Protein AF-A0A433PSC4-F1 (afdb_monomer)

Nearest PDB structures (foldseek):
  7mqa-assembly1_SH  TM=9.581E-01  e=7.617E-48  Homo sapiens
  3pqv-assembly1_A  TM=9.595E-01  e=1.373E-38  Kluyveromyces lactis
  5tzs-assembly1_h  TM=9.544E-01  e=3.438E-34  Saccharomyces cerevisiae S288C
  4o89-assembly2_B  TM=9.049E-01  e=4.432E-26  Pyrococcus horikoshii OT3
  3tut-assembly1_A  TM=8.494E-01  e=4.363E-24  Escherichia coli K-12

Mean predicted aligned error: 20.72 Å

pLDDT: mean 76.45, std 18.08, range [21.58, 96.56]

Secondary structure (DSSP, 8-state):
----S--EEEESSTTHHHHHHHHHHHT--EEEE-SSTTSSS-S--HHHHHHHHHHHHHEES-EEEE-TTSS-EEEE--EE--EEEEEE--SSSBHHHHHHHHHHHGGG-SS-EEEEEEEB---SSS--HHHIIIIIHHHHHHTT--TT-EEEEEE---TTT--EEEEEEE---SSPPP-EE-----EEEEEEEEEEESS-HHHHHHHHHHHHHHHTTT-S-EEEEEEEE-GGGG-SS-EEEEEEEEEETT--EEEEEEEPPTT--HHHHHHHHHHHHHHHHHH-SSB-TTTHHHHHHHHHSS-SSEEEEEE-S-PPSS--S--S-HHHHHHHHHHHHH----EEEEETTTTEEEEEEE------TTSSS--------PPP-------TTSHHHHHHHHHHHHHHHHHT---HHHHHHHHHH-GGGHHHHHHHH-TT------HHHHHHHHHHHHTS--PPPPTTSTT--SHHHHHHHHHTTSS-THHHHHHHHHHHHHH--SHHHHHHHHHHHTT---SS--HHHHHHHSTTSS----PPPPEEP--HHHHHHHH--SSS--TTEEEEE---SEEEEEEEEES-TT--SS---EEEEEEETTS-B--S-HHHHHHHHHHHHHTTSS----HHHHHHHHHHHHHHHTTEEEEEEEEEEEEE-SSSS--EEE-HHHHHHHHHSTT-PPSSEEEEEEEEEEHHHHHHS--SS-HHHHHHHHHHHHTT-TT-TTEEEPP-EE--SHHHHHHHHHHHHHTT-S-EEEEESSSS-EEEE---EEEEEE--EEEEEEEE-TTT--EEEEEEEEEEEE-----S---S----S---EEEEE-BS--HHHHHHHHH-GGGTTT-EEEEEESEEEEEE-----SS----------EEEEEES-EEEEEEETTEE--

Radius of gyration: 37.27 Å; Cα contacts (8 Å, |Δi|>4): 1619; chains: 1; bounding box: 103×81×96 Å

Sequence (906 aa):
MAQMTNLLKFQGHNYFRQRLVLATLSGRPLRIDNIRSEDDNPGLRDFEASFLRLLEKLTNGSVIEISYTGTTIVYKPGVITGGKISHDCGVARSIGYFLEAIIALAPFAKTPVHLILTGITSDNVDLSVDTLRTVTLPQLKRFGVEDGLELKIIKRGAPPLGGGEILFHCPNVRQLRPVQFTDEGRIKRIRGIAYCTRVSPQTANRLVDSARSVLNRYIPDVYIYTDVYKGPESGKSPGFALSLVAESTTNALLSAECAAEKGETPEDIGRIAAKTLLAEVQRGGCVDSANQWLNLLFMVLGPEDVSKMKFGRLTAFSVPSTCLSIRIQYLRDLKDFFGVAFKLKPDPASQTITMACLGIESNTFSNPFVVRFLSTKTMPTKCEERSSTIASTRELDDLAQLSSELNQTSSSDQKKVILARHSECLPLLKRIYDPDEMFNISSAHVQSFLEKQADKQLTPAASHVENITNLSSLLTVLSSRTLIGNAALEAVARFVTTNCRNDAQRETFYRVLDKNMKMGISVATINSVFPGSISTFKVALAKTFKDEAELTRILTSNKGDVTDWYASRKVDGLRCLTMLQSIDPHVKNRTADWKVQFFSRTGKALVTLGKVEETIKQSILAFGKDAKKDELVVKAQDFLQNARDSGGFVLDGEMCVLESGAGDGEDWKENFQLTMQVCRTGGHSVLNPAYFVFDCLTMEEFMSGKGQRSFAERLDILKELLKMARPDRIVQMLEQKNLSSREELESMISTAISKGWEGVILRKNVGRNLLKVKQWNDAEYIVKDMEIGMMRIPDTGIDSKVVTAVFIEHKDEPTSTSRIFSCRPNSGNKVGVGSGFSLSQRVRYAERPDLILGKPITVRYFAESKTQTSKKKRNAKNSEDAEDEAVMSLRFPTVKMVYEDGVRDV

Solvent-accessible surface area (backbone atoms only — not comparable to full-atom values): 51125 Å² total; per-residue (Å²): 142,87,85,86,86,68,74,45,78,47,71,44,61,74,62,51,69,58,52,53,49,51,24,43,73,63,56,39,32,37,32,36,35,55,17,42,70,86,44,100,73,48,20,67,50,72,59,57,54,47,47,52,55,50,48,50,68,38,23,50,80,46,47,78,49,68,42,98,68,36,27,32,40,37,41,38,44,29,39,41,41,43,34,84,45,79,47,73,52,49,63,89,49,32,44,25,61,57,48,57,56,44,63,74,48,32,40,44,15,68,34,48,27,36,37,38,44,33,17,12,37,46,44,81,88,37,58,28,52,62,53,44,55,71,44,53,48,61,55,41,34,66,33,62,57,60,78,70,60,44,73,46,76,72,21,44,6,23,58,72,72,5,53,10,32,34,42,40,33,32,40,52,46,66,62,47,42,67,43,80,44,71,64,37,62,54,79,68,38,36,42,31,43,24,35,31,16,68,57,66,68,66,50,31,52,44,22,49,53,33,23,44,70,62,46,53,80,80,44,82,57,64,51,65,45,72,49,71,37,63,72,81,40,10,25,70,21,55,35,42,34,40,36,39,35,40,33,19,73,63,67,21,49,40,60,26,63,34,47,61,60,98,89,65,54,48,48,57,48,16,44,50,23,44,50,48,33,52,51,50,60,69,37,30,45,32,43,28,87,83,55,44,66,61,53,56,50,51,38,41,47,6,39,79,43,76,16,32,38,22,30,22,56,88,61,60,83,85,82,85,82,87,71,96,54,56,57,56,48,55,52,48,51,46,26,73,70,70,68,50,68,72,49,77,44,77,38,85,90,67,57,24,34,36,39,33,33,60,14,72,46,51,65,45,65,66,54,99,71,81,84,76,87,75,90,75,82,88,78,92,75,92,74,88,86,78,80,89,84,69,61,65,53,46,64,51,51,56,50,46,50,52,38,51,61,36,61,78,48,89,54,73,68,60,45,45,54,55,52,63,72,49,57,84,50,47,72,59,49,35,53,46,71,29,65,89,53,49,56,92,54,48,45,69,60,47,50,56,48,54,62,66,45,72,84,45,84,82,72,92,73,71,96,84,63,84,83,66,77,39,64,70,58,47,53,48,38,30,44,68,53,76,42,60,68,68,63,35,46,51,48,51,51,49,40,45,72,74,64,38,89,45,72,69,42,46,52,45,49,36,22,54,52,59,51,51,72,84,36,89,77,50,73,67,55,50,33,69,71,41,74,85,66,55,91,76,87,83,76,93,69,61,46,74,69,87,53,75,71,56,53,56,57,71,46,37,59,102,74,79,50,39,78,52,36,31,41,26,77,33,79,64,45,51,50,35,37,37,40,37,31,54,76,58,77,81,63,88,60,89,76,71,66,64,48,75,47,38,24,36,84,86,53,50,70,53,84,70,50,60,73,60,50,52,54,52,53,49,26,60,63,54,60,76,78,79,71,68,97,46,73,64,58,51,55,37,49,52,48,52,49,52,16,40,78,58,53,11,34,34,39,39,28,33,37,32,24,55,43,82,46,99,52,105,56,96,58,64,42,72,38,46,68,60,34,53,46,55,77,67,47,86,83,63,85,70,73,56,49,30,35,36,36,68,50,57,42,40,41,59,35,57,75,69,72,55,73,91,72,46,47,64,61,34,47,55,34,47,49,63,59,51,64,71,37,70,87,53,83,37,60,41,75,53,70,68,46,75,38,75,49,70,66,58,53,54,52,50,50,54,49,20,60,79,73,66,45,71,23,39,33,40,39,40,38,79,70,90,57,35,38,34,49,62,78,72,46,77,48,79,43,50,28,75,46,74,43,74,41,81,45,68,38,86,90,77,66,48,76,40,65,21,46,51,31,39,27,32,67,39,72,68,82,85,74,94,79,74,83,86,82,79,91,70,97,81,71,47,38,80,39,79,34,60,41,64,72,52,74,68,54,20,35,50,41,49,79,40,50,77,71,49,54,70,29,51,28,36,36,32,25,62,48,81,39,79,41,78,65,80,77,79,72,84,84,73,90,84,77,96,81,75,83,82,61,70,45,50,41,68,36,76,41,24,43,73,39,56,44,52,93,86,42,84,64,127

Structure (mmCIF, N/CA/C/O backbone):
data_AF-A0A433PSC4-F1
#
_entry.id   AF-A0A433PSC4-F1
#
loop_
_atom_site.group_PDB
_atom_site.id
_atom_site.type_symbol
_atom_site.label_atom_id
_atom_site.label_alt_id
_atom_site.label_comp_id
_atom_site.label_asym_id
_atom_site.label_entity_id
_atom_site.label_seq_id
_atom_site.pdbx_PDB_ins_code
_atom_site.Cartn_x
_atom_site.Cartn_y
_atom_site.Cartn_z
_atom_site.occupancy
_atom_site.B_iso_or_equiv
_atom_site.auth_seq_id
_atom_site.auth_comp_id
_atom_site.auth_asym_id
_atom_site.auth_atom_id
_atom_site.pdbx_PDB_model_num
ATOM 1 N N . MET A 1 1 ? 46.732 -14.613 -8.149 1.00 31.69 1 MET A N 1
ATOM 2 C CA . MET A 1 1 ? 45.302 -14.698 -8.518 1.00 31.69 1 MET A CA 1
ATOM 3 C C . MET A 1 1 ? 44.442 -14.143 -7.384 1.00 31.69 1 MET A C 1
ATOM 5 O O . MET A 1 1 ? 43.891 -14.903 -6.602 1.00 31.69 1 MET A O 1
ATOM 9 N N . ALA A 1 2 ? 44.372 -12.819 -7.247 1.00 31.33 2 ALA A N 1
ATOM 10 C CA . ALA A 1 2 ? 43.643 -12.152 -6.167 1.00 31.33 2 ALA A CA 1
ATOM 11 C C . ALA A 1 2 ? 42.869 -10.959 -6.745 1.00 31.33 2 ALA A C 1
ATOM 13 O O . ALA A 1 2 ? 43.344 -9.837 -6.668 1.00 31.33 2 ALA A O 1
ATOM 14 N N . GLN A 1 3 ? 41.728 -11.212 -7.399 1.00 31.17 3 GLN A N 1
ATOM 15 C CA . GLN A 1 3 ? 40.797 -10.177 -7.891 1.00 31.17 3 GLN A CA 1
ATOM 16 C C . GLN A 1 3 ? 39.361 -10.742 -8.047 1.00 31.17 3 GLN A C 1
ATOM 18 O O . GLN A 1 3 ? 38.703 -10.578 -9.066 1.00 31.17 3 GLN A O 1
ATOM 23 N N . MET A 1 4 ? 38.855 -11.438 -7.023 1.00 33.97 4 MET A N 1
ATOM 24 C CA . MET A 1 4 ? 37.442 -11.860 -6.928 1.00 33.97 4 MET A CA 1
ATOM 25 C C . MET A 1 4 ? 36.838 -11.479 -5.566 1.00 33.97 4 MET A C 1
ATOM 27 O O . MET A 1 4 ? 36.242 -12.309 -4.889 1.00 33.97 4 MET A O 1
ATOM 31 N N . THR A 1 5 ? 37.021 -10.238 -5.109 1.00 42.00 5 THR A N 1
ATOM 32 C CA . THR A 1 5 ? 36.645 -9.852 -3.733 1.00 42.00 5 THR A CA 1
ATOM 33 C C . THR A 1 5 ? 35.571 -8.772 -3.600 1.00 42.00 5 THR A C 1
ATOM 35 O O . THR A 1 5 ? 35.415 -8.270 -2.500 1.00 42.00 5 THR A O 1
ATOM 38 N N . ASN A 1 6 ? 34.769 -8.433 -4.625 1.00 66.56 6 ASN A N 1
ATOM 39 C CA . ASN A 1 6 ? 33.610 -7.532 -4.417 1.00 66.56 6 ASN A CA 1
ATOM 40 C C . ASN A 1 6 ? 32.483 -7.633 -5.479 1.00 66.56 6 ASN A C 1
ATOM 42 O O . ASN A 1 6 ? 32.012 -6.619 -5.988 1.00 66.56 6 ASN A O 1
ATOM 46 N N . LEU A 1 7 ? 32.033 -8.846 -5.829 1.00 84.69 7 LEU A N 1
ATOM 47 C CA . LEU A 1 7 ? 30.834 -9.040 -6.666 1.00 84.69 7 LEU A CA 1
ATOM 48 C C . LEU A 1 7 ? 29.564 -8.947 -5.803 1.00 84.69 7 LEU A C 1
ATOM 50 O O . LEU A 1 7 ? 29.347 -9.808 -4.949 1.00 84.69 7 LEU A O 1
ATOM 54 N N . LEU A 1 8 ? 28.716 -7.942 -6.040 1.00 89.25 8 LEU A N 1
ATOM 55 C CA . LEU A 1 8 ? 27.421 -7.816 -5.360 1.00 89.25 8 LEU A CA 1
ATOM 56 C C . LEU A 1 8 ? 26.418 -8.818 -5.938 1.00 89.25 8 LEU A C 1
ATOM 58 O O . LEU A 1 8 ? 26.285 -8.919 -7.155 1.00 89.25 8 LEU A O 1
ATOM 62 N N . LYS A 1 9 ? 25.706 -9.559 -5.084 1.00 92.00 9 LYS A N 1
ATOM 63 C CA . LYS A 1 9 ? 24.718 -10.561 -5.508 1.00 92.00 9 LYS A CA 1
ATOM 64 C C . LYS A 1 9 ? 23.318 -10.126 -5.103 1.00 92.00 9 LYS A C 1
ATOM 66 O O . LYS A 1 9 ? 23.063 -9.885 -3.929 1.00 92.00 9 LYS A O 1
ATOM 71 N N . PHE A 1 10 ? 22.415 -10.085 -6.071 1.00 92.31 10 PHE A N 1
ATOM 72 C CA . PHE A 1 10 ? 21.001 -9.794 -5.879 1.00 92.31 10 PHE A CA 1
ATOM 73 C C . PHE A 1 10 ? 20.151 -10.936 -6.428 1.00 92.31 10 PHE A C 1
ATOM 75 O O . PHE A 1 10 ? 20.607 -11.726 -7.252 1.00 92.31 10 PHE A O 1
ATOM 82 N N . GLN A 1 11 ? 18.902 -11.012 -5.976 1.00 89.25 11 GLN A N 1
ATOM 83 C CA . GLN A 1 11 ? 17.935 -11.988 -6.466 1.00 89.25 11 GLN A CA 1
ATOM 84 C C . GLN A 1 11 ? 16.664 -11.299 -6.971 1.00 89.25 11 GLN A C 1
ATOM 86 O O . GLN A 1 11 ? 16.273 -10.239 -6.462 1.00 89.25 11 GLN A O 1
ATOM 91 N N . GLY A 1 12 ? 16.029 -11.919 -7.967 1.00 88.25 12 GLY A N 1
ATOM 92 C CA . GLY A 1 12 ? 14.757 -11.494 -8.542 1.00 88.25 12 GLY A CA 1
ATOM 93 C C . GLY A 1 12 ? 14.865 -10.370 -9.576 1.00 88.25 12 GLY A C 1
ATOM 94 O O . GLY A 1 12 ? 15.917 -9.771 -9.786 1.00 88.25 12 GLY A O 1
ATOM 95 N N . HIS A 1 13 ? 13.734 -10.066 -10.215 1.00 85.81 13 HIS A N 1
ATOM 96 C CA . HIS A 1 13 ? 13.621 -9.058 -11.279 1.00 85.81 13 HIS A CA 1
ATOM 97 C C . HIS A 1 13 ? 13.179 -7.668 -10.777 1.00 85.81 13 HIS A C 1
ATOM 99 O O . HIS A 1 13 ? 13.154 -6.698 -11.532 1.00 85.81 13 HIS A O 1
ATOM 105 N N . ASN A 1 14 ? 12.833 -7.539 -9.494 1.00 85.31 14 ASN A N 1
ATOM 106 C CA . ASN A 1 14 ? 12.436 -6.259 -8.912 1.00 85.31 14 ASN A CA 1
ATOM 107 C C . ASN A 1 14 ? 13.628 -5.291 -8.846 1.00 85.31 14 ASN A C 1
ATOM 109 O O . ASN A 1 14 ? 14.749 -5.687 -8.524 1.00 85.31 14 ASN A O 1
ATOM 113 N N . TYR A 1 15 ? 13.372 -4.009 -9.121 1.00 85.12 15 TYR A N 1
ATOM 114 C CA . TYR A 1 15 ? 14.374 -2.930 -9.159 1.00 85.12 15 TYR A CA 1
ATOM 115 C C . TYR A 1 15 ? 15.533 -3.156 -10.134 1.00 85.12 15 TYR A C 1
ATOM 117 O O . TYR A 1 15 ? 16.624 -2.613 -9.951 1.00 85.12 15 TYR A O 1
ATOM 125 N N . PHE A 1 16 ? 15.306 -3.958 -11.175 1.00 90.50 16 PHE A N 1
ATOM 126 C CA . PHE A 1 16 ? 16.326 -4.327 -12.149 1.00 90.50 16 PHE A CA 1
ATOM 127 C C . PHE A 1 16 ? 17.061 -3.105 -12.721 1.00 90.50 16 PHE A C 1
ATOM 129 O O . PHE A 1 16 ? 18.286 -3.017 -12.640 1.00 90.50 16 PHE A O 1
ATOM 136 N N . ARG A 1 17 ? 16.310 -2.107 -13.208 1.00 90.69 17 ARG A N 1
ATOM 137 C CA . ARG A 1 17 ? 16.876 -0.867 -13.762 1.00 90.69 17 ARG A CA 1
ATOM 138 C C . ARG A 1 17 ? 17.654 -0.057 -12.724 1.00 90.69 17 ARG A C 1
ATOM 140 O O . ARG A 1 17 ? 18.757 0.395 -13.011 1.00 90.69 17 ARG A O 1
ATOM 147 N N . GLN A 1 18 ? 17.125 0.084 -11.506 1.00 90.69 18 GLN A N 1
ATOM 148 C CA . GLN A 1 18 ? 17.774 0.868 -10.457 1.00 90.69 18 GLN A CA 1
ATOM 149 C C . GLN A 1 18 ? 19.086 0.214 -10.024 1.00 90.69 18 GLN A C 1
ATOM 151 O O . GLN A 1 18 ? 20.096 0.898 -9.938 1.00 90.69 18 GLN A O 1
ATOM 156 N N . ARG A 1 19 ? 19.117 -1.109 -9.831 1.00 91.94 19 ARG A N 1
ATOM 157 C CA . ARG A 1 19 ? 20.340 -1.844 -9.464 1.00 91.94 19 ARG A CA 1
ATOM 158 C C . ARG A 1 19 ? 21.432 -1.721 -10.527 1.00 91.94 19 ARG A C 1
ATOM 160 O O . ARG A 1 19 ? 22.591 -1.516 -10.179 1.00 91.94 19 ARG A O 1
ATOM 167 N N . LEU A 1 20 ? 21.071 -1.784 -11.810 1.00 92.88 20 LEU A N 1
ATOM 168 C CA . LEU A 1 20 ? 22.013 -1.572 -12.915 1.00 92.88 20 LEU A CA 1
ATOM 169 C C . LEU A 1 20 ? 22.549 -0.134 -12.960 1.00 92.88 20 LEU A C 1
ATOM 171 O O . LEU A 1 20 ? 23.749 0.070 -13.153 1.00 92.88 20 LEU A O 1
ATOM 175 N N . VAL A 1 21 ? 21.690 0.863 -12.726 1.00 92.25 21 VAL A N 1
ATOM 176 C CA . VAL A 1 21 ? 22.097 2.273 -12.608 1.00 92.25 21 VAL A CA 1
ATOM 177 C C . VAL A 1 21 ? 23.054 2.461 -11.424 1.00 92.25 21 VAL A C 1
ATOM 179 O O . VAL A 1 21 ? 24.126 3.036 -11.595 1.00 92.25 21 VAL A O 1
ATOM 182 N N . LEU A 1 22 ? 22.729 1.910 -10.250 1.00 91.19 22 LEU A N 1
ATOM 183 C CA . LEU A 1 22 ? 23.574 1.969 -9.052 1.00 91.19 22 LEU A CA 1
ATOM 184 C C . LEU A 1 22 ? 24.931 1.277 -9.253 1.00 91.19 22 LEU A C 1
ATOM 186 O O . LEU A 1 22 ? 25.956 1.817 -8.837 1.00 91.19 22 LEU A O 1
ATOM 190 N N . ALA A 1 23 ? 24.977 0.124 -9.927 1.00 91.44 23 ALA A N 1
ATOM 191 C CA . ALA A 1 23 ? 26.241 -0.521 -10.296 1.00 91.44 23 ALA A CA 1
ATOM 192 C C . ALA A 1 23 ? 27.071 0.337 -11.249 1.00 91.44 23 ALA A C 1
ATOM 194 O O . ALA A 1 23 ? 28.270 0.491 -11.043 1.00 91.44 23 ALA A O 1
ATOM 195 N N . THR A 1 24 ? 26.431 0.935 -12.257 1.00 90.75 24 THR A N 1
ATOM 196 C CA . THR A 1 24 ? 27.110 1.809 -13.225 1.00 90.75 24 THR A CA 1
ATOM 197 C C . THR A 1 24 ? 27.713 3.035 -12.546 1.00 90.75 24 THR A C 1
ATOM 199 O O . THR A 1 24 ? 28.845 3.400 -12.839 1.00 90.75 24 THR A O 1
ATOM 202 N N . LEU A 1 25 ? 26.993 3.634 -11.597 1.00 89.44 25 LEU A N 1
ATOM 203 C CA . LEU A 1 25 ? 27.463 4.801 -10.850 1.00 89.44 25 LEU A CA 1
ATOM 204 C C . LEU A 1 25 ? 28.523 4.445 -9.805 1.00 89.44 25 LEU A C 1
ATOM 206 O O . LEU A 1 25 ? 29.486 5.176 -9.639 1.00 89.44 25 LEU A O 1
ATOM 210 N N . SER A 1 26 ? 28.380 3.321 -9.104 1.00 87.19 26 SER A N 1
ATOM 211 C CA . SER A 1 26 ? 29.362 2.893 -8.095 1.00 87.19 26 SER A CA 1
ATOM 212 C C . SER A 1 26 ? 30.617 2.243 -8.688 1.00 87.19 26 SER A C 1
ATOM 214 O O . SER A 1 26 ? 31.600 2.060 -7.973 1.00 87.19 26 SER A O 1
ATOM 216 N N . GLY A 1 27 ? 30.588 1.838 -9.963 1.00 86.94 27 GLY A N 1
ATOM 217 C CA . GLY A 1 27 ? 31.656 1.064 -10.599 1.00 86.94 27 GLY A CA 1
ATOM 218 C C . GLY A 1 27 ? 31.804 -0.359 -10.045 1.00 86.94 27 GLY A C 1
ATOM 219 O O . GLY A 1 27 ? 32.818 -1.015 -10.287 1.00 86.94 27 GLY A O 1
ATOM 220 N N . ARG A 1 28 ? 30.820 -0.857 -9.282 1.00 88.31 28 ARG A N 1
ATOM 221 C CA . ARG A 1 28 ? 30.874 -2.181 -8.647 1.00 88.31 28 ARG A CA 1
ATOM 222 C C . ARG A 1 28 ? 30.184 -3.236 -9.514 1.00 88.31 28 ARG A C 1
ATOM 224 O O . ARG A 1 28 ? 29.041 -3.026 -9.920 1.00 88.31 28 ARG A O 1
ATOM 231 N N . PRO A 1 29 ? 30.826 -4.389 -9.771 1.00 92.06 29 PRO A N 1
ATOM 232 C CA . PRO A 1 29 ? 30.200 -5.461 -10.529 1.00 92.06 29 PRO A CA 1
ATOM 233 C C . PRO A 1 29 ? 29.056 -6.089 -9.727 1.00 92.06 29 PRO A C 1
ATOM 235 O O . PRO A 1 29 ? 29.182 -6.324 -8.520 1.00 92.06 29 PRO A O 1
ATOM 238 N N . LEU A 1 30 ? 27.954 -6.397 -10.412 1.00 93.44 30 LEU A N 1
ATOM 239 C CA . LEU A 1 30 ? 26.791 -7.056 -9.825 1.00 93.44 30 LEU A CA 1
ATOM 240 C C . LEU A 1 30 ? 26.448 -8.357 -10.552 1.00 93.44 30 LEU A C 1
ATOM 242 O O . LEU A 1 30 ? 26.749 -8.542 -11.730 1.00 93.44 30 LEU A O 1
ATOM 246 N N . ARG A 1 31 ? 25.778 -9.255 -9.839 1.00 94.19 31 ARG A N 1
ATOM 247 C CA . ARG A 1 31 ? 25.153 -10.468 -10.355 1.00 94.19 31 ARG A CA 1
ATOM 248 C C . ARG A 1 31 ? 23.715 -10.524 -9.858 1.00 94.19 31 ARG A C 1
ATOM 250 O O . ARG A 1 31 ? 23.493 -10.403 -8.656 1.00 94.19 31 ARG A O 1
ATOM 257 N N . ILE A 1 32 ? 22.758 -10.709 -10.762 1.00 94.50 32 ILE A N 1
ATOM 258 C CA . ILE A 1 32 ? 21.345 -10.908 -10.421 1.00 94.50 32 ILE A CA 1
ATOM 259 C C . ILE A 1 32 ? 20.974 -12.340 -10.781 1.00 94.50 32 ILE A C 1
ATOM 261 O O . ILE A 1 32 ? 21.087 -12.725 -11.941 1.00 94.50 32 ILE A O 1
ATOM 265 N N . ASP A 1 33 ? 20.556 -13.111 -9.783 1.00 93.00 33 ASP A N 1
ATOM 266 C CA . ASP A 1 33 ? 20.104 -14.493 -9.925 1.00 93.00 33 ASP A CA 1
ATOM 267 C C . ASP A 1 33 ? 18.571 -14.589 -9.798 1.00 93.00 33 ASP A C 1
ATOM 269 O O . ASP A 1 33 ? 17.915 -13.713 -9.232 1.00 93.00 33 ASP A O 1
ATOM 273 N N . ASN A 1 34 ? 17.991 -15.683 -10.291 1.00 90.94 34 ASN A N 1
ATOM 274 C CA . ASN A 1 34 ? 16.561 -15.999 -10.185 1.00 90.94 34 ASN A CA 1
ATOM 275 C C . ASN A 1 34 ? 15.614 -14.944 -10.793 1.00 90.94 34 ASN A C 1
ATOM 277 O O . ASN A 1 34 ? 14.608 -14.556 -10.192 1.00 90.94 34 ASN A O 1
ATOM 281 N N . ILE A 1 35 ? 15.919 -14.462 -11.998 1.00 92.25 35 ILE A N 1
ATOM 282 C CA . ILE A 1 35 ? 15.023 -13.588 -12.764 1.00 92.25 35 ILE A CA 1
ATOM 283 C C . ILE A 1 35 ? 13.876 -14.437 -13.325 1.00 92.25 35 ILE A C 1
ATOM 285 O O . ILE A 1 35 ? 14.062 -15.167 -14.294 1.00 92.25 35 ILE A O 1
ATOM 289 N N . ARG A 1 36 ? 12.692 -14.329 -12.704 1.00 90.44 36 ARG A N 1
ATOM 290 C CA . ARG A 1 36 ? 11.445 -15.000 -13.131 1.00 90.44 36 ARG A CA 1
ATOM 291 C C . ARG A 1 36 ? 11.600 -16.512 -13.327 1.00 90.44 36 ARG A C 1
ATOM 293 O O . ARG A 1 36 ? 11.072 -17.068 -14.276 1.00 90.44 36 ARG A O 1
ATOM 300 N N . SER A 1 37 ? 12.329 -17.187 -12.440 1.00 85.62 37 SER A N 1
ATOM 301 C CA . SER A 1 37 ? 12.524 -18.642 -12.541 1.00 85.62 37 SER A CA 1
ATOM 302 C C . SER A 1 37 ? 11.227 -19.451 -12.385 1.00 85.62 37 SER A C 1
ATOM 304 O O . SER A 1 37 ? 11.210 -20.614 -12.765 1.00 85.62 37 SER A O 1
ATOM 306 N N . GLU A 1 38 ? 10.182 -18.850 -11.808 1.00 83.69 38 GLU A N 1
ATOM 307 C CA . GLU A 1 38 ? 8.876 -19.473 -11.539 1.00 83.69 38 GLU A CA 1
ATOM 308 C C . GLU A 1 38 ? 7.814 -19.150 -12.614 1.00 83.69 38 GLU A C 1
ATOM 310 O O . GLU A 1 38 ? 6.721 -19.702 -12.559 1.00 83.69 38 GLU A O 1
ATOM 315 N N . ASP A 1 39 ? 8.103 -18.259 -13.575 1.00 86.62 39 ASP A N 1
ATOM 316 C CA . ASP A 1 39 ? 7.161 -17.883 -14.642 1.00 86.62 39 ASP A CA 1
ATOM 317 C C . ASP A 1 39 ? 7.200 -18.901 -15.799 1.00 86.62 39 ASP A C 1
ATOM 319 O O . ASP A 1 39 ? 8.266 -19.415 -16.137 1.00 86.62 39 ASP A O 1
ATOM 323 N N . ASP A 1 40 ? 6.078 -19.066 -16.516 1.00 85.31 40 ASP A N 1
ATOM 324 C CA . ASP A 1 40 ? 5.990 -19.884 -17.746 1.00 85.31 40 ASP A CA 1
ATOM 325 C C . ASP A 1 40 ? 7.029 -19.494 -18.814 1.00 85.31 40 ASP A C 1
ATOM 327 O O . ASP A 1 40 ? 7.491 -20.324 -19.594 1.00 85.31 40 ASP A O 1
ATOM 331 N N . ASN A 1 41 ? 7.390 -18.207 -18.856 1.00 83.62 41 ASN A N 1
ATOM 332 C CA . ASN A 1 41 ? 8.453 -17.671 -19.701 1.00 83.62 41 ASN A CA 1
ATOM 333 C C . ASN A 1 41 ? 9.595 -17.175 -18.799 1.00 83.62 41 ASN A C 1
ATOM 335 O O . ASN A 1 41 ? 9.589 -15.992 -18.425 1.00 83.62 41 ASN A O 1
ATOM 339 N N . PRO A 1 42 ? 10.537 -18.059 -18.416 1.00 88.62 42 PRO A N 1
ATOM 340 C CA . PRO A 1 42 ? 11.575 -17.719 -17.459 1.00 88.62 42 PRO A CA 1
ATOM 341 C C . PRO A 1 42 ? 12.622 -16.771 -18.047 1.00 88.62 42 PRO A C 1
ATOM 343 O O . PRO A 1 42 ? 12.915 -16.793 -19.243 1.00 88.62 42 PRO A O 1
ATOM 346 N N . GLY A 1 43 ? 13.223 -15.958 -17.175 1.00 91.00 43 GLY A N 1
ATOM 347 C CA . GLY A 1 43 ? 14.332 -15.072 -17.517 1.00 91.00 43 GLY A CA 1
ATOM 348 C C . GLY A 1 43 ? 13.960 -13.613 -17.808 1.00 91.00 43 GLY A C 1
ATOM 349 O O . GLY A 1 43 ? 12.951 -13.065 -17.340 1.00 91.00 43 GLY A O 1
ATOM 350 N N . LEU A 1 44 ? 14.865 -12.947 -18.527 1.00 92.06 44 LEU A N 1
ATOM 351 C CA . LEU A 1 44 ? 14.745 -11.546 -18.930 1.00 92.06 44 LEU A CA 1
ATOM 352 C C . LEU A 1 44 ? 13.619 -11.343 -19.944 1.00 92.06 44 LEU A C 1
ATOM 354 O O . LEU A 1 44 ? 13.445 -12.129 -20.872 1.00 92.06 44 LEU A O 1
ATOM 358 N N . ARG A 1 45 ? 12.906 -10.223 -19.816 1.00 92.19 45 ARG A N 1
ATOM 359 C CA . ARG A 1 45 ? 11.945 -9.771 -20.832 1.00 92.19 45 ARG A CA 1
ATOM 360 C C . ARG A 1 45 ? 12.641 -8.919 -21.896 1.00 92.19 45 ARG A C 1
ATOM 362 O O . ARG A 1 45 ? 13.685 -8.316 -21.646 1.00 92.19 45 ARG A O 1
ATOM 369 N N . ASP A 1 46 ? 12.001 -8.775 -23.052 1.00 91.56 46 ASP A N 1
ATOM 370 C CA . ASP A 1 46 ? 12.547 -8.020 -24.189 1.00 91.56 46 ASP A CA 1
ATOM 371 C C . ASP A 1 46 ? 12.913 -6.571 -23.837 1.00 91.56 46 ASP A C 1
ATOM 373 O O . ASP A 1 46 ? 13.941 -6.061 -24.280 1.00 91.56 46 ASP A O 1
ATOM 377 N N . PHE A 1 47 ? 12.113 -5.906 -22.995 1.00 92.56 47 PHE A N 1
ATOM 378 C CA . PHE A 1 47 ? 12.390 -4.533 -22.562 1.00 92.56 47 PHE A CA 1
ATOM 379 C C . PHE A 1 47 ? 13.597 -4.440 -21.614 1.00 92.56 47 PHE A C 1
ATOM 381 O O . PHE A 1 47 ? 14.322 -3.447 -21.645 1.00 92.56 47 PHE A O 1
ATOM 388 N N . GLU A 1 48 ? 13.871 -5.473 -20.812 1.00 93.44 48 GLU A N 1
ATOM 389 C CA . GLU A 1 48 ? 15.061 -5.540 -19.951 1.00 93.44 48 GLU A CA 1
ATOM 390 C C . GLU A 1 48 ? 16.315 -5.816 -20.780 1.00 93.44 48 GLU A C 1
ATOM 392 O O . GLU A 1 48 ? 17.334 -5.154 -20.593 1.00 93.44 48 GLU A O 1
ATOM 397 N N . ALA A 1 49 ? 16.226 -6.729 -21.752 1.00 92.62 49 ALA A N 1
ATOM 398 C CA . ALA A 1 49 ? 17.301 -6.975 -22.708 1.00 92.62 49 ALA A CA 1
ATOM 399 C C . ALA A 1 49 ? 17.592 -5.729 -23.566 1.00 92.62 49 ALA A C 1
ATOM 401 O O . ALA A 1 49 ? 18.750 -5.376 -23.790 1.00 92.62 49 ALA A O 1
ATOM 402 N N . SER A 1 50 ? 16.550 -5.015 -24.001 1.00 94.62 50 SER A N 1
ATOM 403 C CA . SER A 1 50 ? 16.677 -3.733 -24.702 1.00 94.62 50 SER A CA 1
ATOM 404 C C . SER A 1 50 ? 17.337 -2.667 -23.820 1.00 94.62 50 SER A C 1
ATOM 406 O O . SER A 1 50 ? 18.193 -1.920 -24.294 1.00 94.62 50 SER A O 1
ATOM 408 N N . PHE A 1 51 ? 17.015 -2.635 -22.523 1.00 95.12 51 PHE A N 1
ATOM 409 C CA . PHE A 1 51 ? 17.635 -1.717 -21.567 1.00 95.12 51 PHE A CA 1
ATOM 410 C C . PHE A 1 51 ? 19.123 -2.022 -21.351 1.00 95.12 51 PHE A C 1
ATOM 412 O O . PHE A 1 51 ? 19.936 -1.102 -21.338 1.00 95.12 51 PHE A O 1
ATOM 419 N N . LEU A 1 52 ? 19.501 -3.301 -21.264 1.00 94.50 52 LEU A N 1
ATOM 420 C CA . LEU A 1 52 ? 20.905 -3.721 -21.199 1.00 94.50 52 LEU A CA 1
ATOM 421 C C . LEU A 1 52 ? 21.695 -3.275 -22.440 1.00 94.50 52 LEU A C 1
ATOM 423 O O . LEU A 1 52 ? 22.777 -2.710 -22.300 1.00 94.50 52 LEU A O 1
ATOM 427 N N . ARG A 1 53 ? 21.125 -3.435 -23.643 1.00 94.12 53 ARG A N 1
ATOM 428 C CA . ARG A 1 53 ? 21.728 -2.937 -24.896 1.00 94.12 53 ARG A CA 1
ATOM 429 C C . ARG A 1 53 ? 21.872 -1.414 -24.908 1.00 94.12 53 ARG A C 1
ATOM 431 O O . ARG A 1 53 ? 22.842 -0.889 -25.444 1.00 94.12 53 ARG A O 1
ATOM 438 N N . LEU A 1 54 ? 20.904 -0.690 -24.345 1.00 94.25 54 LEU A N 1
ATOM 439 C CA . LEU A 1 54 ? 20.990 0.765 -24.214 1.00 94.25 54 LEU A CA 1
ATOM 440 C C . LEU A 1 54 ? 22.115 1.174 -23.253 1.00 94.25 54 LEU A C 1
ATOM 442 O O . LEU A 1 54 ? 22.845 2.121 -23.540 1.00 94.25 54 LEU A O 1
ATOM 446 N N . LEU A 1 55 ? 22.271 0.453 -22.142 1.00 93.31 55 LEU A N 1
ATOM 447 C CA . LEU A 1 55 ? 23.332 0.695 -21.170 1.00 93.31 55 LEU A CA 1
ATOM 448 C C . LEU A 1 55 ? 24.714 0.467 -21.799 1.00 93.31 55 LEU A C 1
ATOM 450 O O . LEU A 1 55 ? 25.573 1.335 -21.692 1.00 93.31 55 LEU A O 1
ATOM 454 N N . GLU A 1 56 ? 24.876 -0.620 -22.558 1.00 92.44 56 GLU A N 1
ATOM 455 C CA . GLU A 1 56 ? 26.094 -0.923 -23.324 1.00 92.44 56 GLU A CA 1
ATOM 456 C C . GLU A 1 56 ? 26.437 0.165 -24.356 1.00 92.44 56 GLU A C 1
ATOM 458 O O . GLU A 1 56 ? 27.600 0.509 -24.524 1.00 92.44 56 GLU A O 1
ATOM 463 N N . LYS A 1 57 ? 25.441 0.775 -25.016 1.00 92.75 57 LYS A N 1
ATOM 464 C CA . LYS A 1 57 ? 25.674 1.915 -25.926 1.00 92.75 57 LYS A CA 1
ATOM 465 C C . LYS A 1 57 ? 26.111 3.190 -25.196 1.00 92.75 57 LYS A C 1
ATOM 467 O O . LYS A 1 57 ? 26.785 4.028 -25.792 1.00 92.75 57 LYS A O 1
ATOM 472 N N . LEU A 1 58 ? 25.675 3.383 -23.949 1.00 92.19 58 LEU A N 1
ATOM 473 C CA . LEU A 1 58 ? 25.971 4.583 -23.159 1.00 92.19 58 LEU A CA 1
ATOM 474 C C . LEU A 1 58 ? 27.342 4.510 -22.470 1.00 92.19 58 LEU A C 1
ATOM 476 O O . LEU A 1 58 ? 27.998 5.542 -22.275 1.00 92.19 58 LEU A O 1
ATOM 480 N N . THR A 1 59 ? 27.757 3.307 -22.074 1.00 91.81 59 THR A N 1
ATOM 481 C CA . THR A 1 59 ? 28.990 3.059 -21.324 1.00 91.81 59 THR A CA 1
ATOM 482 C C . THR A 1 59 ? 30.052 2.389 -22.180 1.00 91.81 59 THR A C 1
ATOM 484 O O . THR A 1 59 ? 29.767 1.465 -22.925 1.00 91.81 59 THR A O 1
ATOM 487 N N . ASN A 1 60 ? 31.310 2.779 -22.012 1.00 91.88 60 ASN A N 1
ATOM 488 C CA . ASN A 1 60 ? 32.435 2.115 -22.656 1.00 91.88 60 ASN A CA 1
ATOM 489 C C . ASN A 1 60 ? 33.110 1.129 -21.690 1.00 91.88 60 ASN A C 1
ATOM 491 O O . ASN A 1 60 ? 33.408 1.482 -20.546 1.00 91.88 60 ASN A O 1
ATOM 495 N N . GLY A 1 61 ? 33.371 -0.095 -22.155 1.00 88.06 61 GLY A N 1
ATOM 496 C CA . GLY A 1 61 ? 34.026 -1.149 -21.374 1.00 88.06 61 GLY A CA 1
ATOM 497 C C . GLY A 1 61 ? 33.113 -1.893 -20.395 1.00 88.06 61 GLY A C 1
ATOM 498 O O . GLY A 1 61 ? 33.615 -2.596 -19.522 1.00 88.06 61 GLY A O 1
ATOM 499 N N . SER A 1 62 ? 31.789 -1.747 -20.514 1.00 92.44 62 SER A N 1
ATOM 500 C CA . SER A 1 62 ? 30.841 -2.579 -19.771 1.00 92.44 62 SER A CA 1
ATOM 501 C C . SER A 1 62 ? 30.808 -3.995 -20.335 1.00 92.44 62 SER A C 1
ATOM 503 O O . SER A 1 62 ? 30.737 -4.169 -21.549 1.00 92.44 62 SER A O 1
ATOM 505 N N . VAL A 1 63 ? 30.786 -5.002 -19.465 1.00 93.50 63 VAL A N 1
ATOM 506 C CA . VAL A 1 63 ? 30.633 -6.408 -19.864 1.00 93.50 63 VAL A CA 1
ATOM 507 C C . VAL A 1 63 ? 29.346 -6.949 -19.255 1.00 93.50 63 VAL A C 1
ATOM 509 O O . VAL A 1 63 ? 29.176 -6.938 -18.033 1.00 93.50 63 VAL A O 1
ATOM 512 N N . ILE A 1 64 ? 28.438 -7.411 -20.112 1.00 94.62 64 ILE A N 1
ATOM 513 C CA . ILE A 1 64 ? 27.159 -8.012 -19.729 1.00 94.62 64 ILE A CA 1
ATOM 514 C C . ILE A 1 64 ? 27.202 -9.486 -20.137 1.00 94.62 64 ILE A C 1
ATOM 516 O O . ILE A 1 64 ? 27.264 -9.810 -21.319 1.00 94.62 64 ILE A O 1
ATOM 520 N N . GLU A 1 65 ? 27.166 -10.383 -19.157 1.00 93.31 65 GLU A N 1
ATOM 521 C CA . GLU A 1 65 ? 27.117 -11.831 -19.366 1.00 93.31 65 GLU A CA 1
ATOM 522 C C . GLU A 1 65 ? 25.724 -12.330 -18.961 1.00 93.31 65 GLU A C 1
ATOM 524 O O . GLU A 1 65 ? 25.319 -12.204 -17.802 1.00 93.31 65 GLU A O 1
ATOM 529 N N . ILE A 1 66 ? 24.976 -12.880 -19.918 1.00 94.00 66 ILE A N 1
ATOM 530 C CA . ILE A 1 66 ? 23.629 -13.428 -19.707 1.00 94.00 66 ILE A CA 1
ATOM 531 C C . ILE A 1 66 ? 23.727 -14.955 -19.744 1.00 94.00 66 ILE A C 1
ATOM 533 O O . ILE A 1 66 ? 24.389 -15.511 -20.621 1.00 94.00 66 ILE A O 1
ATOM 537 N N . SER A 1 67 ? 23.092 -15.646 -18.791 1.00 91.88 67 SER A N 1
ATOM 538 C CA . SER A 1 67 ? 23.029 -17.110 -18.817 1.00 91.88 67 SER A CA 1
ATOM 539 C C . SER A 1 67 ? 22.229 -17.612 -20.021 1.00 91.88 67 SER A C 1
ATOM 541 O O . SER A 1 67 ? 21.358 -16.915 -20.534 1.00 91.88 67 SER A O 1
ATOM 543 N N . TYR A 1 68 ? 22.465 -18.858 -20.439 1.00 87.44 68 TYR A N 1
ATOM 544 C CA . TYR A 1 68 ? 21.711 -19.481 -21.537 1.00 87.44 68 TYR A CA 1
ATOM 545 C C . TYR A 1 68 ? 20.186 -19.420 -21.326 1.00 87.44 68 TYR A C 1
ATOM 547 O O . TYR A 1 68 ? 19.430 -19.181 -22.258 1.00 87.44 68 TYR A O 1
ATOM 555 N N . THR A 1 69 ? 19.746 -19.575 -20.076 1.00 84.88 69 THR A N 1
ATOM 556 C CA . THR A 1 69 ? 18.339 -19.512 -19.654 1.00 84.88 69 THR A CA 1
ATOM 557 C C . THR A 1 69 ? 17.807 -18.093 -19.440 1.00 84.88 69 THR A C 1
ATOM 559 O O . THR A 1 69 ? 16.634 -17.933 -19.129 1.00 84.88 69 THR A O 1
ATOM 562 N N . GLY A 1 70 ? 18.652 -17.057 -19.492 1.00 88.44 70 GLY A N 1
ATOM 563 C CA . GLY A 1 70 ? 18.265 -15.674 -19.186 1.00 88.44 70 GLY A CA 1
ATOM 564 C C . GLY A 1 70 ? 17.851 -15.412 -17.730 1.00 88.44 70 GLY A C 1
ATOM 565 O O . GLY A 1 70 ? 17.444 -14.298 -17.409 1.00 88.44 70 GLY A O 1
ATOM 566 N N . THR A 1 71 ? 17.941 -16.404 -16.838 1.00 92.00 71 THR A N 1
ATOM 567 C CA . THR A 1 71 ? 17.546 -16.299 -15.418 1.00 92.00 71 THR A CA 1
ATOM 568 C C . THR A 1 71 ? 18.620 -15.674 -14.530 1.00 92.00 71 THR A C 1
ATOM 570 O O . THR A 1 71 ? 18.324 -15.253 -13.411 1.00 92.00 71 THR A O 1
ATOM 573 N N . THR A 1 72 ? 19.854 -15.588 -15.026 1.00 93.56 72 THR A N 1
ATOM 574 C CA . THR A 1 72 ? 20.981 -14.965 -14.338 1.00 93.56 72 THR A CA 1
ATOM 575 C C . THR A 1 72 ? 21.662 -13.965 -15.260 1.00 93.56 72 THR A C 1
ATOM 577 O O . THR A 1 72 ? 21.950 -14.275 -16.418 1.00 93.56 72 THR A O 1
ATOM 580 N N . ILE A 1 73 ? 22.022 -12.805 -14.707 1.00 94.81 73 ILE A N 1
ATOM 581 C CA . ILE A 1 73 ? 22.919 -11.849 -15.360 1.00 94.81 73 ILE A CA 1
ATOM 582 C C . ILE A 1 73 ? 24.113 -11.507 -14.479 1.00 94.81 73 ILE A C 1
ATOM 584 O O . ILE A 1 73 ? 23.993 -11.392 -13.259 1.00 94.81 73 ILE A O 1
ATOM 588 N N . VAL A 1 74 ? 25.265 -11.291 -15.103 1.00 94.75 74 VAL A N 1
ATOM 589 C CA . VAL A 1 74 ? 26.434 -10.668 -14.483 1.00 94.75 74 VAL A CA 1
ATOM 590 C C . VAL A 1 74 ? 26.730 -9.389 -15.250 1.00 94.75 74 VAL A C 1
ATOM 592 O O . VAL A 1 74 ? 26.947 -9.414 -16.458 1.00 94.75 74 VAL A O 1
ATOM 595 N N . TYR A 1 75 ? 26.725 -8.264 -14.544 1.00 94.88 75 TYR A N 1
ATOM 596 C CA . TYR A 1 75 ? 26.998 -6.949 -15.104 1.00 94.88 75 TYR A CA 1
ATOM 597 C C . TYR A 1 75 ? 28.257 -6.367 -14.470 1.00 94.88 75 TYR A C 1
ATOM 599 O O . TYR A 1 75 ? 28.308 -6.111 -13.264 1.00 94.88 75 TYR A O 1
ATOM 607 N N . LYS A 1 76 ? 29.280 -6.156 -15.296 1.00 93.31 76 LYS A N 1
ATOM 608 C CA . LYS A 1 76 ? 30.511 -5.453 -14.935 1.00 93.31 76 LYS A CA 1
ATOM 609 C C . LYS A 1 76 ? 30.425 -4.049 -15.544 1.00 93.31 76 LYS A C 1
ATOM 611 O O . LYS A 1 76 ? 30.478 -3.936 -16.771 1.00 93.31 76 LYS A O 1
ATOM 616 N N . PRO A 1 77 ? 30.235 -3.000 -14.729 1.00 91.56 77 PRO A N 1
ATOM 617 C CA . PRO A 1 77 ? 30.034 -1.649 -15.234 1.00 91.56 77 PRO A CA 1
ATOM 618 C C . PRO A 1 77 ? 31.305 -1.088 -15.879 1.00 91.56 77 PRO A C 1
ATOM 620 O O . PRO A 1 77 ? 32.416 -1.351 -15.420 1.00 91.56 77 PRO A O 1
ATOM 623 N N . GLY A 1 78 ? 31.113 -0.306 -16.942 1.00 88.12 78 GLY A N 1
ATOM 624 C CA . GLY A 1 78 ? 32.161 0.459 -17.617 1.00 88.12 78 GLY A CA 1
ATOM 625 C C . GLY A 1 78 ? 32.124 1.947 -17.258 1.00 88.12 78 GLY A C 1
ATOM 626 O O . GLY A 1 78 ? 31.425 2.369 -16.339 1.00 88.12 78 GLY A O 1
ATOM 627 N N . VAL A 1 79 ? 32.852 2.765 -18.018 1.00 88.75 79 VAL A N 1
ATOM 628 C CA . VAL A 1 79 ? 32.871 4.226 -17.841 1.00 88.75 79 VAL A CA 1
ATOM 629 C C . VAL A 1 79 ? 31.768 4.874 -18.677 1.00 88.75 79 VAL A C 1
ATOM 631 O O . VAL A 1 79 ? 31.619 4.564 -19.857 1.00 88.75 79 VAL A O 1
ATOM 634 N N . ILE A 1 80 ? 31.028 5.825 -18.106 1.00 91.00 80 ILE A N 1
ATOM 635 C CA . ILE A 1 80 ? 29.948 6.539 -18.803 1.00 91.00 80 ILE A CA 1
ATOM 636 C C . ILE A 1 80 ? 30.556 7.546 -19.794 1.00 91.00 80 ILE A C 1
ATOM 638 O O . ILE A 1 80 ? 31.070 8.599 -19.407 1.00 91.00 80 ILE A O 1
ATOM 642 N N . THR A 1 81 ? 30.527 7.234 -21.090 1.00 88.25 81 THR A N 1
ATOM 643 C CA . THR A 1 81 ? 31.094 8.103 -22.135 1.00 88.25 81 THR A CA 1
ATOM 644 C C . THR A 1 81 ? 30.104 9.148 -22.628 1.00 88.25 81 THR A C 1
ATOM 646 O O . THR A 1 81 ? 30.502 10.297 -22.832 1.00 88.25 81 THR A O 1
ATOM 649 N N . GLY A 1 82 ? 28.829 8.781 -22.774 1.00 87.56 82 GLY A N 1
ATOM 650 C CA . GLY A 1 82 ? 27.810 9.636 -23.390 1.00 87.56 82 GLY A CA 1
ATOM 651 C C . GLY A 1 82 ? 27.924 9.696 -24.918 1.00 87.56 82 GLY A C 1
ATOM 652 O O . GLY A 1 82 ? 28.397 8.746 -25.540 1.00 87.56 82 GLY A O 1
ATOM 653 N N . GLY A 1 83 ? 27.487 10.808 -25.518 1.00 90.19 83 GLY A N 1
ATOM 654 C CA . GLY A 1 83 ? 27.525 11.038 -26.965 1.00 90.19 83 GLY A CA 1
ATOM 655 C C . GLY A 1 83 ? 26.164 10.918 -27.661 1.00 90.19 83 GLY A C 1
ATOM 656 O O . GLY A 1 83 ? 25.111 10.987 -27.025 1.00 90.19 83 GLY A O 1
ATOM 657 N N . LYS A 1 84 ? 26.188 10.777 -28.995 1.00 93.94 84 LYS A N 1
ATOM 658 C CA . LYS A 1 84 ? 24.988 10.635 -29.839 1.00 93.94 84 LYS A CA 1
ATOM 659 C C . LYS A 1 84 ? 24.563 9.172 -29.918 1.00 93.94 84 LYS A C 1
ATOM 661 O O . LYS A 1 84 ? 25.286 8.359 -30.484 1.00 93.94 84 LYS A O 1
ATOM 666 N N . ILE A 1 85 ? 23.391 8.851 -29.380 1.00 94.69 85 ILE A N 1
ATOM 667 C CA . ILE A 1 85 ? 22.885 7.480 -29.280 1.00 94.69 85 ILE A CA 1
ATOM 668 C C . ILE A 1 85 ? 21.467 7.428 -29.845 1.00 94.69 85 ILE A C 1
ATOM 670 O O . ILE A 1 85 ? 20.625 8.258 -29.514 1.00 94.69 85 ILE A O 1
ATOM 674 N N . SER A 1 86 ? 21.197 6.428 -30.682 1.00 95.19 86 SER A N 1
ATOM 675 C CA . SER A 1 86 ? 19.848 6.102 -31.145 1.00 95.19 86 SER A CA 1
ATOM 676 C C . SER A 1 86 ? 19.454 4.710 -30.658 1.00 95.19 86 SER A C 1
ATOM 678 O O . SER A 1 86 ? 20.242 3.752 -30.735 1.00 95.19 86 SER A O 1
ATOM 680 N N . HIS A 1 87 ? 18.246 4.602 -30.105 1.00 95.06 87 HIS A N 1
ATOM 681 C CA . HIS A 1 87 ? 17.739 3.352 -29.556 1.00 95.06 87 HIS A CA 1
ATOM 682 C C . HIS A 1 87 ? 16.235 3.185 -29.775 1.00 95.06 87 HIS A C 1
ATOM 684 O O . HIS A 1 87 ? 15.451 4.119 -29.609 1.00 95.06 87 HIS A O 1
ATOM 690 N N . ASP A 1 88 ? 15.853 1.965 -30.138 1.00 94.31 88 ASP A N 1
ATOM 691 C CA . ASP A 1 88 ? 14.462 1.549 -30.273 1.00 94.31 88 ASP A CA 1
ATOM 692 C C . ASP A 1 88 ? 14.033 0.814 -28.999 1.00 94.31 88 ASP A C 1
ATOM 694 O O . ASP A 1 88 ? 14.602 -0.215 -28.620 1.00 94.31 88 ASP A O 1
ATOM 698 N N . CYS A 1 89 ? 13.053 1.388 -28.307 1.00 90.56 89 CYS A N 1
ATOM 699 C CA . CYS A 1 89 ? 12.506 0.868 -27.060 1.00 90.56 89 CYS A CA 1
ATOM 700 C C . CYS A 1 89 ? 11.477 -0.251 -27.294 1.00 90.56 89 CYS A C 1
ATOM 702 O O . CYS A 1 89 ? 11.158 -0.988 -26.359 1.00 90.56 89 CYS A O 1
ATOM 704 N N . GLY A 1 90 ? 10.969 -0.403 -28.521 1.00 89.62 90 GLY A N 1
ATOM 705 C CA . GLY A 1 90 ? 9.886 -1.325 -28.841 1.00 89.62 90 GLY A CA 1
ATOM 706 C C . GLY A 1 90 ? 8.527 -0.879 -28.286 1.00 89.62 90 GLY A C 1
ATOM 707 O O . GLY A 1 90 ? 8.268 0.309 -28.081 1.00 89.62 90 GLY A O 1
ATOM 708 N N . VAL A 1 91 ? 7.634 -1.854 -28.077 1.00 89.69 91 VAL A N 1
ATOM 709 C CA . VAL A 1 91 ? 6.219 -1.630 -27.706 1.00 89.69 91 VAL A CA 1
ATOM 710 C C . VAL A 1 91 ? 5.818 -2.208 -26.343 1.00 89.69 91 VAL A C 1
ATOM 712 O O . VAL A 1 91 ? 4.688 -2.023 -25.911 1.00 89.69 91 VAL A O 1
ATOM 715 N N . ALA A 1 92 ? 6.713 -2.921 -25.653 1.00 88.50 92 ALA A N 1
ATOM 716 C CA . ALA A 1 92 ? 6.372 -3.608 -24.400 1.00 88.50 92 ALA A CA 1
ATOM 717 C C . ALA A 1 92 ? 6.267 -2.669 -23.179 1.00 88.50 92 ALA A C 1
ATOM 719 O O . ALA A 1 92 ? 5.552 -2.967 -22.219 1.00 88.50 92 ALA A O 1
ATOM 720 N N . ARG A 1 93 ? 7.019 -1.563 -23.194 1.00 90.44 93 ARG A N 1
ATOM 721 C CA . ARG A 1 93 ? 7.090 -0.543 -22.137 1.00 90.44 93 ARG A CA 1
ATOM 722 C C . ARG A 1 93 ? 7.240 0.840 -22.759 1.00 90.44 93 ARG A C 1
ATOM 724 O O . ARG A 1 93 ? 7.640 0.953 -23.922 1.00 90.44 93 ARG A O 1
ATOM 731 N N . SER A 1 94 ? 6.918 1.882 -21.997 1.00 90.88 94 SER A N 1
ATOM 732 C CA . SER A 1 94 ? 7.020 3.251 -22.497 1.00 90.88 94 SER A CA 1
ATOM 733 C C . SER A 1 94 ? 8.483 3.705 -22.576 1.00 90.88 94 SER A C 1
ATOM 735 O O . SER A 1 94 ? 9.372 3.188 -21.897 1.00 90.88 94 SER A O 1
ATOM 737 N N . ILE A 1 95 ? 8.746 4.726 -23.389 1.00 93.94 95 ILE A N 1
ATOM 738 C CA . ILE A 1 95 ? 10.045 5.402 -23.467 1.00 93.94 95 ILE A CA 1
ATOM 739 C C . ILE A 1 95 ? 10.475 5.927 -22.089 1.00 93.94 95 ILE A C 1
ATOM 741 O O . ILE A 1 95 ? 11.673 5.972 -21.797 1.00 93.94 95 ILE A O 1
ATOM 745 N N . GLY A 1 96 ? 9.520 6.284 -21.226 1.00 90.62 96 GLY A N 1
ATOM 746 C CA . GLY A 1 96 ? 9.807 6.759 -19.880 1.00 90.62 96 GLY A CA 1
ATOM 747 C C . GLY A 1 96 ? 10.561 5.743 -19.032 1.00 90.62 96 GLY A C 1
ATOM 748 O O . GLY A 1 96 ? 11.475 6.139 -18.314 1.00 90.62 96 GLY A O 1
ATOM 749 N N . TYR A 1 97 ? 10.291 4.443 -19.204 1.00 92.25 97 TYR A N 1
ATOM 750 C CA . TYR A 1 97 ? 11.015 3.369 -18.516 1.00 92.25 97 TYR A CA 1
ATOM 751 C C . TYR A 1 97 ? 12.535 3.463 -18.717 1.00 92.25 97 TYR A C 1
ATOM 753 O O . TYR A 1 97 ? 13.307 3.305 -17.766 1.00 92.25 97 TYR A O 1
ATOM 761 N N . PHE A 1 98 ? 12.951 3.735 -19.958 1.00 93.62 98 PHE A N 1
ATOM 762 C CA . PHE A 1 98 ? 14.351 3.840 -20.364 1.00 93.62 98 PHE A CA 1
ATOM 763 C C . PHE A 1 98 ? 14.920 5.215 -20.023 1.00 93.62 98 PHE A C 1
ATOM 765 O O . PHE A 1 98 ? 15.996 5.313 -19.435 1.00 93.62 98 PHE A O 1
ATOM 772 N N . LEU A 1 99 ? 14.193 6.279 -20.373 1.00 92.69 99 LEU A N 1
ATOM 773 C CA . LEU A 1 99 ? 14.656 7.652 -20.211 1.00 92.69 99 LEU A CA 1
ATOM 774 C C . LEU A 1 99 ? 14.906 7.997 -18.740 1.00 92.69 99 LEU A C 1
ATOM 776 O O . LEU A 1 99 ? 15.902 8.639 -18.429 1.00 92.69 99 LEU A O 1
ATOM 780 N N . GLU A 1 100 ? 14.056 7.525 -17.835 1.00 91.06 100 GLU A N 1
ATOM 781 C CA . GLU A 1 100 ? 14.187 7.725 -16.393 1.00 91.06 100 GLU A CA 1
ATOM 782 C C . GLU A 1 100 ? 15.529 7.199 -15.840 1.00 91.06 100 GLU A C 1
ATOM 784 O O . GLU A 1 100 ? 16.202 7.878 -15.062 1.00 91.06 100 GLU A O 1
ATOM 789 N N . ALA A 1 101 ? 15.972 6.023 -16.295 1.00 91.19 101 ALA A N 1
ATOM 790 C CA . ALA A 1 101 ? 17.265 5.458 -15.913 1.00 91.19 101 ALA A CA 1
ATOM 791 C C . ALA A 1 101 ? 18.448 6.204 -16.556 1.00 91.19 101 ALA A C 1
ATOM 793 O O . ALA A 1 101 ? 19.490 6.370 -15.924 1.00 91.19 101 ALA A O 1
ATOM 794 N N . ILE A 1 102 ? 18.292 6.695 -17.790 1.00 92.38 102 ILE A N 1
ATOM 795 C CA . ILE A 1 102 ? 19.335 7.483 -18.457 1.00 92.38 102 ILE A CA 1
ATOM 796 C C . ILE A 1 102 ? 19.473 8.867 -17.827 1.00 92.38 102 ILE A C 1
ATOM 798 O O . ILE A 1 102 ? 20.594 9.332 -17.665 1.00 92.38 102 ILE A O 1
ATOM 802 N N . ILE A 1 103 ? 18.378 9.501 -17.406 1.00 91.62 103 ILE A N 1
ATOM 803 C CA . ILE A 1 103 ? 18.404 10.780 -16.684 1.00 91.62 103 ILE A CA 1
ATOM 804 C C . ILE A 1 103 ? 19.263 10.679 -15.413 1.00 91.62 103 ILE A C 1
ATOM 806 O O . ILE A 1 103 ? 19.982 11.620 -15.087 1.00 91.62 103 ILE A O 1
ATOM 810 N N . ALA A 1 104 ? 19.246 9.535 -14.725 1.00 90.19 104 ALA A N 1
ATOM 811 C CA . ALA A 1 104 ? 20.099 9.298 -13.561 1.00 90.19 104 ALA A CA 1
ATOM 812 C C . ALA A 1 104 ? 21.602 9.207 -13.899 1.00 90.19 104 ALA A C 1
ATOM 814 O O . ALA A 1 104 ? 22.439 9.542 -13.064 1.00 90.19 104 ALA A O 1
ATOM 815 N N . LEU A 1 105 ? 21.954 8.754 -15.108 1.00 90.69 105 LEU A N 1
ATOM 816 C CA . LEU A 1 105 ? 23.340 8.535 -15.549 1.00 90.69 105 LEU A CA 1
ATOM 817 C C . LEU A 1 105 ? 23.920 9.716 -16.339 1.00 90.69 105 LEU A C 1
ATOM 819 O O . LEU A 1 105 ? 25.118 9.984 -16.265 1.00 90.69 105 LEU A O 1
ATOM 823 N N . ALA A 1 106 ? 23.084 10.412 -17.108 1.00 89.81 106 ALA A N 1
ATOM 824 C CA . ALA A 1 106 ? 23.496 11.392 -18.107 1.00 89.81 106 ALA A CA 1
ATOM 825 C C . ALA A 1 106 ? 24.316 12.575 -17.553 1.00 89.81 106 ALA A C 1
ATOM 827 O O . ALA A 1 106 ? 25.295 12.935 -18.211 1.00 89.81 106 ALA A O 1
ATOM 828 N N . PRO A 1 107 ? 24.027 13.138 -16.357 1.00 88.62 107 PRO A N 1
ATOM 829 C CA . PRO A 1 107 ? 24.841 14.216 -15.791 1.00 88.62 107 PRO A CA 1
ATOM 830 C C . PRO A 1 107 ? 26.305 13.822 -15.546 1.00 88.62 107 PRO A C 1
ATOM 832 O O . PRO A 1 107 ? 27.179 14.683 -15.573 1.00 88.62 107 PRO A O 1
ATOM 835 N N . PHE A 1 108 ? 26.584 12.530 -15.339 1.00 87.50 108 PHE A N 1
ATOM 836 C CA . PHE A 1 108 ? 27.916 12.008 -15.008 1.00 87.50 108 PHE A CA 1
ATOM 837 C C . PHE A 1 108 ? 28.707 11.513 -16.229 1.00 87.50 108 PHE A C 1
ATOM 839 O O . PHE A 1 108 ? 29.781 10.925 -16.078 1.00 87.50 108 PHE A O 1
ATOM 846 N N . ALA A 1 109 ? 28.189 11.721 -17.441 1.00 88.06 109 ALA A N 1
ATOM 847 C CA . ALA A 1 109 ? 28.854 11.309 -18.669 1.00 88.06 109 ALA A CA 1
ATOM 848 C C . ALA A 1 109 ? 30.081 12.182 -18.993 1.00 88.06 109 ALA A C 1
ATOM 850 O O . ALA A 1 109 ? 30.106 13.385 -18.731 1.00 88.06 109 ALA A O 1
ATOM 851 N N . LYS A 1 110 ? 31.098 11.589 -19.635 1.00 87.25 110 LYS A N 1
ATOM 852 C CA . LYS A 1 110 ? 32.272 12.330 -20.144 1.00 87.25 110 LYS A CA 1
ATOM 853 C C . LYS A 1 110 ? 31.889 13.405 -21.155 1.00 87.25 110 LYS A C 1
ATOM 855 O O . LYS A 1 110 ? 32.401 14.519 -21.092 1.00 87.25 110 LYS A O 1
ATOM 860 N N . THR A 1 111 ? 31.014 13.054 -22.090 1.00 89.94 111 THR A N 1
ATOM 861 C CA . THR A 1 111 ? 30.517 13.939 -23.146 1.00 89.94 111 THR A CA 1
ATOM 862 C C . THR A 1 111 ? 29.007 14.136 -23.003 1.00 89.94 111 THR A C 1
ATOM 864 O O . THR A 1 111 ? 28.334 13.226 -22.511 1.00 89.94 111 THR A O 1
ATOM 867 N N . PRO A 1 112 ? 28.458 15.292 -23.425 1.00 90.75 112 PRO A N 1
ATOM 868 C CA . PRO A 1 112 ? 27.019 15.529 -23.406 1.00 90.75 112 PRO A CA 1
ATOM 869 C C . PRO A 1 112 ? 26.246 14.417 -24.120 1.00 90.75 112 PRO A C 1
ATOM 871 O O . PRO A 1 112 ? 26.651 13.927 -25.179 1.00 90.75 112 PRO A O 1
ATOM 874 N N . VAL A 1 113 ? 25.123 14.015 -23.533 1.00 92.38 113 VAL A N 1
ATOM 875 C CA . VAL A 1 113 ? 24.284 12.944 -24.072 1.00 92.38 113 VAL A CA 1
ATOM 876 C C . VAL A 1 113 ? 23.279 13.551 -25.044 1.00 92.38 113 VAL A C 1
ATOM 878 O O . VAL A 1 113 ? 22.558 14.488 -24.705 1.00 92.38 113 VAL A O 1
ATOM 881 N N . HIS A 1 114 ? 23.231 13.002 -26.254 1.00 94.25 114 HIS A N 1
ATOM 882 C CA . HIS A 1 114 ? 22.226 13.291 -27.272 1.00 94.25 114 HIS A CA 1
ATOM 883 C C . HIS A 1 114 ? 21.533 11.980 -27.631 1.00 94.25 114 HIS A C 1
ATOM 885 O O . HIS A 1 114 ? 22.056 11.181 -28.407 1.00 94.25 114 HIS A O 1
ATOM 891 N N . LEU A 1 115 ? 20.371 11.739 -27.040 1.00 94.69 115 LEU A N 1
ATOM 892 C CA . LEU A 1 115 ? 19.670 10.470 -27.137 1.00 94.69 115 LEU A CA 1
ATOM 893 C C . LEU A 1 115 ? 18.400 10.616 -27.976 1.00 94.69 115 LEU A C 1
ATOM 895 O O . LEU A 1 115 ? 17.548 11.450 -27.678 1.00 94.69 115 LEU A O 1
ATOM 899 N N . ILE A 1 116 ? 18.268 9.773 -28.996 1.00 96.50 116 ILE A N 1
ATOM 900 C CA . ILE A 1 116 ? 17.049 9.620 -29.791 1.00 96.50 116 ILE A CA 1
ATOM 901 C C . ILE A 1 116 ? 16.403 8.297 -29.392 1.00 96.50 116 ILE A C 1
ATOM 903 O O . ILE A 1 116 ? 16.970 7.232 -29.655 1.00 96.50 116 ILE A O 1
ATOM 907 N N . LEU A 1 117 ? 15.233 8.366 -28.754 1.00 95.44 117 LEU A N 1
ATOM 908 C CA . LEU A 1 117 ? 14.444 7.186 -28.394 1.00 95.44 117 LEU A CA 1
ATOM 909 C C . LEU A 1 117 ? 13.192 7.107 -29.255 1.00 95.44 117 LEU A C 1
ATOM 911 O O . LEU A 1 117 ? 12.486 8.101 -29.433 1.00 95.44 117 LEU A O 1
ATOM 915 N N . THR A 1 118 ? 12.906 5.905 -29.745 1.00 95.12 118 THR A N 1
ATOM 916 C CA . THR A 1 118 ? 11.693 5.596 -30.510 1.00 95.12 118 THR A CA 1
ATOM 917 C C . THR A 1 118 ? 10.869 4.532 -29.789 1.00 95.12 118 THR A C 1
ATOM 919 O O . THR A 1 118 ? 11.435 3.637 -29.167 1.00 95.12 118 THR A O 1
ATOM 922 N N . GLY A 1 119 ? 9.538 4.656 -29.800 1.00 93.81 119 GLY A N 1
ATOM 923 C CA . GLY A 1 119 ? 8.650 3.744 -29.064 1.00 93.81 119 GLY A CA 1
ATOM 924 C C . GLY A 1 119 ? 7.320 4.369 -28.636 1.00 93.81 119 GLY A C 1
ATOM 925 O O . GLY A 1 119 ? 6.787 5.255 -29.306 1.00 93.81 119 GLY A O 1
ATOM 926 N N . ILE A 1 120 ? 6.759 3.888 -27.526 1.00 93.50 120 ILE A N 1
ATOM 927 C CA . ILE A 1 120 ? 5.518 4.412 -26.929 1.00 93.50 120 ILE A CA 1
ATOM 928 C C . ILE A 1 120 ? 5.844 5.587 -25.996 1.00 93.50 120 ILE A C 1
ATOM 930 O O . ILE A 1 120 ? 6.698 5.470 -25.125 1.00 93.50 120 ILE A O 1
ATOM 934 N N . THR A 1 121 ? 5.166 6.725 -26.143 1.00 91.12 121 THR A N 1
ATOM 935 C CA . THR A 1 121 ? 5.481 7.954 -25.386 1.00 91.12 121 THR A CA 1
ATOM 936 C C . THR A 1 121 ? 4.745 8.089 -24.057 1.00 91.12 121 THR A C 1
ATOM 938 O O . THR A 1 121 ? 5.146 8.891 -23.213 1.00 91.12 121 THR A O 1
ATOM 941 N N . SER A 1 122 ? 3.632 7.384 -23.871 1.00 87.19 122 SER A N 1
ATOM 942 C CA . SER A 1 122 ? 2.831 7.481 -22.648 1.00 87.19 122 SER A CA 1
ATOM 943 C C . SER A 1 122 ? 2.074 6.185 -22.413 1.00 87.19 122 SER A C 1
ATOM 945 O O . SER A 1 122 ? 1.579 5.584 -23.364 1.00 87.19 122 SER A O 1
ATOM 947 N N . ASP A 1 123 ? 2.007 5.787 -21.151 1.00 85.69 123 ASP A N 1
ATOM 948 C CA . ASP A 1 123 ? 1.381 4.563 -20.663 1.00 85.69 123 ASP A CA 1
ATOM 949 C C . ASP A 1 123 ? 0.859 4.817 -19.232 1.00 85.69 123 ASP A C 1
ATOM 951 O O . ASP A 1 123 ? 1.139 5.870 -18.660 1.00 85.69 123 ASP A O 1
ATOM 955 N N . ASN A 1 124 ? 0.105 3.876 -18.665 1.00 85.38 124 ASN A N 1
ATOM 956 C CA . ASN A 1 124 ? -0.364 3.907 -17.275 1.00 85.38 124 ASN A CA 1
ATOM 957 C C . ASN A 1 124 ? 0.625 3.262 -16.286 1.00 85.38 124 ASN A C 1
ATOM 959 O O . ASN A 1 124 ? 0.497 3.454 -15.077 1.00 85.38 124 ASN A O 1
ATOM 963 N N . VAL A 1 125 ? 1.590 2.475 -16.778 1.00 84.81 125 VAL A N 1
ATOM 964 C CA . VAL A 1 125 ? 2.554 1.739 -15.939 1.00 84.81 125 VAL A CA 1
ATOM 965 C C . VAL A 1 125 ? 3.814 2.556 -15.645 1.00 84.81 125 VAL A C 1
ATOM 967 O O . VAL A 1 125 ? 4.293 2.574 -14.511 1.00 84.81 125 VAL A O 1
ATOM 970 N N . ASP A 1 126 ? 4.356 3.210 -16.671 1.00 87.62 126 ASP A N 1
ATOM 971 C CA . ASP A 1 126 ? 5.613 3.960 -16.628 1.00 87.62 126 ASP A CA 1
ATOM 972 C C . ASP A 1 126 ? 5.365 5.466 -16.758 1.00 87.62 126 ASP A C 1
ATOM 974 O O . ASP A 1 126 ? 4.363 5.882 -17.337 1.00 87.62 126 ASP A O 1
ATOM 978 N N . LEU A 1 127 ? 6.342 6.277 -16.336 1.00 88.00 127 LEU A N 1
ATOM 979 C CA . LEU A 1 127 ? 6.243 7.732 -16.446 1.00 88.00 127 LEU A CA 1
ATOM 980 C C . LEU A 1 127 ? 6.081 8.203 -17.895 1.00 88.00 127 LEU A C 1
ATOM 982 O O . LEU A 1 127 ? 6.837 7.791 -18.778 1.00 88.00 127 LEU A O 1
ATOM 986 N N . SER A 1 128 ? 5.154 9.123 -18.152 1.00 90.44 128 SER A N 1
ATOM 987 C CA . SER A 1 128 ? 5.053 9.737 -19.477 1.00 90.44 128 SER A CA 1
ATOM 988 C C . SER A 1 128 ? 6.194 10.721 -19.745 1.00 90.44 128 SER A C 1
ATOM 990 O O . SER A 1 128 ? 6.777 11.339 -18.849 1.00 90.44 128 SER A O 1
ATOM 992 N N . VAL A 1 129 ? 6.478 10.931 -21.032 1.00 91.69 129 VAL A N 1
ATOM 993 C CA . VAL A 1 129 ? 7.472 11.917 -21.482 1.00 91.69 129 VAL A CA 1
ATOM 994 C C . VAL A 1 129 ? 7.101 13.345 -21.047 1.00 91.69 129 VAL A C 1
ATOM 996 O O . VAL A 1 129 ? 7.993 14.161 -20.813 1.00 91.69 129 VAL A O 1
ATOM 999 N N . ASP A 1 130 ? 5.808 13.653 -20.890 1.00 92.88 130 ASP A N 1
ATOM 1000 C CA . ASP A 1 130 ? 5.366 14.960 -20.394 1.00 92.88 130 ASP A CA 1
ATOM 1001 C C . ASP A 1 130 ? 5.757 15.169 -18.942 1.00 92.88 130 ASP A C 1
ATOM 1003 O O . ASP A 1 130 ? 6.387 16.176 -18.631 1.00 92.88 130 ASP A O 1
ATOM 1007 N N . THR A 1 131 ? 5.461 14.195 -18.082 1.00 91.81 131 THR A N 1
ATOM 1008 C CA . THR A 1 131 ? 5.801 14.254 -16.658 1.00 91.81 131 THR A CA 1
ATOM 1009 C C . THR A 1 131 ? 7.315 14.322 -16.456 1.00 91.81 131 THR A C 1
ATOM 1011 O O . THR A 1 131 ? 7.797 15.134 -15.661 1.00 91.81 131 THR A O 1
ATOM 1014 N N . LEU A 1 132 ? 8.088 13.570 -17.251 1.00 92.06 132 LEU A N 1
ATOM 1015 C CA . LEU A 1 132 ? 9.549 13.678 -17.254 1.00 92.06 132 LEU A CA 1
ATOM 1016 C C . LEU A 1 132 ? 10.006 15.099 -17.617 1.00 92.06 132 LEU A C 1
ATOM 1018 O O . LEU A 1 132 ? 10.841 15.676 -16.919 1.00 92.06 132 LEU A O 1
ATOM 1022 N N . ARG A 1 133 ? 9.421 15.701 -18.660 1.00 92.31 133 ARG A N 1
ATOM 1023 C CA . ARG A 1 133 ? 9.744 17.062 -19.114 1.00 92.31 133 ARG A CA 1
ATOM 1024 C C . ARG A 1 133 ? 9.385 18.135 -18.086 1.00 92.31 133 ARG A C 1
ATOM 1026 O O . ARG A 1 133 ? 10.179 19.048 -17.868 1.00 92.31 133 ARG A O 1
ATOM 1033 N N . THR A 1 134 ? 8.193 18.067 -17.497 1.00 91.44 134 THR A N 1
ATOM 1034 C CA . THR A 1 134 ? 7.643 19.140 -16.654 1.00 91.44 134 THR A CA 1
ATOM 1035 C C . THR A 1 134 ? 8.005 19.013 -15.183 1.00 91.44 134 THR A C 1
ATOM 1037 O O . THR A 1 134 ? 7.962 20.020 -14.485 1.00 91.44 134 THR A O 1
ATOM 1040 N N . VAL A 1 135 ? 8.345 17.816 -14.692 1.00 91.31 135 VAL A N 1
ATOM 1041 C CA . VAL A 1 135 ? 8.622 17.576 -13.264 1.00 91.31 135 VAL A CA 1
ATOM 1042 C C . VAL A 1 135 ? 10.038 17.064 -13.042 1.00 91.31 135 VAL A C 1
ATOM 1044 O O . VAL A 1 135 ? 10.795 17.693 -12.303 1.00 91.31 135 VAL A O 1
ATOM 1047 N N . THR A 1 136 ? 10.440 15.990 -13.720 1.00 90.25 136 THR A N 1
ATOM 1048 C CA . THR A 1 136 ? 11.753 15.367 -13.492 1.00 90.25 136 THR A CA 1
ATOM 1049 C C . THR A 1 136 ? 12.905 16.286 -13.906 1.00 90.25 136 THR A C 1
ATOM 1051 O O . THR A 1 136 ? 13.831 16.483 -13.123 1.00 90.25 136 THR A O 1
ATOM 1054 N N . LEU A 1 137 ? 12.850 16.927 -15.083 1.00 91.19 137 LEU A N 1
ATOM 1055 C CA . LEU A 1 137 ? 13.927 17.836 -15.516 1.00 91.19 137 LEU A CA 1
ATOM 1056 C C . LEU A 1 137 ? 14.075 19.075 -14.610 1.00 91.19 137 LEU A C 1
ATOM 1058 O O . LEU A 1 137 ? 15.205 19.392 -14.236 1.00 91.19 137 LEU A O 1
ATOM 1062 N N . PRO A 1 138 ? 13.000 19.775 -14.187 1.00 90.62 138 PRO A N 1
ATOM 1063 C CA . PRO A 1 138 ? 13.134 20.852 -13.204 1.00 90.62 138 PRO A CA 1
ATOM 1064 C C . PRO A 1 138 ? 13.685 20.407 -11.846 1.00 90.62 138 PRO A C 1
ATOM 1066 O O . PRO A 1 138 ? 14.348 21.200 -11.178 1.00 90.62 138 PRO A O 1
ATOM 1069 N N . GLN A 1 139 ? 13.457 19.158 -11.430 1.00 88.19 139 GLN A N 1
ATOM 1070 C CA . GLN A 1 139 ? 14.083 18.625 -10.218 1.00 88.19 139 GLN A CA 1
ATOM 1071 C C . GLN A 1 139 ? 15.608 18.500 -10.379 1.00 88.19 139 GLN A C 1
ATOM 1073 O O . GLN A 1 139 ? 16.331 18.848 -9.450 1.00 88.19 139 GLN A O 1
ATOM 1078 N N . LEU A 1 140 ? 16.118 18.126 -11.562 1.00 88.12 140 LEU A N 1
ATOM 1079 C CA . LEU A 1 140 ? 17.567 18.091 -11.842 1.00 88.12 140 LEU A CA 1
ATOM 1080 C C . LEU A 1 140 ? 18.226 19.470 -11.767 1.00 88.12 140 LEU A C 1
ATOM 1082 O O . LEU A 1 140 ? 19.358 19.589 -11.297 1.00 88.12 140 LEU A O 1
ATOM 1086 N N . LYS A 1 141 ? 17.513 20.523 -12.185 1.00 87.81 141 LYS A N 1
ATOM 1087 C CA . LYS A 1 141 ? 18.014 21.905 -12.107 1.00 87.81 141 LYS A CA 1
ATOM 1088 C C . LYS A 1 141 ? 18.394 22.288 -10.675 1.00 87.81 141 LYS A C 1
ATOM 1090 O O . LYS A 1 141 ? 19.434 22.897 -10.459 1.00 87.81 141 LYS A O 1
ATOM 1095 N N . ARG A 1 142 ? 17.629 21.821 -9.678 1.00 86.56 142 ARG A N 1
ATOM 1096 C CA . ARG A 1 142 ? 17.923 22.046 -8.247 1.00 86.56 142 ARG A CA 1
ATOM 1097 C C . ARG A 1 142 ? 19.265 21.454 -7.814 1.00 86.56 142 ARG A C 1
ATOM 1099 O O . ARG A 1 142 ? 19.906 22.004 -6.927 1.00 86.56 142 ARG A O 1
ATOM 1106 N N . PHE A 1 143 ? 19.696 20.371 -8.456 1.00 86.31 143 PHE A N 1
ATOM 1107 C CA . PHE A 1 143 ? 20.997 19.744 -8.225 1.00 86.31 143 PHE A CA 1
ATOM 1108 C C . PHE A 1 143 ? 22.127 20.369 -9.066 1.00 86.31 143 PHE A C 1
ATOM 1110 O O . PHE A 1 143 ? 23.252 19.878 -9.023 1.00 86.31 143 PHE A O 1
ATOM 1117 N N . GLY A 1 144 ? 21.870 21.461 -9.798 1.00 83.38 144 GLY A N 1
ATOM 1118 C CA . GLY A 1 144 ? 22.872 22.193 -10.582 1.00 83.38 144 GLY A CA 1
ATOM 1119 C C . GLY A 1 144 ? 23.000 21.762 -12.047 1.00 83.38 144 GLY A C 1
ATOM 1120 O O . GLY A 1 144 ? 23.948 22.171 -12.710 1.00 83.38 144 GLY A O 1
ATOM 1121 N N . VAL A 1 145 ? 22.064 20.959 -12.568 1.00 82.00 145 VAL A N 1
ATOM 1122 C CA . VAL A 1 145 ? 22.025 20.538 -13.983 1.00 82.00 145 VAL A CA 1
ATOM 1123 C C . VAL A 1 145 ? 21.177 21.531 -14.796 1.00 82.00 145 VAL A C 1
ATOM 1125 O O . VAL A 1 145 ? 20.049 21.233 -15.185 1.00 82.00 145 VAL A O 1
ATOM 1128 N N . GLU A 1 146 ? 21.669 22.760 -14.972 1.00 66.94 146 GLU A N 1
ATOM 1129 C CA . GLU A 1 146 ? 20.869 23.872 -15.525 1.00 66.94 146 GLU A CA 1
ATOM 1130 C C . GLU A 1 146 ? 21.162 24.181 -17.006 1.00 66.94 146 GLU A C 1
ATOM 1132 O O . GLU A 1 146 ? 20.225 24.429 -17.771 1.00 66.94 146 GLU A O 1
ATOM 1137 N N . ASP A 1 147 ? 22.424 24.107 -17.437 1.00 64.75 147 ASP A N 1
ATOM 1138 C CA . ASP A 1 147 ? 22.864 24.643 -18.732 1.00 64.75 147 ASP A CA 1
ATOM 1139 C C . ASP A 1 147 ? 22.652 23.665 -19.901 1.00 64.75 147 ASP A C 1
ATOM 1141 O O . ASP A 1 147 ? 23.492 22.814 -20.177 1.00 64.75 147 ASP A O 1
ATOM 1145 N N . GLY A 1 148 ? 21.539 23.802 -20.631 1.00 73.12 148 GLY A N 1
ATOM 1146 C CA . GLY A 1 148 ? 21.309 23.094 -21.904 1.00 73.12 148 GLY A CA 1
ATOM 1147 C C . GLY A 1 148 ? 20.531 21.776 -21.812 1.00 73.12 148 GLY A C 1
ATOM 1148 O O . GLY A 1 148 ? 20.438 21.055 -22.800 1.00 73.12 148 GLY A O 1
ATOM 1149 N N . LEU A 1 149 ? 19.940 21.450 -20.659 1.00 87.06 149 LEU A N 1
ATOM 1150 C CA . LEU A 1 149 ? 19.065 20.281 -20.513 1.00 87.06 149 LEU A CA 1
ATOM 1151 C C . LEU A 1 149 ? 17.753 20.477 -21.292 1.00 87.06 149 LEU A C 1
ATOM 1153 O O . LEU A 1 149 ? 16.963 21.371 -20.975 1.00 87.06 149 LEU A O 1
ATOM 1157 N N . GLU A 1 150 ? 17.491 19.620 -22.279 1.00 90.38 150 GLU A N 1
ATOM 1158 C CA . GLU A 1 150 ? 16.345 19.760 -23.178 1.00 90.38 150 GLU A CA 1
ATOM 1159 C C . GLU A 1 150 ? 15.724 18.402 -23.541 1.00 90.38 150 GLU A C 1
ATOM 1161 O O . GLU A 1 150 ? 16.420 17.433 -23.836 1.00 90.38 150 GLU A O 1
ATOM 1166 N N . LEU A 1 151 ? 14.391 18.331 -23.549 1.00 93.94 151 LEU A N 1
ATOM 1167 C CA . LEU A 1 151 ? 13.632 17.159 -23.989 1.00 93.94 151 LEU A CA 1
ATOM 1168 C C . LEU A 1 151 ? 12.583 17.596 -25.011 1.00 93.94 151 LEU A C 1
ATOM 1170 O O . LEU A 1 151 ? 11.585 18.233 -24.661 1.00 93.94 151 LEU A O 1
ATOM 1174 N N . LYS A 1 152 ? 12.826 17.256 -26.279 1.00 94.12 152 LYS A N 1
ATOM 1175 C CA . LYS A 1 152 ? 11.929 17.535 -27.404 1.00 94.12 152 LYS A CA 1
ATOM 1176 C C . LYS A 1 152 ? 11.156 16.288 -27.784 1.00 94.12 152 LYS A C 1
ATOM 1178 O O . LYS A 1 152 ? 11.725 15.212 -27.947 1.00 94.12 152 LYS A O 1
ATOM 1183 N N . ILE A 1 153 ? 9.860 16.463 -27.982 1.00 94.31 153 ILE A N 1
ATOM 1184 C CA . ILE A 1 153 ? 8.984 15.436 -28.532 1.00 94.31 153 ILE A CA 1
ATOM 1185 C C . ILE A 1 153 ? 8.844 15.753 -30.017 1.00 94.31 153 ILE A C 1
ATOM 1187 O O . ILE A 1 153 ? 8.311 16.803 -30.359 1.00 94.31 153 ILE A O 1
ATOM 1191 N N . ILE A 1 154 ? 9.376 14.886 -30.879 1.00 93.50 154 ILE A N 1
ATOM 1192 C CA . ILE A 1 154 ? 9.283 15.048 -32.338 1.00 93.50 154 ILE A CA 1
ATOM 1193 C C . ILE A 1 154 ? 7.995 14.388 -32.826 1.00 93.50 154 ILE A C 1
ATOM 1195 O O . ILE A 1 154 ? 7.242 14.971 -33.598 1.00 93.50 154 ILE A O 1
ATOM 1199 N N . LYS A 1 155 ? 7.728 13.168 -32.348 1.00 93.62 155 LYS A N 1
ATOM 1200 C CA . LYS A 1 155 ? 6.510 12.414 -32.659 1.00 93.62 155 LYS A CA 1
ATOM 1201 C C . LYS A 1 155 ? 5.932 11.813 -31.390 1.00 93.62 155 LYS A C 1
ATOM 1203 O O . LYS A 1 155 ? 6.670 11.319 -30.536 1.00 93.62 155 LYS A O 1
ATOM 1208 N N . ARG A 1 156 ? 4.608 11.791 -31.279 1.00 92.25 156 ARG A N 1
ATOM 1209 C CA . ARG A 1 156 ? 3.902 11.072 -30.210 1.00 92.25 156 ARG A CA 1
ATOM 1210 C C . ARG A 1 156 ? 3.567 9.658 -30.659 1.00 92.25 156 ARG A C 1
ATOM 1212 O O . ARG A 1 156 ? 3.287 9.443 -31.830 1.00 92.25 156 ARG A O 1
ATOM 1219 N N . GLY A 1 157 ? 3.559 8.702 -29.735 1.00 92.12 157 GLY A N 1
ATOM 1220 C CA . GLY A 1 157 ? 3.201 7.316 -30.030 1.00 92.12 157 GLY A CA 1
ATOM 1221 C C . GLY A 1 157 ? 2.375 6.705 -28.913 1.00 92.12 157 GLY A C 1
ATOM 1222 O O . GLY A 1 157 ? 2.918 6.401 -27.855 1.00 92.12 157 GLY A O 1
ATOM 1223 N N . ALA A 1 158 ? 1.081 6.502 -29.155 1.00 91.25 158 ALA A N 1
ATOM 1224 C CA . ALA A 1 158 ? 0.199 5.806 -28.224 1.00 91.25 158 ALA A CA 1
ATOM 1225 C C . ALA A 1 158 ? 0.311 4.269 -28.367 1.00 91.25 158 ALA A C 1
ATOM 1227 O O . ALA A 1 158 ? 0.587 3.766 -29.473 1.00 91.25 158 ALA A O 1
ATOM 1228 N N . PRO A 1 159 ? 0.078 3.502 -27.284 1.00 90.19 159 PRO A N 1
ATOM 1229 C CA . PRO A 1 159 ? -0.079 2.050 -27.378 1.00 90.19 159 PRO A CA 1
ATOM 1230 C C . PRO A 1 159 ? -1.271 1.693 -28.293 1.00 90.19 159 PRO A C 1
ATOM 1232 O O . PRO A 1 159 ? -2.210 2.484 -28.404 1.00 90.19 159 PRO A O 1
ATOM 1235 N N . PRO A 1 160 ? -1.268 0.537 -28.989 1.00 89.44 160 PRO A N 1
ATOM 1236 C CA . PRO A 1 160 ? -0.293 -0.559 -28.909 1.00 89.44 160 PRO A CA 1
ATOM 1237 C C . PRO A 1 160 ? 0.865 -0.493 -29.926 1.00 89.44 160 PRO A C 1
ATOM 1239 O O . PRO A 1 160 ? 1.914 -1.075 -29.683 1.00 89.44 160 PRO A O 1
ATOM 1242 N N . LEU A 1 161 ? 0.719 0.201 -31.064 1.00 89.69 161 LEU A N 1
ATOM 1243 C CA . LEU A 1 161 ? 1.728 0.192 -32.142 1.00 89.69 161 LEU A CA 1
ATOM 1244 C C . LEU A 1 161 ? 2.862 1.218 -31.950 1.00 89.69 161 LEU A C 1
ATOM 1246 O O . LEU A 1 161 ? 3.858 1.170 -32.677 1.00 89.69 161 LEU A O 1
ATOM 1250 N N . GLY A 1 162 ? 2.713 2.166 -31.018 1.00 88.12 162 GLY A N 1
ATOM 1251 C CA . GLY A 1 162 ? 3.710 3.194 -30.715 1.00 88.12 162 GLY A CA 1
ATOM 1252 C C . GLY A 1 162 ? 4.040 4.104 -31.904 1.00 88.12 162 GLY A C 1
ATOM 1253 O O . GLY A 1 162 ? 3.149 4.642 -32.570 1.00 88.12 162 GLY A O 1
ATOM 1254 N N . GLY A 1 163 ? 5.337 4.294 -32.161 1.00 90.19 163 GLY A N 1
ATOM 1255 C CA . GLY A 1 163 ? 5.851 5.139 -33.247 1.00 90.19 163 GLY A CA 1
ATOM 1256 C C . GLY A 1 163 ? 6.114 6.594 -32.852 1.00 90.19 163 GLY A C 1
ATOM 1257 O O . GLY A 1 163 ? 6.148 7.461 -33.722 1.00 90.19 163 GLY A O 1
ATOM 1258 N N . GLY A 1 164 ? 6.272 6.858 -31.558 1.00 93.25 164 GLY A N 1
ATOM 1259 C CA . GLY A 1 164 ? 6.757 8.131 -31.055 1.00 93.25 164 GLY A CA 1
ATOM 1260 C C . GLY A 1 164 ? 8.275 8.222 -31.135 1.00 93.25 164 GLY A C 1
ATOM 1261 O O . GLY A 1 164 ? 8.971 7.210 -31.209 1.00 93.25 164 GLY A O 1
ATOM 1262 N N . GLU A 1 165 ? 8.771 9.451 -31.127 1.00 94.88 165 GLU A N 1
ATOM 1263 C CA . GLU A 1 165 ? 10.181 9.784 -31.262 1.00 94.88 165 GLU A CA 1
ATOM 1264 C C . GLU A 1 165 ? 10.482 10.995 -30.385 1.00 94.88 165 GLU A C 1
ATOM 1266 O O . GLU A 1 165 ? 9.827 12.039 -30.492 1.00 94.88 165 GLU A O 1
ATOM 1271 N N . ILE A 1 166 ? 11.474 10.846 -29.513 1.00 95.44 166 ILE A N 1
ATOM 1272 C CA . ILE A 1 166 ? 11.919 11.906 -28.617 1.00 95.44 166 ILE A CA 1
ATOM 1273 C C . ILE A 1 166 ? 13.412 12.151 -28.788 1.00 95.44 166 ILE A C 1
ATOM 1275 O O . ILE A 1 166 ? 14.188 11.228 -29.040 1.00 95.44 166 ILE A O 1
ATOM 1279 N N . LEU A 1 167 ? 13.804 13.404 -28.598 1.00 95.50 167 LEU A N 1
ATOM 1280 C CA . LEU A 1 167 ? 15.187 13.837 -28.548 1.00 95.50 167 LEU A CA 1
ATOM 1281 C C . LEU A 1 167 ? 15.473 14.373 -27.148 1.00 95.50 167 LEU A C 1
ATOM 1283 O O . LEU A 1 167 ? 14.911 15.387 -26.733 1.00 95.50 167 LEU A O 1
ATOM 1287 N N . PHE A 1 168 ? 16.357 13.692 -26.434 1.00 95.38 168 PHE A N 1
ATOM 1288 C CA . PHE A 1 168 ? 16.837 14.091 -25.122 1.00 95.38 168 PHE A CA 1
ATOM 1289 C C . PHE A 1 168 ? 18.273 14.597 -25.230 1.00 95.38 168 PHE A C 1
ATOM 1291 O O . PHE A 1 168 ? 19.152 13.909 -25.750 1.00 95.38 168 PHE A O 1
ATOM 1298 N N . HIS A 1 169 ? 18.509 15.801 -24.729 1.00 93.31 169 HIS A N 1
ATOM 1299 C CA . HIS A 1 169 ? 19.825 16.398 -24.616 1.00 93.31 169 HIS A CA 1
ATOM 1300 C C . HIS A 1 169 ? 20.129 16.690 -23.150 1.00 93.31 169 HIS A C 1
ATOM 1302 O O . HIS A 1 169 ? 19.368 17.393 -22.487 1.00 93.31 169 HIS A O 1
ATOM 1308 N N . CYS A 1 170 ? 21.244 16.157 -22.653 1.00 90.25 170 CYS A N 1
ATOM 1309 C CA . CYS A 1 170 ? 21.720 16.421 -21.302 1.00 90.25 170 CYS A CA 1
ATOM 1310 C C . CYS A 1 170 ? 23.173 16.908 -21.329 1.00 90.25 170 CYS A C 1
ATOM 1312 O O . CYS A 1 170 ? 24.030 16.208 -21.888 1.00 90.25 170 CYS A O 1
ATOM 1314 N N . PRO A 1 171 ? 23.473 18.059 -20.705 1.00 88.38 171 PRO A N 1
ATOM 1315 C CA . PRO A 1 171 ? 24.844 18.485 -20.460 1.00 88.38 171 PRO A CA 1
ATOM 1316 C C . PRO A 1 171 ? 25.511 17.583 -19.416 1.00 88.38 171 PRO A C 1
ATOM 1318 O O . PRO A 1 171 ? 24.840 16.937 -18.605 1.00 88.38 171 PRO A O 1
ATOM 1321 N N . ASN A 1 172 ? 26.840 17.561 -19.418 1.00 82.81 172 ASN A N 1
ATOM 1322 C CA . ASN A 1 172 ? 27.616 16.944 -18.351 1.00 82.81 172 ASN A CA 1
ATOM 1323 C C . ASN A 1 172 ? 27.849 17.944 -17.212 1.00 82.81 172 ASN A C 1
ATOM 1325 O O . ASN A 1 172 ? 28.039 19.140 -17.434 1.00 82.81 172 ASN A O 1
ATOM 1329 N N . VAL A 1 173 ? 27.857 17.448 -15.979 1.00 80.00 173 VAL A N 1
ATOM 1330 C CA . VAL A 1 173 ? 28.067 18.261 -14.779 1.00 80.00 173 VAL A CA 1
ATOM 1331 C C . VAL A 1 173 ? 29.269 17.721 -14.017 1.00 80.00 173 VAL A C 1
ATOM 1333 O O . VAL A 1 173 ? 29.426 16.516 -13.848 1.00 80.00 173 VAL A O 1
ATOM 1336 N N . ARG A 1 174 ? 30.145 18.625 -13.562 1.00 72.12 174 ARG A N 1
ATOM 1337 C CA . ARG A 1 174 ? 31.355 18.249 -12.812 1.00 72.12 174 ARG A CA 1
ATOM 1338 C C . ARG A 1 174 ? 31.033 17.735 -11.409 1.00 72.12 174 ARG A C 1
ATOM 1340 O O . ARG A 1 174 ? 31.633 16.757 -10.976 1.00 72.12 174 ARG A O 1
ATOM 1347 N N . GLN A 1 175 ? 30.104 18.406 -10.730 1.00 79.44 175 GLN A N 1
ATOM 1348 C CA . GLN A 1 175 ? 29.665 18.103 -9.371 1.00 79.44 175 GLN A CA 1
ATOM 1349 C C . GLN A 1 175 ? 28.241 18.630 -9.159 1.00 79.44 175 GLN A C 1
ATOM 1351 O O . GLN A 1 175 ? 27.899 19.709 -9.649 1.00 79.44 175 GLN A O 1
ATOM 1356 N N . LEU A 1 176 ? 27.415 17.874 -8.436 1.00 85.50 176 LEU A N 1
ATOM 1357 C CA . LEU A 1 176 ? 26.058 18.291 -8.081 1.00 85.50 176 LEU A CA 1
ATOM 1358 C C . LEU A 1 176 ? 26.064 19.290 -6.919 1.00 85.50 176 LEU A C 1
ATOM 1360 O O . LEU A 1 176 ? 27.019 19.370 -6.151 1.00 85.50 176 LEU A O 1
ATOM 1364 N N . ARG A 1 177 ? 24.972 20.038 -6.758 1.00 86.69 177 ARG A N 1
ATOM 1365 C CA . ARG A 1 177 ? 24.756 20.928 -5.608 1.00 86.69 177 ARG A CA 1
ATOM 1366 C C . ARG A 1 177 ? 23.970 20.201 -4.509 1.00 86.69 177 ARG A C 1
ATOM 1368 O O . ARG A 1 177 ? 22.986 19.530 -4.832 1.00 86.69 177 ARG A O 1
ATOM 1375 N N . PRO A 1 178 ? 24.360 20.329 -3.226 1.00 86.62 178 PRO A N 1
ATOM 1376 C CA . PRO A 1 178 ? 23.587 19.774 -2.125 1.00 86.62 178 PRO A CA 1
ATOM 1377 C C . PRO A 1 178 ? 22.282 20.561 -1.985 1.00 86.62 178 PRO A C 1
ATOM 1379 O O . PRO A 1 178 ? 22.256 21.784 -2.135 1.00 86.62 178 PRO A O 1
ATOM 1382 N N . VAL A 1 179 ? 21.182 19.860 -1.706 1.00 87.06 179 VAL A N 1
ATOM 1383 C CA . VAL A 1 179 ? 19.848 20.473 -1.690 1.00 87.06 179 VAL A CA 1
ATOM 1384 C C . VAL A 1 179 ? 19.258 20.454 -0.285 1.00 87.06 179 VAL A C 1
ATOM 1386 O O . VAL A 1 179 ? 19.225 19.420 0.386 1.00 87.06 179 VAL A O 1
ATOM 1389 N N . GLN A 1 180 ? 18.734 21.605 0.136 1.00 89.56 180 GLN A N 1
ATOM 1390 C CA . GLN A 1 180 ? 17.894 21.748 1.323 1.00 89.56 180 GLN A CA 1
ATOM 1391 C C . GLN A 1 180 ? 16.472 22.091 0.883 1.00 89.56 180 GLN A C 1
ATOM 1393 O O . GLN A 1 180 ? 16.171 23.229 0.535 1.00 89.56 180 GLN A O 1
ATOM 1398 N N . PHE A 1 181 ? 15.595 21.089 0.865 1.00 88.31 181 PHE A N 1
ATOM 1399 C CA . PHE A 1 181 ? 14.220 21.236 0.408 1.00 88.31 181 PHE A CA 1
ATOM 1400 C C . PHE A 1 181 ? 13.227 20.669 1.419 1.00 88.31 181 PHE A C 1
ATOM 1402 O O . PHE A 1 181 ? 12.690 19.569 1.278 1.00 88.31 181 PHE A O 1
ATOM 1409 N N . THR A 1 182 ? 13.024 21.433 2.488 1.00 87.69 182 THR A N 1
ATOM 1410 C CA . THR A 1 182 ? 12.182 21.051 3.629 1.00 87.69 182 THR A CA 1
ATOM 1411 C C . THR A 1 182 ? 10.803 21.698 3.620 1.00 87.69 182 THR A C 1
ATOM 1413 O O . THR A 1 182 ? 9.917 21.204 4.308 1.00 87.69 182 THR A O 1
ATOM 1416 N N . ASP A 1 183 ? 10.615 22.792 2.883 1.00 87.62 183 ASP A N 1
ATOM 1417 C CA . ASP A 1 183 ? 9.351 23.529 2.857 1.00 87.62 183 ASP A CA 1
ATOM 1418 C C . ASP A 1 183 ? 8.509 23.154 1.629 1.00 87.62 183 ASP A C 1
ATOM 1420 O O . ASP A 1 183 ? 8.899 23.400 0.484 1.00 87.62 183 ASP A O 1
ATOM 1424 N N . GLU A 1 184 ? 7.344 22.557 1.880 1.00 84.50 184 GLU A N 1
ATOM 1425 C CA . GLU A 1 184 ? 6.394 22.131 0.847 1.00 84.50 184 GLU A CA 1
ATOM 1426 C C . GLU A 1 184 ? 5.614 23.313 0.247 1.00 84.50 184 GLU A C 1
ATOM 1428 O O . GLU A 1 184 ? 5.239 23.280 -0.929 1.00 84.50 184 GLU A O 1
ATOM 1433 N N . GLY A 1 185 ? 5.453 24.401 1.010 1.00 88.25 185 GLY A N 1
ATOM 1434 C CA . GLY A 1 185 ? 4.699 25.577 0.590 1.00 88.25 185 GLY A CA 1
ATOM 1435 C C . GLY A 1 185 ? 3.208 25.309 0.347 1.00 88.25 185 GLY A C 1
ATOM 1436 O O . GLY A 1 185 ? 2.687 24.214 0.546 1.00 88.25 185 GLY A O 1
ATOM 1437 N N . ARG A 1 186 ? 2.484 26.341 -0.102 1.00 90.69 186 ARG A N 1
ATOM 1438 C CA . ARG A 1 186 ? 1.082 26.206 -0.540 1.00 90.69 186 ARG A CA 1
ATOM 1439 C C . ARG A 1 186 ? 1.031 26.012 -2.046 1.00 90.69 186 ARG A C 1
ATOM 1441 O O . ARG A 1 186 ? 1.841 26.595 -2.760 1.00 90.69 186 ARG A O 1
ATOM 1448 N N . ILE A 1 187 ? 0.059 25.253 -2.545 1.00 93.69 187 ILE A N 1
ATOM 1449 C CA . ILE A 1 187 ? -0.140 25.111 -3.993 1.00 93.69 187 ILE A CA 1
ATOM 1450 C C . ILE A 1 187 ? -0.600 26.454 -4.556 1.00 93.69 187 ILE A C 1
ATOM 1452 O O . ILE A 1 187 ? -1.641 26.979 -4.168 1.00 93.69 187 ILE A O 1
ATOM 1456 N N . LYS A 1 188 ? 0.211 27.013 -5.455 1.00 93.62 188 LYS A N 1
ATOM 1457 C CA . LYS A 1 188 ? -0.023 28.299 -6.110 1.00 93.62 188 LYS A CA 1
ATOM 1458 C C . LYS A 1 188 ? -0.963 28.136 -7.298 1.00 93.62 188 LYS A C 1
ATOM 1460 O O . LYS A 1 188 ? -1.861 28.950 -7.480 1.00 93.62 188 LYS A O 1
ATOM 1465 N N . ARG A 1 189 ? -0.713 27.122 -8.129 1.00 95.00 189 ARG A N 1
ATOM 1466 C CA . ARG A 1 189 ? -1.397 26.930 -9.412 1.00 95.00 189 ARG A CA 1
ATOM 1467 C C . ARG A 1 189 ? -1.264 25.499 -9.911 1.00 95.00 189 ARG A C 1
ATOM 1469 O O . ARG A 1 189 ? -0.361 24.778 -9.490 1.00 95.00 189 ARG A O 1
ATOM 1476 N N . ILE A 1 190 ? -2.138 25.114 -10.836 1.00 96.56 190 ILE A N 1
ATOM 1477 C CA . ILE A 1 190 ? -2.078 23.811 -11.505 1.00 96.56 190 ILE A CA 1
ATOM 1478 C C . ILE A 1 190 ? -1.867 24.033 -13.000 1.00 96.56 190 ILE A C 1
ATOM 1480 O O . ILE A 1 190 ? -2.536 24.858 -13.635 1.00 96.56 190 ILE A O 1
ATOM 1484 N N . ARG A 1 191 ? -0.900 23.313 -13.560 1.00 96.12 191 ARG A N 1
ATOM 1485 C CA . ARG A 1 191 ? -0.619 23.243 -14.991 1.00 96.12 191 ARG A CA 1
ATOM 1486 C C . ARG A 1 191 ? -0.845 21.821 -15.482 1.00 96.12 191 ARG A C 1
ATOM 1488 O O . ARG A 1 191 ? -0.878 20.887 -14.691 1.00 96.12 191 ARG A O 1
ATOM 1495 N N . GLY A 1 192 ? -1.039 21.641 -16.777 1.00 95.19 192 GLY A N 1
ATOM 1496 C CA . GLY A 1 192 ? -1.195 20.306 -17.335 1.00 95.19 192 GLY A CA 1
ATOM 1497 C C . GLY A 1 192 ? -1.069 20.283 -18.841 1.00 95.19 192 GLY A C 1
ATOM 1498 O O . GLY A 1 192 ? -1.095 21.331 -19.484 1.00 95.19 192 GLY A O 1
ATOM 1499 N N . ILE A 1 193 ? -0.943 19.085 -19.391 1.00 95.69 193 ILE A N 1
ATOM 1500 C CA . ILE A 1 193 ? -0.861 18.824 -20.822 1.00 95.69 193 ILE A CA 1
ATOM 1501 C C . ILE A 1 193 ? -1.843 17.696 -21.137 1.00 95.69 193 ILE A C 1
ATOM 1503 O O . ILE A 1 193 ? -1.711 16.576 -20.647 1.00 95.69 193 ILE A O 1
ATOM 1507 N N . ALA A 1 194 ? -2.851 18.023 -21.935 1.00 95.31 194 ALA A N 1
ATOM 1508 C CA . ALA A 1 194 ? -3.821 17.109 -22.511 1.00 95.31 194 ALA A CA 1
ATOM 1509 C C . ALA A 1 194 ? -3.374 16.799 -23.937 1.00 95.31 194 ALA A C 1
ATOM 1511 O O . ALA A 1 194 ? -3.571 17.628 -24.830 1.00 95.31 194 ALA A O 1
ATOM 1512 N N . TYR A 1 195 ? -2.760 15.638 -24.163 1.00 92.81 195 TYR A N 1
ATOM 1513 C CA . TYR A 1 195 ? -2.330 15.269 -25.508 1.00 92.81 195 TYR A CA 1
ATOM 1514 C C . TYR A 1 195 ? -3.351 14.357 -26.193 1.00 92.81 195 TYR A C 1
ATOM 1516 O O . TYR A 1 195 ? -4.045 13.562 -25.555 1.00 92.81 195 TYR A O 1
ATOM 1524 N N . CYS A 1 196 ? -3.435 14.466 -27.516 1.00 93.12 196 CYS A N 1
ATOM 1525 C CA . CYS A 1 196 ? -4.286 13.633 -28.361 1.00 93.12 196 CYS A CA 1
ATOM 1526 C C . CYS A 1 196 ? -3.548 13.250 -29.648 1.00 93.12 196 CYS A C 1
ATOM 1528 O O . CYS A 1 196 ? -2.949 14.093 -30.315 1.00 93.12 196 CYS A O 1
ATOM 1530 N N . THR A 1 197 ? -3.629 11.977 -30.022 1.00 92.88 197 THR A N 1
ATOM 1531 C CA . THR A 1 197 ? -3.014 11.404 -31.227 1.00 92.88 197 THR A CA 1
ATOM 1532 C C . THR A 1 197 ? -4.059 10.642 -32.024 1.00 92.88 197 THR A C 1
ATOM 1534 O O . THR A 1 197 ? -4.818 9.867 -31.450 1.00 92.88 197 THR A O 1
ATOM 1537 N N . ARG A 1 198 ? -4.140 10.896 -33.339 1.00 91.31 198 ARG A N 1
ATOM 1538 C CA . ARG A 1 198 ? -5.094 10.261 -34.279 1.00 91.31 198 ARG A CA 1
ATOM 1539 C C . ARG A 1 198 ? -6.559 10.234 -33.804 1.00 91.31 198 ARG A C 1
ATOM 1541 O O . ARG A 1 198 ? -7.329 9.372 -34.215 1.00 91.31 198 ARG A O 1
ATOM 1548 N N . VAL A 1 199 ? -6.951 11.195 -32.970 1.00 91.19 199 VAL A N 1
ATOM 1549 C CA . VAL A 1 199 ? -8.322 11.394 -32.482 1.00 91.19 199 VAL A CA 1
ATOM 1550 C C . VAL A 1 199 ? -8.764 12.836 -32.723 1.00 91.19 199 VAL A C 1
ATOM 1552 O O . VAL A 1 199 ? -7.946 13.712 -33.013 1.00 91.19 199 VAL A O 1
ATOM 1555 N N . SER A 1 200 ? -10.071 13.086 -32.624 1.00 90.81 200 SER A N 1
ATOM 1556 C CA . SER A 1 200 ? -10.628 14.432 -32.781 1.00 90.81 200 SER A CA 1
ATOM 1557 C C . SER A 1 200 ? -10.042 15.399 -31.738 1.00 90.81 200 SER A C 1
ATOM 1559 O O . SER A 1 200 ? -10.003 15.053 -30.557 1.00 90.81 200 SER A O 1
ATOM 1561 N N . PRO A 1 201 ? -9.665 16.637 -32.116 1.00 90.81 201 PRO A N 1
ATOM 1562 C CA . PRO A 1 201 ? -9.240 17.667 -31.163 1.00 90.81 201 PRO A CA 1
ATOM 1563 C C . PRO A 1 201 ? -10.281 17.971 -30.074 1.00 90.81 201 PRO A C 1
ATOM 1565 O O . PRO A 1 201 ? -9.924 18.392 -28.978 1.00 90.81 201 PRO A O 1
ATOM 1568 N N . GLN A 1 202 ? -11.569 17.723 -30.345 1.00 92.75 202 GLN A N 1
ATOM 1569 C CA . GLN A 1 202 ? -12.644 17.892 -29.359 1.00 92.75 202 GLN A CA 1
ATOM 1570 C C . GLN A 1 202 ? -12.450 17.001 -28.126 1.00 92.75 202 GLN A C 1
ATOM 1572 O O . GLN A 1 202 ? -12.856 17.374 -27.028 1.00 92.75 202 GLN A O 1
ATOM 1577 N N . THR A 1 203 ? -11.795 15.850 -28.289 1.00 93.44 203 THR A N 1
ATOM 1578 C CA . THR A 1 203 ? -11.448 14.948 -27.190 1.00 93.44 203 THR A CA 1
ATOM 1579 C C . THR A 1 203 ? -10.533 15.625 -26.169 1.00 93.44 203 THR A C 1
ATOM 1581 O O . THR A 1 203 ? -10.767 15.492 -24.970 1.00 93.44 203 THR A O 1
ATOM 1584 N N . ALA A 1 204 ? -9.551 16.412 -26.623 1.00 93.69 204 ALA A N 1
ATOM 1585 C CA . ALA A 1 204 ? -8.657 17.155 -25.734 1.00 93.69 204 ALA A CA 1
ATOM 1586 C C . ALA A 1 204 ? -9.427 18.203 -24.917 1.00 93.69 204 ALA A C 1
ATOM 1588 O O . ALA A 1 204 ? -9.217 18.321 -23.714 1.00 93.69 204 ALA A O 1
ATOM 1589 N N . ASN A 1 205 ? -10.372 18.914 -25.541 1.00 94.88 205 ASN A N 1
ATOM 1590 C CA . ASN A 1 205 ? -11.190 19.914 -24.847 1.00 94.88 205 ASN A CA 1
ATOM 1591 C C . ASN A 1 205 ? -12.078 19.273 -23.771 1.00 94.88 205 ASN A C 1
ATOM 1593 O O . ASN A 1 205 ? -12.091 19.734 -22.634 1.00 94.88 205 ASN A O 1
ATOM 1597 N N . ARG A 1 206 ? -12.736 18.149 -24.089 1.00 95.81 206 ARG A N 1
ATOM 1598 C CA . ARG A 1 206 ? -13.551 17.384 -23.124 1.00 95.81 206 ARG A CA 1
ATOM 1599 C C . ARG A 1 206 ? -12.732 16.919 -21.915 1.00 95.81 206 ARG A C 1
ATOM 1601 O O . ARG A 1 206 ? -13.206 16.981 -20.782 1.00 95.81 206 ARG A O 1
ATOM 1608 N N . LEU A 1 207 ? -11.489 16.494 -22.151 1.00 94.94 207 LEU A N 1
ATOM 1609 C CA . LEU A 1 207 ? -10.542 16.084 -21.111 1.00 94.94 207 LEU A CA 1
ATOM 1610 C C . LEU A 1 207 ? -10.196 17.254 -20.173 1.00 94.94 207 LEU A C 1
ATOM 1612 O O . LEU A 1 207 ? -10.237 17.108 -18.949 1.00 94.94 207 LEU A O 1
ATOM 1616 N N . VAL A 1 208 ? -9.909 18.425 -20.752 1.00 95.88 208 VAL A N 1
ATOM 1617 C CA . VAL A 1 208 ? -9.619 19.665 -20.016 1.00 95.88 208 VAL A CA 1
ATOM 1618 C C . VAL A 1 208 ? -10.819 20.097 -19.177 1.00 95.88 208 VAL A C 1
ATOM 1620 O O . VAL A 1 208 ? -10.661 20.354 -17.983 1.00 95.88 208 VAL A O 1
ATOM 1623 N N . ASP A 1 209 ? -12.014 20.141 -19.764 1.00 95.50 209 ASP A N 1
ATOM 1624 C CA . ASP A 1 209 ? -13.234 20.564 -19.071 1.00 95.50 209 ASP A CA 1
ATOM 1625 C C . ASP A 1 209 ? -13.565 19.634 -17.901 1.00 95.50 209 ASP A C 1
ATOM 1627 O O . ASP A 1 209 ? -13.882 20.090 -16.797 1.00 95.50 209 ASP A O 1
ATOM 1631 N N . SER A 1 210 ? -13.404 18.324 -18.105 1.00 96.06 210 SER A N 1
ATOM 1632 C CA . SER A 1 210 ? -13.618 17.331 -17.057 1.00 96.06 210 SER A CA 1
ATOM 1633 C C . SER A 1 210 ? -12.638 17.497 -15.891 1.00 96.06 210 SER A C 1
ATOM 1635 O O . SER A 1 210 ? -13.063 17.558 -14.733 1.00 96.06 210 SER A O 1
ATOM 1637 N N . ALA A 1 211 ? -11.341 17.665 -16.166 1.00 95.94 211 ALA A N 1
ATOM 1638 C CA . ALA A 1 211 ? -10.340 17.901 -15.124 1.00 95.94 211 ALA A CA 1
ATOM 1639 C C . ALA A 1 211 ? -10.593 19.221 -14.372 1.00 95.94 211 ALA A C 1
ATOM 1641 O O . ALA A 1 211 ? -10.566 19.261 -13.137 1.00 95.94 211 ALA A O 1
ATOM 1642 N N . ARG A 1 212 ? -10.925 20.299 -15.094 1.00 95.56 212 ARG A N 1
ATOM 1643 C CA . ARG A 1 212 ? -11.263 21.603 -14.498 1.00 95.56 212 ARG A CA 1
ATOM 1644 C C . ARG A 1 212 ? -12.507 21.536 -13.617 1.00 95.56 212 ARG A C 1
ATOM 1646 O O . ARG A 1 212 ? -12.524 22.175 -12.569 1.00 95.56 212 ARG A O 1
ATOM 1653 N N . SER A 1 213 ? -13.510 20.729 -13.972 1.00 94.50 213 SER A N 1
ATOM 1654 C CA . SER A 1 213 ? -14.732 20.567 -13.164 1.00 94.50 213 SER A CA 1
ATOM 1655 C C . SER A 1 213 ? -14.462 20.077 -11.730 1.00 94.50 213 SER A C 1
ATOM 1657 O O . SER A 1 213 ? -15.211 20.398 -10.799 1.00 94.50 213 SER A O 1
ATOM 1659 N N . VAL A 1 214 ? -13.370 19.327 -11.541 1.00 95.31 214 VAL A N 1
ATOM 1660 C CA . VAL A 1 214 ? -12.915 18.827 -10.239 1.00 95.31 214 VAL A CA 1
ATOM 1661 C C . VAL A 1 214 ? -11.988 19.840 -9.566 1.00 95.31 214 VAL A C 1
ATOM 1663 O O . VAL A 1 214 ? -12.190 20.176 -8.400 1.00 95.31 214 VAL A O 1
ATOM 1666 N N . LEU A 1 215 ? -10.993 20.352 -10.297 1.00 94.81 215 LEU A N 1
ATOM 1667 C CA . LEU A 1 215 ? -9.918 21.181 -9.740 1.00 94.81 215 LEU A CA 1
ATOM 1668 C C . LEU A 1 215 ? -10.349 22.616 -9.400 1.00 94.81 215 LEU A C 1
ATOM 1670 O O . LEU A 1 215 ? -9.887 23.161 -8.396 1.00 94.81 215 LEU A O 1
ATOM 1674 N N . ASN A 1 216 ? -11.282 23.204 -10.160 1.00 94.56 216 ASN A N 1
ATOM 1675 C CA . ASN A 1 216 ? -11.761 24.579 -9.944 1.00 94.56 216 ASN A CA 1
ATOM 1676 C C . ASN A 1 216 ? -12.436 24.779 -8.575 1.00 94.56 216 ASN A C 1
ATOM 1678 O O . ASN A 1 216 ? -12.585 25.910 -8.123 1.00 94.56 216 ASN A O 1
ATOM 1682 N N . ARG A 1 217 ? -12.844 23.693 -7.903 1.00 92.94 217 ARG A N 1
ATOM 1683 C CA . ARG A 1 217 ? -13.399 23.737 -6.539 1.00 92.94 217 ARG A CA 1
ATOM 1684 C C . ARG A 1 217 ? -12.356 24.126 -5.490 1.00 92.94 217 ARG A C 1
ATOM 1686 O O . ARG A 1 217 ? -12.729 24.577 -4.414 1.00 92.94 217 ARG A O 1
ATOM 1693 N N . TYR A 1 218 ? -11.075 23.917 -5.793 1.00 91.06 218 TYR A N 1
ATOM 1694 C CA . TYR A 1 218 ? -9.963 24.135 -4.871 1.00 91.06 218 TYR A CA 1
ATOM 1695 C C . TYR A 1 218 ? -9.133 25.359 -5.255 1.00 91.06 218 TYR A C 1
ATOM 1697 O O . TYR A 1 218 ? -8.803 26.165 -4.389 1.00 91.06 218 TYR A O 1
ATOM 1705 N N . ILE A 1 219 ? -8.781 25.496 -6.539 1.00 91.12 219 ILE A N 1
ATOM 1706 C CA . ILE A 1 219 ? -7.922 26.576 -7.040 1.00 91.12 219 ILE A CA 1
ATOM 1707 C C . ILE A 1 219 ? -8.505 27.110 -8.356 1.00 91.12 219 ILE A C 1
ATOM 1709 O O . ILE A 1 219 ? -8.827 26.309 -9.231 1.00 91.12 219 ILE A O 1
ATOM 1713 N N . PRO A 1 220 ? -8.617 28.439 -8.539 1.00 89.88 220 PRO A N 1
ATOM 1714 C CA . PRO A 1 220 ? -9.098 29.022 -9.793 1.00 89.88 220 PRO A CA 1
ATOM 1715 C C . PRO A 1 220 ? -8.035 29.049 -10.911 1.00 89.88 220 PRO A C 1
ATOM 1717 O O . PRO A 1 220 ? -8.386 28.968 -12.087 1.00 89.88 220 PRO A O 1
ATOM 1720 N N . ASP A 1 221 ? -6.740 29.145 -10.575 1.00 94.00 221 ASP A N 1
ATOM 1721 C CA . ASP A 1 221 ? -5.618 29.144 -11.535 1.00 94.00 221 ASP A CA 1
ATOM 1722 C C . ASP A 1 221 ? -5.239 27.715 -11.973 1.00 94.00 221 ASP A C 1
ATOM 1724 O O . ASP A 1 221 ? -4.217 27.147 -11.568 1.00 94.00 221 ASP A O 1
ATOM 1728 N N . VAL A 1 222 ? -6.100 27.130 -12.807 1.00 96.00 222 VAL A N 1
ATOM 1729 C CA . VAL A 1 222 ? -5.896 25.830 -13.462 1.00 96.00 222 VAL A CA 1
ATOM 1730 C C . VAL A 1 222 ? -5.816 26.046 -14.969 1.00 96.00 222 VAL A C 1
ATOM 1732 O O . VAL A 1 222 ? -6.793 26.466 -15.593 1.00 96.00 222 VAL A O 1
ATOM 1735 N N . TYR A 1 223 ? -4.664 25.728 -15.561 1.00 95.62 223 TYR A N 1
ATOM 1736 C CA . TYR A 1 223 ? -4.435 25.877 -16.998 1.00 95.62 223 TYR A CA 1
ATOM 1737 C C . TYR A 1 223 ? -3.846 24.601 -17.602 1.00 95.62 223 TYR A C 1
ATOM 1739 O O . TYR A 1 223 ? -2.756 24.178 -17.226 1.00 95.62 223 TYR A O 1
ATOM 1747 N N . ILE A 1 224 ? -4.557 23.999 -18.553 1.00 96.38 224 ILE A N 1
ATOM 1748 C CA . ILE A 1 224 ? -4.160 22.747 -19.202 1.00 96.38 224 ILE A CA 1
ATOM 1749 C C . ILE A 1 224 ? -3.972 23.025 -20.696 1.00 96.38 224 ILE A C 1
ATOM 1751 O O . ILE A 1 224 ? -4.896 23.492 -21.359 1.00 96.38 224 ILE A O 1
ATOM 1755 N N . TYR A 1 225 ? -2.776 22.751 -21.214 1.00 95.38 225 TYR A N 1
ATOM 1756 C CA . TYR A 1 225 ? -2.429 22.891 -22.627 1.00 95.38 225 TYR A CA 1
ATOM 1757 C C . TYR A 1 225 ? -2.989 21.717 -23.431 1.00 95.38 225 TYR A C 1
ATOM 1759 O O . TYR A 1 225 ? -2.817 20.567 -23.039 1.00 95.38 225 TYR A O 1
ATOM 1767 N N . THR A 1 226 ? -3.614 21.986 -24.574 1.00 94.44 226 THR A N 1
ATOM 1768 C CA . THR A 1 226 ? -4.084 20.952 -25.508 1.00 94.44 226 THR A CA 1
ATOM 1769 C C . THR A 1 226 ? -3.038 20.709 -26.595 1.00 94.44 226 THR A C 1
ATOM 1771 O O . THR A 1 226 ? -2.777 21.601 -27.400 1.00 94.44 226 THR A O 1
ATOM 1774 N N . ASP A 1 227 ? -2.460 19.510 -26.632 1.00 92.00 227 ASP A N 1
ATOM 1775 C CA . ASP A 1 227 ? -1.365 19.122 -27.531 1.00 92.00 227 ASP A CA 1
ATOM 1776 C C . ASP A 1 227 ? -1.851 18.047 -28.525 1.00 92.00 227 ASP A C 1
ATOM 1778 O O . ASP A 1 227 ? -1.841 16.845 -28.243 1.00 92.00 227 ASP A O 1
ATOM 1782 N N . VAL A 1 228 ? -2.381 18.476 -29.677 1.00 92.38 228 VAL A N 1
ATOM 1783 C CA . VAL A 1 228 ? -3.050 17.586 -30.644 1.00 92.38 228 VAL A CA 1
ATOM 1784 C C . VAL A 1 228 ? -2.175 17.349 -31.872 1.00 92.38 228 VAL A C 1
ATOM 1786 O O . VAL A 1 228 ? -1.953 18.264 -32.663 1.00 92.38 228 VAL A O 1
ATOM 1789 N N . TYR A 1 229 ? -1.765 16.099 -32.090 1.00 90.19 229 TYR A N 1
ATOM 1790 C CA . TYR A 1 229 ? -0.954 15.700 -33.245 1.00 90.19 229 TYR A CA 1
ATOM 1791 C C . TYR A 1 229 ? -1.814 15.098 -34.358 1.00 90.19 229 TYR A C 1
ATOM 1793 O O . TYR A 1 229 ? -2.710 14.283 -34.111 1.00 90.19 229 TYR A O 1
ATOM 1801 N N . LYS A 1 230 ? -1.487 15.445 -35.609 1.00 87.81 230 LYS A N 1
ATOM 1802 C CA . LYS A 1 230 ? -2.117 14.914 -36.828 1.00 87.81 230 LYS A CA 1
ATOM 1803 C C . LYS A 1 230 ? -1.062 14.346 -37.781 1.00 87.81 230 LYS A C 1
ATOM 1805 O O . LYS A 1 230 ? 0.105 14.713 -37.730 1.00 87.81 230 LYS A O 1
ATOM 1810 N N . GLY A 1 231 ? -1.483 13.451 -38.673 1.00 88.50 231 GLY A N 1
ATOM 1811 C CA . GLY A 1 231 ? -0.613 12.917 -39.723 1.00 88.50 231 GLY A CA 1
ATOM 1812 C C . GLY A 1 231 ? 0.535 12.046 -39.182 1.00 88.50 231 GLY A C 1
ATOM 1813 O O . GLY A 1 231 ? 0.331 11.311 -38.212 1.00 88.50 231 GLY A O 1
ATOM 1814 N N . PRO A 1 232 ? 1.730 12.080 -39.797 1.00 86.94 232 PRO A N 1
ATOM 1815 C CA . PRO A 1 232 ? 2.825 11.166 -39.459 1.00 86.94 232 PRO A CA 1
ATOM 1816 C C . PRO A 1 232 ? 3.443 11.421 -38.075 1.00 86.94 232 PRO A C 1
ATOM 1818 O O . PRO A 1 232 ? 4.019 10.507 -37.492 1.00 86.94 232 PRO A O 1
ATOM 1821 N N . GLU A 1 233 ? 3.293 12.625 -37.519 1.00 90.00 233 GLU A N 1
ATOM 1822 C CA . GLU A 1 233 ? 3.804 12.985 -36.186 1.00 90.00 233 GLU A CA 1
ATOM 1823 C C . GLU A 1 233 ? 2.945 12.424 -35.042 1.00 90.00 233 GLU A C 1
ATOM 1825 O O . GLU A 1 233 ? 3.382 12.362 -33.894 1.00 90.00 233 GLU A O 1
ATOM 1830 N N . SER A 1 234 ? 1.732 11.958 -35.355 1.00 89.75 234 SER A N 1
ATOM 1831 C CA . SER A 1 234 ? 0.798 11.354 -34.395 1.00 89.75 234 SER A CA 1
ATOM 1832 C C . SER A 1 234 ? 1.028 9.856 -34.151 1.00 89.75 234 SER A C 1
ATOM 1834 O O . SER A 1 234 ? 0.151 9.166 -33.633 1.00 89.75 234 SER A O 1
ATOM 1836 N N . GLY A 1 235 ? 2.189 9.337 -34.557 1.00 90.38 235 GLY A N 1
ATOM 1837 C CA . GLY A 1 235 ? 2.553 7.934 -34.377 1.00 90.38 235 GLY A CA 1
ATOM 1838 C C . GLY A 1 235 ? 1.654 7.006 -35.181 1.00 90.38 235 GLY A C 1
ATOM 1839 O O . GLY A 1 235 ? 1.134 7.384 -36.235 1.00 90.38 235 GLY A O 1
ATOM 1840 N N . LYS A 1 236 ? 1.478 5.769 -34.709 1.00 91.94 236 LYS A N 1
ATOM 1841 C CA . LYS A 1 236 ? 0.739 4.716 -35.428 1.00 91.94 236 LYS A CA 1
ATOM 1842 C C . LYS A 1 236 ? -0.639 4.400 -34.840 1.00 91.94 236 LYS A C 1
ATOM 1844 O O . LYS A 1 236 ? -1.483 3.892 -35.574 1.00 91.94 236 LYS A O 1
ATOM 1849 N N . SER A 1 237 ? -0.889 4.735 -33.574 1.00 91.75 237 SER A N 1
ATOM 1850 C CA . SER A 1 237 ? -2.133 4.390 -32.864 1.00 91.75 237 SER A CA 1
ATOM 1851 C C . SER A 1 237 ? -2.908 5.633 -32.424 1.00 91.75 237 SER A C 1
ATOM 1853 O O . SER A 1 237 ? -2.284 6.654 -32.134 1.00 91.75 237 SER A O 1
ATOM 1855 N N . PRO A 1 238 ? -4.249 5.565 -32.344 1.00 91.94 238 PRO A N 1
ATOM 1856 C CA . PRO A 1 238 ? -5.039 6.576 -31.661 1.00 91.94 238 PRO A CA 1
ATOM 1857 C C . PRO A 1 238 ? -4.905 6.462 -30.144 1.00 91.94 238 PRO A C 1
ATOM 1859 O O . PRO A 1 238 ? -4.892 5.362 -29.600 1.00 91.94 238 PRO A O 1
ATOM 1862 N N . GLY A 1 239 ? -4.847 7.604 -29.468 1.00 91.50 239 GLY A N 1
ATOM 1863 C CA . GLY A 1 239 ? -4.771 7.659 -28.013 1.00 91.50 239 GLY A CA 1
ATOM 1864 C C . GLY A 1 239 ? -4.779 9.084 -27.481 1.00 91.50 239 GLY A C 1
ATOM 1865 O O . GLY A 1 239 ? -4.430 10.034 -28.191 1.00 91.50 239 GLY A O 1
ATOM 1866 N N . PHE A 1 240 ? -5.189 9.232 -26.229 1.00 93.50 240 PHE A N 1
ATOM 1867 C CA . PHE A 1 240 ? -5.197 10.498 -25.509 1.00 93.50 240 PHE A CA 1
ATOM 1868 C C . PHE A 1 240 ? -4.809 10.264 -24.050 1.00 93.50 240 PHE A C 1
ATOM 1870 O O . PHE A 1 240 ? -5.047 9.189 -23.501 1.00 93.50 240 PHE A O 1
ATOM 1877 N N . ALA A 1 241 ? -4.194 11.264 -23.429 1.00 93.56 241 ALA A N 1
ATOM 1878 C CA . ALA A 1 241 ? -3.847 11.222 -22.015 1.00 93.56 241 ALA A CA 1
ATOM 1879 C C . ALA A 1 241 ? -3.820 12.628 -21.425 1.00 93.56 241 ALA A C 1
ATOM 1881 O O . ALA A 1 241 ? -3.727 13.628 -22.145 1.00 93.56 241 ALA A O 1
ATOM 1882 N N . LEU A 1 242 ? -3.849 12.680 -20.098 1.00 95.06 242 LEU A N 1
ATOM 1883 C CA . LEU A 1 242 ? -3.722 13.906 -19.331 1.00 95.06 242 LEU A CA 1
ATOM 1884 C C . LEU A 1 242 ? -2.575 13.771 -18.330 1.00 95.06 242 LEU A C 1
ATOM 1886 O O . LEU A 1 242 ? -2.585 12.861 -17.505 1.00 95.06 242 LEU A O 1
ATOM 1890 N N . SER A 1 243 ? -1.629 14.706 -18.374 1.00 95.00 243 SER A N 1
ATOM 1891 C CA . SER A 1 243 ? -0.629 14.917 -17.323 1.00 95.00 243 SER A CA 1
ATOM 1892 C C . SER A 1 243 ? -0.922 16.241 -16.622 1.00 95.00 243 SER A C 1
ATOM 1894 O O . SER A 1 243 ? -1.159 17.261 -17.273 1.00 95.00 243 SER A O 1
ATOM 1896 N N . LEU A 1 244 ? -0.954 16.229 -15.293 1.00 95.69 244 LEU A N 1
ATOM 1897 C CA . LEU A 1 244 ? -1.204 17.391 -14.448 1.00 95.69 244 LEU A CA 1
ATOM 1898 C C . LEU A 1 244 ? -0.043 17.593 -13.477 1.00 95.69 244 LEU A C 1
ATOM 1900 O O . LEU A 1 244 ? 0.505 16.639 -12.930 1.00 95.69 244 LEU A O 1
ATOM 1904 N N . VAL A 1 245 ? 0.284 18.855 -13.221 1.00 95.75 245 VAL A N 1
ATOM 1905 C CA . VAL A 1 245 ? 1.340 19.285 -12.308 1.00 95.75 245 VAL A CA 1
ATOM 1906 C C . VAL A 1 245 ? 0.803 20.388 -11.405 1.00 95.75 245 VAL A C 1
ATOM 1908 O O . VAL A 1 245 ? 0.369 21.441 -11.873 1.00 95.75 245 VAL A O 1
ATOM 1911 N N . ALA A 1 246 ? 0.846 20.161 -10.099 1.00 95.00 246 ALA A N 1
ATOM 1912 C CA . ALA A 1 246 ? 0.604 21.184 -9.095 1.00 95.00 246 ALA A CA 1
ATOM 1913 C C . ALA A 1 246 ? 1.931 21.852 -8.720 1.00 95.00 246 ALA A C 1
ATOM 1915 O O . ALA A 1 246 ? 2.885 21.176 -8.333 1.00 95.00 246 ALA A O 1
ATOM 1916 N N . GLU A 1 247 ? 1.981 23.180 -8.823 1.00 94.12 247 GLU A N 1
ATOM 1917 C CA . GLU A 1 247 ? 3.150 23.981 -8.466 1.00 94.12 247 GLU A CA 1
ATOM 1918 C C . GLU A 1 247 ? 2.910 24.700 -7.137 1.00 94.12 247 GLU A C 1
ATOM 1920 O O . GLU A 1 247 ? 1.918 25.423 -6.981 1.00 94.12 247 GLU A O 1
ATOM 1925 N N . SER A 1 248 ? 3.825 24.538 -6.183 1.00 92.94 248 SER A N 1
ATOM 1926 C CA . SER A 1 248 ? 3.777 25.241 -4.901 1.00 92.94 248 SER A CA 1
ATOM 1927 C C . SER A 1 248 ? 4.499 26.592 -4.924 1.00 92.94 248 SER A C 1
ATOM 1929 O O . SER A 1 248 ? 5.262 26.912 -5.835 1.00 92.94 248 SER A O 1
ATOM 1931 N N . THR A 1 249 ? 4.281 27.403 -3.888 1.00 91.81 249 THR A N 1
ATOM 1932 C CA . THR A 1 249 ? 4.985 28.676 -3.667 1.00 91.81 249 THR A CA 1
ATOM 1933 C C . THR A 1 249 ? 6.495 28.506 -3.498 1.00 91.81 249 THR A C 1
ATOM 1935 O O . THR A 1 249 ? 7.241 29.424 -3.820 1.00 91.81 249 THR A O 1
ATOM 1938 N N . THR A 1 250 ? 6.949 27.340 -3.030 1.00 86.88 250 THR A N 1
ATOM 1939 C CA . THR A 1 250 ? 8.370 26.969 -2.891 1.00 86.88 250 THR A CA 1
ATOM 1940 C C . THR A 1 250 ? 8.891 26.198 -4.113 1.00 86.88 250 THR A C 1
ATOM 1942 O O . THR A 1 250 ? 9.937 25.541 -4.066 1.00 86.88 250 THR A O 1
ATOM 1945 N N . ASN A 1 251 ? 8.160 26.275 -5.232 1.00 87.88 251 ASN A N 1
ATOM 1946 C CA . ASN A 1 251 ? 8.403 25.553 -6.479 1.00 87.88 251 ASN A CA 1
ATOM 1947 C C . ASN A 1 251 ? 8.361 24.019 -6.341 1.00 87.88 251 ASN A C 1
ATOM 1949 O O . ASN A 1 251 ? 8.929 23.328 -7.189 1.00 87.88 251 ASN A O 1
ATOM 1953 N N . ALA A 1 252 ? 7.753 23.460 -5.287 1.00 89.94 252 ALA A N 1
ATOM 1954 C CA . ALA A 1 252 ? 7.510 22.017 -5.212 1.00 89.94 252 ALA A CA 1
ATOM 1955 C C . ALA A 1 252 ? 6.565 21.608 -6.343 1.00 89.94 252 ALA A C 1
ATOM 1957 O O . ALA A 1 252 ? 5.582 22.300 -6.613 1.00 89.94 252 ALA A O 1
ATOM 1958 N N . LEU A 1 253 ? 6.901 20.511 -7.017 1.00 92.81 253 LEU A N 1
ATOM 1959 C CA . LEU A 1 253 ? 6.170 20.015 -8.176 1.00 92.81 253 LEU A CA 1
ATOM 1960 C C . LEU A 1 253 ? 5.602 18.647 -7.829 1.00 92.81 253 LEU A C 1
ATOM 1962 O O . LEU A 1 253 ? 6.361 17.708 -7.585 1.00 92.81 253 LEU A O 1
ATOM 1966 N N . LEU A 1 254 ? 4.276 18.551 -7.818 1.00 92.38 254 LEU A N 1
ATOM 1967 C CA . LEU A 1 254 ? 3.560 17.296 -7.620 1.00 92.38 254 LEU A CA 1
ATOM 1968 C C . LEU A 1 254 ? 2.859 16.919 -8.918 1.00 92.38 254 LEU A C 1
ATOM 1970 O O . LEU A 1 254 ? 2.122 17.736 -9.467 1.00 92.38 254 LEU A O 1
ATOM 1974 N N . SER A 1 255 ? 3.113 15.712 -9.417 1.00 91.81 255 SER A N 1
ATOM 1975 C CA . SER A 1 255 ? 2.623 15.260 -10.717 1.00 91.81 255 SER A CA 1
ATOM 1976 C C . SER A 1 255 ? 1.626 14.116 -10.590 1.00 91.81 255 SER A C 1
ATOM 1978 O O . SER A 1 255 ? 1.698 13.315 -9.660 1.00 91.81 255 SER A O 1
ATOM 1980 N N . ALA A 1 256 ? 0.694 14.044 -11.535 1.00 92.31 256 ALA A N 1
ATOM 1981 C CA . ALA A 1 256 ? -0.152 12.881 -11.746 1.00 92.31 256 ALA A CA 1
ATOM 1982 C C . ALA A 1 256 ? -0.524 12.778 -13.223 1.00 92.31 256 ALA A C 1
ATOM 1984 O O . ALA A 1 256 ? -0.733 13.788 -13.895 1.00 92.31 256 ALA A O 1
ATOM 1985 N N . GLU A 1 257 ? -0.654 11.555 -13.717 1.00 91.81 257 GLU A N 1
ATOM 1986 C CA . GLU A 1 257 ? -0.985 11.294 -15.111 1.00 91.81 257 GLU A CA 1
ATOM 1987 C C . GLU A 1 257 ? -1.936 10.113 -15.254 1.00 91.81 257 GLU A C 1
ATOM 1989 O O . GLU A 1 257 ? -2.060 9.279 -14.356 1.00 91.81 257 GLU A O 1
ATOM 1994 N N . CYS A 1 258 ? -2.644 10.083 -16.379 1.00 92.62 258 CYS A N 1
ATOM 1995 C CA . CYS A 1 258 ? -3.510 8.979 -16.761 1.00 92.62 258 CYS A CA 1
ATOM 1996 C C . CYS A 1 258 ? -3.640 8.947 -18.287 1.00 92.62 258 CYS A C 1
ATOM 1998 O O . CYS A 1 258 ? -3.982 9.961 -18.908 1.00 92.62 258 CYS A O 1
ATOM 2000 N N . ALA A 1 259 ? -3.346 7.792 -18.877 1.00 91.19 259 ALA A N 1
ATOM 2001 C CA . ALA A 1 259 ? -3.514 7.492 -20.289 1.00 91.19 259 ALA A CA 1
ATOM 2002 C C . ALA A 1 259 ? -4.765 6.637 -20.507 1.00 91.19 259 ALA A C 1
ATOM 2004 O O . ALA A 1 259 ? -5.092 5.775 -19.696 1.00 91.19 259 ALA A O 1
ATOM 2005 N N . ALA A 1 260 ? -5.466 6.893 -21.608 1.00 91.31 260 ALA A N 1
ATOM 2006 C CA . ALA A 1 260 ? -6.692 6.179 -21.927 1.00 91.31 260 ALA A CA 1
ATOM 2007 C C . ALA A 1 260 ? -6.414 4.800 -22.530 1.00 91.31 260 ALA A C 1
ATOM 2009 O O . ALA A 1 260 ? -5.613 4.664 -23.461 1.00 91.31 260 ALA A O 1
ATOM 2010 N N . GLU A 1 261 ? -7.152 3.804 -22.059 1.00 88.19 261 GLU A N 1
ATOM 2011 C CA . GLU A 1 261 ? -7.225 2.473 -22.643 1.00 88.19 261 GLU A CA 1
ATOM 2012 C C . GLU A 1 261 ? -8.440 2.330 -23.575 1.00 88.19 261 GLU A C 1
ATOM 2014 O O . GLU A 1 261 ? -9.283 3.221 -23.742 1.00 88.19 261 GLU A O 1
ATOM 2019 N N . LYS A 1 262 ? -8.518 1.191 -24.271 1.00 84.62 262 LYS A N 1
ATOM 2020 C CA . LYS A 1 262 ? -9.555 0.952 -25.276 1.00 84.62 262 LYS A CA 1
ATOM 2021 C C . LYS A 1 262 ? -10.943 0.933 -24.624 1.00 84.62 262 LYS A C 1
ATOM 2023 O O . LYS A 1 262 ? -11.288 -0.015 -23.930 1.00 84.62 262 LYS A O 1
ATOM 2028 N N . GLY A 1 263 ? -11.770 1.920 -24.967 1.00 84.69 263 GLY A N 1
ATOM 2029 C CA . GLY A 1 263 ? -13.171 2.007 -24.539 1.00 84.69 263 GLY A CA 1
ATOM 2030 C C . GLY A 1 263 ? -13.436 3.023 -23.428 1.00 84.69 263 GLY A C 1
ATOM 2031 O O . GLY A 1 263 ? -14.594 3.221 -23.071 1.00 84.69 263 GLY A O 1
ATOM 2032 N N . GLU A 1 264 ? -12.404 3.695 -22.918 1.00 91.31 264 GLU A N 1
ATOM 2033 C CA . GLU A 1 264 ? -12.559 4.701 -21.866 1.00 91.31 264 GLU A CA 1
ATOM 2034 C C . GLU A 1 264 ? -12.988 6.065 -22.416 1.00 91.31 264 GLU A C 1
ATOM 2036 O O . GLU A 1 264 ? -12.631 6.463 -23.533 1.00 91.31 264 GLU A O 1
ATOM 2041 N N . THR A 1 265 ? -13.771 6.803 -21.623 1.00 93.88 265 THR A N 1
ATOM 2042 C CA . THR A 1 265 ? -14.248 8.131 -22.015 1.00 93.88 265 THR A CA 1
ATOM 2043 C C . THR A 1 265 ? -13.257 9.228 -21.605 1.00 93.88 265 THR A C 1
ATOM 2045 O O . THR A 1 265 ? -12.641 9.144 -20.540 1.00 93.88 265 THR A O 1
ATOM 2048 N N . PRO A 1 266 ? -13.105 10.302 -22.403 1.00 94.06 266 PRO A N 1
ATOM 2049 C CA . PRO A 1 266 ? -12.245 11.435 -22.048 1.00 94.06 266 PRO A CA 1
ATOM 2050 C C . PRO A 1 266 ? -12.630 12.098 -20.723 1.00 94.06 266 PRO A C 1
ATOM 2052 O O . PRO A 1 266 ? -11.768 12.573 -19.986 1.00 94.06 266 PRO A O 1
ATOM 2055 N N . GLU A 1 267 ? -13.920 12.120 -20.393 1.00 95.38 267 GLU A N 1
ATOM 2056 C CA . GLU A 1 267 ? -14.406 12.672 -19.137 1.00 95.38 267 GLU A CA 1
ATOM 2057 C C . GLU A 1 267 ? -13.902 11.876 -17.935 1.00 95.38 267 GLU A C 1
ATOM 2059 O O . GLU A 1 267 ? -13.455 12.480 -16.954 1.00 95.38 267 GLU A O 1
ATOM 2064 N N . ASP A 1 268 ? -13.943 10.546 -18.007 1.00 94.38 268 ASP A N 1
ATOM 2065 C CA . ASP A 1 268 ? -13.509 9.685 -16.909 1.00 94.38 268 ASP A CA 1
ATOM 2066 C C . ASP A 1 268 ? -12.005 9.820 -16.665 1.00 94.38 268 ASP A C 1
ATOM 2068 O O . ASP A 1 268 ? -11.599 10.041 -15.523 1.00 94.38 268 ASP A O 1
ATOM 2072 N N . ILE A 1 269 ? -11.190 9.837 -17.726 1.00 94.62 269 ILE A N 1
ATOM 2073 C CA . ILE A 1 269 ? -9.736 10.063 -17.625 1.00 94.62 269 ILE A CA 1
ATOM 2074 C C . ILE A 1 269 ? -9.428 11.418 -16.986 1.00 94.62 269 ILE A C 1
ATOM 2076 O O . ILE A 1 269 ? -8.592 11.508 -16.086 1.00 94.62 269 ILE A O 1
ATOM 2080 N N . GLY A 1 270 ? -10.152 12.471 -17.379 1.00 95.12 270 GLY A N 1
ATOM 2081 C CA . GLY A 1 270 ? -9.998 13.801 -16.786 1.00 95.12 270 GLY A CA 1
ATOM 2082 C C . GLY A 1 270 ? -10.299 13.815 -15.283 1.00 95.12 270 GLY A C 1
ATOM 2083 O O . GLY A 1 270 ? -9.572 14.437 -14.505 1.00 95.12 270 GLY A O 1
ATOM 2084 N N . ARG A 1 271 ? -11.333 13.079 -14.847 1.00 95.00 271 ARG A N 1
ATOM 2085 C CA . ARG A 1 271 ? -11.686 12.937 -13.423 1.00 95.00 271 ARG A CA 1
ATOM 2086 C C . ARG A 1 271 ? -10.674 12.094 -12.660 1.00 95.00 271 ARG A C 1
ATOM 2088 O O . ARG A 1 271 ? -10.345 12.454 -11.531 1.00 95.00 271 ARG A O 1
ATOM 2095 N N . ILE A 1 272 ? -10.215 10.986 -13.240 1.00 94.31 272 ILE A N 1
ATOM 2096 C CA . ILE A 1 272 ? -9.237 10.084 -12.623 1.00 94.31 272 ILE A CA 1
ATOM 2097 C C . ILE A 1 272 ? -7.925 10.835 -12.411 1.00 94.31 272 ILE A C 1
ATOM 2099 O O . ILE A 1 272 ? -7.474 10.929 -11.274 1.00 94.31 272 ILE A O 1
ATOM 2103 N N . ALA A 1 273 ? -7.379 11.475 -13.447 1.00 94.25 273 ALA A N 1
ATOM 2104 C CA . ALA A 1 273 ? -6.145 12.251 -13.345 1.00 94.25 273 ALA A CA 1
ATOM 2105 C C . ALA A 1 273 ? -6.242 13.374 -12.296 1.00 94.25 273 ALA A C 1
ATOM 2107 O O . ALA A 1 273 ? -5.342 13.532 -11.470 1.00 94.25 273 ALA A O 1
ATOM 2108 N N . ALA A 1 274 ? -7.354 14.122 -12.268 1.00 95.62 274 ALA A N 1
ATOM 2109 C CA . ALA A 1 274 ? -7.566 15.174 -11.274 1.00 95.62 274 ALA A CA 1
ATOM 2110 C C . ALA A 1 274 ? -7.633 14.621 -9.838 1.00 95.62 274 ALA A C 1
ATOM 2112 O O . ALA A 1 274 ? -7.045 15.201 -8.926 1.00 95.62 274 ALA A O 1
ATOM 2113 N N . LYS A 1 275 ? -8.313 13.487 -9.623 1.00 94.94 275 LYS A N 1
ATOM 2114 C CA . LYS A 1 275 ? -8.370 12.821 -8.312 1.00 94.94 275 LYS A CA 1
ATOM 2115 C C . LYS A 1 275 ? -7.010 12.265 -7.892 1.00 94.94 275 LYS A C 1
ATOM 2117 O O . LYS A 1 275 ? -6.647 12.410 -6.728 1.00 94.94 275 LYS A O 1
ATOM 2122 N N . THR A 1 276 ? -6.251 11.679 -8.815 1.00 92.25 276 THR A N 1
ATOM 2123 C CA . THR A 1 276 ? -4.896 11.176 -8.550 1.00 92.25 276 THR A CA 1
ATOM 2124 C C . THR A 1 276 ? -3.956 12.314 -8.164 1.00 92.25 276 THR A C 1
ATOM 2126 O O . THR A 1 276 ? -3.210 12.175 -7.198 1.00 92.25 276 THR A O 1
ATOM 2129 N N . LEU A 1 277 ? -4.054 13.476 -8.822 1.00 94.25 277 LEU A N 1
ATOM 2130 C CA . LEU A 1 277 ? -3.298 14.667 -8.428 1.00 94.25 277 LEU A CA 1
ATOM 2131 C C . LEU A 1 277 ? -3.651 15.112 -7.006 1.00 94.25 277 LEU A C 1
ATOM 2133 O O . LEU A 1 277 ? -2.760 15.364 -6.202 1.00 94.25 277 LEU A O 1
ATOM 2137 N N . LEU A 1 278 ? -4.943 15.184 -6.673 1.00 93.25 278 LEU A N 1
ATOM 2138 C CA . LEU A 1 278 ? -5.382 15.541 -5.321 1.00 93.25 278 LEU A CA 1
ATOM 2139 C C . LEU A 1 278 ? -4.899 14.525 -4.274 1.00 93.25 278 LEU A C 1
ATOM 2141 O O . LEU A 1 278 ? -4.551 14.920 -3.164 1.00 93.25 278 LEU A O 1
ATOM 2145 N N . ALA A 1 279 ? -4.822 13.240 -4.629 1.00 90.81 279 ALA A N 1
ATOM 2146 C CA . ALA A 1 279 ? -4.259 12.209 -3.764 1.00 90.81 279 ALA A CA 1
ATOM 2147 C C . ALA A 1 279 ? -2.743 12.386 -3.557 1.00 90.81 279 ALA A C 1
ATOM 2149 O O . ALA A 1 279 ? -2.269 12.219 -2.435 1.00 90.81 279 ALA A O 1
ATOM 2150 N N . GLU A 1 280 ? -1.979 12.759 -4.589 1.00 88.38 280 GLU A N 1
ATOM 2151 C CA . GLU A 1 280 ? -0.556 13.113 -4.442 1.00 88.38 280 GLU A CA 1
ATOM 2152 C C . GLU A 1 280 ? -0.370 14.359 -3.572 1.00 88.38 280 GLU A C 1
ATOM 2154 O O . GLU A 1 280 ? 0.464 14.363 -2.671 1.00 88.38 280 GLU A O 1
ATOM 2159 N N . VAL A 1 281 ? -1.206 15.382 -3.760 1.00 90.31 281 VAL A N 1
ATOM 2160 C CA . VAL A 1 281 ? -1.226 16.577 -2.903 1.00 90.31 281 VAL A CA 1
ATOM 2161 C C . VAL A 1 281 ? -1.514 16.215 -1.446 1.00 90.31 281 VAL A C 1
ATOM 2163 O O . VAL A 1 281 ? -0.853 16.721 -0.543 1.00 90.31 281 VAL A O 1
ATOM 2166 N N . GLN A 1 282 ? -2.463 15.310 -1.204 1.00 88.44 282 GLN A N 1
ATOM 2167 C CA . GLN A 1 282 ? -2.799 14.843 0.140 1.00 88.44 282 GLN A CA 1
ATOM 2168 C C . GLN A 1 282 ? -1.658 14.047 0.791 1.00 88.44 282 GLN A C 1
ATOM 2170 O O . GLN A 1 282 ? -1.493 14.112 2.008 1.00 88.44 282 GLN A O 1
ATOM 2175 N N . ARG A 1 283 ? -0.863 13.297 0.011 1.00 82.94 283 ARG A N 1
ATOM 2176 C CA . ARG A 1 283 ? 0.325 12.577 0.517 1.00 82.94 283 ARG A CA 1
ATOM 2177 C C . ARG A 1 283 ? 1.414 13.530 1.020 1.00 82.94 283 ARG A C 1
ATOM 2179 O O . ARG A 1 283 ? 2.233 13.100 1.837 1.00 82.94 283 ARG A O 1
ATOM 2186 N N . GLY A 1 284 ? 1.391 14.782 0.560 1.00 80.19 284 GLY A N 1
ATOM 2187 C CA . GLY A 1 284 ? 2.268 15.860 0.999 1.00 80.19 284 GLY A CA 1
ATOM 2188 C C . GLY A 1 284 ? 3.727 15.679 0.583 1.00 80.19 284 GLY A C 1
ATOM 2189 O O . GLY A 1 284 ? 4.092 14.750 -0.140 1.00 80.19 284 GLY A O 1
ATOM 2190 N N . GLY A 1 285 ? 4.580 16.570 1.084 1.00 84.44 285 GLY A N 1
ATOM 2191 C CA . GLY A 1 285 ? 6.007 16.567 0.788 1.00 84.44 285 GLY A CA 1
ATOM 2192 C C . GLY A 1 285 ? 6.378 17.358 -0.462 1.00 84.44 285 GLY A C 1
ATOM 2193 O O . GLY A 1 285 ? 5.547 17.851 -1.219 1.00 84.44 285 GLY A O 1
ATOM 2194 N N . CYS A 1 286 ? 7.683 17.506 -0.648 1.00 86.56 286 CYS A N 1
ATOM 2195 C CA . CYS A 1 286 ? 8.241 18.405 -1.644 1.00 86.56 286 CYS A CA 1
ATOM 2196 C C . CYS A 1 286 ? 8.479 17.734 -3.010 1.00 86.56 286 CYS A C 1
ATOM 2198 O O . CYS A 1 286 ? 8.715 18.418 -4.006 1.00 86.56 286 CYS A O 1
ATOM 2200 N N . VAL A 1 287 ? 8.452 16.398 -3.042 1.00 86.94 287 VAL A N 1
ATOM 2201 C CA . VAL A 1 287 ? 8.727 15.560 -4.215 1.00 86.94 287 VAL A CA 1
ATOM 2202 C C . VAL A 1 287 ? 7.602 14.542 -4.371 1.00 86.94 287 VAL A C 1
ATOM 2204 O O . VAL A 1 287 ? 7.212 13.883 -3.402 1.00 86.94 287 VAL A O 1
ATOM 2207 N N . ASP A 1 288 ? 7.120 14.398 -5.600 1.00 86.81 288 ASP A N 1
ATOM 2208 C CA . ASP A 1 288 ? 6.080 13.451 -5.986 1.00 86.81 288 ASP A CA 1
ATOM 2209 C C . ASP A 1 288 ? 6.499 11.990 -5.812 1.00 86.81 288 ASP A C 1
ATOM 2211 O O . ASP A 1 288 ? 7.682 11.643 -5.814 1.00 86.81 288 ASP A O 1
ATOM 2215 N N . SER A 1 289 ? 5.512 11.100 -5.683 1.00 84.06 289 SER A N 1
ATOM 2216 C CA . SER A 1 289 ? 5.758 9.677 -5.431 1.00 84.06 289 SER A CA 1
ATOM 2217 C C . SER A 1 289 ? 6.653 9.013 -6.487 1.00 84.06 289 SER A C 1
ATOM 2219 O O . SER A 1 289 ? 7.452 8.142 -6.122 1.00 84.06 289 SER A O 1
ATOM 2221 N N . ALA A 1 290 ? 6.536 9.431 -7.749 1.00 83.62 290 ALA A N 1
ATOM 2222 C CA . ALA A 1 290 ? 7.279 8.901 -8.886 1.00 83.62 290 ALA A CA 1
ATOM 2223 C C . ALA A 1 290 ? 8.779 9.226 -8.834 1.00 83.62 290 ALA A C 1
ATOM 2225 O O . ALA A 1 290 ? 9.605 8.321 -8.942 1.00 83.62 290 ALA A O 1
ATOM 2226 N N . ASN A 1 291 ? 9.154 10.487 -8.595 1.00 86.94 291 ASN A N 1
ATOM 2227 C CA . ASN A 1 291 ? 10.552 10.910 -8.703 1.00 86.94 291 ASN A CA 1
ATOM 2228 C C . ASN A 1 291 ? 11.358 10.782 -7.399 1.00 86.94 291 ASN A C 1
ATOM 2230 O O . ASN A 1 291 ? 12.532 11.162 -7.364 1.00 86.94 291 ASN A O 1
ATOM 2234 N N . GLN A 1 292 ? 10.794 10.245 -6.309 1.00 87.38 292 GLN A N 1
ATOM 2235 C CA . GLN A 1 292 ? 11.531 10.191 -5.034 1.00 87.38 292 GLN A CA 1
ATOM 2236 C C . GLN A 1 292 ? 12.841 9.396 -5.135 1.00 87.38 292 GLN A C 1
ATOM 2238 O O . GLN A 1 292 ? 13.836 9.799 -4.542 1.00 87.38 292 GLN A O 1
ATOM 2243 N N . TRP A 1 293 ? 12.875 8.284 -5.882 1.00 87.75 293 TRP A N 1
ATOM 2244 C CA . TRP A 1 293 ? 14.080 7.445 -5.982 1.00 87.75 293 TRP A CA 1
ATOM 2245 C C . TRP A 1 293 ? 15.238 8.176 -6.688 1.00 87.75 293 TRP A C 1
ATOM 2247 O O . TRP A 1 293 ? 16.391 8.030 -6.281 1.00 87.75 293 TRP A O 1
ATOM 2257 N N . LEU A 1 294 ? 14.922 9.002 -7.692 1.00 88.12 294 LEU A N 1
ATOM 2258 C CA . LEU A 1 294 ? 15.891 9.806 -8.428 1.00 88.12 294 LEU A CA 1
ATOM 2259 C C . LEU A 1 294 ? 16.461 10.922 -7.541 1.00 88.12 294 LEU A C 1
ATOM 2261 O O . LEU A 1 294 ? 17.671 11.119 -7.486 1.00 88.12 294 LEU A O 1
ATOM 2265 N N . ASN A 1 295 ? 15.602 11.604 -6.778 1.00 89.62 295 ASN A N 1
ATOM 2266 C CA . ASN A 1 295 ? 16.044 12.624 -5.825 1.00 89.62 295 ASN A CA 1
ATOM 2267 C C . ASN A 1 295 ? 16.919 12.016 -4.718 1.00 89.62 295 ASN A C 1
ATOM 2269 O O . ASN A 1 295 ? 17.970 12.566 -4.402 1.00 89.62 295 ASN A O 1
ATOM 2273 N N . LEU A 1 296 ? 16.539 10.851 -4.177 1.00 89.50 296 LEU A N 1
ATOM 2274 C CA . LEU A 1 296 ? 17.351 10.123 -3.196 1.00 89.50 296 LEU A CA 1
ATOM 2275 C C . LEU A 1 296 ? 18.727 9.742 -3.755 1.00 89.50 296 LEU A C 1
ATOM 2277 O O . LEU A 1 296 ? 19.719 9.848 -3.040 1.00 89.50 296 LEU A O 1
ATOM 2281 N N . LEU A 1 297 ? 18.800 9.333 -5.025 1.00 89.25 297 LEU A N 1
ATOM 2282 C CA . LEU A 1 297 ? 20.066 9.031 -5.691 1.00 89.25 297 LEU A CA 1
ATOM 2283 C C . LEU A 1 297 ? 20.967 10.267 -5.772 1.00 89.25 297 LEU A C 1
ATOM 2285 O O . LEU A 1 297 ? 22.126 10.212 -5.371 1.00 89.25 297 LEU A O 1
ATOM 2289 N N . PHE A 1 298 ? 20.435 11.395 -6.243 1.00 89.00 298 PHE A N 1
ATOM 2290 C CA . PHE A 1 298 ? 21.221 12.621 -6.379 1.00 89.00 298 PHE A CA 1
ATOM 2291 C C . PHE A 1 298 ? 21.634 13.235 -5.041 1.00 89.00 298 PHE A C 1
ATOM 2293 O O . PHE A 1 298 ? 22.711 13.817 -4.958 1.00 89.00 298 PHE A O 1
ATOM 2300 N N . MET A 1 299 ? 20.849 13.046 -3.975 1.00 89.25 299 MET A N 1
ATOM 2301 C CA . MET A 1 299 ? 21.272 13.418 -2.620 1.00 89.25 299 MET A CA 1
ATOM 2302 C C . MET A 1 299 ? 22.509 12.628 -2.156 1.00 89.25 299 MET A C 1
ATOM 2304 O O . MET A 1 299 ? 23.356 13.187 -1.465 1.00 89.25 299 MET A O 1
ATOM 2308 N N . VAL A 1 300 ? 22.629 11.348 -2.533 1.00 88.94 300 VAL A N 1
ATOM 2309 C CA . VAL A 1 300 ? 23.785 10.492 -2.189 1.00 88.94 300 VAL A CA 1
ATOM 2310 C C . VAL A 1 300 ? 25.014 10.847 -3.025 1.00 88.94 300 VAL A C 1
ATOM 2312 O O . VAL A 1 300 ? 26.132 10.854 -2.515 1.00 88.94 300 VAL A O 1
ATOM 2315 N N . LEU A 1 301 ? 24.808 11.166 -4.304 1.00 87.56 301 LEU A N 1
ATOM 2316 C CA . LEU A 1 301 ? 25.875 11.529 -5.245 1.00 87.56 301 LEU A CA 1
ATOM 2317 C C . LEU A 1 301 ? 26.327 12.992 -5.131 1.00 87.56 301 LEU A C 1
ATOM 2319 O O . LEU A 1 301 ? 27.225 13.413 -5.861 1.00 87.56 301 LEU A O 1
ATOM 2323 N N . GLY A 1 302 ? 25.706 13.769 -4.242 1.00 84.44 302 GLY A N 1
ATOM 2324 C CA . GLY A 1 302 ? 26.125 15.128 -3.924 1.00 84.44 302 GLY A CA 1
ATOM 2325 C C . GLY A 1 302 ? 27.517 15.198 -3.273 1.00 84.44 302 GLY A C 1
ATOM 2326 O O . GLY A 1 302 ? 28.109 14.165 -2.943 1.00 84.44 302 GLY A O 1
ATOM 2327 N N . PRO A 1 303 ? 28.050 16.417 -3.076 1.00 84.44 303 PRO A N 1
ATOM 2328 C CA . PRO A 1 303 ? 29.279 16.642 -2.311 1.00 84.44 303 PRO A CA 1
ATOM 2329 C C . PRO A 1 303 ? 29.154 16.115 -0.875 1.00 84.44 303 PRO A C 1
ATOM 2331 O O . PRO A 1 303 ? 28.047 15.796 -0.438 1.00 84.44 303 PRO A O 1
ATOM 2334 N N . GLU A 1 304 ? 30.266 16.065 -0.132 1.00 83.88 304 GLU A N 1
ATOM 2335 C CA . GLU A 1 304 ? 30.324 15.712 1.302 1.00 83.88 304 GLU A CA 1
ATOM 2336 C C . GLU A 1 304 ? 29.638 16.765 2.207 1.00 83.88 304 GLU A C 1
ATOM 2338 O O . GLU A 1 304 ? 30.197 17.271 3.176 1.00 83.88 304 GLU A O 1
ATOM 2343 N N . ASP A 1 305 ? 28.394 17.110 1.890 1.00 85.75 305 ASP A N 1
ATOM 2344 C CA . ASP A 1 305 ? 27.530 18.004 2.644 1.00 85.75 305 ASP A CA 1
ATOM 2345 C C . ASP A 1 305 ? 26.164 17.338 2.877 1.00 85.75 305 ASP A C 1
ATOM 2347 O O . ASP A 1 305 ? 25.776 16.356 2.230 1.00 85.75 305 ASP A O 1
ATOM 2351 N N . VAL A 1 306 ? 25.428 17.847 3.860 1.00 87.38 306 VAL A N 1
ATOM 2352 C CA . VAL A 1 306 ? 24.157 17.279 4.292 1.00 87.38 306 VAL A CA 1
ATOM 2353 C C . VAL A 1 306 ? 23.035 17.770 3.386 1.00 87.38 306 VAL A C 1
ATOM 2355 O O . VAL A 1 306 ? 22.533 18.887 3.532 1.00 87.38 306 VAL A O 1
ATOM 2358 N N . SER A 1 307 ? 22.549 16.884 2.523 1.00 89.94 307 SER A N 1
ATOM 2359 C CA . SER A 1 307 ? 21.311 17.118 1.780 1.00 89.94 307 SER A CA 1
ATOM 2360 C C . SER A 1 307 ? 20.105 16.740 2.638 1.00 89.94 307 SER A C 1
ATOM 2362 O O . SER A 1 307 ? 20.089 15.689 3.284 1.00 89.94 307 SER A O 1
ATOM 2364 N N . LYS A 1 308 ? 19.076 17.594 2.652 1.00 91.62 308 LYS A N 1
ATOM 2365 C CA . LYS A 1 308 ? 17.835 17.388 3.417 1.00 91.62 308 LYS A CA 1
ATOM 2366 C C . LYS A 1 308 ? 16.636 17.606 2.514 1.00 91.62 308 LYS A C 1
ATOM 2368 O O . LYS A 1 308 ? 16.487 18.687 1.956 1.00 91.62 308 LYS A O 1
ATOM 2373 N N . MET A 1 309 ? 15.749 16.623 2.424 1.00 90.00 309 MET A N 1
ATOM 2374 C CA . MET A 1 309 ? 14.504 16.743 1.666 1.00 90.00 309 MET A CA 1
ATOM 2375 C C . MET A 1 309 ? 13.320 16.202 2.458 1.00 90.00 309 MET A C 1
ATOM 2377 O O . MET A 1 309 ? 13.440 15.206 3.174 1.00 90.00 309 MET A O 1
ATOM 2381 N N . LYS A 1 310 ? 12.170 16.863 2.325 1.00 88.94 310 LYS A N 1
ATOM 2382 C CA . LYS A 1 310 ? 10.896 16.411 2.886 1.00 88.94 310 LYS A CA 1
ATOM 2383 C C . LYS A 1 310 ? 10.133 15.624 1.821 1.00 88.94 310 LYS A C 1
ATOM 2385 O O . LYS A 1 310 ? 9.792 16.156 0.768 1.00 88.94 310 LYS A O 1
ATOM 2390 N N . PHE A 1 311 ? 9.878 14.354 2.097 1.00 86.44 311 PHE A N 1
ATOM 2391 C CA . PHE A 1 311 ? 9.122 13.448 1.239 1.00 86.44 311 PHE A CA 1
ATOM 2392 C C . PHE A 1 311 ? 7.729 13.214 1.822 1.00 86.44 311 PHE A C 1
ATOM 2394 O O . PHE A 1 311 ? 7.548 13.237 3.043 1.00 86.44 311 PHE A O 1
ATOM 2401 N N . GLY A 1 312 ? 6.750 12.953 0.955 1.00 78.38 312 GLY A N 1
ATOM 2402 C CA . GLY A 1 312 ? 5.448 12.445 1.380 1.00 78.38 312 GLY A CA 1
ATOM 2403 C C . GLY A 1 312 ? 5.558 11.052 2.001 1.00 78.38 312 GLY A C 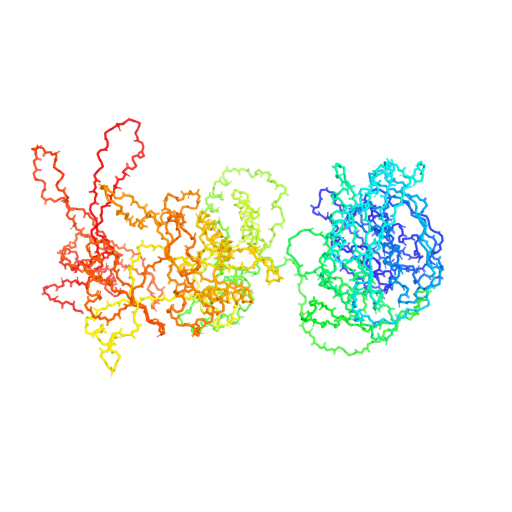1
ATOM 2404 O O . GLY A 1 312 ? 6.648 10.482 2.129 1.00 78.38 312 GLY A O 1
ATOM 2405 N N . ARG A 1 313 ? 4.418 10.459 2.367 1.00 72.31 313 ARG A N 1
ATOM 2406 C CA . ARG A 1 313 ? 4.388 9.060 2.827 1.00 72.31 313 ARG A CA 1
ATOM 2407 C C . ARG A 1 313 ? 5.112 8.155 1.819 1.00 72.31 313 ARG A C 1
ATOM 2409 O O . ARG A 1 313 ? 4.853 8.238 0.620 1.00 72.31 313 ARG A O 1
ATOM 2416 N N . LEU A 1 314 ? 6.006 7.284 2.297 1.00 62.19 314 LEU A N 1
ATOM 2417 C CA . LEU A 1 314 ? 6.777 6.373 1.443 1.00 62.19 314 LEU A CA 1
ATOM 2418 C C . LEU A 1 314 ? 5.826 5.379 0.756 1.00 62.19 314 LEU A C 1
ATOM 2420 O O . LEU A 1 314 ? 5.476 4.343 1.313 1.00 62.19 314 LEU A O 1
ATOM 2424 N N . THR A 1 315 ? 5.388 5.708 -0.457 1.00 50.22 315 THR A N 1
ATOM 2425 C CA . THR A 1 315 ? 4.474 4.880 -1.255 1.00 50.22 315 THR A CA 1
ATOM 2426 C C . THR A 1 315 ? 5.177 3.687 -1.902 1.00 50.22 315 THR A C 1
ATOM 2428 O O . THR A 1 315 ? 6.334 3.773 -2.306 1.00 50.22 315 THR A O 1
ATOM 2431 N N . ALA A 1 316 ? 4.466 2.567 -2.011 1.00 47.91 316 ALA A N 1
ATOM 2432 C CA . ALA A 1 316 ? 4.826 1.443 -2.869 1.00 47.91 316 ALA A CA 1
ATOM 2433 C C . ALA A 1 316 ? 4.652 1.827 -4.353 1.00 47.91 316 ALA A C 1
ATOM 2435 O O . ALA A 1 316 ? 3.675 2.494 -4.689 1.00 47.91 316 ALA A O 1
ATOM 2436 N N . PHE A 1 317 ? 5.560 1.396 -5.235 1.00 40.41 317 PHE A N 1
ATOM 2437 C CA . PHE A 1 317 ? 5.263 1.330 -6.673 1.00 40.41 317 PHE A CA 1
ATOM 2438 C C . PHE A 1 317 ? 4.213 0.214 -6.887 1.00 40.41 317 PHE A C 1
ATOM 2440 O O . PHE A 1 317 ? 4.187 -0.758 -6.133 1.00 40.41 317 PHE A O 1
ATOM 2447 N N . SER A 1 318 ? 3.290 0.418 -7.818 1.00 33.94 318 SER A N 1
ATOM 2448 C CA . SER A 1 318 ? 1.926 -0.136 -7.923 1.00 33.94 318 SER A CA 1
ATOM 2449 C C . SER A 1 318 ? 1.734 -1.672 -7.783 1.00 33.94 318 SER A C 1
ATOM 2451 O O . SER A 1 318 ? 2.206 -2.420 -8.626 1.00 33.94 318 SER A O 1
ATOM 2453 N N . VAL A 1 319 ? 0.916 -2.052 -6.769 1.00 26.31 319 VAL A N 1
ATOM 2454 C CA . VAL A 1 319 ? -0.062 -3.183 -6.556 1.00 26.31 319 VAL A CA 1
ATOM 2455 C C . VAL A 1 319 ? 0.351 -4.678 -6.738 1.00 26.31 319 VAL A C 1
ATOM 2457 O O . VAL A 1 319 ? 1.022 -4.969 -7.719 1.00 26.31 319 VAL A O 1
ATOM 2460 N N . PRO A 1 320 ? -0.130 -5.673 -5.922 1.00 29.08 320 PRO A N 1
ATOM 2461 C CA . PRO A 1 320 ? -1.027 -5.634 -4.748 1.00 29.08 320 PRO A CA 1
ATOM 2462 C C . PRO A 1 320 ? -0.527 -6.357 -3.463 1.00 29.08 320 PRO A C 1
ATOM 2464 O O . PRO A 1 320 ? 0.310 -7.254 -3.480 1.00 29.08 320 PRO A O 1
ATOM 2467 N N . SER A 1 321 ? -1.212 -6.045 -2.354 1.00 23.80 321 SER A N 1
ATOM 2468 C CA . SER A 1 321 ? -1.264 -6.752 -1.051 1.00 23.80 321 SER A CA 1
ATOM 2469 C C . SER A 1 321 ? -0.087 -6.554 -0.083 1.00 23.80 321 SER A C 1
ATOM 2471 O O . SER A 1 321 ? 0.960 -7.179 -0.193 1.00 23.80 321 SER A O 1
ATOM 2473 N N . THR A 1 322 ? -0.336 -5.742 0.958 1.00 29.48 322 THR A N 1
ATOM 2474 C CA . THR A 1 322 ? 0.478 -5.577 2.185 1.00 29.48 322 THR A CA 1
ATOM 2475 C C . THR A 1 322 ? 1.948 -5.230 1.965 1.00 29.48 322 THR A C 1
ATOM 2477 O O . THR A 1 322 ? 2.764 -6.135 1.851 1.00 29.48 322 THR A O 1
ATOM 2480 N N . CYS A 1 323 ? 2.356 -3.952 2.022 1.00 26.86 323 CYS A N 1
ATOM 2481 C CA . CYS A 1 323 ? 3.768 -3.685 2.328 1.00 26.86 323 CYS A CA 1
ATOM 2482 C C . CYS A 1 323 ? 4.140 -2.240 2.668 1.00 26.86 323 CYS A C 1
ATOM 2484 O O . CYS A 1 323 ? 4.112 -1.350 1.824 1.00 26.86 323 CYS A O 1
ATOM 2486 N N . LEU A 1 324 ? 4.687 -2.091 3.873 1.00 26.12 324 LEU A N 1
ATOM 2487 C CA . LEU A 1 324 ? 5.586 -1.024 4.314 1.00 26.12 324 LEU A CA 1
ATOM 2488 C C . LEU A 1 324 ? 7.005 -1.144 3.678 1.00 26.12 324 LEU A C 1
ATOM 2490 O O . LEU A 1 324 ? 7.910 -0.418 4.075 1.00 26.12 324 LEU A O 1
ATOM 2494 N N . SER A 1 325 ? 7.259 -2.068 2.732 1.00 30.23 325 SER A N 1
ATOM 2495 C CA . SER A 1 325 ? 8.634 -2.552 2.455 1.00 30.23 325 SER A CA 1
ATOM 2496 C C . SER A 1 325 ? 9.332 -2.061 1.177 1.00 30.23 325 SER A C 1
ATOM 2498 O O . SER A 1 325 ? 10.520 -2.328 1.011 1.00 30.23 325 SER A O 1
ATOM 2500 N N . ILE A 1 326 ? 8.674 -1.342 0.263 1.00 38.75 326 ILE A N 1
ATOM 2501 C CA . ILE A 1 326 ? 9.207 -1.176 -1.110 1.00 38.75 326 ILE A CA 1
ATOM 2502 C C . ILE A 1 326 ? 10.254 -0.046 -1.232 1.00 38.75 326 ILE A C 1
ATOM 2504 O O . ILE A 1 326 ? 11.303 -0.248 -1.841 1.00 38.75 326 ILE A O 1
ATOM 2508 N N . ARG A 1 327 ? 10.083 1.128 -0.609 1.00 56.47 327 ARG A N 1
ATOM 2509 C CA . ARG A 1 327 ? 11.152 2.161 -0.646 1.00 56.47 327 ARG A CA 1
ATOM 2510 C C . ARG A 1 327 ? 12.310 1.867 0.304 1.00 56.47 327 ARG A C 1
ATOM 2512 O O . ARG A 1 327 ? 13.432 2.284 0.040 1.00 56.47 327 ARG A O 1
ATOM 2519 N N . ILE A 1 328 ? 12.061 1.091 1.360 1.00 67.62 328 ILE A N 1
ATOM 2520 C CA . ILE A 1 328 ? 13.121 0.601 2.247 1.00 67.62 328 ILE A CA 1
ATOM 2521 C C . ILE A 1 328 ? 14.102 -0.261 1.452 1.00 67.62 328 ILE A C 1
ATOM 2523 O O . ILE A 1 328 ? 15.303 -0.131 1.660 1.00 67.62 328 ILE A O 1
ATOM 2527 N N . GLN A 1 329 ? 13.622 -1.081 0.508 1.00 81.25 329 GLN A N 1
ATOM 2528 C CA . GLN A 1 329 ? 14.517 -1.890 -0.317 1.00 81.25 329 GLN A CA 1
ATOM 2529 C C . GLN A 1 329 ? 15.468 -1.033 -1.156 1.00 81.25 329 GLN A C 1
ATOM 2531 O O . GLN A 1 329 ? 16.656 -1.317 -1.179 1.00 81.25 329 GLN A O 1
ATOM 2536 N N . TYR A 1 330 ? 14.997 0.059 -1.762 1.00 84.31 330 TYR A N 1
ATOM 2537 C CA . TYR A 1 330 ? 15.889 0.957 -2.501 1.00 84.31 330 TYR A CA 1
ATOM 2538 C C . TYR A 1 330 ? 16.918 1.648 -1.589 1.00 84.31 330 TYR A C 1
ATOM 2540 O O . TYR A 1 330 ? 18.075 1.798 -1.965 1.00 84.31 330 TYR A O 1
ATOM 2548 N N . LEU A 1 331 ? 16.534 2.014 -0.360 1.00 86.00 331 LEU A N 1
ATOM 2549 C CA . LEU A 1 331 ? 17.479 2.539 0.636 1.00 86.00 331 LEU A CA 1
ATOM 2550 C C . LEU A 1 331 ? 18.503 1.486 1.090 1.00 86.00 331 LEU A C 1
ATOM 2552 O O . LEU A 1 331 ? 19.645 1.840 1.374 1.00 86.00 331 LEU A O 1
ATOM 2556 N N . ARG A 1 332 ? 18.114 0.204 1.152 1.00 87.62 332 ARG A N 1
ATOM 2557 C CA . ARG A 1 332 ? 19.037 -0.916 1.400 1.00 87.62 332 ARG A CA 1
ATOM 2558 C C . ARG A 1 332 ? 20.010 -1.075 0.241 1.00 87.62 332 ARG A C 1
ATOM 2560 O O . ARG A 1 332 ? 21.206 -1.072 0.486 1.00 87.62 332 ARG A O 1
ATOM 2567 N N . ASP A 1 333 ? 19.510 -1.089 -0.994 1.00 88.31 333 ASP A N 1
ATOM 2568 C CA . ASP A 1 333 ? 20.350 -1.174 -2.189 1.00 88.31 333 ASP A CA 1
ATOM 2569 C C . ASP A 1 333 ? 21.345 0.014 -2.214 1.00 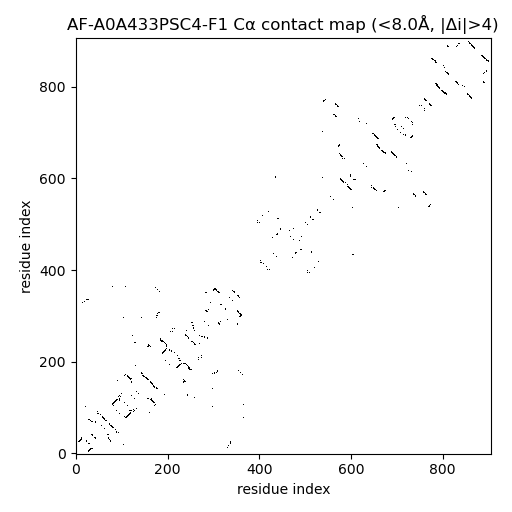88.31 333 ASP A C 1
ATOM 2571 O O . ASP A 1 333 ? 22.546 -0.192 -2.362 1.00 88.31 333 ASP A O 1
ATOM 2575 N N . LEU A 1 334 ? 20.901 1.251 -1.945 1.00 88.12 334 LEU A N 1
ATOM 2576 C CA . LEU A 1 334 ? 21.794 2.417 -1.812 1.00 88.12 334 LEU A CA 1
ATOM 2577 C C . LEU A 1 334 ? 22.877 2.214 -0.740 1.00 88.12 334 LEU A C 1
ATOM 2579 O O . LEU A 1 334 ? 24.041 2.533 -0.980 1.00 88.12 334 LEU A O 1
ATOM 2583 N N . LYS A 1 335 ? 22.522 1.656 0.421 1.00 87.62 335 LYS A N 1
ATOM 2584 C CA . LYS A 1 335 ? 23.485 1.333 1.479 1.00 87.62 335 LYS A CA 1
ATOM 2585 C C . LYS A 1 335 ? 24.473 0.247 1.040 1.00 87.62 335 LYS A C 1
ATOM 2587 O O . LYS A 1 335 ? 25.656 0.368 1.340 1.00 87.62 335 LYS A O 1
ATOM 2592 N N . ASP A 1 336 ? 24.028 -0.773 0.315 1.00 87.75 336 ASP A N 1
ATOM 2593 C CA . ASP A 1 336 ? 24.881 -1.878 -0.134 1.00 87.75 336 ASP A CA 1
ATOM 2594 C C . ASP A 1 336 ? 25.890 -1.429 -1.197 1.00 87.75 336 ASP A C 1
ATOM 2596 O O . ASP A 1 336 ? 27.053 -1.842 -1.161 1.00 87.75 336 ASP A O 1
ATOM 2600 N N . PHE A 1 337 ? 25.473 -0.558 -2.124 1.00 86.19 337 PHE A N 1
ATOM 2601 C CA . PHE A 1 337 ? 26.342 -0.022 -3.175 1.00 86.19 337 PHE A CA 1
ATOM 2602 C C . PHE A 1 337 ? 27.311 1.035 -2.647 1.00 86.19 337 PHE A C 1
ATOM 2604 O O . PHE A 1 337 ? 28.512 0.941 -2.916 1.00 86.19 337 PHE A O 1
ATOM 2611 N N . PHE A 1 338 ? 26.794 2.009 -1.897 1.00 85.19 338 PHE A N 1
ATOM 2612 C CA . PHE A 1 338 ? 27.493 3.246 -1.562 1.00 85.19 338 PHE A CA 1
ATOM 2613 C C . PHE A 1 338 ? 27.871 3.390 -0.078 1.00 85.19 338 PHE A C 1
ATOM 2615 O O . PHE A 1 338 ? 28.650 4.270 0.272 1.00 85.19 338 PHE A O 1
ATOM 2622 N N . GLY A 1 339 ? 27.329 2.563 0.818 1.00 83.88 339 GLY A N 1
ATOM 2623 C CA . GLY A 1 339 ? 27.597 2.641 2.260 1.00 83.88 339 GLY A CA 1
ATOM 2624 C C . GLY A 1 339 ? 26.871 3.774 2.995 1.00 83.88 339 GLY A C 1
ATOM 2625 O O . GLY A 1 339 ? 27.071 3.939 4.198 1.00 83.88 339 GLY A O 1
ATOM 2626 N N . VAL A 1 340 ? 26.012 4.544 2.316 1.00 82.50 340 VAL A N 1
ATOM 2627 C CA . VAL A 1 340 ? 25.318 5.698 2.911 1.00 82.50 340 VAL A CA 1
ATOM 2628 C C . VAL A 1 340 ? 24.031 5.286 3.612 1.00 82.50 340 VAL A C 1
ATOM 2630 O O . VAL A 1 340 ? 23.192 4.569 3.070 1.00 82.50 340 VAL A O 1
ATOM 2633 N N . ALA A 1 341 ? 23.860 5.793 4.832 1.00 85.62 341 ALA A N 1
ATOM 2634 C CA . ALA A 1 341 ? 22.643 5.647 5.613 1.00 85.62 341 ALA A CA 1
ATOM 2635 C C . ALA A 1 341 ? 21.865 6.968 5.658 1.00 85.62 341 ALA A C 1
ATOM 2637 O O . ALA A 1 341 ? 22.431 8.039 5.881 1.00 85.62 341 ALA A O 1
ATOM 2638 N N . PHE A 1 342 ? 20.546 6.879 5.503 1.00 87.00 342 PHE A N 1
ATOM 2639 C CA . PHE A 1 342 ? 19.650 8.024 5.634 1.00 87.00 342 PHE A CA 1
ATOM 2640 C C . PHE A 1 342 ? 19.145 8.156 7.068 1.00 87.00 342 PHE A C 1
ATOM 2642 O O . PHE A 1 342 ? 18.721 7.182 7.691 1.00 87.00 342 PHE A O 1
ATOM 2649 N N . LYS A 1 343 ? 19.117 9.387 7.575 1.00 86.69 343 LYS A N 1
ATOM 2650 C CA . LYS A 1 343 ? 18.438 9.741 8.820 1.00 86.69 343 LYS A CA 1
ATOM 2651 C C . LYS A 1 343 ? 17.010 10.163 8.501 1.00 86.69 343 LYS A C 1
ATOM 2653 O O . LYS A 1 343 ? 16.805 11.181 7.843 1.00 86.69 343 LYS A O 1
ATOM 2658 N N . LEU A 1 344 ? 16.036 9.400 8.989 1.00 88.00 344 LEU A N 1
ATOM 2659 C CA . LEU A 1 344 ? 14.616 9.699 8.823 1.00 88.00 344 LEU A CA 1
ATOM 2660 C C . LEU A 1 344 ? 14.085 10.408 10.073 1.00 88.00 344 LEU A C 1
ATOM 2662 O O . LEU A 1 344 ? 14.282 9.938 11.193 1.00 88.00 344 LEU A O 1
ATOM 2666 N N . LYS A 1 345 ? 13.417 11.544 9.879 1.00 85.56 345 LYS A N 1
ATOM 2667 C CA . LYS A 1 345 ? 12.682 12.272 10.917 1.00 85.56 345 LYS A CA 1
ATOM 2668 C C . LYS A 1 345 ? 11.220 12.409 10.477 1.00 85.56 345 LYS A C 1
ATOM 2670 O O . LYS A 1 345 ? 10.963 13.176 9.546 1.00 85.56 345 LYS A O 1
ATOM 2675 N N . PRO A 1 346 ? 10.282 11.664 11.082 1.00 83.69 346 PRO A N 1
ATOM 2676 C CA . PRO A 1 346 ? 8.865 11.818 10.777 1.00 83.69 346 PRO A CA 1
ATOM 2677 C C . PRO A 1 346 ? 8.336 13.133 11.359 1.00 83.69 346 PRO A C 1
ATOM 2679 O O . PRO A 1 346 ? 8.689 13.498 12.482 1.00 83.69 346 PRO A O 1
ATOM 2682 N N . ASP A 1 347 ? 7.490 13.826 10.601 1.00 79.19 347 ASP A N 1
ATOM 2683 C CA . ASP A 1 347 ? 6.746 14.996 11.066 1.00 79.19 347 ASP A CA 1
ATOM 2684 C C . ASP A 1 347 ? 5.267 14.611 11.279 1.00 79.19 347 ASP A C 1
ATOM 2686 O O . ASP A 1 347 ? 4.550 14.366 10.302 1.00 79.19 347 ASP A O 1
ATOM 2690 N N . PRO A 1 348 ? 4.790 14.524 12.536 1.00 71.44 348 PRO A N 1
ATOM 2691 C CA . PRO A 1 348 ? 3.432 14.081 12.840 1.00 71.44 348 PRO A CA 1
ATOM 2692 C C . PRO A 1 348 ? 2.351 15.073 12.388 1.00 71.44 348 PRO A C 1
ATOM 2694 O O . PRO A 1 348 ? 1.222 14.648 12.158 1.00 71.44 348 PRO A O 1
ATOM 2697 N N . ALA A 1 349 ? 2.673 16.362 12.222 1.00 72.31 349 ALA A N 1
ATOM 2698 C CA . ALA A 1 349 ? 1.690 17.378 11.838 1.00 72.31 349 ALA A CA 1
ATOM 2699 C C . ALA A 1 349 ? 1.321 17.302 10.349 1.00 72.31 349 ALA A C 1
ATOM 2701 O O . ALA A 1 349 ? 0.153 17.428 9.989 1.00 72.31 349 ALA A O 1
ATOM 2702 N N . SER A 1 350 ? 2.314 17.072 9.487 1.00 66.12 350 SER A N 1
ATOM 2703 C CA . SER A 1 350 ? 2.129 16.983 8.032 1.00 66.12 350 SER A CA 1
ATOM 2704 C C . SER A 1 350 ? 2.088 15.540 7.507 1.00 66.12 350 SER A C 1
ATOM 2706 O O . SER A 1 350 ? 1.857 15.331 6.322 1.00 66.12 350 SER A O 1
ATOM 2708 N N . GLN A 1 351 ? 2.297 14.534 8.371 1.00 73.00 351 GLN A N 1
ATOM 2709 C CA . GLN A 1 351 ? 2.398 13.107 8.011 1.00 73.00 351 GLN A CA 1
ATOM 2710 C C . GLN A 1 351 ? 3.454 12.814 6.928 1.00 73.00 351 GLN A C 1
ATOM 2712 O O . GLN A 1 351 ? 3.365 11.828 6.191 1.00 73.00 351 GLN A O 1
ATOM 2717 N N . THR A 1 352 ? 4.472 13.667 6.857 1.00 82.44 352 THR A N 1
ATOM 2718 C CA . THR A 1 352 ? 5.599 13.578 5.927 1.00 82.44 352 THR A CA 1
ATOM 2719 C C . THR A 1 352 ? 6.853 13.087 6.645 1.00 82.44 352 THR A C 1
ATOM 2721 O O . THR A 1 352 ? 6.914 12.992 7.875 1.00 82.44 352 THR A O 1
ATOM 2724 N N . ILE A 1 353 ? 7.887 12.767 5.871 1.00 85.94 353 ILE A N 1
ATOM 2725 C CA . ILE A 1 353 ? 9.165 12.303 6.397 1.00 85.94 353 ILE A CA 1
ATOM 2726 C C . ILE A 1 353 ? 10.272 13.193 5.850 1.00 85.94 353 ILE A C 1
ATOM 2728 O O . ILE A 1 353 ? 10.479 13.292 4.643 1.00 85.94 353 ILE A O 1
ATOM 2732 N N . THR A 1 354 ? 11.033 13.811 6.748 1.00 87.56 354 THR A N 1
ATOM 2733 C CA . THR A 1 354 ? 12.267 14.499 6.373 1.00 87.56 354 THR A CA 1
ATOM 2734 C C . THR A 1 354 ? 13.410 13.496 6.366 1.00 87.56 354 THR A C 1
ATOM 2736 O O . THR A 1 354 ? 13.703 12.868 7.386 1.00 87.56 354 THR A O 1
ATOM 2739 N N . MET A 1 355 ? 14.066 13.353 5.221 1.00 88.06 355 MET A N 1
ATOM 2740 C CA . MET A 1 355 ? 15.227 12.491 5.045 1.00 88.06 355 MET A CA 1
ATOM 2741 C C . MET A 1 355 ? 16.479 13.340 4.874 1.00 88.06 355 MET A C 1
ATOM 2743 O O . MET A 1 355 ? 16.482 14.328 4.139 1.00 88.06 355 MET A O 1
ATOM 2747 N N . ALA A 1 356 ? 17.542 12.944 5.568 1.00 89.31 356 ALA A N 1
ATOM 2748 C CA . ALA A 1 356 ? 18.847 13.575 5.468 1.00 89.31 356 ALA A CA 1
ATOM 2749 C C . ALA A 1 356 ? 19.932 12.527 5.223 1.00 89.31 356 ALA A C 1
ATOM 2751 O O . ALA A 1 356 ? 19.924 11.475 5.867 1.00 89.31 356 ALA A O 1
ATOM 2752 N N . CYS A 1 357 ? 20.878 12.828 4.342 1.00 87.50 357 CYS A N 1
ATOM 2753 C CA . CYS A 1 357 ? 22.081 12.026 4.133 1.00 87.50 357 CYS A CA 1
ATOM 2754 C C . CYS A 1 357 ? 23.293 12.930 3.911 1.00 87.50 357 CYS A C 1
ATOM 2756 O O . CYS A 1 357 ? 23.147 14.095 3.540 1.00 87.50 357 CYS A O 1
ATOM 2758 N N . LEU A 1 358 ? 24.474 12.373 4.164 1.00 87.62 358 LEU A N 1
ATOM 2759 C CA . LEU A 1 358 ? 25.749 12.952 3.759 1.00 87.62 358 LEU A CA 1
ATOM 2760 C C . LEU A 1 358 ? 26.085 12.404 2.367 1.00 87.62 358 LEU A C 1
ATOM 2762 O O . LEU A 1 358 ? 25.990 11.189 2.170 1.00 87.62 358 LEU A O 1
ATOM 2766 N N . GLY A 1 359 ? 26.408 13.280 1.416 1.00 83.31 359 GLY A N 1
ATOM 2767 C CA . GLY A 1 359 ? 26.872 12.856 0.094 1.00 83.31 359 GLY A CA 1
ATOM 2768 C C . GLY A 1 359 ? 28.289 12.275 0.139 1.00 83.31 359 GLY A C 1
ATOM 2769 O O . GLY A 1 359 ? 29.008 12.447 1.120 1.00 83.31 359 GLY A O 1
ATOM 2770 N N . ILE A 1 360 ? 28.671 11.547 -0.909 1.00 81.06 360 ILE A N 1
ATOM 2771 C CA . ILE A 1 360 ? 29.948 10.799 -0.982 1.00 81.06 360 ILE A CA 1
ATOM 2772 C C . ILE A 1 360 ? 30.983 11.534 -1.845 1.00 81.06 360 ILE A C 1
ATOM 2774 O O . ILE A 1 360 ? 32.070 11.023 -2.069 1.00 81.06 360 ILE A O 1
ATOM 2778 N N . GLU A 1 361 ? 30.634 12.718 -2.359 1.00 66.50 361 GLU A N 1
ATOM 2779 C CA . GLU A 1 361 ? 31.425 13.466 -3.337 1.00 66.50 361 GLU A CA 1
ATOM 2780 C C . GLU A 1 361 ? 31.848 12.595 -4.530 1.00 66.50 361 GLU A C 1
ATOM 2782 O O . GLU A 1 361 ? 32.967 12.098 -4.655 1.00 66.50 361 GLU A O 1
ATOM 2787 N N . SER A 1 362 ? 30.920 12.431 -5.472 1.00 57.78 362 SER A N 1
ATOM 2788 C CA . SER A 1 362 ? 31.250 11.873 -6.778 1.00 57.78 362 SER A CA 1
ATOM 2789 C C . SER A 1 362 ? 31.867 12.959 -7.665 1.00 57.78 362 SER A C 1
ATOM 2791 O O . SER A 1 362 ? 31.162 13.732 -8.314 1.00 57.78 362 SER A O 1
ATOM 2793 N N . ASN A 1 363 ? 33.198 13.028 -7.716 1.00 49.56 363 ASN A N 1
ATOM 2794 C CA . ASN A 1 363 ? 33.860 13.678 -8.844 1.00 49.56 363 ASN A CA 1
ATOM 2795 C C . ASN A 1 363 ? 33.640 12.805 -10.081 1.00 49.56 363 ASN A C 1
ATOM 2797 O O . ASN A 1 363 ? 33.932 11.613 -10.026 1.00 49.56 363 ASN A O 1
ATOM 2801 N N . THR A 1 364 ? 33.114 13.396 -11.166 1.00 46.34 364 THR A N 1
ATOM 2802 C CA . THR A 1 364 ? 32.884 12.761 -12.484 1.00 46.34 364 THR A CA 1
ATOM 2803 C C . THR A 1 364 ? 33.635 11.435 -12.661 1.00 46.34 364 THR A C 1
ATOM 2805 O O . THR A 1 364 ? 34.850 11.444 -12.869 1.00 46.34 364 THR A O 1
ATOM 2808 N N . PHE A 1 365 ? 32.911 10.302 -12.639 1.00 51.94 365 PHE A N 1
ATOM 2809 C CA . PHE A 1 365 ? 33.402 8.904 -12.747 1.00 51.94 365 PHE A CA 1
ATOM 2810 C C . PHE A 1 365 ? 34.152 8.572 -14.062 1.00 51.94 365 PHE A C 1
ATOM 2812 O O . PHE A 1 365 ? 34.349 7.424 -14.454 1.00 51.94 365 PHE A O 1
ATOM 2819 N N . SER A 1 366 ? 34.574 9.611 -14.771 1.00 41.56 366 SER A N 1
ATOM 2820 C CA . SER A 1 366 ? 35.358 9.640 -15.988 1.00 41.56 366 SER A CA 1
ATOM 2821 C C . SER A 1 366 ? 36.836 9.270 -15.806 1.00 41.56 366 SER A C 1
ATOM 2823 O O . SER A 1 366 ? 37.481 8.912 -16.799 1.00 41.56 366 SER A O 1
ATOM 2825 N N . ASN A 1 367 ? 37.357 9.320 -14.575 1.00 33.78 367 ASN A N 1
ATOM 2826 C CA . ASN A 1 367 ? 38.732 8.951 -14.247 1.00 33.78 367 ASN A CA 1
ATOM 2827 C C . ASN A 1 367 ? 38.735 7.669 -13.385 1.00 33.78 367 ASN A C 1
ATOM 2829 O O . ASN A 1 367 ? 38.199 7.690 -12.281 1.00 33.78 367 ASN A O 1
ATOM 2833 N N . PRO A 1 368 ? 39.312 6.543 -13.850 1.00 31.61 368 PRO A N 1
ATOM 2834 C CA . PRO A 1 368 ? 39.201 5.237 -13.187 1.00 31.61 368 PRO A CA 1
ATOM 2835 C C . PRO A 1 368 ? 40.079 5.090 -11.930 1.00 31.61 368 PRO A C 1
ATOM 2837 O O . PRO A 1 368 ? 40.225 3.992 -11.400 1.00 31.61 368 PRO A O 1
ATOM 2840 N N . PHE A 1 369 ? 40.668 6.178 -11.435 1.00 28.59 369 PHE A N 1
ATOM 2841 C CA . PHE A 1 369 ? 41.477 6.192 -10.226 1.00 28.59 369 PHE A CA 1
ATOM 2842 C C . PHE A 1 369 ? 40.874 7.172 -9.221 1.00 28.59 369 PHE A C 1
ATOM 2844 O O . PHE A 1 369 ? 40.643 8.331 -9.548 1.00 28.59 369 PHE A O 1
ATOM 2851 N N . VAL A 1 370 ? 40.729 6.698 -7.981 1.00 28.98 370 VAL A N 1
ATOM 2852 C CA . VAL A 1 370 ? 40.300 7.420 -6.770 1.00 28.98 370 VAL A CA 1
ATOM 2853 C C . VAL A 1 370 ? 38.788 7.372 -6.479 1.00 28.98 370 VAL A C 1
ATOM 2855 O O . VAL A 1 370 ? 38.099 8.382 -6.475 1.00 28.98 370 VAL A O 1
ATOM 2858 N N . VAL A 1 371 ? 38.298 6.197 -6.065 1.00 29.44 371 VAL A N 1
ATOM 2859 C CA . VAL A 1 371 ? 37.408 6.136 -4.889 1.00 29.44 371 VAL A CA 1
ATOM 2860 C C . VAL A 1 371 ? 38.319 5.774 -3.722 1.00 29.44 371 VAL A C 1
ATOM 2862 O O . VAL A 1 371 ? 38.754 4.632 -3.567 1.00 29.44 371 VAL A O 1
ATOM 2865 N N . ARG A 1 372 ? 38.736 6.798 -2.976 1.00 26.20 372 ARG A N 1
ATOM 2866 C CA . ARG A 1 372 ? 39.639 6.671 -1.833 1.00 26.20 372 ARG A CA 1
ATOM 2867 C C . ARG A 1 372 ? 38.899 5.870 -0.758 1.00 26.20 372 ARG A C 1
ATOM 2869 O O . ARG A 1 372 ? 37.936 6.354 -0.179 1.00 26.20 372 ARG A O 1
ATOM 2876 N N . PHE A 1 373 ? 39.338 4.637 -0.511 1.00 30.95 373 PHE A N 1
ATOM 2877 C CA . PHE A 1 373 ? 38.951 3.861 0.666 1.00 30.95 373 PHE A CA 1
ATOM 2878 C C . PHE A 1 373 ? 39.305 4.677 1.920 1.00 30.95 373 PHE A C 1
ATOM 2880 O O . PHE A 1 373 ? 40.453 4.675 2.361 1.00 30.95 373 PHE A O 1
ATOM 2887 N N . LEU A 1 374 ? 38.335 5.383 2.498 1.00 25.75 374 LEU A N 1
ATOM 2888 C CA . LEU A 1 374 ? 38.445 5.924 3.847 1.00 25.75 374 LEU A CA 1
ATOM 2889 C C . LEU A 1 374 ? 37.584 5.084 4.783 1.00 25.75 374 LEU A C 1
ATOM 2891 O O . LEU A 1 374 ? 36.416 5.344 5.052 1.00 25.75 374 LEU A O 1
ATOM 2895 N N . SER A 1 375 ? 38.242 4.042 5.284 1.00 30.16 375 SER A N 1
ATOM 2896 C CA . SER A 1 375 ? 37.964 3.433 6.576 1.00 30.16 375 SER A CA 1
ATOM 2897 C C . SER A 1 375 ? 37.895 4.523 7.649 1.00 30.16 375 SER A C 1
ATOM 2899 O O . SER A 1 375 ? 38.923 5.100 7.994 1.00 30.16 375 SER A O 1
ATOM 2901 N N . THR A 1 376 ? 36.713 4.788 8.211 1.00 25.12 376 THR A N 1
ATOM 2902 C CA . THR A 1 376 ? 36.606 5.319 9.577 1.00 25.12 376 THR A CA 1
ATOM 2903 C C . THR A 1 376 ? 35.436 4.682 10.339 1.00 25.12 376 THR A C 1
ATOM 2905 O O . THR A 1 376 ? 34.267 4.864 10.027 1.00 25.12 376 THR A O 1
ATOM 2908 N N . LYS A 1 377 ? 35.820 3.920 11.373 1.00 23.94 377 LYS A N 1
ATOM 2909 C CA . LYS A 1 377 ? 35.089 3.545 12.599 1.00 23.94 377 LYS A CA 1
ATOM 2910 C C . LYS A 1 377 ? 33.704 2.894 12.448 1.00 23.94 377 LYS A C 1
ATOM 2912 O O . LYS A 1 377 ? 32.655 3.514 12.577 1.00 23.94 377 LYS A O 1
ATOM 2917 N N . THR A 1 378 ? 33.748 1.569 12.365 1.00 23.17 378 THR A N 1
ATOM 2918 C CA . THR A 1 378 ? 32.691 0.635 12.771 1.00 23.17 378 THR A CA 1
ATOM 2919 C C . THR A 1 378 ? 32.199 0.881 14.207 1.00 23.17 378 THR A C 1
ATOM 2921 O O . THR A 1 378 ? 32.994 0.851 15.146 1.00 23.17 378 THR A O 1
ATOM 2924 N N . MET A 1 379 ? 30.881 1.017 14.383 1.00 21.58 379 MET A N 1
ATOM 2925 C CA . MET A 1 379 ? 30.166 0.636 15.612 1.00 21.58 379 MET A CA 1
ATOM 2926 C C . MET A 1 379 ? 29.705 -0.825 15.456 1.00 21.58 379 MET A C 1
ATOM 2928 O O . MET A 1 379 ? 29.199 -1.171 14.385 1.00 21.58 379 MET A O 1
ATOM 2932 N N . PRO A 1 380 ? 29.870 -1.705 16.460 1.00 23.28 380 PRO A N 1
ATOM 2933 C CA . PRO A 1 380 ? 29.570 -3.117 16.294 1.00 23.28 380 PRO A CA 1
ATOM 2934 C C . PRO A 1 380 ? 28.065 -3.354 16.440 1.00 23.28 380 PRO A C 1
ATOM 2936 O O . PRO A 1 380 ? 27.473 -3.045 17.470 1.00 23.28 380 PRO A O 1
ATOM 2939 N N . THR A 1 381 ? 27.446 -3.970 15.438 1.00 24.75 381 THR A N 1
ATOM 2940 C CA . THR A 1 381 ? 26.197 -4.717 15.629 1.00 24.75 381 THR A CA 1
ATOM 2941 C C . THR A 1 381 ? 26.409 -6.115 15.067 1.00 24.75 381 THR A C 1
ATOM 2943 O O . THR A 1 381 ? 26.606 -6.304 13.871 1.00 24.75 381 THR A O 1
ATOM 2946 N N . LYS A 1 382 ? 26.464 -7.101 15.970 1.00 23.52 382 LYS A N 1
ATOM 2947 C CA . LYS A 1 382 ? 26.448 -8.524 15.627 1.00 23.52 382 LYS A CA 1
ATOM 2948 C C . LYS A 1 382 ? 25.074 -8.862 15.055 1.00 23.52 382 LYS A C 1
ATOM 2950 O O . LYS A 1 382 ? 24.084 -8.706 15.762 1.00 23.52 382 LYS A O 1
ATOM 2955 N N . CYS A 1 383 ? 25.032 -9.379 13.837 1.00 22.92 383 CYS A N 1
ATOM 2956 C CA . CYS A 1 383 ? 23.981 -10.273 13.359 1.00 22.92 383 CYS A CA 1
ATOM 2957 C C . CYS A 1 383 ? 24.653 -11.259 12.398 1.00 22.92 383 CYS A C 1
ATOM 2959 O O . CYS A 1 383 ? 25.174 -10.857 11.362 1.00 22.92 383 CYS A O 1
ATOM 2961 N N . GLU A 1 384 ? 24.731 -12.526 12.808 1.00 27.09 384 GLU A N 1
ATOM 2962 C CA . GLU A 1 384 ? 25.237 -13.624 11.982 1.00 27.09 384 GLU A CA 1
ATOM 2963 C C . GLU A 1 384 ? 24.216 -13.952 10.885 1.00 27.09 384 GLU A C 1
ATOM 2965 O O . GLU A 1 384 ? 23.063 -14.264 11.178 1.00 27.09 384 GLU A O 1
ATOM 2970 N N . GLU A 1 385 ? 24.648 -13.929 9.626 1.00 24.80 385 GLU A N 1
ATOM 2971 C CA . GLU A 1 385 ? 23.924 -14.528 8.504 1.00 24.80 385 GLU A CA 1
ATOM 2972 C C . GLU A 1 385 ? 24.297 -16.017 8.412 1.00 24.80 385 GLU A C 1
ATOM 2974 O O . GLU A 1 385 ? 25.473 -16.366 8.294 1.00 24.80 385 GLU A O 1
ATOM 2979 N N . ARG A 1 386 ? 23.305 -16.919 8.456 1.00 27.08 386 ARG A N 1
ATOM 2980 C CA . ARG A 1 386 ? 23.482 -18.345 8.123 1.00 27.08 386 ARG A CA 1
ATOM 2981 C C . ARG A 1 386 ? 22.498 -18.774 7.030 1.00 27.08 386 ARG A C 1
ATOM 2983 O O . ARG A 1 386 ? 21.337 -18.383 7.020 1.00 27.08 386 ARG A O 1
ATOM 2990 N N . SER A 1 387 ? 23.027 -19.586 6.118 1.00 27.11 387 SER A N 1
ATOM 2991 C CA . SER A 1 387 ? 22.511 -20.070 4.827 1.00 27.11 387 SER A CA 1
ATOM 2992 C C . SER A 1 387 ? 21.110 -20.711 4.813 1.00 27.11 387 SER A C 1
ATOM 2994 O O . SER A 1 387 ? 20.727 -21.441 5.726 1.00 27.11 387 SER A O 1
ATOM 2996 N N . SER A 1 388 ? 20.399 -20.519 3.698 1.00 34.97 388 SER A N 1
ATOM 2997 C CA . SER A 1 388 ? 18.938 -20.569 3.521 1.00 34.97 388 SER A CA 1
ATOM 2998 C C . SER A 1 388 ? 18.298 -21.894 3.057 1.00 34.97 388 SER A C 1
ATOM 3000 O O . SER A 1 388 ? 17.200 -21.862 2.512 1.00 34.97 388 SER A O 1
ATOM 3002 N N . THR A 1 389 ? 18.890 -23.068 3.296 1.00 31.53 389 THR A N 1
ATOM 3003 C CA . THR A 1 389 ? 18.271 -24.355 2.871 1.00 31.53 389 THR A CA 1
ATOM 3004 C C . THR A 1 389 ? 17.958 -25.333 4.008 1.00 31.53 389 THR A C 1
ATOM 3006 O O . THR A 1 389 ? 17.380 -26.385 3.769 1.00 31.53 389 THR A O 1
ATOM 3009 N N . ILE A 1 390 ? 18.275 -24.973 5.257 1.00 37.19 390 ILE A N 1
ATOM 3010 C CA . ILE A 1 390 ? 17.996 -25.774 6.473 1.00 37.19 390 ILE A CA 1
ATOM 3011 C C . ILE A 1 390 ? 16.859 -25.131 7.310 1.00 37.19 390 ILE A C 1
ATOM 3013 O O . ILE A 1 390 ? 16.499 -25.608 8.380 1.00 37.19 390 ILE A O 1
ATOM 3017 N N . ALA A 1 391 ? 16.276 -24.024 6.838 1.00 43.59 391 ALA A N 1
ATOM 3018 C CA . ALA A 1 391 ? 15.396 -23.176 7.643 1.00 43.59 391 ALA A CA 1
ATOM 3019 C C . ALA A 1 391 ? 13.939 -23.672 7.765 1.00 43.59 391 ALA A C 1
ATOM 3021 O O . ALA A 1 391 ? 13.299 -23.364 8.763 1.00 43.59 391 ALA A O 1
ATOM 3022 N N . SER A 1 392 ? 13.407 -24.447 6.810 1.00 51.12 392 SER A N 1
ATOM 3023 C CA . SER A 1 392 ? 11.961 -24.739 6.750 1.00 51.12 392 SER A CA 1
ATOM 3024 C C . SER A 1 392 ? 11.454 -25.763 7.776 1.00 51.12 392 SER A C 1
ATOM 3026 O O . SER A 1 392 ? 10.267 -25.743 8.095 1.00 51.12 392 SER A O 1
ATOM 3028 N N . THR A 1 393 ? 12.313 -26.629 8.331 1.00 59.97 393 THR A N 1
ATOM 3029 C CA . THR A 1 393 ? 11.918 -27.638 9.341 1.00 59.97 393 THR A CA 1
ATOM 3030 C C . THR A 1 393 ? 12.253 -27.248 10.781 1.00 59.97 393 THR A C 1
ATOM 3032 O O . THR A 1 393 ? 11.655 -27.798 11.701 1.00 59.97 393 THR A O 1
ATOM 3035 N N . ARG A 1 394 ? 13.151 -26.273 10.992 1.00 72.50 394 ARG A N 1
ATOM 3036 C CA . ARG A 1 394 ? 13.578 -25.843 12.339 1.00 72.50 394 ARG A CA 1
ATOM 3037 C C . ARG A 1 394 ? 12.432 -25.286 13.179 1.00 72.50 394 ARG A C 1
ATOM 3039 O O . ARG A 1 394 ? 12.328 -25.623 14.345 1.00 72.50 394 ARG A O 1
ATOM 3046 N N . GLU A 1 395 ? 11.520 -24.530 12.569 1.00 78.56 395 GLU A N 1
ATOM 3047 C CA . GLU A 1 395 ? 10.375 -23.937 13.276 1.00 78.56 395 GLU A CA 1
ATOM 3048 C C . GLU A 1 395 ? 9.474 -24.983 13.959 1.00 78.56 395 GLU A C 1
ATOM 3050 O O . GLU A 1 395 ? 8.965 -24.743 15.053 1.00 78.56 395 GLU A O 1
ATOM 3055 N N . LEU A 1 396 ? 9.272 -26.147 13.325 1.00 82.50 396 LEU A N 1
ATOM 3056 C CA . LEU A 1 396 ? 8.481 -27.243 13.899 1.00 82.50 396 LEU A CA 1
ATOM 3057 C C . LEU A 1 396 ? 9.248 -27.981 14.998 1.00 82.50 396 LEU A C 1
ATOM 3059 O O . LEU A 1 396 ? 8.635 -28.394 15.982 1.00 82.50 396 LEU A O 1
ATOM 3063 N N . ASP A 1 397 ? 10.564 -28.129 14.839 1.00 82.88 397 ASP A N 1
ATOM 3064 C CA . ASP A 1 397 ? 11.430 -28.776 15.826 1.00 82.88 397 ASP A CA 1
ATOM 3065 C C . ASP A 1 397 ? 11.542 -27.927 17.104 1.00 82.88 397 ASP A C 1
ATOM 3067 O O . ASP A 1 397 ? 11.360 -28.451 18.205 1.00 82.88 397 ASP A O 1
ATOM 3071 N N . ASP A 1 398 ? 11.719 -26.611 16.963 1.00 84.62 398 ASP A N 1
ATOM 3072 C CA . ASP A 1 398 ? 11.781 -25.658 18.077 1.00 84.62 398 ASP A CA 1
ATOM 3073 C C . ASP A 1 398 ? 10.448 -25.637 18.861 1.00 84.62 398 ASP A C 1
ATOM 3075 O O . ASP A 1 398 ? 10.426 -25.675 20.095 1.00 84.62 398 ASP A O 1
ATOM 3079 N N . LEU A 1 399 ? 9.307 -25.675 18.154 1.00 85.19 399 LEU A N 1
ATOM 3080 C CA . LEU A 1 399 ? 7.971 -25.780 18.761 1.00 85.19 399 LEU A CA 1
ATOM 3081 C C . LEU A 1 399 ? 7.739 -27.115 19.477 1.00 85.19 399 LEU A C 1
ATOM 3083 O O . LEU A 1 399 ? 7.104 -27.144 20.539 1.00 85.19 399 LEU A O 1
ATOM 3087 N N . ALA A 1 400 ? 8.219 -28.219 18.902 1.00 84.25 400 ALA A N 1
ATOM 3088 C CA . ALA A 1 400 ? 8.112 -29.542 19.506 1.00 84.25 400 ALA A CA 1
ATOM 3089 C C . ALA A 1 400 ? 8.946 -29.627 20.794 1.00 84.25 400 ALA A C 1
ATOM 3091 O O . ALA A 1 400 ? 8.454 -30.125 21.812 1.00 84.25 400 ALA A O 1
ATOM 3092 N N . GLN A 1 401 ? 10.165 -29.077 20.778 1.00 86.06 401 GLN A N 1
ATOM 3093 C CA . GLN A 1 401 ? 11.028 -28.986 21.954 1.00 86.06 401 GLN A CA 1
ATOM 3094 C C . GLN A 1 401 ? 10.373 -28.146 23.056 1.00 86.06 401 GLN A C 1
ATOM 3096 O O . GLN A 1 401 ? 10.216 -28.632 24.180 1.00 86.06 401 GLN A O 1
ATOM 3101 N N . LEU A 1 402 ? 9.882 -26.947 22.719 1.00 87.94 402 LEU A N 1
ATOM 3102 C CA . LEU A 1 402 ? 9.162 -26.082 23.654 1.00 87.94 402 LEU A CA 1
ATOM 3103 C C . LEU A 1 402 ? 7.965 -26.810 24.287 1.00 87.94 402 LEU A C 1
ATOM 3105 O O . LEU A 1 402 ? 7.783 -26.785 25.505 1.00 87.94 402 LEU A O 1
ATOM 3109 N N . SER A 1 403 ? 7.149 -27.495 23.478 1.00 85.12 403 SER A N 1
ATOM 3110 C CA . SER A 1 403 ? 5.994 -28.238 23.989 1.00 85.12 403 SER A CA 1
ATOM 3111 C C . SER A 1 403 ? 6.392 -29.382 24.926 1.00 85.12 403 SER A C 1
ATOM 3113 O O . SER A 1 403 ? 5.632 -29.682 25.848 1.00 85.12 403 SER A O 1
ATOM 3115 N N . SER A 1 404 ? 7.527 -30.042 24.689 1.00 83.94 404 SER A N 1
ATOM 3116 C CA . SER A 1 404 ? 8.021 -31.130 25.538 1.00 83.94 404 SER A CA 1
ATOM 3117 C C . SER A 1 404 ? 8.485 -30.603 26.899 1.00 83.94 404 SER A C 1
ATOM 3119 O O . SER A 1 404 ? 8.010 -31.075 27.933 1.00 83.94 404 SER A O 1
ATOM 3121 N N . GLU A 1 405 ? 9.320 -29.559 26.914 1.00 84.69 405 GLU A N 1
ATOM 3122 C CA . GLU A 1 405 ? 9.855 -28.958 28.146 1.00 84.69 405 GLU A CA 1
ATOM 3123 C C . GLU A 1 405 ? 8.747 -28.385 29.045 1.00 84.69 405 GLU A C 1
ATOM 3125 O O . GLU A 1 405 ? 8.747 -28.562 30.267 1.00 84.69 405 GLU A O 1
ATOM 3130 N N . LEU A 1 406 ? 7.740 -27.750 28.441 1.00 85.12 406 LEU A N 1
ATOM 3131 C CA . LEU A 1 406 ? 6.601 -27.198 29.174 1.00 85.12 406 LEU A CA 1
ATOM 3132 C C . LEU A 1 406 ? 5.695 -28.265 29.787 1.00 85.12 406 LEU A C 1
ATOM 3134 O O . LEU A 1 406 ? 5.114 -28.034 30.848 1.00 85.12 406 LEU A O 1
ATOM 3138 N N . ASN A 1 407 ? 5.568 -29.419 29.131 1.00 81.56 407 ASN A N 1
ATOM 3139 C CA . ASN A 1 407 ? 4.745 -30.525 29.615 1.00 81.56 407 ASN A CA 1
ATOM 3140 C C . ASN A 1 407 ? 5.417 -31.324 30.737 1.00 81.56 407 ASN A C 1
ATOM 3142 O O . ASN A 1 407 ? 4.712 -31.955 31.521 1.00 81.56 407 ASN A O 1
ATOM 3146 N N . GLN A 1 408 ? 6.745 -31.262 30.855 1.00 81.75 408 GLN A N 1
ATOM 3147 C CA . GLN A 1 408 ? 7.492 -31.858 31.971 1.00 81.75 408 GLN A CA 1
ATOM 3148 C C . GLN A 1 408 ? 7.331 -31.076 33.283 1.00 81.75 408 GLN A C 1
ATOM 3150 O O . GLN A 1 408 ? 7.699 -31.566 34.348 1.00 81.75 408 GLN A O 1
ATOM 3155 N N . THR A 1 409 ? 6.768 -29.867 33.224 1.00 78.00 409 THR A N 1
ATOM 3156 C CA . THR A 1 409 ? 6.708 -28.945 34.356 1.00 78.00 409 THR A CA 1
ATOM 3157 C C . THR A 1 409 ? 5.265 -28.632 34.759 1.00 78.00 409 THR A C 1
ATOM 3159 O O . THR A 1 409 ? 4.463 -28.186 33.938 1.00 78.00 409 THR A O 1
ATOM 3162 N N . SER A 1 410 ? 4.920 -28.787 36.041 1.00 74.25 410 SER A N 1
ATOM 3163 C CA . SER A 1 410 ? 3.589 -28.438 36.575 1.00 74.25 410 SER A CA 1
ATOM 3164 C C . SER A 1 410 ? 3.482 -26.988 37.080 1.00 74.25 410 SER A C 1
ATOM 3166 O O . SER A 1 410 ? 2.391 -26.420 37.082 1.00 74.25 410 SER A O 1
ATOM 3168 N N . SER A 1 411 ? 4.600 -26.346 37.445 1.00 80.56 411 SER A N 1
ATOM 3169 C CA . SER A 1 411 ? 4.624 -24.990 38.022 1.00 80.56 411 SER A CA 1
ATOM 3170 C C . SER A 1 411 ? 4.400 -23.873 36.992 1.00 80.56 411 SER A C 1
ATOM 3172 O O . SER A 1 411 ? 5.078 -23.801 35.964 1.00 80.56 411 SER A O 1
ATOM 3174 N N . SER A 1 412 ? 3.494 -22.932 37.298 1.00 76.19 412 SER A N 1
ATOM 3175 C CA . SER A 1 412 ? 3.180 -21.787 36.429 1.00 76.19 412 SER A CA 1
ATOM 3176 C C . SER A 1 412 ? 4.339 -20.809 36.247 1.00 76.19 412 SER A C 1
ATOM 3178 O O . SER A 1 412 ? 4.436 -20.181 35.194 1.00 76.19 412 SER A O 1
ATOM 3180 N N . ASP A 1 413 ? 5.212 -20.664 37.245 1.00 79.62 413 ASP A N 1
ATOM 3181 C CA . ASP A 1 413 ? 6.335 -19.723 37.176 1.00 79.62 413 ASP A CA 1
ATOM 3182 C C . ASP A 1 413 ? 7.521 -20.312 36.415 1.00 79.62 413 ASP A C 1
ATOM 3184 O O . ASP A 1 413 ? 8.141 -19.619 35.611 1.00 79.62 413 ASP A O 1
ATOM 3188 N N . GLN A 1 414 ? 7.769 -21.617 36.552 1.00 81.25 414 GLN A N 1
ATOM 3189 C CA . GLN A 1 414 ? 8.770 -22.306 35.736 1.00 81.25 414 GLN A CA 1
ATOM 3190 C C . GLN A 1 414 ? 8.379 -22.306 34.249 1.00 81.25 414 GLN A C 1
ATOM 3192 O O . GLN A 1 414 ? 9.230 -22.068 33.394 1.00 81.25 414 GLN A O 1
ATOM 3197 N N . LYS A 1 415 ? 7.082 -22.441 33.929 1.00 84.94 415 LYS A N 1
ATOM 3198 C CA . LYS A 1 415 ? 6.582 -22.293 32.550 1.00 84.94 415 LYS A CA 1
ATOM 3199 C C . LYS A 1 415 ? 6.881 -20.918 31.947 1.00 84.94 415 LYS A C 1
ATOM 3201 O O . LYS A 1 415 ? 7.219 -20.842 30.770 1.00 84.94 415 LYS A O 1
ATOM 3206 N N . LYS A 1 416 ? 6.807 -19.835 32.735 1.00 85.69 416 LYS A N 1
ATOM 3207 C CA . LYS A 1 416 ? 7.182 -18.481 32.276 1.00 85.69 416 LYS A CA 1
ATOM 3208 C C . LYS A 1 416 ? 8.675 -18.383 31.956 1.00 85.69 416 LYS A C 1
ATOM 3210 O O . LYS A 1 416 ? 9.042 -17.745 30.975 1.00 85.69 416 LYS A O 1
ATOM 3215 N N . VAL A 1 417 ? 9.524 -19.032 32.756 1.00 84.94 417 VAL A N 1
ATOM 3216 C CA . VAL A 1 417 ? 10.978 -19.064 32.532 1.00 84.94 417 VAL A CA 1
ATOM 3217 C C . VAL A 1 417 ? 11.324 -19.839 31.259 1.00 84.94 417 VAL A C 1
ATOM 3219 O O . VAL A 1 417 ? 12.135 -19.363 30.473 1.00 84.94 417 VAL A O 1
ATOM 3222 N N . ILE A 1 418 ? 10.695 -20.995 31.030 1.00 85.00 418 ILE A N 1
ATOM 3223 C CA . ILE A 1 418 ? 10.895 -21.800 29.811 1.00 85.00 418 ILE A CA 1
ATOM 3224 C C . ILE A 1 418 ? 10.432 -21.017 28.571 1.00 85.00 418 ILE A C 1
ATOM 3226 O O . ILE A 1 418 ? 11.175 -20.902 27.601 1.00 85.00 418 ILE A O 1
ATOM 3230 N N . LEU A 1 419 ? 9.257 -20.378 28.639 1.00 86.12 419 LEU A N 1
ATOM 3231 C CA . LEU A 1 419 ? 8.756 -19.476 27.592 1.00 86.12 419 LEU A CA 1
ATOM 3232 C C . LEU A 1 419 ? 9.731 -18.336 27.260 1.00 86.12 419 LEU A C 1
ATOM 3234 O O . LEU A 1 419 ? 9.880 -17.985 26.095 1.00 86.12 419 LEU A O 1
ATOM 3238 N N . ALA A 1 420 ? 10.378 -17.744 28.268 1.00 85.00 420 ALA A N 1
ATOM 3239 C CA . ALA A 1 420 ? 11.321 -16.646 28.067 1.00 85.00 420 ALA A CA 1
ATOM 3240 C C . ALA A 1 420 ? 12.617 -17.092 27.367 1.00 85.00 420 ALA A C 1
ATOM 3242 O O . ALA A 1 420 ? 13.227 -16.290 26.662 1.00 85.00 420 ALA A O 1
ATOM 3243 N N . ARG A 1 421 ? 13.033 -18.356 27.544 1.00 85.88 421 ARG A N 1
ATOM 3244 C CA . ARG A 1 421 ? 14.202 -18.928 26.851 1.00 85.88 421 ARG A CA 1
ATOM 3245 C C . ARG A 1 421 ? 13.928 -19.159 25.367 1.00 85.88 421 ARG A C 1
ATOM 3247 O O . ARG A 1 421 ? 14.818 -18.909 24.566 1.00 85.88 421 ARG A O 1
ATOM 3254 N N . HIS A 1 422 ? 12.704 -19.560 25.024 1.00 84.62 422 HIS A N 1
ATOM 3255 C CA . HIS A 1 422 ? 12.273 -19.850 23.654 1.00 84.62 422 HIS A CA 1
ATOM 3256 C C . HIS A 1 422 ? 11.571 -18.665 22.977 1.00 84.62 422 HIS A C 1
ATOM 3258 O O . HIS A 1 422 ? 10.442 -18.762 22.481 1.00 84.62 422 HIS A O 1
ATOM 3264 N N . SER A 1 423 ? 12.227 -17.503 22.981 1.00 82.19 423 SER A N 1
ATOM 3265 C CA . SER A 1 423 ? 11.670 -16.267 22.411 1.00 82.19 423 SER A CA 1
ATOM 3266 C C . SER A 1 423 ? 11.455 -16.334 20.889 1.00 82.19 423 SER A C 1
ATOM 3268 O O . SER A 1 423 ? 10.586 -15.646 20.351 1.00 82.19 423 SER A O 1
ATOM 3270 N N . GLU A 1 424 ? 12.189 -17.207 20.201 1.00 81.38 424 GLU A N 1
ATOM 3271 C CA . GLU A 1 424 ? 12.108 -17.474 18.765 1.00 81.38 424 GLU A CA 1
ATOM 3272 C C . GLU A 1 424 ? 10.763 -18.071 18.328 1.00 81.38 424 GLU A C 1
ATOM 3274 O O . GLU A 1 424 ? 10.311 -17.810 17.215 1.00 81.38 424 GLU A O 1
ATOM 3279 N N . CYS A 1 425 ? 10.065 -18.787 19.216 1.00 83.50 425 CYS A N 1
ATOM 3280 C CA . CYS A 1 425 ? 8.754 -19.377 18.932 1.00 83.50 425 CYS A CA 1
ATOM 3281 C C . CYS A 1 425 ? 7.599 -18.356 19.002 1.00 83.50 425 CYS A C 1
ATOM 3283 O O . CYS A 1 425 ? 6.468 -18.664 18.613 1.00 83.50 425 CYS A O 1
ATOM 3285 N N . LEU A 1 426 ? 7.851 -17.132 19.489 1.00 83.56 426 LEU A N 1
ATOM 3286 C CA . LEU A 1 426 ? 6.822 -16.110 19.714 1.00 83.56 426 LEU A CA 1
ATOM 3287 C C . LEU A 1 426 ? 5.989 -15.764 18.462 1.00 83.56 426 LEU A C 1
ATOM 3289 O O . LEU A 1 426 ? 4.771 -15.644 18.605 1.00 83.56 426 LEU A O 1
ATOM 3293 N N . PRO A 1 427 ? 6.555 -15.613 17.245 1.00 82.88 427 PRO A N 1
ATOM 3294 C CA . PRO A 1 427 ? 5.767 -15.319 16.049 1.00 82.88 427 PRO A CA 1
ATOM 3295 C C . PRO A 1 427 ? 4.733 -16.404 15.736 1.00 82.88 427 PRO A C 1
ATOM 3297 O O . PRO A 1 427 ? 3.592 -16.077 15.426 1.00 82.88 427 PRO A O 1
ATOM 3300 N N . LEU A 1 428 ? 5.086 -17.685 15.874 1.00 84.31 428 LEU A N 1
ATOM 3301 C CA . LEU A 1 428 ? 4.151 -18.793 15.648 1.00 84.31 428 LEU A CA 1
ATOM 3302 C C . LEU A 1 428 ? 3.137 -18.916 16.786 1.00 84.31 428 LEU A C 1
ATOM 3304 O O . LEU A 1 428 ? 1.949 -19.094 16.525 1.00 84.31 428 LEU A O 1
ATOM 3308 N N . LEU A 1 429 ? 3.566 -18.738 18.039 1.00 84.81 429 LEU A N 1
ATOM 3309 C CA . LEU A 1 429 ? 2.654 -18.715 19.186 1.00 84.81 429 LEU A CA 1
ATOM 3310 C C . LEU A 1 429 ? 1.608 -17.606 19.064 1.00 84.81 429 LEU A C 1
ATOM 3312 O O . LEU A 1 429 ? 0.447 -17.853 19.377 1.00 84.81 429 LEU A O 1
ATOM 3316 N N . LYS A 1 430 ? 1.981 -16.420 18.563 1.00 84.12 430 LYS A N 1
ATOM 3317 C CA . LYS A 1 430 ? 1.021 -15.350 18.263 1.00 84.12 430 LYS A CA 1
ATOM 3318 C C . LYS A 1 430 ? -0.053 -15.855 17.311 1.00 84.12 430 LYS A C 1
ATOM 3320 O O . LYS A 1 430 ? -1.214 -15.841 17.669 1.00 84.12 430 LYS A O 1
ATOM 3325 N N . ARG A 1 431 ? 0.322 -16.428 16.172 1.00 82.88 431 ARG A N 1
ATOM 3326 C CA . ARG A 1 431 ? -0.631 -16.941 15.171 1.00 82.88 431 ARG A CA 1
ATOM 3327 C C . ARG A 1 431 ? -1.542 -18.051 15.700 1.00 82.88 431 ARG A C 1
ATOM 3329 O O . ARG A 1 431 ? -2.739 -18.084 15.415 1.00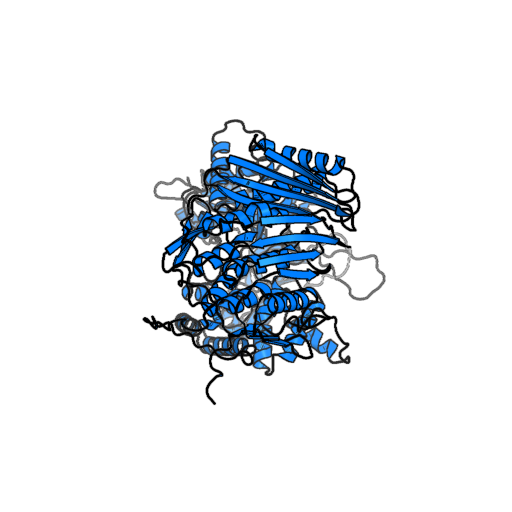 82.88 431 ARG A O 1
ATOM 3336 N N . ILE A 1 432 ? -0.989 -18.951 16.513 1.00 83.06 432 ILE A N 1
ATOM 3337 C CA . ILE A 1 432 ? -1.729 -20.059 17.132 1.00 83.06 432 ILE A CA 1
ATOM 3338 C C . ILE A 1 432 ? -2.742 -19.541 18.164 1.00 83.06 432 ILE A C 1
ATOM 3340 O O . ILE A 1 432 ? -3.885 -19.995 18.191 1.00 83.06 432 ILE A O 1
ATOM 3344 N N . TYR A 1 433 ? -2.348 -18.590 19.008 1.00 79.50 433 TYR A N 1
ATOM 3345 C CA . TYR A 1 433 ? -3.168 -18.131 20.131 1.00 79.50 433 TYR A CA 1
ATOM 3346 C C . TYR A 1 433 ? -3.978 -16.856 19.849 1.00 79.50 433 TYR A C 1
ATOM 3348 O O . TYR A 1 433 ? -4.845 -16.513 20.653 1.00 79.50 433 TYR A O 1
ATOM 3356 N N . ASP A 1 434 ? -3.734 -16.173 18.731 1.00 75.00 434 ASP A N 1
ATOM 3357 C CA . ASP A 1 434 ? -4.503 -15.006 18.303 1.00 75.00 434 ASP A CA 1
ATOM 3358 C C . ASP A 1 434 ? -5.902 -15.441 17.825 1.00 75.00 434 ASP A C 1
ATOM 3360 O O . ASP A 1 434 ? -6.003 -16.291 16.930 1.00 75.00 434 ASP A O 1
ATOM 3364 N N . PRO A 1 435 ? -6.992 -14.924 18.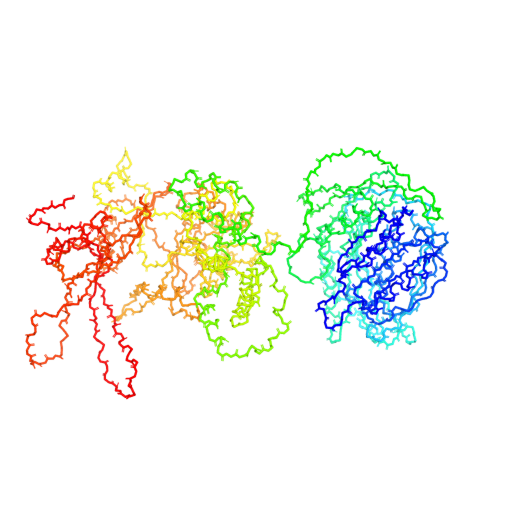423 1.00 64.50 435 PRO A N 1
ATOM 3365 C CA . PRO A 1 435 ? -8.353 -15.251 18.005 1.00 64.50 435 PRO A CA 1
ATOM 3366 C C . PRO A 1 435 ? -8.700 -14.785 16.580 1.00 64.50 435 PRO A C 1
ATOM 3368 O O . PRO A 1 435 ? -9.601 -15.376 15.981 1.00 64.50 435 PRO A O 1
ATOM 3371 N N . ASP A 1 436 ? -8.001 -13.785 16.031 1.00 63.59 436 ASP A N 1
ATOM 3372 C CA . ASP A 1 436 ? -8.295 -13.219 14.708 1.00 63.59 436 ASP A CA 1
ATOM 3373 C C . ASP A 1 436 ? -7.737 -14.076 13.553 1.00 63.59 436 ASP A C 1
ATOM 3375 O O . ASP A 1 436 ? -8.229 -14.003 12.423 1.00 63.59 436 ASP A O 1
ATOM 3379 N N . GLU A 1 437 ? -6.761 -14.953 13.818 1.00 69.12 437 GLU A N 1
ATOM 3380 C CA . GLU A 1 437 ? -6.253 -15.902 12.822 1.00 69.12 437 GLU A CA 1
ATOM 3381 C C . GLU A 1 437 ? -7.063 -17.211 12.822 1.00 69.12 437 GLU A C 1
ATOM 3383 O O . GLU A 1 437 ? -7.008 -18.000 13.766 1.00 69.12 437 GLU A O 1
ATOM 3388 N N . MET A 1 438 ? -7.785 -17.501 11.733 1.00 71.88 438 MET A N 1
ATOM 3389 C CA . MET A 1 438 ? -8.501 -18.773 11.547 1.00 71.88 438 MET A CA 1
ATOM 3390 C C . MET A 1 438 ? -7.994 -19.530 10.319 1.00 71.88 438 MET A C 1
ATOM 3392 O O . MET A 1 438 ? -8.141 -19.052 9.200 1.00 71.88 438 MET A O 1
ATOM 3396 N N . PHE A 1 439 ? -7.487 -20.752 10.507 1.00 80.25 439 PHE A N 1
ATOM 3397 C CA . PHE A 1 439 ? -6.988 -21.585 9.400 1.00 80.25 439 PHE A CA 1
ATOM 3398 C C . PHE A 1 439 ? -8.091 -22.342 8.642 1.00 80.25 439 PHE A C 1
ATOM 3400 O O . PHE A 1 439 ? -7.860 -22.806 7.532 1.00 80.25 439 PHE A O 1
ATOM 3407 N N . ASN A 1 440 ? -9.301 -22.442 9.210 1.00 74.88 440 ASN A N 1
ATOM 3408 C CA . ASN A 1 440 ? -10.495 -23.038 8.584 1.00 74.88 440 ASN A CA 1
ATOM 3409 C C . ASN A 1 440 ? -10.342 -24.498 8.092 1.00 74.88 440 ASN A C 1
ATOM 3411 O O . ASN A 1 440 ? -11.155 -24.963 7.295 1.00 74.88 440 ASN A O 1
ATOM 3415 N N . ILE A 1 441 ? -9.336 -25.225 8.586 1.00 79.75 441 ILE A N 1
ATOM 3416 C CA . ILE A 1 441 ? -9.052 -26.635 8.286 1.00 79.75 441 ILE A CA 1
ATOM 3417 C C . ILE A 1 441 ? -8.690 -27.336 9.598 1.00 79.75 441 ILE A C 1
ATOM 3419 O O . ILE A 1 441 ? -7.973 -26.761 10.412 1.00 79.75 441 ILE A O 1
ATOM 3423 N N . SER A 1 442 ? -9.186 -28.559 9.798 1.00 83.44 442 SER A N 1
ATOM 3424 C CA . SER A 1 442 ? -8.852 -29.406 10.949 1.00 83.44 442 SER A CA 1
ATOM 3425 C C . SER A 1 442 ? -7.918 -30.545 10.551 1.00 83.44 442 SER A C 1
ATOM 3427 O O . SER A 1 442 ? -7.958 -31.027 9.414 1.00 83.44 442 SER A O 1
ATOM 3429 N N . SER A 1 443 ? -7.124 -31.027 11.506 1.00 84.88 443 SER A N 1
ATOM 3430 C CA . SER A 1 443 ? -6.239 -32.181 11.307 1.00 84.88 443 SER A CA 1
ATOM 3431 C C . SER A 1 443 ? -7.004 -33.436 10.868 1.00 84.88 443 SER A C 1
ATOM 3433 O O . SER A 1 443 ? -6.577 -34.120 9.942 1.00 84.88 443 SER A O 1
ATOM 3435 N N . ALA A 1 444 ? -8.185 -33.687 11.442 1.00 82.69 444 ALA A N 1
ATOM 3436 C CA . ALA A 1 444 ? -9.035 -34.829 11.098 1.00 82.69 444 ALA A CA 1
ATOM 3437 C C . ALA A 1 444 ? -9.477 -34.827 9.623 1.00 82.69 444 ALA A C 1
ATOM 3439 O O . ALA A 1 444 ? -9.527 -35.877 8.981 1.00 82.69 444 ALA A O 1
ATOM 3440 N N . HIS A 1 445 ? -9.773 -33.650 9.057 1.00 82.56 445 HIS A N 1
ATOM 3441 C CA . HIS A 1 445 ? -10.121 -33.540 7.638 1.00 82.56 445 HIS A CA 1
ATOM 3442 C C . HIS A 1 445 ? -8.917 -33.803 6.732 1.00 82.56 445 HIS A C 1
ATOM 3444 O 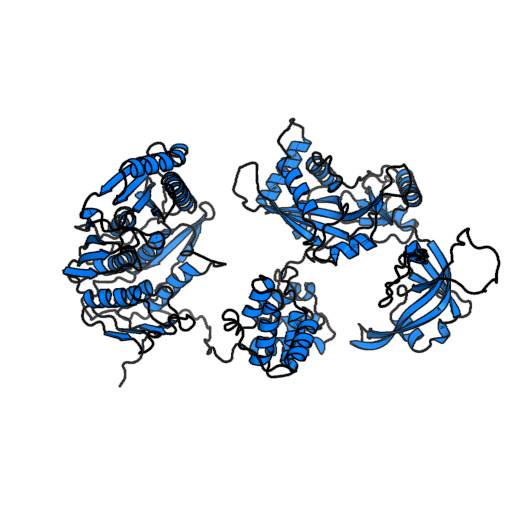O . HIS A 1 445 ? -9.070 -34.462 5.707 1.00 82.56 445 HIS A O 1
ATOM 3450 N N . VAL A 1 446 ? -7.727 -33.332 7.119 1.00 84.62 446 VAL A N 1
ATOM 3451 C CA . VAL A 1 446 ? -6.479 -33.581 6.379 1.00 84.62 446 VAL A CA 1
ATOM 3452 C C . VAL A 1 446 ? -6.115 -35.065 6.412 1.00 84.62 446 VAL A C 1
ATOM 3454 O O . VAL A 1 446 ? -5.774 -35.627 5.378 1.00 84.62 446 VAL A O 1
ATOM 3457 N N . GLN A 1 447 ? -6.247 -35.719 7.567 1.00 84.12 447 GLN A N 1
ATOM 3458 C CA . GLN A 1 447 ? -5.972 -37.151 7.717 1.00 84.12 447 GLN A CA 1
ATOM 3459 C C . GLN A 1 447 ? -6.933 -37.996 6.874 1.00 84.12 447 GLN A C 1
ATOM 3461 O O . GLN A 1 447 ? -6.482 -38.790 6.056 1.00 84.12 447 GLN A O 1
ATOM 3466 N N . SER A 1 448 ? -8.245 -37.736 6.959 1.00 83.44 448 SER A N 1
ATOM 3467 C CA . SER A 1 448 ? -9.234 -38.418 6.111 1.00 83.44 448 SER A CA 1
ATOM 3468 C C . SER A 1 448 ? -9.016 -38.157 4.612 1.00 83.44 448 SER A C 1
ATOM 3470 O O . SER A 1 448 ? -9.327 -39.011 3.782 1.00 83.44 448 SER A O 1
ATOM 3472 N N . PHE A 1 449 ? -8.491 -36.985 4.240 1.00 82.50 449 PHE A N 1
ATOM 3473 C CA . PHE A 1 449 ? -8.130 -36.673 2.857 1.00 82.50 449 PHE A CA 1
ATOM 3474 C C . PHE A 1 449 ? -6.900 -37.466 2.389 1.00 82.50 449 PHE A C 1
ATOM 3476 O O . PHE A 1 449 ? -6.939 -38.044 1.305 1.00 82.50 449 PHE A O 1
ATOM 3483 N N . LEU A 1 450 ? -5.850 -37.549 3.214 1.00 80.81 450 LEU A N 1
ATOM 3484 C CA . LEU A 1 450 ? -4.646 -38.340 2.938 1.00 80.81 450 LEU A CA 1
ATOM 3485 C C . LEU A 1 450 ? -4.963 -39.839 2.811 1.00 80.81 450 LEU A C 1
ATOM 3487 O O . LEU A 1 450 ? -4.489 -40.480 1.877 1.00 80.81 450 LEU A O 1
ATOM 3491 N N . GLU A 1 451 ? -5.819 -40.379 3.683 1.00 78.75 451 GLU A N 1
ATOM 3492 C CA . GLU A 1 451 ? -6.286 -41.774 3.617 1.00 78.75 451 GLU A CA 1
ATOM 3493 C C . GLU A 1 451 ? -7.038 -42.066 2.311 1.00 78.75 451 GLU A C 1
ATOM 3495 O O . GLU A 1 451 ? -6.781 -43.070 1.655 1.00 78.75 451 GLU A O 1
ATOM 3500 N N . LYS A 1 452 ? -7.925 -41.161 1.876 1.00 76.75 452 LYS A N 1
ATOM 3501 C CA . LYS A 1 452 ? -8.681 -41.311 0.618 1.00 76.75 452 LYS A CA 1
ATOM 3502 C C . LYS A 1 452 ? -7.825 -41.161 -0.641 1.00 76.75 452 LYS A C 1
ATOM 3504 O O . LYS A 1 452 ? -8.230 -41.645 -1.697 1.00 76.75 452 LYS A O 1
ATOM 3509 N N . GLN A 1 453 ? -6.697 -40.452 -0.560 1.00 67.94 453 GLN A N 1
ATOM 3510 C CA . GLN A 1 453 ? -5.767 -40.292 -1.680 1.00 67.94 453 GLN A CA 1
ATOM 3511 C C . GLN A 1 453 ? -4.718 -41.407 -1.766 1.00 67.94 453 GLN A C 1
ATOM 3513 O O . GLN A 1 453 ? -4.169 -41.605 -2.844 1.00 67.94 453 GLN A O 1
ATOM 3518 N N . ALA A 1 454 ? -4.485 -42.179 -0.699 1.00 58.03 454 ALA A N 1
ATOM 3519 C CA . ALA A 1 454 ? -3.557 -43.313 -0.724 1.00 58.03 454 ALA A CA 1
ATOM 3520 C C . ALA A 1 454 ? -3.950 -44.402 -1.751 1.00 58.03 454 ALA A C 1
ATOM 3522 O O . ALA A 1 454 ? -3.073 -45.051 -2.315 1.00 58.03 454 ALA A O 1
ATOM 3523 N N . ASP A 1 455 ? -5.247 -44.538 -2.057 1.00 48.41 455 ASP A N 1
ATOM 3524 C CA . ASP A 1 455 ? -5.786 -45.520 -3.014 1.00 48.41 455 ASP A CA 1
ATOM 3525 C C . ASP A 1 455 ? -5.813 -45.040 -4.484 1.00 48.41 455 ASP A C 1
ATOM 3527 O O . ASP A 1 455 ? -6.216 -45.789 -5.377 1.00 48.41 455 ASP A O 1
ATOM 3531 N N . LYS A 1 456 ? -5.397 -43.800 -4.787 1.00 51.06 456 LYS A N 1
ATOM 3532 C CA . LYS A 1 456 ? -5.369 -43.259 -6.160 1.00 51.06 456 LYS A CA 1
ATOM 3533 C C . LYS A 1 456 ? -3.984 -42.712 -6.494 1.00 51.06 456 LYS A C 1
ATOM 3535 O O . LYS A 1 456 ? -3.485 -41.829 -5.808 1.00 51.06 456 LYS A O 1
ATOM 3540 N N . GLN A 1 457 ? -3.381 -43.196 -7.586 1.00 40.91 457 GLN A N 1
ATOM 3541 C CA . GLN A 1 457 ? -2.160 -42.601 -8.141 1.00 40.91 457 GLN A CA 1
ATOM 3542 C C . GLN A 1 457 ? -2.353 -41.089 -8.326 1.00 40.91 457 GLN A C 1
ATOM 3544 O O . GLN A 1 457 ? -3.347 -40.644 -8.903 1.00 40.91 457 GLN A O 1
ATOM 3549 N N . LEU A 1 458 ? -1.405 -40.322 -7.789 1.00 42.28 458 LEU A N 1
ATOM 3550 C CA . LEU A 1 458 ? -1.429 -38.866 -7.706 1.00 42.28 458 LEU A CA 1
ATOM 3551 C C . LEU A 1 458 ? -1.598 -38.251 -9.108 1.00 42.28 458 LEU A C 1
ATOM 3553 O O . LEU A 1 458 ? -0.691 -38.314 -9.936 1.00 42.28 458 LEU A O 1
ATOM 3557 N N . THR A 1 459 ? -2.757 -37.656 -9.392 1.00 37.69 459 THR A N 1
ATOM 3558 C CA . THR A 1 459 ? -2.948 -36.842 -10.601 1.00 37.69 459 THR A CA 1
ATOM 3559 C C . THR A 1 459 ? -2.092 -35.571 -10.520 1.00 37.69 459 THR A C 1
ATOM 3561 O O . THR A 1 459 ? -1.999 -34.992 -9.433 1.00 37.69 459 THR A O 1
ATOM 3564 N N . PRO A 1 460 ? -1.511 -35.081 -11.634 1.00 39.66 460 PRO A N 1
ATOM 3565 C CA . PRO A 1 460 ? -0.815 -33.794 -11.655 1.00 39.66 460 PRO A CA 1
ATOM 3566 C C . PRO A 1 460 ? -1.814 -32.681 -11.305 1.00 39.66 460 PRO A C 1
ATOM 3568 O O . PRO A 1 460 ? -2.847 -32.554 -11.962 1.00 39.66 460 PRO A O 1
ATOM 3571 N N . ALA A 1 461 ? -1.551 -31.918 -10.244 1.00 36.53 461 ALA A N 1
ATOM 3572 C CA . ALA A 1 461 ? -2.462 -30.887 -9.743 1.00 36.53 461 ALA A CA 1
ATOM 3573 C C . ALA A 1 461 ? -2.079 -29.488 -10.256 1.00 36.53 461 ALA A C 1
ATOM 3575 O O . ALA A 1 461 ? -0.921 -29.215 -10.546 1.00 36.53 461 ALA A O 1
ATOM 3576 N N . ALA A 1 462 ? -3.084 -28.616 -10.350 1.00 40.75 462 ALA A N 1
ATOM 3577 C CA . ALA A 1 462 ? -3.050 -27.305 -10.994 1.00 40.75 462 ALA A CA 1
ATOM 3578 C C . ALA A 1 462 ? -1.952 -26.335 -10.496 1.00 40.75 462 ALA A C 1
ATOM 3580 O O . ALA A 1 462 ? -1.616 -26.282 -9.311 1.00 40.75 462 ALA A O 1
ATOM 3581 N N . SER A 1 463 ? -1.501 -25.489 -11.429 1.00 44.56 463 SER A N 1
ATOM 3582 C CA . SER A 1 463 ? -0.391 -24.513 -11.426 1.00 44.56 463 SER A CA 1
ATOM 3583 C C . SER A 1 463 ? -0.353 -23.442 -10.317 1.00 44.56 463 SER A C 1
ATOM 3585 O O . SER A 1 463 ? 0.492 -22.554 -10.348 1.00 44.56 463 SER A O 1
ATOM 3587 N N . HIS A 1 464 ? -1.232 -23.487 -9.312 1.00 47.19 464 HIS A N 1
ATOM 3588 C CA . HIS A 1 464 ? -1.330 -22.454 -8.267 1.00 47.19 464 HIS A CA 1
ATOM 3589 C C . HIS A 1 464 ? -0.850 -22.895 -6.874 1.00 47.19 464 HIS A C 1
ATOM 3591 O O . HIS A 1 464 ? -0.916 -22.109 -5.931 1.00 47.19 464 HIS A O 1
ATOM 3597 N N . VAL A 1 465 ? -0.370 -24.135 -6.715 1.00 47.81 465 VAL A N 1
ATOM 3598 C CA . VAL A 1 465 ? -0.072 -24.728 -5.392 1.00 47.81 465 VAL A CA 1
ATOM 3599 C C . VAL A 1 465 ? 1.400 -25.177 -5.249 1.00 47.81 465 VAL A C 1
ATOM 3601 O O . VAL A 1 465 ? 1.762 -25.809 -4.257 1.00 47.81 465 VAL A O 1
ATOM 3604 N N . GLU A 1 466 ? 2.275 -24.869 -6.212 1.00 48.09 466 GLU A N 1
ATOM 3605 C CA . GLU A 1 466 ? 3.659 -25.389 -6.235 1.00 48.09 466 GLU A CA 1
ATOM 3606 C C . GLU A 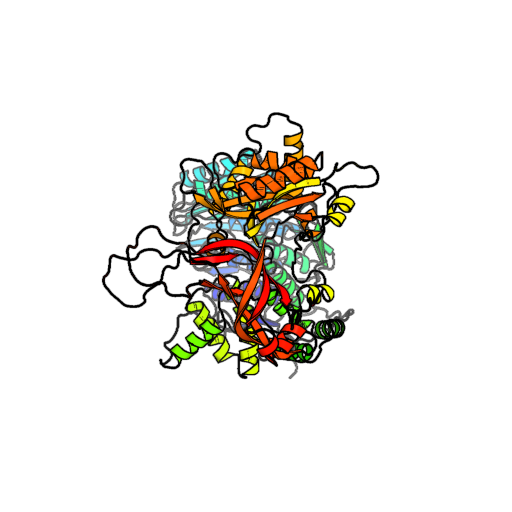1 466 ? 4.656 -24.624 -5.334 1.00 48.09 466 GLU A C 1
ATOM 3608 O O . GLU A 1 466 ? 5.641 -25.216 -4.898 1.00 48.09 466 GLU A O 1
ATOM 3613 N N . ASN A 1 467 ? 4.372 -23.380 -4.919 1.00 53.59 467 ASN A N 1
ATOM 3614 C CA . ASN A 1 467 ? 5.385 -22.514 -4.276 1.00 53.59 467 ASN A CA 1
ATOM 3615 C C . ASN A 1 467 ? 5.250 -22.327 -2.746 1.00 53.59 467 ASN A C 1
ATOM 3617 O O . ASN A 1 467 ? 5.895 -21.450 -2.168 1.00 53.59 467 ASN A O 1
ATOM 3621 N N . ILE A 1 468 ? 4.444 -23.132 -2.036 1.00 61.69 468 ILE A N 1
ATOM 3622 C CA . ILE A 1 468 ? 4.312 -23.018 -0.566 1.00 61.69 468 ILE A CA 1
ATOM 3623 C C . ILE A 1 468 ? 5.310 -23.949 0.140 1.00 61.69 468 ILE A C 1
ATOM 3625 O O . ILE A 1 468 ? 4.988 -25.077 0.507 1.00 61.69 468 ILE A O 1
ATOM 3629 N N . THR A 1 469 ? 6.532 -23.461 0.359 1.00 60.09 469 THR A N 1
ATOM 3630 C CA . THR A 1 469 ? 7.613 -24.226 1.013 1.00 60.09 469 THR A CA 1
ATOM 3631 C C . THR A 1 469 ? 7.759 -23.955 2.514 1.00 60.09 469 THR A C 1
ATOM 3633 O O . THR A 1 469 ? 8.244 -24.820 3.240 1.00 60.09 469 THR A O 1
ATOM 3636 N N . ASN A 1 470 ? 7.299 -22.799 3.009 1.00 75.75 470 ASN A N 1
ATOM 3637 C CA . ASN A 1 470 ? 7.477 -22.368 4.403 1.00 75.75 470 ASN A CA 1
ATOM 3638 C C . ASN A 1 470 ? 6.182 -22.474 5.228 1.00 75.75 470 ASN A C 1
ATOM 3640 O O . ASN A 1 470 ? 5.109 -22.098 4.745 1.00 75.75 470 ASN A O 1
ATOM 3644 N N . LEU A 1 471 ? 6.291 -22.899 6.497 1.00 81.38 471 LEU A N 1
ATOM 3645 C CA . LEU A 1 471 ? 5.158 -23.029 7.430 1.00 81.38 471 LEU A CA 1
ATOM 3646 C C . LEU A 1 471 ? 4.406 -21.702 7.592 1.00 81.38 471 LEU A C 1
ATOM 3648 O O . LEU A 1 471 ? 3.183 -21.654 7.474 1.00 81.38 471 LEU A O 1
ATOM 3652 N N . SER A 1 472 ? 5.141 -20.607 7.795 1.00 80.69 472 SER A N 1
ATOM 3653 C CA . SER A 1 472 ? 4.546 -19.276 7.929 1.00 80.69 472 SER A CA 1
ATOM 3654 C C . SER A 1 472 ? 3.764 -18.852 6.675 1.00 80.69 472 SER A C 1
ATOM 3656 O O . SER A 1 472 ? 2.662 -18.313 6.792 1.00 80.69 472 SER A O 1
ATOM 3658 N N . SER A 1 473 ? 4.263 -19.154 5.473 1.00 80.31 473 SER A N 1
ATOM 3659 C CA . SER A 1 473 ? 3.553 -18.857 4.221 1.00 80.31 473 SER A CA 1
ATOM 3660 C C . SER A 1 473 ? 2.262 -19.667 4.100 1.00 80.31 473 SER A C 1
ATOM 3662 O O . SER A 1 473 ? 1.221 -19.099 3.770 1.00 80.31 473 SER A O 1
ATOM 3664 N N . LEU A 1 474 ? 2.300 -20.962 4.439 1.00 84.62 474 LEU A N 1
ATOM 3665 C CA . LEU A 1 474 ? 1.114 -21.819 4.436 1.00 84.62 474 LEU A CA 1
ATOM 3666 C C . LEU A 1 474 ? 0.037 -21.282 5.380 1.00 84.62 474 LEU A C 1
ATOM 3668 O O . LEU A 1 474 ? -1.100 -21.073 4.963 1.00 84.62 474 LEU A O 1
ATOM 3672 N N . LEU A 1 475 ? 0.400 -20.994 6.633 1.00 84.75 475 LEU A N 1
ATOM 3673 C CA . LEU A 1 475 ? -0.544 -20.463 7.617 1.00 84.75 475 LEU A CA 1
ATOM 3674 C C . LEU A 1 475 ? -1.155 -19.127 7.160 1.00 84.75 475 LEU A C 1
ATOM 3676 O O . LEU A 1 475 ? -2.314 -18.857 7.462 1.00 84.75 475 LEU A O 1
ATOM 3680 N N . THR A 1 476 ? -0.413 -18.300 6.408 1.00 82.19 476 THR A N 1
ATOM 3681 C CA . THR A 1 476 ? -0.901 -17.005 5.889 1.00 82.19 476 THR A CA 1
ATOM 3682 C C . THR A 1 476 ? -1.899 -17.187 4.759 1.00 82.19 476 THR A C 1
ATOM 3684 O O . THR A 1 476 ? -2.920 -16.502 4.710 1.00 82.19 476 THR A O 1
ATOM 3687 N N . VAL A 1 477 ? -1.646 -18.135 3.860 1.00 81.25 477 VAL A N 1
ATOM 3688 C CA . VAL A 1 477 ? -2.577 -18.483 2.780 1.00 81.25 477 VAL A CA 1
ATOM 3689 C C . VAL A 1 477 ? -3.877 -19.072 3.346 1.00 81.25 477 VAL A C 1
ATOM 3691 O O . VAL A 1 477 ? -4.961 -18.752 2.854 1.00 81.25 477 VAL A O 1
ATOM 3694 N N . LEU A 1 478 ? -3.780 -19.862 4.422 1.00 81.81 478 LEU A N 1
ATOM 3695 C CA . LEU A 1 478 ? -4.937 -20.408 5.136 1.00 81.81 478 LEU A CA 1
ATOM 3696 C C . LEU A 1 478 ? -5.725 -19.328 5.893 1.00 81.81 478 LEU A C 1
ATOM 3698 O O . LEU A 1 478 ? -6.952 -19.281 5.785 1.00 81.81 478 LEU A O 1
ATOM 3702 N N . SER A 1 479 ? -5.044 -18.440 6.628 1.00 80.69 479 SER A N 1
ATOM 3703 C CA . SER A 1 479 ? -5.704 -17.379 7.401 1.00 80.69 479 SER A CA 1
ATOM 3704 C C . SER A 1 479 ? -6.361 -16.317 6.515 1.00 80.69 479 SER A C 1
ATOM 3706 O O . SER A 1 479 ? -7.468 -15.869 6.809 1.00 80.69 479 SER A O 1
ATOM 3708 N N . SER A 1 480 ? -5.734 -15.968 5.388 1.00 76.19 480 SER A N 1
ATOM 3709 C CA . SER A 1 480 ? -6.276 -15.022 4.397 1.00 76.19 480 SER A CA 1
ATOM 3710 C C . SER A 1 480 ? -7.419 -15.588 3.547 1.00 76.19 480 SER A C 1
ATOM 3712 O O . SER A 1 480 ? -8.018 -14.845 2.773 1.00 76.19 480 SER A O 1
ATOM 3714 N N . ARG A 1 481 ? -7.730 -16.890 3.672 1.00 71.94 481 ARG A N 1
ATOM 3715 C CA . ARG A 1 481 ? -8.691 -17.617 2.820 1.00 71.94 481 ARG A CA 1
ATOM 3716 C C . ARG A 1 481 ? -8.402 -17.484 1.318 1.00 71.94 481 ARG A C 1
ATOM 3718 O O . ARG A 1 481 ? -9.318 -17.590 0.508 1.00 71.94 481 ARG A O 1
ATOM 3725 N N . THR A 1 482 ? -7.135 -17.284 0.948 1.00 72.69 482 THR A N 1
ATOM 3726 C CA . THR A 1 482 ? -6.703 -17.254 -0.459 1.00 72.69 482 THR A CA 1
ATOM 3727 C C . THR A 1 482 ? -6.907 -18.624 -1.117 1.00 72.69 482 THR A C 1
ATOM 3729 O O . THR A 1 482 ? -7.308 -18.705 -2.275 1.00 72.69 482 THR A O 1
ATOM 3732 N N . LEU A 1 483 ? -6.701 -19.708 -0.358 1.00 73.50 483 LEU A N 1
ATOM 3733 C CA . LEU A 1 483 ? -7.087 -21.066 -0.743 1.00 73.50 483 LEU A CA 1
ATOM 3734 C C . LEU A 1 483 ? -8.275 -21.526 0.112 1.00 73.50 483 LEU A C 1
ATOM 3736 O O . LEU A 1 483 ? -8.283 -21.341 1.330 1.00 73.50 483 LEU A O 1
ATOM 3740 N N . ILE A 1 484 ? -9.279 -22.144 -0.517 1.00 77.25 484 ILE A N 1
ATOM 3741 C CA . ILE A 1 484 ? -10.508 -22.621 0.139 1.00 77.25 484 ILE A CA 1
ATOM 3742 C C . ILE A 1 484 ? -10.824 -24.048 -0.340 1.00 77.25 484 ILE A C 1
ATOM 3744 O O . ILE A 1 484 ? -10.506 -24.424 -1.467 1.00 77.25 484 ILE A O 1
ATOM 3748 N N . GLY A 1 485 ? -11.472 -24.851 0.510 1.00 78.06 485 GLY A N 1
ATOM 3749 C CA . GLY A 1 485 ? -11.987 -26.173 0.142 1.00 78.06 485 GLY A CA 1
ATOM 3750 C C . GLY A 1 485 ? -10.878 -27.183 -0.162 1.00 78.06 485 GLY A C 1
ATOM 3751 O O . GLY A 1 485 ? -9.871 -27.235 0.544 1.00 78.06 485 GLY A O 1
ATOM 3752 N N . ASN A 1 486 ? -11.060 -27.985 -1.216 1.00 77.31 486 ASN A N 1
ATOM 3753 C CA . ASN A 1 486 ? -10.120 -29.052 -1.576 1.00 77.31 486 ASN A CA 1
ATOM 3754 C C . ASN A 1 486 ? -8.727 -28.522 -1.954 1.00 77.31 486 ASN A C 1
ATOM 3756 O O . ASN A 1 486 ? -7.741 -29.150 -1.596 1.00 77.31 486 ASN A O 1
ATOM 3760 N N . ALA A 1 487 ? -8.623 -27.334 -2.562 1.00 76.75 487 ALA A N 1
ATOM 3761 C CA . ALA A 1 487 ? -7.328 -26.733 -2.905 1.00 76.75 487 ALA A CA 1
ATOM 3762 C C . ALA A 1 487 ? -6.478 -26.418 -1.660 1.00 76.75 487 ALA A C 1
ATOM 3764 O O . ALA A 1 487 ? -5.257 -26.566 -1.665 1.00 76.75 487 ALA A O 1
ATOM 3765 N N . ALA A 1 488 ? -7.127 -26.015 -0.565 1.00 80.81 488 ALA A N 1
ATOM 3766 C CA . ALA A 1 488 ? -6.445 -25.760 0.697 1.00 80.81 488 ALA A CA 1
ATOM 3767 C C . ALA A 1 488 ? -6.046 -27.070 1.403 1.00 80.81 488 ALA A C 1
ATOM 3769 O O . ALA A 1 488 ? -4.959 -27.150 1.973 1.00 80.81 488 ALA A O 1
ATOM 3770 N N . LEU A 1 489 ? -6.881 -28.116 1.309 1.00 82.81 489 LEU A N 1
ATOM 3771 C CA . LEU A 1 489 ? -6.543 -29.463 1.787 1.00 82.81 489 LEU A CA 1
ATOM 3772 C C . LEU A 1 489 ? -5.353 -30.058 1.024 1.00 82.81 489 LEU A C 1
ATOM 3774 O O . LEU A 1 489 ? -4.455 -30.603 1.654 1.00 82.81 489 LEU A O 1
ATOM 3778 N N . GLU A 1 490 ? -5.304 -29.900 -0.300 1.00 80.56 490 GLU A N 1
ATOM 3779 C CA . GLU A 1 490 ? -4.187 -30.351 -1.139 1.00 80.56 490 GLU A CA 1
ATOM 3780 C C . GLU A 1 490 ? -2.880 -29.621 -0.807 1.00 80.56 490 GLU A C 1
ATOM 3782 O O . GLU A 1 490 ? -1.834 -30.259 -0.695 1.00 80.56 490 GLU A O 1
ATOM 3787 N N . ALA A 1 491 ? -2.930 -28.303 -0.588 1.00 82.12 491 ALA A N 1
ATOM 3788 C CA . ALA A 1 491 ? -1.763 -27.516 -0.184 1.00 82.12 491 ALA A CA 1
ATOM 3789 C C . ALA A 1 491 ? -1.193 -27.978 1.168 1.00 82.12 491 ALA A C 1
ATOM 3791 O O . ALA A 1 491 ? 0.019 -28.144 1.319 1.00 82.12 491 ALA A O 1
ATOM 3792 N N . VAL A 1 492 ? -2.071 -28.225 2.145 1.00 85.56 492 VAL A N 1
ATOM 3793 C CA . VAL A 1 492 ? -1.689 -28.717 3.475 1.00 85.56 492 VAL A CA 1
ATOM 3794 C C . VAL A 1 492 ? -1.165 -30.150 3.404 1.00 85.56 492 VAL A C 1
ATOM 3796 O O . VAL A 1 492 ? -0.120 -30.440 3.980 1.00 85.56 492 VAL A O 1
ATOM 3799 N N . ALA A 1 493 ? -1.845 -31.034 2.671 1.00 82.81 493 ALA A N 1
ATOM 3800 C CA . ALA A 1 493 ? -1.416 -32.414 2.465 1.00 82.81 493 ALA A CA 1
ATOM 3801 C C . ALA A 1 493 ? -0.018 -32.470 1.830 1.00 82.81 493 ALA A C 1
ATOM 3803 O O . ALA A 1 493 ? 0.854 -33.172 2.340 1.00 82.81 493 ALA A O 1
ATOM 3804 N N . ARG A 1 494 ? 0.229 -31.656 0.793 1.00 79.31 494 ARG A N 1
ATOM 3805 C CA . ARG A 1 494 ? 1.544 -31.552 0.148 1.00 79.31 494 ARG A CA 1
ATOM 3806 C C . ARG A 1 494 ? 2.615 -31.041 1.105 1.00 79.31 494 ARG A C 1
ATOM 3808 O O . ARG A 1 494 ? 3.715 -31.584 1.136 1.00 79.31 494 ARG A O 1
ATOM 3815 N N . PHE A 1 495 ? 2.309 -30.024 1.909 1.00 82.88 495 PHE A N 1
ATOM 3816 C CA . PHE A 1 495 ? 3.251 -29.526 2.911 1.00 82.88 495 PHE A CA 1
ATOM 3817 C C . PHE A 1 495 ? 3.642 -30.625 3.911 1.00 82.88 495 PHE A C 1
ATOM 3819 O O . PHE A 1 495 ? 4.828 -30.802 4.189 1.00 82.88 495 PHE A O 1
ATOM 3826 N N . VAL A 1 496 ? 2.672 -31.411 4.394 1.00 82.94 496 VAL A N 1
ATOM 3827 C CA . VAL A 1 496 ? 2.925 -32.539 5.305 1.00 82.94 496 VAL A CA 1
ATOM 3828 C C . VAL A 1 496 ? 3.799 -33.605 4.644 1.00 82.94 496 VAL A C 1
ATOM 3830 O O . VAL A 1 496 ? 4.751 -34.073 5.266 1.00 82.94 496 VAL A O 1
ATOM 3833 N N . THR A 1 497 ? 3.528 -33.976 3.389 1.00 78.31 497 THR A N 1
ATOM 3834 C CA . THR A 1 497 ? 4.314 -35.007 2.688 1.00 78.31 497 THR A CA 1
ATOM 3835 C C . THR A 1 497 ? 5.729 -34.550 2.347 1.00 78.31 497 THR A C 1
ATOM 3837 O O . THR A 1 497 ? 6.655 -35.354 2.402 1.00 78.31 497 THR A O 1
ATOM 3840 N N . THR A 1 498 ? 5.913 -33.272 2.004 1.00 74.94 498 THR A N 1
ATOM 3841 C CA . THR A 1 498 ? 7.201 -32.745 1.529 1.00 74.94 498 THR A CA 1
ATOM 3842 C C . THR A 1 498 ? 8.113 -32.311 2.677 1.00 74.94 498 THR A C 1
ATOM 3844 O O . THR A 1 498 ? 9.322 -32.541 2.622 1.00 74.94 498 THR A O 1
ATOM 3847 N N . ASN A 1 499 ? 7.555 -31.703 3.731 1.00 73.69 499 ASN A N 1
ATOM 3848 C CA . ASN A 1 499 ? 8.340 -31.031 4.772 1.00 73.69 499 ASN A CA 1
ATOM 3849 C C . ASN A 1 499 ? 8.352 -31.760 6.126 1.00 73.69 499 ASN A C 1
ATOM 3851 O O . ASN A 1 499 ? 9.297 -31.569 6.890 1.00 73.69 499 ASN A O 1
ATOM 3855 N N . CYS A 1 500 ? 7.366 -32.611 6.442 1.00 77.56 500 CYS A N 1
ATOM 3856 C CA . CYS A 1 500 ? 7.331 -33.339 7.717 1.00 77.56 500 CYS A CA 1
ATOM 3857 C C . CYS A 1 500 ? 7.924 -34.751 7.571 1.00 77.56 500 CYS A C 1
ATOM 3859 O O . CYS A 1 500 ? 7.252 -35.684 7.118 1.00 77.56 500 CYS A O 1
ATOM 3861 N N . ARG A 1 501 ? 9.186 -34.916 7.993 1.00 73.56 501 ARG A N 1
ATOM 3862 C CA . ARG A 1 501 ? 9.935 -36.183 7.876 1.00 73.56 501 ARG A CA 1
ATOM 3863 C C . ARG A 1 501 ? 9.667 -37.148 9.030 1.00 73.56 501 ARG A C 1
ATOM 3865 O O . ARG A 1 501 ? 9.659 -38.354 8.809 1.00 73.56 501 ARG A O 1
ATOM 3872 N N . ASN A 1 502 ? 9.413 -36.617 10.228 1.00 79.44 502 ASN A N 1
ATOM 3873 C CA . ASN A 1 502 ? 9.229 -37.402 11.452 1.00 79.44 502 ASN A CA 1
ATOM 3874 C C . ASN A 1 502 ? 7.780 -37.334 11.956 1.00 79.44 502 ASN A C 1
ATOM 3876 O O . ASN A 1 502 ? 7.122 -36.298 11.830 1.00 79.44 502 ASN A O 1
ATOM 3880 N N . ASP A 1 503 ? 7.309 -38.389 12.625 1.00 77.62 503 ASP A N 1
ATOM 3881 C CA . ASP A 1 503 ? 5.951 -38.424 13.189 1.00 77.62 503 ASP A CA 1
ATOM 3882 C C . ASP A 1 503 ? 5.730 -37.347 14.264 1.00 77.62 503 ASP A C 1
ATOM 3884 O O . ASP A 1 503 ? 4.660 -36.743 14.318 1.00 77.62 503 ASP A O 1
ATOM 3888 N N . ALA A 1 504 ? 6.771 -36.989 15.024 1.00 77.00 504 ALA A N 1
ATOM 3889 C CA . ALA A 1 504 ? 6.727 -35.876 15.976 1.00 77.00 504 ALA A CA 1
ATOM 3890 C C . ALA A 1 504 ? 6.483 -34.509 15.299 1.00 77.00 504 ALA A C 1
ATOM 3892 O O . ALA A 1 504 ? 5.736 -33.677 15.819 1.00 77.00 504 ALA A O 1
ATOM 3893 N N . GLN A 1 505 ? 7.066 -34.277 14.115 1.00 80.75 505 GLN A N 1
ATOM 3894 C CA . GLN A 1 505 ? 6.849 -33.046 13.342 1.00 80.75 505 GLN A CA 1
ATOM 3895 C C . GLN A 1 505 ? 5.430 -33.002 12.771 1.00 80.75 505 GLN A C 1
ATOM 3897 O O . GLN A 1 505 ? 4.785 -31.955 12.812 1.00 80.75 505 GLN A O 1
ATOM 3902 N N . ARG A 1 506 ? 4.923 -34.145 12.283 1.00 83.25 506 ARG A N 1
ATOM 3903 C CA . ARG A 1 506 ? 3.543 -34.271 11.787 1.00 83.25 506 ARG A CA 1
ATOM 3904 C C . ARG A 1 506 ? 2.533 -34.004 12.895 1.00 83.25 506 ARG A C 1
ATOM 3906 O O . ARG A 1 506 ? 1.603 -33.229 12.698 1.00 83.25 506 ARG A O 1
ATOM 3913 N N . GLU A 1 507 ? 2.738 -34.591 14.072 1.00 83.69 507 GLU A N 1
ATOM 3914 C CA . GLU A 1 507 ? 1.858 -34.379 15.219 1.00 83.69 507 GLU A CA 1
ATOM 3915 C C . GLU A 1 507 ? 1.884 -32.919 15.692 1.00 83.69 507 GLU A C 1
ATOM 3917 O O . GLU A 1 507 ? 0.831 -32.324 15.932 1.00 83.69 507 GLU A O 1
ATOM 3922 N N . THR A 1 508 ? 3.070 -32.311 15.767 1.00 84.81 508 THR A N 1
ATOM 3923 C CA . THR A 1 508 ? 3.220 -30.893 16.124 1.00 84.81 508 THR A CA 1
ATOM 3924 C C . THR A 1 508 ? 2.510 -29.998 15.110 1.00 84.81 508 THR A C 1
ATOM 3926 O O . THR A 1 508 ? 1.750 -29.114 15.498 1.00 84.81 508 THR A O 1
ATOM 3929 N N . PHE A 1 509 ? 2.662 -30.269 13.813 1.00 88.12 509 PHE A N 1
ATOM 3930 C CA . PHE A 1 509 ? 1.971 -29.536 12.756 1.00 88.12 509 PHE A CA 1
ATOM 3931 C C . PHE A 1 509 ? 0.440 -29.671 12.840 1.00 88.12 509 PHE A C 1
ATOM 3933 O O . PHE A 1 509 ? -0.274 -28.672 12.742 1.00 88.12 509 PHE A O 1
ATOM 3940 N N . TYR A 1 510 ? -0.088 -30.872 13.096 1.00 87.00 510 TYR A N 1
ATOM 3941 C CA . TYR A 1 510 ? -1.528 -31.066 13.298 1.00 87.00 510 TYR A CA 1
ATOM 3942 C C . TYR A 1 510 ? -2.056 -30.291 14.508 1.00 87.00 510 TYR A C 1
ATOM 3944 O O . TYR A 1 510 ? -3.115 -29.668 14.428 1.00 87.00 510 TYR A O 1
ATOM 3952 N N . ARG A 1 511 ? -1.287 -30.238 15.601 1.00 84.88 511 ARG A N 1
ATOM 3953 C CA . ARG A 1 511 ? -1.622 -29.418 16.774 1.00 84.88 511 ARG A CA 1
ATOM 3954 C C . ARG A 1 511 ? -1.610 -27.916 16.471 1.00 84.88 511 ARG A C 1
ATOM 3956 O O . ARG A 1 511 ? -2.435 -27.190 17.028 1.00 84.88 511 ARG A O 1
ATOM 3963 N N . VAL A 1 512 ? -0.724 -27.452 15.585 1.00 86.88 512 VAL A N 1
ATOM 3964 C CA . VAL A 1 512 ? -0.705 -26.062 15.095 1.00 86.88 512 VAL A CA 1
ATOM 3965 C C . VAL A 1 512 ? -1.970 -25.753 14.288 1.00 86.88 512 VAL A C 1
ATOM 3967 O O . VAL A 1 512 ? -2.610 -24.735 14.552 1.00 86.88 512 VAL A O 1
ATOM 3970 N N . LEU A 1 513 ? -2.373 -26.636 13.365 1.00 85.06 513 LEU A N 1
ATOM 3971 C CA . LEU A 1 513 ? -3.597 -26.467 12.565 1.00 85.06 513 LEU A CA 1
ATOM 3972 C C . LEU A 1 513 ? -4.862 -26.418 13.429 1.00 85.06 513 LEU A C 1
ATOM 3974 O O . LEU A 1 513 ? -5.709 -25.548 13.235 1.00 85.06 513 LEU A O 1
ATOM 3978 N N . ASP A 1 514 ? -4.957 -27.297 14.427 1.00 82.06 514 ASP A N 1
ATOM 3979 C CA . ASP A 1 514 ? -6.087 -27.329 15.363 1.00 82.06 514 ASP A CA 1
ATOM 3980 C C . ASP A 1 514 ? -6.023 -26.220 16.431 1.00 82.06 514 ASP A C 1
ATOM 3982 O O . ASP A 1 514 ? -6.902 -26.127 17.292 1.00 82.06 514 ASP A O 1
ATOM 3986 N N . LYS A 1 515 ? -4.969 -25.391 16.406 1.00 80.81 515 LYS A N 1
ATOM 3987 C CA . LYS A 1 515 ? -4.644 -24.367 17.411 1.00 80.81 515 LYS A CA 1
ATOM 3988 C C . LYS A 1 515 ? -4.649 -24.904 18.848 1.00 80.81 515 LYS A C 1
ATOM 3990 O O . LYS A 1 515 ? -4.990 -24.196 19.796 1.00 80.81 515 LYS A O 1
ATOM 3995 N N . ASN A 1 516 ? -4.271 -26.169 19.027 1.00 79.94 516 ASN A N 1
ATOM 3996 C CA . ASN A 1 516 ? -4.286 -26.846 20.316 1.00 79.94 516 ASN A CA 1
ATOM 3997 C C . ASN A 1 516 ? -2.966 -27.571 20.572 1.00 79.94 516 ASN A C 1
ATOM 3999 O O . ASN A 1 516 ? -2.835 -28.782 20.396 1.00 79.94 516 ASN A O 1
ATOM 4003 N N . MET A 1 517 ? -1.989 -26.812 21.060 1.00 79.44 517 MET A N 1
ATOM 4004 C CA . MET A 1 517 ? -0.647 -27.323 21.340 1.00 79.44 517 MET A CA 1
ATOM 4005 C C . MET A 1 517 ? -0.559 -28.217 22.584 1.00 79.44 517 MET A C 1
ATOM 4007 O O . MET A 1 517 ? 0.469 -28.851 22.798 1.00 79.44 517 MET A O 1
ATOM 4011 N N . LYS A 1 518 ? -1.613 -28.283 23.417 1.00 78.75 518 LYS A N 1
ATOM 4012 C CA . LYS A 1 518 ? -1.645 -29.065 24.671 1.00 78.75 518 LYS A CA 1
ATOM 4013 C C . LYS A 1 518 ? -0.427 -28.841 25.591 1.00 78.75 518 LYS A C 1
ATOM 4015 O O . LYS A 1 518 ? -0.023 -29.753 26.299 1.00 78.75 518 LYS A O 1
ATOM 4020 N N . MET A 1 519 ? 0.131 -27.628 25.609 1.00 77.50 519 MET A N 1
ATOM 4021 C CA . MET A 1 519 ? 1.318 -27.265 26.407 1.00 77.50 519 MET A CA 1
ATOM 4022 C C . MET A 1 519 ? 0.991 -26.674 27.796 1.00 77.50 519 MET A C 1
ATOM 4024 O O . MET A 1 519 ? 1.872 -26.242 28.534 1.00 77.50 519 MET A O 1
ATOM 4028 N N . GLY A 1 520 ? -0.296 -26.600 28.163 1.00 73.94 520 GLY A N 1
ATOM 4029 C CA . GLY A 1 520 ? -0.732 -26.102 29.474 1.00 73.94 520 GLY A CA 1
ATOM 4030 C C . GLY A 1 520 ? -0.354 -24.640 29.752 1.00 73.94 520 GLY A C 1
ATOM 4031 O O . GLY A 1 520 ? -0.030 -24.308 30.894 1.00 73.94 520 GLY A O 1
ATOM 4032 N N . ILE A 1 521 ? -0.364 -23.796 28.713 1.00 78.81 521 ILE A N 1
ATOM 4033 C CA . ILE A 1 521 ? -0.108 -22.350 28.757 1.00 78.81 521 ILE A CA 1
ATOM 4034 C C . ILE A 1 521 ? -1.348 -21.604 28.270 1.00 78.81 521 ILE A C 1
ATOM 4036 O O . ILE A 1 521 ? -1.998 -22.016 27.308 1.00 78.81 521 ILE A O 1
ATOM 4040 N N . SER A 1 522 ? -1.652 -20.484 28.929 1.00 78.50 522 SER A N 1
ATOM 4041 C CA . SER A 1 522 ? -2.719 -19.563 28.533 1.00 78.50 522 SER A CA 1
ATOM 4042 C C . SER A 1 522 ? -2.160 -18.306 27.861 1.00 78.50 522 SER A C 1
ATOM 4044 O O . SER A 1 522 ? -1.015 -17.922 28.104 1.00 78.50 522 SER A O 1
ATOM 4046 N N . VAL A 1 523 ? -2.995 -17.592 27.100 1.00 76.69 523 VAL A N 1
ATOM 4047 C CA . VAL A 1 523 ? -2.636 -16.278 26.531 1.00 76.69 523 VAL A CA 1
ATOM 4048 C C . VAL A 1 523 ? -2.216 -15.286 27.621 1.00 76.69 523 VAL A C 1
ATOM 4050 O O . VAL A 1 523 ? -1.312 -14.484 27.416 1.00 76.69 523 VAL A O 1
ATOM 4053 N N . ALA A 1 524 ? -2.801 -15.387 28.821 1.00 75.50 524 ALA A N 1
ATOM 4054 C CA . ALA A 1 524 ? -2.404 -14.573 29.969 1.00 75.50 524 ALA A CA 1
ATOM 4055 C C . ALA A 1 524 ? -0.966 -14.870 30.424 1.00 75.50 524 ALA A C 1
ATOM 4057 O O . ALA A 1 524 ? -0.232 -13.950 30.775 1.00 75.50 524 ALA A O 1
ATOM 4058 N N . THR A 1 525 ? -0.545 -16.136 30.381 1.00 81.25 525 THR A N 1
ATOM 4059 C CA . THR A 1 525 ? 0.834 -16.541 30.680 1.00 81.25 525 THR A CA 1
ATOM 4060 C C . THR A 1 525 ? 1.797 -15.991 29.623 1.00 81.25 525 THR A C 1
ATOM 4062 O O . THR A 1 525 ? 2.815 -15.413 29.992 1.00 81.25 525 THR A O 1
ATOM 4065 N N . ILE A 1 526 ? 1.445 -16.072 28.333 1.00 83.25 526 ILE A N 1
ATOM 4066 C CA . ILE A 1 526 ? 2.256 -15.518 27.231 1.00 83.25 526 ILE A CA 1
ATOM 4067 C C . ILE A 1 526 ? 2.383 -13.998 27.368 1.00 83.25 526 ILE A C 1
ATOM 4069 O O . ILE A 1 526 ? 3.494 -13.482 27.388 1.00 83.25 526 ILE A O 1
ATOM 4073 N N . ASN A 1 527 ? 1.268 -13.286 27.553 1.00 82.19 527 ASN A N 1
ATOM 4074 C CA . ASN A 1 527 ? 1.261 -11.831 27.716 1.00 82.19 527 ASN A CA 1
ATOM 4075 C C . ASN A 1 527 ? 1.956 -11.364 29.007 1.00 82.19 527 ASN A C 1
ATOM 4077 O O . ASN A 1 527 ? 2.403 -10.223 29.066 1.00 82.19 527 ASN A O 1
ATOM 4081 N N . SER A 1 528 ? 2.067 -12.219 30.033 1.00 81.06 528 SER A N 1
ATOM 4082 C CA . SER A 1 528 ? 2.849 -11.902 31.238 1.00 81.06 528 SER A CA 1
ATOM 4083 C C . SER A 1 528 ? 4.361 -11.925 30.997 1.00 81.06 528 SER A C 1
ATOM 4085 O O . SER A 1 528 ? 5.079 -11.167 31.638 1.00 81.06 528 SER A O 1
ATOM 4087 N N . VAL A 1 529 ? 4.834 -12.769 30.071 1.00 83.69 529 VAL A N 1
ATOM 4088 C CA . VAL A 1 529 ? 6.250 -12.849 29.672 1.00 83.69 529 VAL A CA 1
ATOM 4089 C C . VAL A 1 529 ? 6.556 -11.840 28.562 1.00 83.69 529 VAL A C 1
ATOM 4091 O O . VAL A 1 529 ? 7.589 -11.179 28.595 1.00 83.69 529 VAL A O 1
ATOM 4094 N N . PHE A 1 530 ? 5.632 -11.679 27.612 1.00 81.88 530 PHE A N 1
ATOM 4095 C CA . PHE A 1 530 ? 5.748 -10.793 26.456 1.00 81.88 530 PHE A CA 1
ATOM 4096 C C . PHE A 1 530 ? 4.563 -9.808 26.407 1.00 81.88 530 PHE A C 1
ATOM 4098 O O . PHE A 1 530 ? 3.563 -10.077 25.728 1.00 81.88 530 PHE A O 1
ATOM 4105 N N . PRO A 1 531 ? 4.645 -8.662 27.110 1.00 74.00 531 PRO A N 1
ATOM 4106 C CA . PRO A 1 531 ? 3.549 -7.698 27.208 1.00 74.00 531 PRO A CA 1
ATOM 4107 C C . PRO A 1 531 ? 3.037 -7.240 25.837 1.00 74.00 531 PRO A C 1
ATOM 4109 O O . PRO A 1 531 ? 3.823 -6.905 24.955 1.00 74.00 531 PRO A O 1
ATOM 4112 N N . GLY A 1 532 ? 1.712 -7.223 25.656 1.00 66.12 532 GLY A N 1
ATOM 4113 C CA . GLY A 1 532 ? 1.069 -6.737 24.426 1.00 66.12 532 GLY A CA 1
ATOM 4114 C C . GLY A 1 532 ? 1.255 -7.629 23.193 1.00 66.12 532 GLY A C 1
ATOM 4115 O O . GLY A 1 532 ? 1.016 -7.174 22.078 1.00 66.12 532 GLY A O 1
ATOM 4116 N N . SER A 1 533 ? 1.690 -8.882 23.364 1.00 67.94 533 SER A N 1
ATOM 4117 C CA . SER A 1 533 ? 1.965 -9.777 22.234 1.00 67.94 533 SER A CA 1
ATOM 4118 C C . SER A 1 533 ? 0.721 -10.318 21.543 1.00 67.94 533 SER A C 1
ATOM 4120 O O . SER A 1 533 ? 0.752 -10.479 20.326 1.00 67.94 533 SER A O 1
ATOM 4122 N N . ILE A 1 534 ? -0.334 -10.622 22.300 1.00 72.06 534 ILE A N 1
ATOM 4123 C CA . ILE A 1 534 ? -1.604 -11.143 21.783 1.00 72.06 534 ILE A CA 1
ATOM 4124 C C . ILE A 1 534 ? -2.732 -10.269 22.330 1.00 72.06 534 ILE A C 1
ATOM 4126 O O . ILE A 1 534 ? -2.822 -10.063 23.545 1.00 72.06 534 ILE A O 1
ATOM 4130 N N . SER A 1 535 ? -3.592 -9.761 21.445 1.00 62.34 535 SER A N 1
ATOM 4131 C CA . SER A 1 535 ? -4.742 -8.944 21.835 1.00 62.34 535 SER A CA 1
ATOM 4132 C C . SER A 1 535 ? -5.726 -9.786 22.648 1.00 62.34 535 SER A C 1
ATOM 4134 O O . SER A 1 535 ? -6.254 -10.790 22.176 1.00 62.34 535 SER A O 1
ATOM 4136 N N . THR A 1 536 ? -5.960 -9.403 23.902 1.00 65.00 536 THR A N 1
ATOM 4137 C CA . THR A 1 536 ? -6.971 -10.041 24.750 1.00 65.00 536 THR A CA 1
ATOM 4138 C C . THR A 1 536 ? -7.846 -8.981 25.372 1.00 65.00 536 THR A C 1
ATOM 4140 O O . THR A 1 536 ? -7.330 -8.060 26.003 1.00 65.00 536 THR A O 1
ATOM 4143 N N . PHE A 1 537 ? -9.156 -9.166 25.295 1.00 67.25 537 PHE A N 1
ATOM 4144 C CA . PHE A 1 537 ? -10.107 -8.363 26.047 1.00 67.25 537 PHE A CA 1
ATOM 4145 C C . PHE A 1 537 ? -10.740 -9.191 27.168 1.00 67.25 537 PHE A C 1
ATOM 4147 O O . PHE A 1 537 ? -10.894 -10.410 27.070 1.00 67.25 537 PHE A O 1
ATOM 4154 N N . LYS A 1 538 ? -11.098 -8.527 28.270 1.00 66.88 538 LYS A N 1
ATOM 4155 C CA . LYS A 1 538 ? -11.788 -9.149 29.404 1.00 66.88 538 LYS A CA 1
ATOM 4156 C C . LYS A 1 538 ? -13.180 -8.557 29.529 1.00 66.88 538 LYS A C 1
ATOM 4158 O O . LYS A 1 538 ? -13.340 -7.348 29.609 1.00 66.88 538 LYS A O 1
ATOM 4163 N N . VAL A 1 539 ? -14.173 -9.431 29.607 1.00 73.06 539 VAL A N 1
ATOM 4164 C CA . VAL A 1 539 ? -15.577 -9.046 29.768 1.00 73.06 539 VAL A CA 1
ATOM 4165 C C . VAL A 1 539 ? -15.968 -9.105 31.244 1.00 73.06 539 VAL A C 1
ATOM 4167 O O . VAL A 1 539 ? -15.547 -10.015 31.962 1.00 73.06 539 VAL A O 1
ATOM 4170 N N . ALA A 1 540 ? -16.794 -8.164 31.707 1.00 73.62 540 ALA A N 1
ATOM 4171 C CA . ALA A 1 540 ? -17.315 -8.171 33.072 1.00 73.62 540 ALA A CA 1
ATOM 4172 C C . ALA A 1 540 ? -18.220 -9.394 33.315 1.00 73.62 540 ALA A C 1
ATOM 4174 O O . ALA A 1 540 ? -19.213 -9.609 32.610 1.00 73.62 540 ALA A O 1
ATOM 4175 N N . LEU A 1 541 ? -17.876 -10.202 34.322 1.00 76.69 541 LEU A N 1
ATOM 4176 C CA . LEU A 1 541 ? -18.617 -11.408 34.693 1.00 76.69 541 LEU A CA 1
ATOM 4177 C C . LEU A 1 541 ? -19.497 -11.155 35.911 1.00 76.69 541 LEU A C 1
ATOM 4179 O O . LEU A 1 541 ? -19.028 -10.647 36.927 1.00 76.69 541 LEU A O 1
ATOM 4183 N N . ALA A 1 542 ? -20.760 -11.568 35.812 1.00 77.00 542 ALA A N 1
ATOM 4184 C CA . ALA A 1 542 ? -21.703 -11.473 36.915 1.00 77.00 542 ALA A CA 1
ATOM 4185 C C . ALA A 1 542 ? -21.408 -12.544 37.970 1.00 77.00 542 ALA A C 1
ATOM 4187 O O . ALA A 1 542 ? -21.331 -13.738 37.644 1.00 77.00 542 ALA A O 1
ATOM 4188 N N . LYS A 1 543 ? -21.306 -12.134 39.236 1.00 77.31 543 LYS A N 1
ATOM 4189 C CA . LYS A 1 543 ? -21.262 -13.074 40.359 1.00 77.31 543 LYS A CA 1
ATOM 4190 C C . LYS A 1 543 ? -22.659 -13.644 40.588 1.00 77.31 543 LYS A C 1
ATOM 4192 O O . LYS A 1 543 ? -23.647 -12.910 40.569 1.00 77.31 543 LYS A O 1
ATOM 4197 N N . THR A 1 544 ? -22.741 -14.965 40.750 1.00 70.06 544 THR A N 1
ATOM 4198 C CA . THR A 1 544 ? -23.995 -15.615 41.145 1.00 70.06 544 THR A CA 1
ATOM 4199 C C . THR A 1 544 ? -24.264 -15.288 42.597 1.00 70.06 544 THR A C 1
ATOM 4201 O O . THR A 1 544 ? -23.402 -15.504 43.445 1.00 70.06 544 THR A O 1
ATOM 4204 N N . PHE A 1 545 ? -25.466 -14.808 42.852 1.00 66.94 545 PHE A N 1
ATOM 4205 C CA . PHE A 1 545 ? -25.984 -14.644 44.187 1.00 66.94 545 PHE A CA 1
ATOM 4206 C C . PHE A 1 545 ? -26.191 -16.005 44.881 1.00 66.94 545 PHE A C 1
ATOM 4208 O O . PHE A 1 545 ? -26.738 -16.914 44.253 1.00 66.94 545 PHE A O 1
ATOM 4215 N N . LYS A 1 546 ? -25.715 -16.165 46.126 1.00 59.19 546 LYS A N 1
ATOM 4216 C CA . LYS A 1 546 ? -25.821 -17.428 46.881 1.00 59.19 546 LYS A CA 1
ATOM 4217 C C . LYS A 1 546 ? -26.734 -17.344 48.118 1.00 59.19 546 LYS A C 1
ATOM 4219 O O . LYS A 1 546 ? -27.452 -18.315 48.314 1.00 59.19 546 LYS A O 1
ATOM 4224 N N . ASP A 1 547 ? -26.777 -16.218 48.853 1.00 62.09 547 ASP A N 1
ATOM 4225 C CA . ASP A 1 547 ? -27.509 -16.095 50.138 1.00 62.09 547 ASP A CA 1
ATOM 4226 C C . ASP A 1 547 ? -28.220 -14.741 50.370 1.00 62.09 547 ASP A C 1
ATOM 4228 O O . ASP A 1 547 ? -27.606 -13.680 50.253 1.00 62.09 547 ASP A O 1
ATOM 4232 N N . GLU A 1 548 ? -29.490 -14.767 50.811 1.00 59.38 548 GLU A N 1
ATOM 4233 C CA . GLU A 1 548 ? -30.381 -13.604 51.085 1.00 59.38 548 GLU A CA 1
ATOM 4234 C C . GLU A 1 548 ? -29.769 -12.517 51.991 1.00 59.38 548 GLU A C 1
ATOM 4236 O O . GLU A 1 548 ? -29.913 -11.311 51.749 1.00 59.38 548 GLU A O 1
ATOM 4241 N N . ALA A 1 549 ? -28.986 -12.935 52.987 1.00 59.50 549 ALA A N 1
ATOM 4242 C CA . ALA A 1 549 ? -28.285 -12.036 53.900 1.00 59.50 549 ALA A CA 1
ATOM 4243 C C . ALA A 1 549 ? -27.173 -11.220 53.211 1.00 59.50 549 ALA A C 1
ATOM 4245 O O . ALA A 1 549 ? -26.912 -10.076 53.591 1.00 59.50 549 ALA A O 1
ATOM 4246 N N . GLU A 1 550 ? -26.526 -11.776 52.182 1.00 59.81 550 GLU A N 1
ATOM 4247 C CA . GLU A 1 550 ? -25.475 -11.098 51.417 1.00 59.81 550 GLU A CA 1
ATOM 4248 C C . GLU A 1 550 ? -26.073 -10.021 50.500 1.00 59.81 550 GLU A C 1
ATOM 4250 O O . GLU A 1 550 ? -25.516 -8.929 50.395 1.00 59.81 550 GLU A O 1
ATOM 4255 N N . LEU A 1 551 ? -27.253 -10.272 49.911 1.00 64.06 551 LEU A N 1
ATOM 4256 C CA . LEU A 1 551 ? -27.971 -9.288 49.084 1.00 64.06 551 LEU A CA 1
ATOM 4257 C C . LEU A 1 551 ? -28.297 -8.049 49.908 1.00 64.06 551 LEU A C 1
ATOM 4259 O O . LEU A 1 551 ? -28.067 -6.924 49.474 1.00 64.06 551 LEU A O 1
ATOM 4263 N N . THR A 1 552 ? -28.795 -8.287 51.122 1.00 60.44 552 THR A N 1
ATOM 4264 C CA . THR A 1 552 ? -29.211 -7.236 52.046 1.00 60.44 552 THR A CA 1
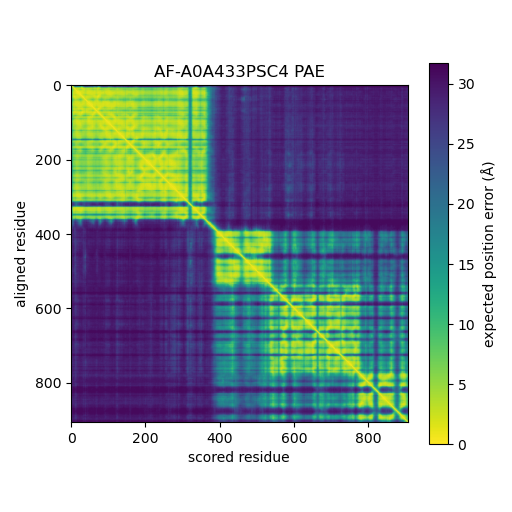ATOM 4265 C C . THR A 1 552 ? -28.022 -6.347 52.410 1.00 60.44 552 THR A C 1
ATOM 4267 O O . THR A 1 552 ? -28.141 -5.127 52.361 1.00 60.44 552 THR A O 1
ATOM 4270 N N . ARG A 1 553 ? -26.844 -6.937 52.667 1.00 62.62 553 ARG A N 1
ATOM 4271 C CA . ARG A 1 553 ? -25.594 -6.198 52.934 1.00 62.62 553 ARG A CA 1
ATOM 4272 C C . ARG A 1 553 ? -25.044 -5.457 51.713 1.00 62.62 553 ARG A C 1
ATOM 4274 O O . ARG A 1 553 ? -24.459 -4.395 51.868 1.00 62.62 553 ARG A O 1
ATOM 4281 N N . ILE A 1 554 ? -25.183 -6.014 50.509 1.00 64.00 554 ILE A N 1
ATOM 4282 C CA . ILE A 1 554 ? -24.648 -5.401 49.280 1.00 64.00 554 ILE A CA 1
ATOM 4283 C C . ILE A 1 554 ? -25.524 -4.236 48.797 1.00 64.00 554 ILE A C 1
ATOM 4285 O O . ILE A 1 554 ? -25.002 -3.258 48.254 1.00 64.00 554 ILE A O 1
ATOM 4289 N N . LEU A 1 555 ? -26.842 -4.334 48.986 1.00 62.16 555 LEU A N 1
ATOM 4290 C CA . LEU A 1 555 ? -27.794 -3.294 48.596 1.00 62.16 555 LEU A CA 1
ATOM 4291 C C . LEU A 1 555 ? -27.837 -2.129 49.595 1.00 62.16 555 LEU A C 1
ATOM 4293 O O . LEU A 1 555 ? -28.161 -1.019 49.191 1.00 62.16 555 LEU A O 1
ATOM 4297 N N . THR A 1 556 ? -27.462 -2.344 50.862 1.00 58.66 556 THR A N 1
ATOM 4298 C CA . THR A 1 556 ? -27.385 -1.283 51.878 1.00 58.66 556 THR A CA 1
ATOM 4299 C C . THR A 1 556 ? -25.952 -0.762 52.028 1.00 58.66 556 THR A C 1
ATOM 4301 O O . THR A 1 556 ? -25.114 -1.334 52.718 1.00 58.66 556 THR A O 1
ATOM 4304 N N . SER A 1 557 ? -25.639 0.371 51.397 1.00 50.44 557 SER A N 1
ATOM 4305 C CA . SER A 1 557 ? -24.414 1.121 51.709 1.00 50.44 557 SER A CA 1
ATOM 4306 C C . SER A 1 557 ? -24.686 2.052 52.890 1.00 50.44 557 SER A C 1
ATOM 4308 O O . SER A 1 557 ? -25.465 2.970 52.704 1.00 50.44 557 SER A O 1
ATOM 4310 N N . ASN A 1 558 ? -24.091 1.805 54.071 1.00 47.72 558 ASN A N 1
ATOM 4311 C CA . ASN A 1 558 ? -23.907 2.653 55.283 1.00 47.72 558 ASN A CA 1
ATOM 4312 C C . ASN A 1 558 ? -24.940 3.745 55.706 1.00 47.72 558 ASN A C 1
ATOM 4314 O O . ASN A 1 558 ? -24.691 4.437 56.690 1.00 47.72 558 ASN A O 1
ATOM 4318 N N . LYS A 1 559 ? -26.091 3.900 55.045 1.00 43.66 559 LYS A N 1
ATOM 4319 C CA . LYS A 1 559 ? -27.167 4.879 55.286 1.00 43.66 559 LYS A CA 1
ATOM 4320 C C . LYS A 1 559 ? -28.542 4.413 54.758 1.00 43.66 559 LYS A C 1
ATOM 4322 O O . LYS A 1 559 ? -29.417 5.235 54.546 1.00 43.66 559 LYS A O 1
ATOM 4327 N N . GLY A 1 560 ? -28.759 3.111 54.562 1.00 45.62 560 GLY A N 1
ATOM 4328 C CA . GLY A 1 560 ? -30.112 2.554 54.379 1.00 45.62 560 GLY A CA 1
ATOM 4329 C C . GLY A 1 560 ? -30.782 2.716 53.005 1.00 45.62 560 GLY A C 1
ATOM 4330 O O . GLY A 1 560 ? -31.811 2.084 52.803 1.00 45.62 560 GLY A O 1
ATOM 4331 N N . ASP A 1 561 ? -30.199 3.446 52.051 1.00 47.78 561 ASP A N 1
ATOM 4332 C CA . ASP A 1 561 ? -30.784 3.621 50.713 1.00 47.78 561 ASP A CA 1
ATOM 4333 C C . ASP A 1 561 ? -30.154 2.696 49.650 1.00 47.78 561 ASP A C 1
ATOM 4335 O O . ASP A 1 561 ? -28.932 2.558 49.562 1.00 47.78 561 ASP A O 1
ATOM 4339 N N . VAL A 1 562 ? -31.001 2.094 48.800 1.00 54.94 562 VAL A N 1
ATOM 4340 C CA . VAL A 1 562 ? -30.640 1.229 47.646 1.00 54.94 562 VAL A CA 1
ATOM 4341 C C . VAL A 1 562 ? -30.283 2.077 46.404 1.00 54.94 562 VAL A C 1
ATOM 4343 O O . VAL A 1 562 ? -30.344 1.629 45.263 1.00 54.94 562 VAL A O 1
ATOM 4346 N N . THR A 1 563 ? -29.895 3.335 46.599 1.00 56.41 563 THR A N 1
ATOM 4347 C CA . THR A 1 563 ? -29.808 4.368 45.558 1.00 56.41 563 THR A CA 1
ATOM 4348 C C . THR A 1 563 ? -28.493 4.321 44.776 1.00 56.41 563 THR A C 1
ATOM 4350 O O . THR A 1 563 ? -27.709 5.260 44.808 1.00 56.41 563 THR A O 1
ATOM 4353 N N . ASP A 1 564 ? -28.211 3.219 44.073 1.00 72.44 564 ASP A N 1
ATOM 4354 C CA . ASP A 1 564 ? -27.121 3.185 43.071 1.00 72.44 564 ASP A CA 1
ATOM 4355 C C . ASP A 1 564 ? -27.145 1.964 42.126 1.00 72.44 564 ASP A C 1
ATOM 4357 O O . ASP A 1 564 ? -26.147 1.655 41.461 1.00 72.44 564 ASP A O 1
ATOM 4361 N N . TRP A 1 565 ? -28.250 1.211 42.092 1.00 82.25 565 TRP A N 1
ATOM 4362 C CA . TRP A 1 565 ? -28.340 -0.059 41.369 1.00 82.25 565 TRP A CA 1
ATOM 4363 C C . TRP A 1 565 ? -29.380 -0.014 40.252 1.00 82.25 565 TRP A C 1
ATOM 4365 O O . TRP A 1 565 ? -30.503 0.439 40.432 1.00 82.25 565 TRP A O 1
ATOM 4375 N N . TYR A 1 566 ? -29.009 -0.563 39.101 1.00 85.62 566 TYR A N 1
ATOM 4376 C CA . TYR A 1 566 ? -29.877 -0.751 37.948 1.00 85.62 566 TYR A CA 1
ATOM 4377 C C . TYR A 1 566 ? -30.203 -2.230 37.785 1.00 85.62 566 TYR A C 1
ATOM 4379 O O . TYR A 1 566 ? -29.303 -3.073 37.786 1.00 85.62 566 TYR A O 1
ATOM 4387 N N . ALA A 1 567 ? -31.480 -2.546 37.613 1.00 86.88 567 ALA A N 1
ATOM 4388 C CA . ALA A 1 567 ? -31.965 -3.891 37.355 1.00 86.88 567 ALA A CA 1
ATOM 4389 C C . ALA A 1 567 ? -32.431 -4.036 35.905 1.00 86.88 567 ALA A C 1
ATOM 4391 O O . ALA A 1 567 ? -33.122 -3.175 35.363 1.00 86.88 567 ALA A O 1
ATOM 4392 N N . SER A 1 568 ? -32.086 -5.159 35.283 1.00 87.94 568 SER A N 1
ATOM 4393 C CA . SER A 1 568 ? -32.622 -5.560 33.982 1.00 87.94 568 SER A CA 1
ATOM 4394 C C . SER A 1 568 ? -33.011 -7.032 34.004 1.00 87.94 568 SER A C 1
ATOM 4396 O O . SER A 1 568 ? -32.454 -7.820 34.776 1.00 87.94 568 SER A O 1
ATOM 4398 N N . ARG A 1 569 ? -33.899 -7.441 33.095 1.00 86.75 569 ARG A N 1
ATOM 4399 C CA . ARG A 1 569 ? -34.106 -8.871 32.838 1.00 86.75 569 ARG A CA 1
ATOM 4400 C C . ARG A 1 569 ? -32.803 -9.523 32.367 1.00 86.75 569 ARG A C 1
ATOM 4402 O O . ARG A 1 569 ? -31.981 -8.872 31.715 1.00 86.75 569 ARG A O 1
ATOM 4409 N N . LYS A 1 570 ? -32.603 -10.788 32.724 1.00 85.44 570 LYS A N 1
ATOM 4410 C CA . LYS A 1 570 ? -31.503 -11.614 32.227 1.00 85.44 570 LYS A CA 1
ATOM 4411 C C . LYS A 1 570 ? -31.959 -12.312 30.951 1.00 85.44 570 LYS A C 1
ATOM 4413 O O . LYS A 1 570 ? -32.856 -13.148 31.016 1.00 85.44 570 LYS A O 1
ATOM 4418 N N . VAL A 1 571 ? -31.357 -11.931 29.830 1.00 83.69 571 VAL A N 1
ATOM 4419 C CA . VAL A 1 571 ? -31.688 -12.471 28.513 1.00 83.69 571 VAL A CA 1
ATOM 4420 C C . VAL A 1 571 ? -30.965 -13.811 28.331 1.00 83.69 571 VAL A C 1
ATOM 4422 O O . VAL A 1 571 ? -29.789 -13.957 28.675 1.00 83.69 571 VAL A O 1
ATOM 4425 N N . ASP A 1 572 ? -31.679 -14.810 27.824 1.00 76.06 572 ASP A N 1
ATOM 4426 C CA . ASP A 1 572 ? -31.182 -16.175 27.636 1.00 76.06 572 ASP A CA 1
ATOM 4427 C C . ASP A 1 572 ? -30.564 -16.340 26.237 1.00 76.06 572 ASP A C 1
ATOM 4429 O O . ASP A 1 572 ? -31.053 -17.076 25.376 1.00 76.06 572 ASP A O 1
ATOM 4433 N N . GLY A 1 573 ? -29.482 -15.591 26.001 1.00 80.44 573 GLY A N 1
ATOM 4434 C CA . GLY A 1 573 ? -28.831 -15.455 24.697 1.00 80.44 573 GLY A CA 1
ATOM 4435 C C . GLY A 1 573 ? -27.324 -15.707 24.689 1.00 80.44 573 GLY A C 1
ATOM 4436 O O . GLY A 1 573 ? -26.689 -16.024 25.699 1.00 80.44 573 GLY A O 1
ATOM 4437 N N . LEU A 1 574 ? -26.714 -15.530 23.515 1.00 80.75 574 LEU A N 1
ATOM 4438 C CA . LEU A 1 574 ? -25.262 -15.506 23.367 1.00 80.75 574 LEU A CA 1
ATOM 4439 C C . LEU A 1 574 ? -24.749 -14.073 23.541 1.00 80.75 574 LEU A C 1
ATOM 4441 O O . LEU A 1 574 ? -25.043 -13.200 22.726 1.00 80.75 574 LEU A O 1
ATOM 4445 N N . ARG A 1 575 ? -23.915 -13.833 24.558 1.00 84.62 575 ARG A N 1
ATOM 4446 C CA . ARG A 1 575 ? -23.258 -12.528 24.725 1.00 84.62 575 ARG A CA 1
ATOM 4447 C C . ARG A 1 575 ? -22.371 -12.203 23.525 1.00 84.62 575 ARG A C 1
ATOM 4449 O O . ARG A 1 575 ? -21.462 -12.973 23.194 1.00 84.62 575 ARG A O 1
ATOM 4456 N N . CYS A 1 576 ? -22.635 -11.052 22.925 1.00 86.25 576 CYS A N 1
ATOM 4457 C CA . CYS A 1 576 ? -22.032 -10.564 21.700 1.00 86.25 576 CYS A CA 1
ATOM 4458 C C . CYS A 1 576 ? -21.513 -9.141 21.922 1.00 86.25 576 CYS A C 1
ATOM 4460 O O . CYS A 1 576 ? -22.259 -8.243 22.302 1.00 86.25 576 CYS A O 1
ATOM 4462 N N . LEU A 1 577 ? -20.222 -8.952 21.676 1.00 88.12 577 LEU A N 1
ATOM 4463 C CA . LEU A 1 577 ? -19.562 -7.658 21.642 1.00 88.12 577 LEU A CA 1
ATOM 4464 C C . LEU A 1 577 ? -19.487 -7.198 20.197 1.00 88.12 577 LEU A C 1
ATOM 4466 O O . LEU A 1 577 ? -18.954 -7.910 19.348 1.00 88.12 577 LEU A O 1
ATOM 4470 N N . THR A 1 578 ? -19.984 -6.003 19.926 1.00 88.31 578 THR A N 1
ATOM 4471 C CA . THR A 1 578 ? -19.908 -5.402 18.598 1.00 88.31 578 THR A CA 1
ATOM 4472 C C . THR A 1 578 ? -18.880 -4.286 18.628 1.00 88.31 578 THR A C 1
ATOM 4474 O O . THR A 1 578 ? -19.085 -3.278 19.297 1.00 88.31 578 THR A O 1
ATOM 4477 N N . MET A 1 579 ? -17.764 -4.470 17.931 1.00 87.06 579 MET A N 1
ATOM 4478 C CA . MET A 1 579 ? -16.724 -3.457 17.784 1.00 87.06 579 MET A CA 1
ATOM 4479 C C . MET A 1 579 ? -16.962 -2.668 16.500 1.00 87.06 579 MET A C 1
ATOM 4481 O O . MET A 1 579 ? -17.072 -3.254 15.422 1.00 87.06 579 MET A O 1
ATOM 4485 N N . LEU A 1 580 ? -17.029 -1.345 16.621 1.00 85.75 580 LEU A N 1
ATOM 4486 C CA . LEU A 1 580 ? -17.176 -0.423 15.505 1.00 85.75 580 LEU A CA 1
ATOM 4487 C C . LEU A 1 580 ? -15.899 0.393 15.362 1.00 85.75 580 LEU A C 1
ATOM 4489 O O . LEU A 1 580 ? -15.582 1.215 16.220 1.00 85.75 580 LEU A O 1
ATOM 4493 N N . GLN A 1 581 ? -15.172 0.165 14.273 1.00 82.50 581 GLN A N 1
ATOM 4494 C CA . GLN A 1 581 ? -13.942 0.881 13.945 1.00 82.50 581 GLN A CA 1
ATOM 4495 C C . GLN A 1 581 ? -14.202 1.884 12.823 1.00 82.50 581 GLN A C 1
ATOM 4497 O O . GLN A 1 581 ? -14.887 1.577 11.843 1.00 82.50 581 GLN A O 1
ATOM 4502 N N . SER A 1 582 ? -13.643 3.084 12.962 1.00 70.06 582 SER A N 1
ATOM 4503 C CA . SER A 1 582 ? -13.688 4.082 11.893 1.00 70.06 582 SER A CA 1
ATOM 4504 C C . SER A 1 582 ? -12.728 3.669 10.776 1.00 70.06 582 SER A C 1
ATOM 4506 O O . SER A 1 582 ? -11.553 3.418 11.041 1.00 70.06 582 SER A O 1
ATOM 4508 N N . ILE A 1 583 ? -13.214 3.589 9.534 1.00 64.94 583 ILE A N 1
ATOM 4509 C CA . ILE A 1 583 ? -12.380 3.240 8.371 1.00 64.94 583 ILE A CA 1
ATOM 4510 C C . ILE A 1 583 ? -11.446 4.404 7.998 1.00 64.94 583 ILE A C 1
ATOM 4512 O O . ILE A 1 583 ? -10.359 4.166 7.473 1.00 64.94 583 ILE A O 1
ATOM 4516 N N . ASP A 1 584 ? -11.827 5.646 8.320 1.00 57.66 584 ASP A N 1
ATOM 4517 C CA . ASP A 1 584 ? -11.016 6.834 8.047 1.00 57.66 584 ASP A CA 1
ATOM 4518 C C . ASP A 1 584 ? -11.198 7.906 9.151 1.00 57.66 584 ASP A C 1
ATOM 4520 O O . ASP A 1 584 ? -12.217 8.602 9.185 1.00 57.66 584 ASP A O 1
ATOM 4524 N N . PRO A 1 585 ? -10.248 8.055 10.096 1.00 49.22 585 PRO A N 1
ATOM 4525 C CA . PRO A 1 585 ? -10.364 9.005 11.209 1.00 49.22 585 PRO A CA 1
ATOM 4526 C C . PRO A 1 585 ? -10.348 10.489 10.788 1.00 49.22 585 PRO A C 1
ATOM 4528 O O . PRO A 1 585 ? -10.664 11.354 11.600 1.00 49.22 585 PRO A O 1
ATOM 4531 N N . HIS A 1 586 ? -9.982 10.815 9.539 1.00 46.81 586 HIS A N 1
ATOM 4532 C CA . HIS A 1 586 ? -9.717 12.196 9.102 1.00 46.81 586 HIS A CA 1
ATOM 4533 C C . HIS A 1 586 ? -10.758 12.799 8.141 1.00 46.81 586 HIS A C 1
ATOM 4535 O O . HIS A 1 586 ? -10.638 13.965 7.752 1.00 46.81 586 HIS A O 1
ATOM 4541 N N . VAL A 1 587 ? -11.809 12.059 7.776 1.00 47.00 587 VAL A N 1
ATOM 4542 C CA . VAL A 1 587 ? -12.882 12.564 6.906 1.00 47.00 587 VAL A CA 1
ATOM 4543 C C . VAL A 1 587 ? -13.962 13.258 7.747 1.00 47.00 587 VAL A C 1
ATOM 4545 O O . VAL A 1 587 ? -14.705 12.623 8.486 1.00 47.00 587 VAL A O 1
ATOM 4548 N N . LYS A 1 588 ? -14.095 14.585 7.600 1.00 42.22 588 LYS A N 1
ATOM 4549 C CA . LYS A 1 588 ? -15.131 15.404 8.273 1.00 42.22 588 LYS A CA 1
ATOM 4550 C C . LYS A 1 588 ? -16.559 15.201 7.732 1.00 42.22 588 LYS A C 1
ATOM 4552 O O . LYS A 1 588 ? -17.494 15.813 8.250 1.00 42.22 588 LYS A O 1
ATOM 4557 N N . ASN A 1 589 ? -16.755 14.390 6.688 1.00 39.44 589 ASN A N 1
ATOM 4558 C CA . ASN A 1 589 ? -18.096 14.131 6.163 1.00 39.44 589 ASN A CA 1
ATOM 4559 C C . ASN A 1 589 ? -18.909 13.278 7.144 1.00 39.44 589 ASN A C 1
ATOM 4561 O O . ASN A 1 589 ? -18.442 12.269 7.661 1.00 39.44 589 ASN A O 1
ATOM 4565 N N . ARG A 1 590 ? -20.169 13.678 7.356 1.00 44.72 590 ARG A N 1
ATOM 4566 C CA . ARG A 1 590 ? -21.150 13.043 8.258 1.00 44.72 590 ARG A CA 1
ATOM 4567 C C . ARG A 1 590 ? -21.535 11.599 7.878 1.00 44.72 590 ARG A C 1
ATOM 4569 O O . ARG A 1 590 ? -22.363 11.006 8.553 1.00 44.72 590 ARG A O 1
ATOM 4576 N N . THR A 1 591 ? -20.930 11.025 6.843 1.00 42.06 591 THR A N 1
ATOM 4577 C CA . THR A 1 591 ? -21.178 9.668 6.336 1.00 42.06 591 THR A CA 1
ATOM 4578 C C . THR A 1 591 ? -19.900 8.833 6.448 1.00 42.06 591 THR A C 1
ATOM 4580 O O . THR A 1 591 ? -19.251 8.543 5.448 1.00 42.06 591 THR A O 1
ATOM 4583 N N . ALA A 1 592 ? -19.479 8.528 7.677 1.00 47.72 592 ALA A N 1
ATOM 4584 C CA . ALA A 1 592 ? -18.367 7.613 7.923 1.00 47.72 592 ALA A CA 1
ATOM 4585 C C . ALA A 1 592 ? -18.856 6.167 7.743 1.00 47.72 592 ALA A C 1
ATOM 4587 O O . ALA A 1 592 ? -19.789 5.753 8.434 1.00 47.72 592 ALA A O 1
ATOM 4588 N N . ASP A 1 593 ? -18.227 5.406 6.846 1.00 60.75 593 ASP A N 1
ATOM 4589 C CA . ASP A 1 593 ? -18.395 3.955 6.807 1.00 60.75 593 ASP A CA 1
ATOM 4590 C C . ASP A 1 593 ? -17.701 3.367 8.043 1.00 60.75 593 ASP A C 1
ATOM 4592 O O . ASP A 1 593 ? -16.483 3.461 8.212 1.00 60.75 593 ASP A O 1
ATOM 4596 N N . TRP A 1 594 ? -18.492 2.800 8.952 1.00 72.44 594 TRP A N 1
ATOM 4597 C CA . TRP A 1 594 ? -17.988 2.080 10.118 1.00 72.44 594 TRP A CA 1
ATOM 4598 C C . TRP A 1 594 ? -17.766 0.616 9.749 1.00 72.44 594 TRP A C 1
ATOM 4600 O O . TRP A 1 594 ? -18.662 -0.048 9.215 1.00 72.44 594 TRP A O 1
ATOM 4610 N N . LYS A 1 595 ? -16.586 0.086 10.076 1.00 80.38 595 LYS A N 1
ATOM 4611 C CA . LYS A 1 595 ? -16.330 -1.353 10.023 1.00 80.38 595 LYS A CA 1
ATOM 4612 C C . LYS A 1 595 ? -16.877 -1.983 11.299 1.00 80.38 595 LYS A C 1
ATOM 4614 O O . LYS A 1 595 ? -16.427 -1.645 12.391 1.00 80.38 595 LYS A O 1
ATOM 4619 N N . VAL A 1 596 ? -17.839 -2.889 11.156 1.00 82.94 596 VAL A N 1
ATOM 4620 C CA . VAL A 1 596 ? -18.517 -3.559 12.271 1.00 82.94 596 VAL A CA 1
ATOM 4621 C C . VAL A 1 596 ? -18.011 -4.996 12.370 1.00 82.94 596 VAL A C 1
ATOM 4623 O O . VAL A 1 596 ? -17.955 -5.708 11.371 1.00 82.94 596 VAL A O 1
ATOM 4626 N N . GLN A 1 597 ? -17.615 -5.424 13.567 1.00 83.75 597 GLN A N 1
ATOM 4627 C CA . GLN A 1 597 ? -17.178 -6.793 13.843 1.00 83.75 597 GLN A CA 1
ATOM 4628 C C . GLN A 1 597 ? -17.855 -7.318 15.107 1.00 83.75 597 GLN A C 1
ATOM 4630 O O . GLN A 1 597 ? -17.899 -6.629 16.125 1.00 83.75 597 GLN A O 1
ATOM 4635 N N . PHE A 1 598 ? -18.357 -8.550 15.053 1.00 84.31 598 PHE A N 1
ATOM 4636 C CA . PHE A 1 598 ? -19.038 -9.198 16.172 1.00 84.31 598 PHE A CA 1
ATOM 4637 C C . PHE A 1 598 ? -18.142 -10.258 16.806 1.00 84.31 598 PHE A C 1
ATOM 4639 O O . PHE A 1 598 ? -17.620 -11.129 16.111 1.00 84.31 598 PHE A O 1
ATOM 4646 N N . PHE A 1 599 ? -18.017 -10.237 18.129 1.00 80.88 599 PHE A N 1
ATOM 4647 C CA . PHE A 1 599 ? -17.229 -11.187 18.905 1.00 80.88 599 PHE A CA 1
ATOM 4648 C C . PHE A 1 599 ? -18.069 -11.805 20.020 1.00 80.88 599 PHE A C 1
ATOM 4650 O O . PHE A 1 599 ? -18.807 -11.127 20.725 1.00 80.88 599 PHE A O 1
ATOM 4657 N N . SER A 1 600 ? -17.930 -13.107 20.236 1.00 81.19 600 SER A N 1
ATOM 4658 C CA . SER A 1 600 ? -18.474 -13.771 21.424 1.00 81.19 600 SER A CA 1
ATOM 4659 C C . SER A 1 600 ? -17.694 -13.394 22.691 1.00 81.19 600 SER A C 1
ATOM 4661 O O . SER A 1 600 ? -16.570 -12.891 22.632 1.00 81.19 600 SER A O 1
ATOM 4663 N N . ARG A 1 601 ? -18.235 -13.748 23.865 1.00 75.69 601 ARG A N 1
ATOM 4664 C CA . ARG A 1 601 ? -17.553 -13.608 25.169 1.00 75.69 601 ARG A CA 1
ATOM 4665 C C . ARG A 1 601 ? -16.119 -14.168 25.202 1.00 75.69 601 ARG A C 1
ATOM 4667 O O . ARG A 1 601 ? -15.315 -13.698 26.002 1.00 75.69 601 ARG A O 1
ATOM 4674 N N . THR A 1 602 ? -15.813 -15.190 24.403 1.00 65.81 602 THR A N 1
ATOM 4675 C CA . THR A 1 602 ? -14.492 -15.841 24.369 1.00 65.81 602 THR A CA 1
ATOM 4676 C C . THR A 1 602 ? -13.568 -15.288 23.283 1.00 65.81 602 THR A C 1
ATOM 4678 O O . THR A 1 602 ? -12.505 -15.859 23.072 1.00 65.81 602 THR A O 1
ATOM 4681 N N . GLY A 1 603 ? -13.961 -14.230 22.564 1.00 65.12 603 GLY A N 1
ATOM 4682 C CA . GLY A 1 603 ? -13.158 -13.662 21.474 1.00 65.12 603 GLY A CA 1
ATOM 4683 C C . GLY A 1 603 ? -13.390 -14.290 20.104 1.00 65.12 603 GLY A C 1
ATOM 4684 O O . GLY A 1 603 ? -12.793 -13.849 19.135 1.00 65.12 603 GLY A O 1
ATOM 4685 N N . LYS A 1 604 ? -14.275 -15.287 19.977 1.00 69.81 604 LYS A N 1
ATOM 4686 C CA . LYS A 1 604 ? -14.577 -15.891 18.669 1.00 69.81 604 LYS A CA 1
ATOM 4687 C C . LYS A 1 604 ? -15.431 -14.944 17.824 1.00 69.81 604 LYS A C 1
ATOM 4689 O O . LYS A 1 604 ? -16.510 -14.569 18.289 1.00 69.81 604 LYS A O 1
ATOM 4694 N N . ALA A 1 605 ? -14.986 -14.629 16.608 1.00 68.88 605 ALA A N 1
ATOM 4695 C CA . ALA A 1 605 ? -15.730 -13.808 15.656 1.00 68.88 605 ALA A CA 1
ATOM 4696 C C . ALA A 1 605 ? -17.038 -14.488 15.193 1.00 68.88 605 ALA A C 1
ATOM 4698 O O . ALA A 1 605 ? -17.067 -15.690 14.910 1.00 68.88 605 ALA A O 1
ATOM 4699 N N . LEU A 1 606 ? -18.124 -13.715 15.113 1.00 73.31 606 LEU A N 1
ATOM 4700 C CA . LEU A 1 606 ? -19.450 -14.145 14.662 1.00 73.31 606 LEU A CA 1
ATOM 4701 C C . LEU A 1 606 ? -19.727 -13.553 13.272 1.00 73.31 606 LEU A C 1
ATOM 4703 O O . LEU A 1 606 ? -20.037 -12.375 13.138 1.00 73.31 606 LEU A O 1
ATOM 4707 N N . VAL A 1 607 ? -19.606 -14.373 12.226 1.00 68.81 607 VAL A N 1
ATOM 4708 C CA . VAL A 1 607 ? -19.678 -13.921 10.816 1.00 68.81 607 VAL A CA 1
ATOM 4709 C C . VAL A 1 607 ? -21.108 -13.974 10.247 1.00 68.81 607 VAL A C 1
ATOM 4711 O O . VAL A 1 607 ? -21.391 -13.438 9.185 1.00 68.81 607 VAL A O 1
ATOM 4714 N N . THR A 1 608 ? -22.048 -14.610 10.949 1.00 68.44 608 THR A N 1
ATOM 4715 C CA . THR A 1 608 ? -23.408 -14.900 10.456 1.00 68.44 608 THR A CA 1
ATOM 4716 C C . THR A 1 608 ? -24.438 -13.785 10.701 1.00 68.44 608 THR A C 1
ATOM 4718 O O . THR A 1 608 ? -25.623 -13.983 10.441 1.00 68.44 608 THR A O 1
ATOM 4721 N N . LEU A 1 609 ? -24.017 -12.608 11.179 1.00 73.12 609 LEU A N 1
ATOM 4722 C CA . LEU A 1 609 ? -24.895 -11.534 11.677 1.00 73.12 609 LEU A CA 1
ATOM 4723 C C . LEU A 1 609 ? -25.075 -10.346 10.707 1.00 73.12 609 LEU A C 1
ATOM 4725 O O . LEU A 1 609 ? -25.246 -9.212 11.146 1.00 73.12 609 LEU A O 1
ATOM 4729 N N . GLY A 1 610 ? -25.098 -10.589 9.392 1.00 73.19 610 GLY A N 1
ATOM 4730 C CA . GLY A 1 610 ? -25.188 -9.518 8.381 1.00 73.19 610 GLY A CA 1
ATOM 4731 C C . GLY A 1 610 ? -26.404 -8.589 8.533 1.00 73.19 610 GLY A C 1
ATOM 4732 O O . GLY A 1 610 ? -26.256 -7.375 8.467 1.00 73.19 610 GLY A O 1
ATOM 4733 N N . LYS A 1 611 ? -27.594 -9.129 8.848 1.00 76.31 611 LYS A N 1
ATOM 4734 C CA . LYS A 1 611 ? -28.806 -8.309 9.077 1.00 76.31 611 LYS A CA 1
ATOM 4735 C C . LYS A 1 611 ? -28.645 -7.337 10.253 1.00 76.31 611 LYS A C 1
ATOM 4737 O O . LYS A 1 611 ? -29.068 -6.193 10.171 1.00 76.31 611 LYS A O 1
ATOM 4742 N N . VAL A 1 612 ? -28.016 -7.791 11.341 1.00 79.44 612 VAL A N 1
ATOM 4743 C CA . VAL A 1 612 ? -27.744 -6.958 12.526 1.00 79.44 612 VAL A CA 1
ATOM 4744 C C . VAL A 1 612 ? -26.733 -5.863 12.174 1.00 79.44 612 VAL A C 1
ATOM 4746 O O . VAL A 1 612 ? -26.879 -4.722 12.604 1.00 79.44 612 VAL A O 1
ATOM 4749 N N . GLU A 1 613 ? -25.730 -6.196 11.357 1.00 81.44 613 GLU A N 1
ATOM 4750 C CA . GLU A 1 613 ? -24.730 -5.249 10.860 1.00 81.44 613 GLU A CA 1
ATOM 4751 C C . GLU A 1 613 ? -25.358 -4.092 10.074 1.00 81.44 613 GLU A C 1
ATOM 4753 O O . GLU A 1 613 ? -25.054 -2.925 10.333 1.00 81.44 613 GLU A O 1
ATOM 4758 N N . GLU A 1 614 ? -26.253 -4.415 9.138 1.00 78.38 614 GLU A N 1
ATOM 4759 C CA . GLU A 1 614 ? -26.962 -3.437 8.311 1.00 78.38 614 GLU A CA 1
ATOM 4760 C C . GLU A 1 614 ? -27.817 -2.494 9.163 1.00 78.38 614 GLU A C 1
ATOM 4762 O O . GLU A 1 614 ? -27.709 -1.275 9.014 1.00 78.38 614 GLU A O 1
ATOM 4767 N N . THR A 1 615 ? -28.592 -3.024 10.118 1.00 77.75 615 THR A N 1
ATOM 4768 C CA . THR A 1 615 ? -29.430 -2.208 11.012 1.00 77.75 615 THR A CA 1
ATOM 4769 C C . THR A 1 615 ? -28.597 -1.262 11.887 1.00 77.75 615 THR A C 1
ATOM 4771 O O . THR A 1 615 ? -28.960 -0.095 12.066 1.00 77.75 615 THR A O 1
ATOM 4774 N N . ILE A 1 616 ? -27.449 -1.715 12.409 1.00 80.75 616 ILE A N 1
ATOM 4775 C CA . ILE A 1 616 ? -26.545 -0.864 13.204 1.00 80.75 616 ILE A CA 1
ATOM 4776 C C . ILE A 1 616 ? -25.970 0.265 12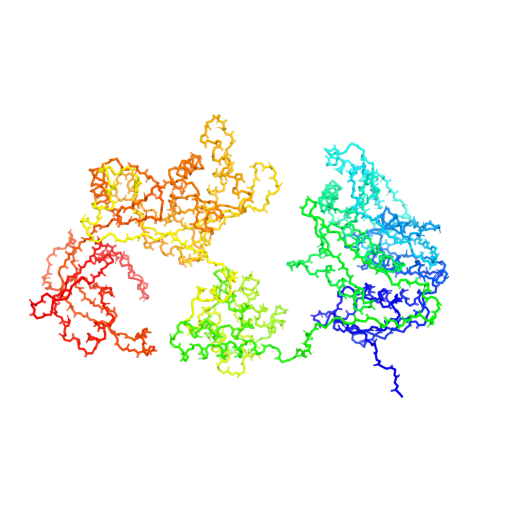.339 1.00 80.75 616 ILE A C 1
ATOM 4778 O O . ILE A 1 616 ? -25.982 1.427 12.753 1.00 80.75 616 ILE A O 1
ATOM 4782 N N . LYS A 1 617 ? -25.512 -0.048 11.119 1.00 78.62 617 LYS A N 1
ATOM 4783 C CA . LYS A 1 617 ? -24.997 0.955 10.173 1.00 78.62 617 LYS A CA 1
ATOM 4784 C C . LYS A 1 617 ? -26.058 1.999 9.825 1.00 78.62 617 LYS A C 1
ATOM 4786 O O . LYS A 1 617 ? -25.767 3.194 9.860 1.00 78.62 617 LYS A O 1
ATOM 4791 N N . GLN A 1 618 ? -27.288 1.569 9.548 1.00 75.31 618 GLN A N 1
ATOM 4792 C CA . GLN A 1 618 ? -28.410 2.470 9.270 1.00 75.31 618 GLN A CA 1
ATOM 4793 C C . GLN A 1 618 ? -28.729 3.382 10.461 1.00 75.31 618 GLN A C 1
ATOM 4795 O O . GLN A 1 618 ? -28.895 4.586 10.271 1.00 75.31 618 GLN A O 1
ATOM 4800 N N . SER A 1 619 ? -28.740 2.839 11.681 1.00 74.69 619 SER A N 1
ATOM 4801 C CA . SER A 1 619 ? -29.013 3.607 12.906 1.00 74.69 619 SER A CA 1
ATOM 4802 C C . SER A 1 619 ? -27.985 4.724 13.117 1.00 74.69 619 SER A C 1
ATOM 4804 O O . SER A 1 619 ? -28.342 5.861 13.419 1.00 74.69 619 SER A O 1
ATOM 4806 N N . ILE A 1 620 ? -26.704 4.433 12.871 1.00 72.75 620 ILE A N 1
ATOM 4807 C CA . ILE A 1 620 ? -25.616 5.413 12.998 1.00 72.75 620 ILE A CA 1
ATOM 4808 C C . ILE A 1 620 ? -25.646 6.450 11.863 1.00 72.75 620 ILE A C 1
ATOM 4810 O O . ILE A 1 620 ? -25.360 7.620 12.100 1.00 72.75 620 ILE A O 1
ATOM 4814 N N . LEU A 1 621 ? -26.015 6.055 10.639 1.00 69.44 621 LEU A N 1
ATOM 4815 C CA . LEU A 1 621 ? -26.167 6.973 9.499 1.00 69.44 621 LEU A CA 1
ATOM 4816 C C . LEU A 1 621 ? -27.382 7.906 9.630 1.00 69.44 621 LEU A C 1
ATOM 4818 O O . LEU A 1 621 ? -27.384 9.006 9.069 1.00 69.44 621 LEU A O 1
ATOM 4822 N N . ALA A 1 622 ? -28.433 7.462 10.320 1.00 65.56 622 ALA A N 1
ATOM 4823 C CA . ALA A 1 622 ? -29.617 8.266 10.608 1.00 65.56 622 ALA A CA 1
ATOM 4824 C C . ALA A 1 622 ? -29.371 9.278 11.742 1.00 65.56 622 ALA A C 1
ATOM 4826 O O . ALA A 1 622 ? -29.982 10.350 11.762 1.00 65.56 622 ALA A O 1
ATOM 4827 N N . PHE A 1 623 ? -28.434 8.974 12.645 1.00 65.88 623 PHE A N 1
ATOM 4828 C CA . PHE A 1 623 ? -28.082 9.832 13.768 1.00 65.88 623 PHE A CA 1
ATOM 4829 C C . PHE A 1 623 ? -27.617 11.226 13.301 1.00 65.88 623 PHE A C 1
ATOM 4831 O O . PHE A 1 623 ? -26.643 11.377 12.563 1.00 65.88 623 PHE A O 1
ATOM 4838 N N . GLY A 1 624 ? -28.319 12.273 13.749 1.00 55.41 624 GLY A N 1
ATOM 4839 C CA . GLY A 1 624 ? -27.974 13.673 13.473 1.00 55.41 624 GLY A CA 1
ATOM 4840 C C . GLY A 1 624 ? -28.645 14.318 12.251 1.00 55.41 624 GLY A C 1
ATOM 4841 O O . GLY A 1 624 ? -28.306 15.461 11.938 1.00 55.41 624 GLY A O 1
ATOM 4842 N N . LYS A 1 625 ? -29.593 13.645 11.576 1.00 56.34 625 LYS A N 1
ATOM 4843 C CA . LYS A 1 625 ? -30.405 14.266 10.506 1.00 56.34 625 LYS A CA 1
ATOM 4844 C C . LYS A 1 625 ? -31.519 15.185 11.036 1.00 56.34 625 LYS A C 1
ATOM 4846 O O . LYS A 1 625 ? -31.754 16.222 10.426 1.00 56.34 625 LYS A O 1
ATOM 4851 N N . ASP A 1 626 ? -32.084 14.885 12.210 1.00 51.59 626 ASP A N 1
ATOM 4852 C CA . ASP A 1 626 ? -33.187 15.641 12.840 1.00 51.59 626 ASP A CA 1
ATOM 4853 C C . ASP A 1 626 ? -32.795 16.255 14.198 1.00 51.59 626 ASP A C 1
ATOM 4855 O O . ASP A 1 626 ? -33.486 16.099 15.207 1.00 51.59 626 ASP A O 1
ATOM 4859 N N . ALA A 1 627 ? -31.639 16.916 14.281 1.00 51.78 627 ALA A N 1
ATOM 4860 C CA . ALA A 1 627 ? -31.161 17.442 15.558 1.00 51.78 627 ALA A CA 1
ATOM 4861 C C . ALA A 1 627 ? -31.939 18.702 15.999 1.00 51.78 627 ALA A C 1
ATOM 4863 O O . ALA A 1 627 ? -31.615 19.824 15.602 1.00 51.78 627 ALA A O 1
ATOM 4864 N N . LYS A 1 628 ? -32.919 18.528 16.897 1.00 54.97 628 LYS A N 1
ATOM 4865 C CA . LYS A 1 628 ? -33.235 19.548 17.913 1.00 54.97 628 LYS A CA 1
ATOM 4866 C C . LYS A 1 628 ? -32.022 19.694 18.847 1.00 54.97 628 LYS A C 1
ATOM 4868 O O . LYS A 1 628 ? -31.309 18.722 19.088 1.00 54.97 628 LYS A O 1
ATOM 4873 N N . LYS A 1 629 ? -31.758 20.910 19.342 1.00 57.59 629 LYS A N 1
ATOM 4874 C CA . LYS A 1 629 ? -30.653 21.227 20.274 1.00 57.59 629 LYS A CA 1
ATOM 4875 C C . LYS A 1 629 ? -30.927 20.682 21.690 1.00 57.59 629 LYS A C 1
ATOM 4877 O O . LYS A 1 629 ? -30.966 21.452 22.643 1.00 57.59 629 LYS A O 1
ATOM 4882 N N . ASP A 1 630 ? -31.135 19.378 21.825 1.00 69.81 630 ASP A N 1
ATOM 4883 C CA . ASP A 1 630 ? -31.282 18.731 23.129 1.00 69.81 630 ASP A CA 1
ATOM 4884 C C . ASP A 1 630 ? -29.893 18.384 23.693 1.00 69.81 630 ASP A C 1
ATOM 4886 O O . ASP A 1 630 ? -29.023 17.886 22.975 1.00 69.81 630 ASP A O 1
ATOM 4890 N N . GLU A 1 631 ? -29.674 18.631 24.987 1.00 72.94 631 GLU A N 1
ATOM 4891 C CA . GLU A 1 631 ? -28.380 18.431 25.668 1.00 72.94 631 GLU A CA 1
ATOM 4892 C C . GLU A 1 631 ? -27.843 16.992 25.522 1.00 72.94 631 GLU A C 1
ATOM 4894 O O . GLU A 1 631 ? -26.642 16.772 25.357 1.00 72.94 631 GLU A O 1
ATOM 4899 N N . LEU A 1 632 ? -28.738 15.999 25.516 1.00 71.94 632 LEU A N 1
ATOM 4900 C CA . LEU A 1 632 ? -28.393 14.582 25.357 1.00 71.94 632 LEU A CA 1
ATOM 4901 C C . LEU A 1 632 ? -27.862 14.251 23.954 1.00 71.94 632 LEU A C 1
ATOM 4903 O O . LEU A 1 632 ? -26.949 13.436 23.818 1.00 71.94 632 LEU A O 1
ATOM 4907 N N . VAL A 1 633 ? -28.375 14.919 22.916 1.00 74.94 633 VAL A N 1
ATOM 4908 C CA . VAL A 1 633 ? -27.908 14.734 21.533 1.00 74.94 633 VAL A CA 1
ATOM 4909 C C . VAL A 1 633 ? -26.489 15.278 21.381 1.00 74.94 633 VAL A C 1
ATOM 4911 O O . VAL A 1 633 ? -25.670 14.653 20.710 1.00 74.94 633 VAL A O 1
ATOM 4914 N N . VAL A 1 634 ? -26.171 16.391 22.052 1.00 75.81 634 VAL A N 1
ATOM 4915 C CA . VAL A 1 634 ? -24.809 16.952 22.088 1.00 75.81 634 VAL A CA 1
ATOM 4916 C C . VAL A 1 634 ? -23.845 15.979 22.770 1.00 75.81 634 VAL A C 1
ATOM 4918 O O . VAL A 1 634 ? -22.824 15.632 22.186 1.00 75.81 634 VAL A O 1
ATOM 4921 N N . LYS A 1 635 ? -24.206 15.432 23.940 1.00 78.31 635 LYS A N 1
ATOM 4922 C CA . LYS A 1 635 ? -23.373 14.436 24.644 1.00 78.31 635 LYS A CA 1
ATOM 4923 C C . LYS A 1 635 ? -23.123 13.175 23.808 1.00 78.31 635 LYS A C 1
ATOM 4925 O O . LYS A 1 635 ? -22.016 12.637 23.811 1.00 78.31 635 LYS A O 1
ATOM 4930 N N . ALA A 1 636 ? -24.130 12.703 23.074 1.00 77.94 636 ALA A N 1
ATOM 4931 C CA . ALA A 1 636 ? -23.981 11.563 22.172 1.00 77.94 636 ALA A CA 1
ATOM 4932 C C . ALA A 1 636 ? -23.116 11.894 20.934 1.00 77.94 636 ALA A C 1
ATOM 4934 O O . ALA A 1 636 ? -22.342 11.046 20.486 1.00 77.94 636 ALA A O 1
ATOM 4935 N N . GLN A 1 637 ? -23.182 13.125 20.412 1.00 77.56 637 GLN A N 1
ATOM 4936 C CA . GLN A 1 637 ? -22.284 13.602 19.351 1.00 77.56 637 GLN A CA 1
ATOM 4937 C C . GLN A 1 637 ? -20.830 13.696 19.827 1.00 77.56 637 GLN A C 1
ATOM 4939 O O . GLN A 1 637 ? -19.943 13.198 19.132 1.00 77.56 637 GLN A O 1
ATOM 4944 N N . ASP A 1 638 ? -20.593 14.250 21.016 1.00 80.44 638 ASP A N 1
ATOM 4945 C CA . ASP A 1 638 ? -19.262 14.325 21.626 1.00 80.44 638 ASP A CA 1
ATOM 4946 C C . ASP A 1 638 ? -18.684 12.925 21.855 1.00 80.44 638 ASP A C 1
ATOM 4948 O O . ASP A 1 638 ? -17.516 12.669 21.567 1.00 80.44 638 ASP A O 1
ATOM 4952 N N . PHE A 1 639 ? -19.514 11.973 22.296 1.00 82.44 639 PHE A N 1
ATOM 4953 C CA . PHE A 1 639 ? -19.106 10.575 22.409 1.00 82.44 639 PHE A CA 1
ATOM 4954 C C . PHE A 1 639 ? -18.687 9.974 21.062 1.00 82.44 639 PHE A C 1
ATOM 4956 O O . PHE A 1 639 ? -17.631 9.348 20.989 1.00 82.44 639 PHE A O 1
ATOM 4963 N N . LEU A 1 640 ? -19.473 10.164 19.996 1.00 78.62 640 LEU A N 1
ATOM 4964 C CA . LEU A 1 640 ? -19.121 9.664 18.662 1.00 78.62 640 LEU A CA 1
ATOM 4965 C C . LEU A 1 640 ? -17.851 10.321 18.117 1.00 78.62 640 LEU A C 1
ATOM 4967 O O . LEU A 1 640 ? -17.069 9.659 17.437 1.00 78.62 640 LEU A O 1
ATOM 4971 N N . GLN A 1 641 ? -17.632 11.601 18.416 1.00 77.00 641 GLN A N 1
ATOM 4972 C CA . GLN A 1 641 ? -16.415 12.303 18.026 1.00 77.00 641 GLN A CA 1
ATOM 4973 C C . GLN A 1 641 ? -15.197 11.744 18.773 1.00 77.00 641 GLN A C 1
ATOM 4975 O O . GLN A 1 641 ? -14.239 11.318 18.132 1.00 77.00 641 GLN A O 1
ATOM 4980 N N . ASN A 1 642 ? -15.282 11.601 20.097 1.00 79.44 642 ASN A N 1
ATOM 4981 C CA . ASN A 1 642 ? -14.232 10.976 20.906 1.00 79.44 642 ASN A CA 1
ATOM 4982 C C . ASN A 1 642 ? -13.968 9.521 20.482 1.00 79.44 642 ASN A C 1
ATOM 4984 O O . ASN A 1 642 ? -12.825 9.063 20.473 1.00 79.44 642 ASN A O 1
ATOM 4988 N N . ALA A 1 643 ? -15.008 8.778 20.096 1.00 77.44 643 ALA A N 1
ATOM 4989 C CA . ALA A 1 643 ? -14.880 7.427 19.558 1.00 77.44 643 ALA A CA 1
ATOM 4990 C C . ALA A 1 643 ? -14.144 7.406 18.209 1.00 77.44 643 ALA A C 1
ATOM 4992 O O . ALA A 1 643 ? -13.347 6.505 17.968 1.00 77.44 643 ALA A O 1
ATOM 4993 N N . ARG A 1 644 ? -14.365 8.395 17.332 1.00 74.75 644 ARG A N 1
ATOM 4994 C CA . ARG A 1 644 ? -13.610 8.527 16.072 1.00 74.75 644 ARG A CA 1
ATOM 4995 C C . ARG A 1 644 ? -12.137 8.817 16.329 1.00 74.75 644 ARG A C 1
ATOM 4997 O O . ARG A 1 644 ? -11.290 8.180 15.707 1.00 74.75 644 ARG A O 1
ATOM 5004 N N . ASP A 1 645 ? -11.850 9.708 17.272 1.00 71.62 645 ASP A N 1
ATOM 5005 C CA . ASP A 1 645 ? -10.481 10.097 17.621 1.00 71.62 645 ASP A CA 1
ATOM 5006 C C . ASP A 1 645 ? -9.715 8.948 18.313 1.00 71.62 645 ASP A C 1
ATOM 5008 O O . ASP A 1 645 ? -8.522 8.766 18.081 1.00 71.62 645 ASP A O 1
ATOM 5012 N N . SER A 1 646 ? -10.412 8.113 19.095 1.00 69.69 646 SER A N 1
ATOM 5013 C CA . SER A 1 646 ? -9.855 6.929 19.781 1.00 69.69 646 SER A CA 1
ATOM 5014 C C . SER A 1 646 ? -9.889 5.629 18.954 1.00 69.69 646 SER A C 1
ATOM 5016 O O . SER A 1 646 ? -9.556 4.557 19.463 1.00 69.69 646 SER A O 1
ATOM 5018 N N . GLY A 1 647 ? -10.261 5.700 17.670 1.00 71.19 647 GLY A N 1
ATOM 5019 C CA . GLY A 1 647 ? -10.225 4.568 16.734 1.00 71.19 647 GLY A CA 1
ATOM 5020 C C . GLY A 1 647 ? -11.446 3.636 16.756 1.00 71.19 647 GLY A C 1
ATOM 5021 O O . GLY A 1 647 ? -11.494 2.684 15.973 1.00 71.19 647 GLY A O 1
ATOM 5022 N N . GLY A 1 648 ? -12.452 3.899 17.593 1.00 83.81 648 GLY A N 1
ATOM 5023 C CA . GLY A 1 648 ? -13.728 3.186 17.584 1.00 83.81 648 GLY A CA 1
ATOM 5024 C C . GLY A 1 648 ? -14.477 3.162 18.919 1.00 83.81 648 GLY A C 1
ATOM 5025 O O . GLY A 1 648 ? -14.041 3.714 19.930 1.00 83.81 648 GLY A O 1
ATOM 5026 N N . PHE A 1 649 ? -15.609 2.458 18.935 1.00 87.75 649 PHE A N 1
ATOM 5027 C CA . PHE A 1 649 ? -16.370 2.154 20.151 1.00 87.75 649 PHE A CA 1
ATOM 5028 C C . PHE A 1 649 ? -16.915 0.720 20.140 1.00 87.75 649 PHE A C 1
ATOM 5030 O O . PHE A 1 649 ? -16.913 0.042 19.112 1.00 87.75 649 PHE A O 1
ATOM 5037 N N . VAL A 1 650 ? -17.345 0.243 21.307 1.00 89.00 650 VAL A N 1
ATOM 5038 C CA . VAL A 1 650 ? -17.813 -1.125 21.548 1.00 89.00 650 VAL A CA 1
ATOM 5039 C C . VAL A 1 650 ? -19.226 -1.091 22.125 1.00 89.00 650 VAL A C 1
ATOM 5041 O O . VAL A 1 650 ? -19.484 -0.396 23.107 1.00 89.00 650 VAL A O 1
ATOM 5044 N N . LEU A 1 651 ? -20.129 -1.876 21.537 1.00 89.38 651 LEU A N 1
ATOM 5045 C CA . LEU A 1 651 ? -21.459 -2.166 22.076 1.00 89.38 651 LEU A CA 1
ATOM 5046 C C . LEU A 1 651 ? -21.453 -3.547 22.736 1.00 89.38 651 LEU A C 1
ATOM 5048 O O . LEU A 1 651 ? -21.021 -4.523 22.119 1.00 89.38 651 LEU A O 1
ATOM 5052 N N . ASP A 1 652 ? -21.959 -3.633 23.963 1.00 89.00 652 ASP A N 1
ATOM 5053 C CA . ASP A 1 652 ? -22.099 -4.889 24.707 1.00 89.00 652 ASP A CA 1
ATOM 5054 C C . ASP A 1 652 ? -23.575 -5.289 24.767 1.00 89.00 652 ASP A C 1
ATOM 5056 O O . ASP A 1 652 ? -24.434 -4.504 25.187 1.00 89.00 652 ASP A O 1
ATOM 5060 N N . GLY A 1 653 ? -23.871 -6.506 24.315 1.00 89.75 653 GLY A N 1
ATOM 5061 C CA . GLY A 1 653 ? -25.234 -7.003 24.220 1.00 89.75 653 GLY A CA 1
ATOM 5062 C C . GLY A 1 653 ? -25.345 -8.523 24.207 1.00 89.75 653 GLY A C 1
ATOM 5063 O O . GLY A 1 653 ? -24.359 -9.260 24.260 1.00 89.75 653 GLY A O 1
ATOM 5064 N N . GLU A 1 654 ? -26.579 -9.007 24.131 1.00 88.19 654 GLU A N 1
ATOM 5065 C CA . GLU A 1 654 ? -26.921 -10.427 24.036 1.00 88.19 654 GLU A CA 1
ATOM 5066 C C . GLU A 1 654 ? -27.750 -10.692 22.772 1.00 88.19 654 GLU A C 1
ATOM 5068 O O . GLU A 1 654 ? -28.760 -10.040 22.515 1.00 88.19 654 GLU A O 1
ATOM 5073 N N . MET A 1 655 ? -27.287 -11.640 21.955 1.00 85.56 655 MET A N 1
ATOM 5074 C CA . MET A 1 655 ? -27.957 -12.106 20.740 1.00 85.56 655 MET A CA 1
ATOM 5075 C C . MET A 1 655 ? -28.903 -13.259 21.066 1.00 85.56 655 MET A C 1
ATOM 5077 O O . MET A 1 655 ? -28.485 -14.227 21.702 1.00 85.56 655 MET A O 1
ATOM 5081 N N . CYS A 1 656 ? -30.136 -13.186 20.570 1.00 82.88 656 CYS A N 1
ATOM 5082 C CA . CYS A 1 656 ? -31.175 -14.202 20.724 1.00 82.88 656 CYS A CA 1
ATOM 5083 C C . CYS A 1 656 ? -31.911 -14.460 19.410 1.00 82.88 656 CYS A C 1
ATOM 5085 O O . CYS A 1 656 ? -31.939 -13.615 18.517 1.00 82.88 656 CYS A O 1
ATOM 5087 N N . VAL A 1 657 ? -32.557 -15.617 19.327 1.00 80.38 657 VAL A N 1
ATOM 5088 C CA . VAL A 1 657 ? -33.581 -15.930 18.327 1.00 80.38 657 VAL A CA 1
ATOM 5089 C C . VAL A 1 657 ? -34.938 -15.919 19.027 1.00 80.38 657 VAL A C 1
ATOM 5091 O O . VAL A 1 657 ? -35.088 -16.552 20.075 1.00 80.38 657 VAL A O 1
ATOM 5094 N N . LEU A 1 658 ? -35.896 -15.174 18.470 1.00 75.94 658 LEU A N 1
ATOM 5095 C CA . LEU A 1 658 ? -37.254 -15.058 19.006 1.00 75.94 658 LEU A CA 1
ATOM 5096 C C . LEU A 1 658 ? -38.222 -15.957 18.227 1.00 75.94 658 LEU A C 1
ATOM 5098 O O . LEU A 1 658 ? -38.289 -15.880 16.999 1.00 75.94 658 LEU A O 1
ATOM 5102 N N . GLU A 1 659 ? -39.009 -16.755 18.947 1.00 71.25 659 GLU A N 1
ATOM 5103 C CA . GLU A 1 659 ? -40.119 -17.546 18.399 1.00 71.25 659 GLU A CA 1
ATOM 5104 C C . GLU A 1 659 ? -41.470 -16.980 18.849 1.00 71.25 659 GLU A C 1
ATOM 5106 O O . GLU A 1 659 ? -41.620 -16.505 19.979 1.00 71.25 659 GLU A O 1
ATOM 5111 N N . SER A 1 660 ? -42.454 -17.015 17.949 1.00 59.06 660 SER A N 1
ATOM 5112 C CA . SER A 1 660 ? -43.834 -16.607 18.219 1.00 59.06 660 SER A CA 1
ATOM 5113 C C . SER A 1 660 ? -44.501 -17.626 19.141 1.00 59.06 660 SER A C 1
ATOM 5115 O O . SER A 1 660 ? -44.587 -18.806 18.797 1.00 59.06 660 SER A O 1
ATOM 5117 N N . GLY A 1 661 ? -44.956 -17.180 20.315 1.00 50.59 661 GLY A N 1
ATOM 5118 C CA . GLY A 1 661 ? -45.756 -18.003 21.220 1.00 50.59 661 GLY A CA 1
ATOM 5119 C C . GLY A 1 661 ? -47.092 -18.399 20.581 1.00 50.59 661 GLY A C 1
ATOM 5120 O O . GLY A 1 661 ? -47.673 -17.632 19.821 1.00 50.59 661 GLY A O 1
ATOM 5121 N N . ALA A 1 662 ? -47.580 -19.604 20.879 1.00 37.25 662 ALA A N 1
ATOM 5122 C CA . ALA A 1 662 ? -48.811 -20.177 20.323 1.00 37.25 662 ALA A CA 1
ATOM 5123 C C . ALA A 1 662 ? -50.111 -19.603 20.944 1.00 37.25 662 ALA A C 1
ATOM 5125 O O . ALA A 1 662 ? -51.026 -20.353 21.273 1.00 37.25 662 ALA A O 1
ATOM 5126 N N . GLY A 1 663 ? -50.200 -18.285 21.135 1.00 36.12 663 GLY A N 1
ATOM 5127 C CA . GLY A 1 663 ? -51.402 -17.608 21.626 1.00 36.12 663 GLY A CA 1
ATOM 5128 C C . GLY A 1 663 ? -51.494 -16.187 21.078 1.00 36.12 663 GLY A C 1
ATOM 5129 O O . GLY A 1 663 ? -50.467 -15.580 20.797 1.00 36.12 663 GLY A O 1
ATOM 5130 N N . ASP A 1 664 ? -52.712 -15.663 20.935 1.00 33.88 664 ASP A N 1
ATOM 5131 C CA . ASP A 1 664 ? -53.051 -14.372 20.302 1.00 33.88 664 ASP A CA 1
ATOM 5132 C C . ASP A 1 664 ? -52.541 -13.106 21.048 1.00 33.88 664 ASP A C 1
ATOM 5134 O O . ASP A 1 664 ? -53.121 -12.026 20.941 1.00 33.88 664 ASP A O 1
ATOM 5138 N N . GLY A 1 665 ? -51.445 -13.206 21.807 1.00 37.88 665 GLY A N 1
ATOM 5139 C CA . GLY A 1 665 ? -50.738 -12.091 22.440 1.00 37.88 665 GLY A CA 1
ATOM 5140 C C . GLY A 1 665 ? -49.285 -12.006 21.963 1.00 37.88 665 GLY A C 1
ATOM 5141 O O . GLY A 1 665 ? -48.646 -13.024 21.716 1.00 37.88 665 GLY A O 1
ATOM 5142 N N . GLU A 1 666 ? -48.740 -10.789 21.847 1.00 44.41 666 GLU A N 1
ATOM 5143 C CA . GLU A 1 666 ? -47.363 -10.494 21.401 1.00 44.41 666 GLU A CA 1
ATOM 5144 C C . GLU A 1 666 ? -46.240 -10.973 22.366 1.00 44.41 666 GLU A C 1
ATOM 5146 O O . GLU A 1 666 ? -45.216 -10.305 22.517 1.00 44.41 666 GLU A O 1
ATOM 5151 N N . ASP A 1 667 ? -46.373 -12.128 23.019 1.00 54.09 667 ASP A N 1
ATOM 5152 C CA . ASP A 1 667 ? -45.355 -12.683 23.918 1.00 54.09 667 ASP A CA 1
ATOM 5153 C C . ASP A 1 667 ? -44.397 -13.616 23.152 1.00 54.09 667 ASP A C 1
ATOM 5155 O O . ASP A 1 667 ? -44.582 -14.829 23.039 1.00 54.09 667 ASP A O 1
ATOM 5159 N N . TRP A 1 668 ? -43.338 -13.024 22.595 1.00 61.47 668 TRP A N 1
ATOM 5160 C CA . TRP A 1 668 ? -42.240 -13.743 21.941 1.00 61.47 668 TRP A CA 1
ATOM 5161 C C . TRP A 1 668 ? -41.325 -14.408 22.974 1.00 61.47 668 TRP A C 1
ATOM 5163 O O . TRP A 1 668 ? -40.894 -13.765 23.935 1.00 61.47 668 TRP A O 1
ATOM 5173 N N . LYS A 1 669 ? -40.967 -15.678 22.750 1.00 69.75 669 LYS A N 1
ATOM 5174 C CA . LYS A 1 669 ? -40.105 -16.450 23.657 1.00 69.75 669 LYS A CA 1
ATOM 5175 C C . LYS A 1 669 ? -38.689 -16.600 23.096 1.00 69.75 669 LYS A C 1
ATOM 5177 O O . LYS A 1 669 ? -38.494 -16.844 21.907 1.00 69.75 669 LYS A O 1
ATOM 5182 N N . GLU A 1 670 ? -37.695 -16.457 23.970 1.00 75.12 670 GLU A N 1
ATOM 5183 C CA . GLU A 1 670 ? -36.271 -16.609 23.644 1.00 75.12 670 GLU A CA 1
ATOM 5184 C C . GLU A 1 670 ? -35.916 -18.100 23.486 1.00 75.12 670 GLU A C 1
ATOM 5186 O O . GLU A 1 670 ? -36.118 -18.895 24.409 1.00 75.12 670 GLU A O 1
ATOM 5191 N N . ASN A 1 671 ? -35.371 -18.496 22.327 1.00 73.38 671 ASN A N 1
ATOM 5192 C CA . ASN A 1 671 ? -34.935 -19.874 22.075 1.00 73.38 671 ASN A CA 1
ATOM 5193 C C . ASN A 1 671 ? -33.400 -19.990 22.058 1.00 73.38 671 ASN A C 1
ATOM 5195 O O . ASN A 1 671 ? -32.724 -19.795 21.039 1.00 73.38 671 ASN A O 1
ATOM 5199 N N . PHE A 1 672 ? -32.831 -20.357 23.208 1.00 71.69 672 PHE A N 1
ATOM 5200 C CA . PHE A 1 672 ? -31.384 -20.531 23.379 1.00 71.69 672 PHE A CA 1
ATOM 5201 C C . PHE A 1 672 ? -30.780 -21.622 22.479 1.00 71.69 672 PHE A C 1
ATOM 5203 O O . PHE A 1 672 ? -29.657 -21.477 21.993 1.00 71.69 672 PHE A O 1
ATOM 5210 N N . GLN A 1 673 ? -31.498 -22.727 22.245 1.00 68.31 673 GLN A N 1
ATOM 5211 C CA . GLN A 1 673 ? -30.969 -23.854 21.469 1.00 68.31 673 GLN A CA 1
ATOM 5212 C C . GLN A 1 673 ? -30.785 -23.466 20.001 1.00 68.31 673 GLN A C 1
ATOM 5214 O O . GLN A 1 673 ? -29.706 -23.686 19.442 1.00 68.31 673 GLN A O 1
ATOM 5219 N N . LEU A 1 674 ? -31.787 -22.804 19.414 1.00 69.06 674 LEU A N 1
ATOM 5220 C CA . LEU A 1 674 ? -31.688 -22.253 18.062 1.00 69.06 674 LEU A CA 1
ATOM 5221 C C . LEU A 1 674 ? -30.615 -21.171 17.972 1.00 69.06 674 LEU A C 1
ATOM 5223 O O . LEU A 1 674 ? -29.817 -21.182 17.037 1.00 69.06 674 LEU A O 1
ATOM 5227 N N . THR A 1 675 ? -30.521 -20.299 18.978 1.00 73.38 675 THR A N 1
ATOM 5228 C CA . THR A 1 675 ? -29.464 -19.277 19.056 1.00 73.38 675 THR A CA 1
ATOM 5229 C C . THR A 1 675 ? -28.069 -19.916 18.989 1.00 73.38 675 THR A C 1
ATOM 5231 O O . THR A 1 675 ? -27.220 -19.511 18.193 1.00 73.38 675 THR A O 1
ATOM 5234 N N . MET A 1 676 ? -27.834 -20.984 19.757 1.00 71.62 676 MET A N 1
ATOM 5235 C CA . MET A 1 676 ? -26.568 -21.724 19.740 1.00 71.62 676 MET A CA 1
ATOM 5236 C C . MET A 1 676 ? -26.318 -22.465 18.423 1.00 71.62 676 MET A C 1
ATOM 5238 O O . MET A 1 676 ? -25.174 -22.525 17.961 1.00 71.62 676 MET A O 1
ATOM 5242 N N . GLN A 1 677 ? -27.357 -23.033 17.810 1.00 68.25 677 GLN A N 1
ATOM 5243 C CA . GLN A 1 677 ? -27.257 -23.702 16.513 1.00 68.25 677 GLN A CA 1
ATOM 5244 C C . GLN A 1 677 ? -26.885 -22.710 15.406 1.00 68.25 677 GLN A C 1
ATOM 5246 O O . GLN A 1 677 ? -25.985 -22.983 14.612 1.00 68.25 677 GLN A O 1
ATOM 5251 N N . VAL A 1 678 ? -27.497 -21.529 15.397 1.00 66.06 678 VAL A N 1
ATOM 5252 C CA . VAL A 1 678 ? -27.220 -20.447 14.445 1.00 66.06 678 VAL A CA 1
ATOM 5253 C C . VAL A 1 678 ? -25.772 -19.964 14.538 1.00 66.06 678 VAL A C 1
ATOM 5255 O O . VAL A 1 678 ? -25.104 -19.795 13.520 1.00 66.06 678 VAL A O 1
ATOM 5258 N N . CYS A 1 679 ? -25.234 -19.805 15.748 1.00 63.72 679 CYS A N 1
ATOM 5259 C CA . CYS A 1 679 ? -23.838 -19.398 15.923 1.00 63.72 679 CYS A CA 1
ATOM 5260 C C . CYS A 1 679 ? -22.824 -20.498 15.555 1.00 63.72 679 CYS A C 1
ATOM 5262 O O . CYS A 1 679 ? -21.649 -20.202 15.331 1.00 63.72 679 CYS A O 1
ATOM 5264 N N . ARG A 1 680 ? -23.248 -21.768 15.509 1.00 62.16 680 ARG A N 1
ATOM 5265 C CA . ARG A 1 680 ? -22.401 -22.908 15.111 1.00 62.16 680 ARG A CA 1
ATOM 5266 C C . ARG A 1 680 ? -22.456 -23.191 13.612 1.00 62.16 680 ARG A C 1
ATOM 5268 O O . ARG A 1 680 ? -21.445 -23.588 13.040 1.00 62.16 680 ARG A O 1
ATOM 5275 N N . THR A 1 681 ? -23.611 -22.989 12.986 1.00 57.59 681 THR A N 1
ATOM 5276 C CA . THR A 1 681 ? -23.859 -23.341 11.584 1.00 57.59 681 THR A CA 1
ATOM 5277 C C . THR A 1 681 ? -23.559 -22.126 10.709 1.00 57.59 681 THR A C 1
ATOM 5279 O O . THR A 1 681 ? -24.418 -21.288 10.451 1.00 57.59 681 THR A O 1
ATOM 5282 N N . GLY A 1 682 ? -22.301 -21.980 10.293 1.00 48.34 682 GLY A N 1
ATOM 5283 C CA . GLY A 1 682 ? -21.886 -20.900 9.401 1.00 48.34 682 GLY A CA 1
ATOM 5284 C C . GLY A 1 682 ? -22.510 -21.061 8.015 1.00 48.34 682 GLY A C 1
ATOM 5285 O O . GLY A 1 682 ? -21.975 -21.807 7.203 1.00 48.34 682 GLY A O 1
ATOM 5286 N N . GLY A 1 683 ? -23.627 -20.377 7.742 1.00 41.38 683 GLY A N 1
ATOM 5287 C CA . GLY A 1 683 ? -24.120 -20.234 6.368 1.00 41.38 683 GLY A CA 1
ATOM 5288 C C . GLY A 1 683 ? -25.622 -20.063 6.150 1.00 41.38 683 GLY A C 1
ATOM 5289 O O . GLY A 1 683 ? -26.022 -20.058 4.995 1.00 41.38 683 GLY A O 1
ATOM 5290 N N . HIS A 1 684 ? -26.474 -19.986 7.178 1.00 52.31 684 HIS A N 1
ATOM 5291 C CA . HIS A 1 684 ? -27.926 -19.811 6.981 1.00 52.31 684 HIS A CA 1
ATOM 5292 C C . HIS A 1 684 ? -28.407 -18.502 7.617 1.00 52.31 684 HIS A C 1
ATOM 5294 O O . HIS A 1 684 ? -28.004 -18.159 8.729 1.00 52.31 684 HIS A O 1
ATOM 5300 N N . SER A 1 685 ? -29.255 -17.759 6.900 1.00 52.78 685 SER A N 1
ATOM 5301 C CA . SER A 1 685 ? -29.867 -16.525 7.394 1.00 52.78 685 SER A CA 1
ATOM 5302 C C . SER A 1 685 ? -30.770 -16.826 8.588 1.00 52.78 685 SER A C 1
ATOM 5304 O O . SER A 1 685 ? -31.666 -17.661 8.502 1.00 52.78 685 SER A O 1
ATOM 5306 N N . VAL A 1 686 ? -30.539 -16.131 9.699 1.00 59.62 686 VAL A N 1
ATOM 5307 C CA . VAL A 1 686 ? -31.322 -16.292 10.928 1.00 59.62 686 VAL A CA 1
ATOM 5308 C C . VAL A 1 686 ? -32.759 -15.824 10.689 1.00 59.62 686 VAL A C 1
ATOM 5310 O O . VAL A 1 686 ? -32.976 -14.719 10.174 1.00 59.62 686 VAL A O 1
ATOM 5313 N N . LEU A 1 687 ? -33.731 -16.658 11.060 1.00 58.59 687 LEU A N 1
ATOM 5314 C CA . LEU A 1 687 ? -35.132 -16.261 11.170 1.00 58.59 687 LEU A CA 1
ATOM 5315 C C . LEU A 1 687 ? -35.277 -15.478 12.487 1.00 58.59 687 LEU A C 1
ATOM 5317 O O . LEU A 1 687 ? -34.942 -16.003 13.542 1.00 58.59 687 LEU A O 1
ATOM 5321 N N . ASN A 1 688 ? -35.697 -14.214 12.419 1.00 70.81 688 ASN A N 1
ATOM 5322 C CA . ASN A 1 688 ? -35.949 -13.334 13.574 1.00 70.81 688 ASN A CA 1
ATOM 5323 C C . ASN A 1 688 ? -34.809 -13.221 14.624 1.00 70.81 688 ASN A C 1
ATOM 5325 O O . ASN A 1 688 ? -35.028 -13.511 15.805 1.00 70.81 688 ASN A O 1
ATOM 5329 N N . PRO A 1 689 ? -33.592 -12.778 14.241 1.00 77.56 689 PRO A N 1
ATOM 5330 C CA . PRO A 1 689 ? -32.551 -12.444 15.211 1.00 77.56 689 PRO A CA 1
ATOM 5331 C C . PRO A 1 689 ? -32.918 -11.176 15.995 1.00 77.56 689 PRO A C 1
ATOM 5333 O O . PRO A 1 689 ? -33.338 -10.184 15.402 1.00 77.56 689 PRO A O 1
ATOM 5336 N N . ALA A 1 690 ? -32.690 -11.192 17.306 1.00 81.69 690 ALA A N 1
ATOM 5337 C CA . ALA A 1 690 ? -32.817 -10.041 18.194 1.00 81.69 690 ALA A CA 1
ATOM 5338 C C . ALA A 1 690 ? -31.498 -9.798 18.941 1.00 81.69 690 ALA A C 1
ATOM 5340 O O . ALA A 1 690 ? -30.969 -10.691 19.603 1.00 81.69 690 ALA A O 1
ATOM 5341 N N . TYR A 1 691 ? -30.965 -8.585 18.836 1.00 86.50 691 TYR A N 1
ATOM 5342 C CA . TYR A 1 691 ? -29.762 -8.124 19.515 1.00 86.50 691 TYR A CA 1
ATOM 5343 C C . TYR A 1 691 ? -30.141 -7.134 20.616 1.00 86.50 691 TYR A C 1
ATOM 5345 O O . TYR A 1 691 ? -30.538 -6.004 20.329 1.00 86.50 691 TYR A O 1
ATOM 5353 N N . PHE A 1 692 ? -30.018 -7.558 21.875 1.00 87.50 692 PHE A N 1
ATOM 5354 C CA . PHE A 1 692 ? -30.300 -6.732 23.047 1.00 87.50 692 PHE A CA 1
ATOM 5355 C C . PHE A 1 692 ? -29.026 -6.050 23.544 1.00 87.50 692 PHE A C 1
ATOM 5357 O O . PHE A 1 692 ? -28.213 -6.670 24.229 1.00 87.50 692 PHE A O 1
ATOM 5364 N N . VAL A 1 693 ? -28.851 -4.771 23.218 1.00 88.50 693 VAL A N 1
ATOM 5365 C CA . VAL A 1 693 ? -27.700 -3.957 23.640 1.00 88.50 693 VAL A CA 1
ATOM 5366 C C . VAL A 1 693 ? -27.975 -3.333 25.002 1.00 88.50 693 VAL A C 1
ATOM 5368 O O . VAL A 1 693 ? -29.046 -2.769 25.221 1.00 88.50 693 VAL A O 1
ATOM 5371 N N . PHE A 1 694 ? -27.019 -3.414 25.926 1.00 88.31 694 PHE A N 1
ATOM 5372 C CA . PHE A 1 694 ? -27.197 -2.910 27.291 1.00 88.31 694 PHE A CA 1
ATOM 5373 C C . PHE A 1 694 ? -26.057 -2.020 27.808 1.00 88.31 694 PHE A C 1
ATOM 5375 O O . PHE A 1 694 ? -26.215 -1.445 28.884 1.00 88.31 694 PHE A O 1
ATOM 5382 N N . ASP A 1 695 ? -24.927 -1.905 27.101 1.00 87.62 695 ASP A N 1
ATOM 5383 C CA . ASP A 1 695 ? -23.847 -0.960 27.438 1.00 87.62 695 ASP A CA 1
ATOM 5384 C C . ASP A 1 695 ? -23.097 -0.484 26.174 1.00 87.62 695 ASP A C 1
ATOM 5386 O O . ASP A 1 695 ? -23.130 -1.143 25.129 1.00 87.62 695 ASP A O 1
ATOM 5390 N N . CYS A 1 696 ? -22.420 0.663 26.274 1.00 88.25 696 CYS A N 1
ATOM 5391 C CA . CYS A 1 696 ? -21.671 1.310 25.194 1.00 88.25 696 CYS A CA 1
ATOM 5392 C C . CYS A 1 696 ? -20.405 1.989 25.740 1.00 88.25 696 CYS A C 1
ATOM 5394 O O . CYS A 1 696 ? -20.490 2.843 26.620 1.00 88.25 696 CYS A O 1
ATOM 5396 N N . LEU A 1 697 ? -19.230 1.629 25.216 1.00 88.12 697 LEU A N 1
ATOM 5397 C CA . LEU A 1 697 ? -17.916 2.075 25.707 1.00 88.12 697 LEU A CA 1
ATOM 5398 C C . LEU A 1 697 ? -17.033 2.547 24.549 1.00 88.12 697 LEU A C 1
ATOM 5400 O O . LEU A 1 697 ? -17.131 2.003 23.451 1.00 88.12 697 LEU A O 1
ATOM 5404 N N . THR A 1 698 ? -16.131 3.511 24.768 1.00 86.62 698 THR A N 1
ATOM 5405 C CA . THR A 1 698 ? -15.080 3.779 23.762 1.00 86.62 698 THR A CA 1
ATOM 5406 C C . THR A 1 698 ? -14.084 2.619 23.710 1.00 86.62 698 THR A C 1
ATOM 5408 O O . THR A 1 698 ? -13.954 1.848 24.666 1.00 86.62 698 THR A O 1
ATOM 5411 N N . MET A 1 699 ? -13.345 2.491 22.603 1.00 83.25 699 MET A N 1
ATOM 5412 C CA . MET A 1 699 ? -12.312 1.456 22.485 1.00 83.25 699 MET A CA 1
ATOM 5413 C C . MET A 1 699 ? -11.238 1.591 23.582 1.00 83.25 699 MET A C 1
ATOM 5415 O O . MET A 1 699 ? -10.781 0.592 24.136 1.00 83.25 699 MET A O 1
ATOM 5419 N N . GLU A 1 700 ? -10.886 2.821 23.961 1.00 80.88 700 GLU A N 1
ATOM 5420 C CA . GLU A 1 700 ? -9.921 3.103 25.029 1.00 80.88 700 GLU A CA 1
ATOM 5421 C C . GLU A 1 700 ? -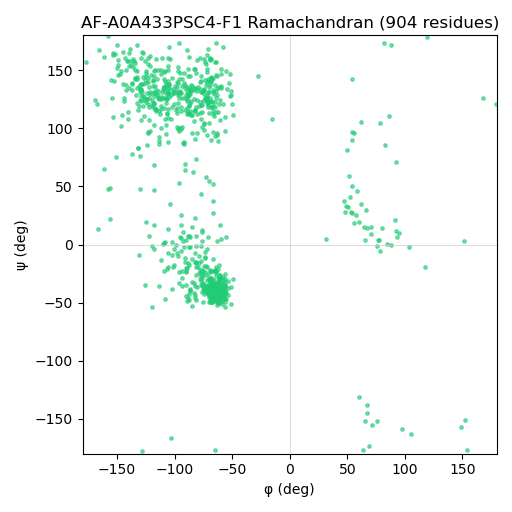10.423 2.669 26.419 1.00 80.88 700 GLU A C 1
ATOM 5423 O O . GLU A 1 700 ? -9.700 1.999 27.166 1.00 80.88 700 GLU A O 1
ATOM 5428 N N . GLU A 1 701 ? -11.673 2.989 26.769 1.00 82.62 701 GLU A N 1
ATOM 5429 C CA . GLU A 1 701 ? -12.287 2.564 28.036 1.00 82.62 701 GLU A CA 1
ATOM 5430 C C . GLU A 1 701 ? -12.393 1.038 28.118 1.00 82.62 701 GLU A C 1
ATOM 5432 O O . GLU A 1 701 ? -12.144 0.439 29.169 1.00 82.62 701 GLU A O 1
ATOM 5437 N N . PHE A 1 702 ? -12.726 0.397 26.995 1.00 83.50 702 PHE A N 1
ATOM 5438 C CA . PHE A 1 702 ? -12.845 -1.051 26.907 1.00 83.50 702 PHE A CA 1
ATOM 5439 C C . PHE A 1 702 ? -11.492 -1.752 27.100 1.00 83.50 702 PHE A C 1
ATOM 5441 O O . PHE A 1 702 ? -11.389 -2.683 27.901 1.00 83.50 702 PHE A O 1
ATOM 5448 N N . MET A 1 703 ? -10.439 -1.281 26.424 1.00 76.50 703 MET A N 1
ATOM 5449 C CA . MET A 1 703 ? -9.102 -1.881 26.508 1.00 76.50 703 MET A CA 1
ATOM 5450 C C . MET A 1 703 ? -8.415 -1.608 27.852 1.00 76.50 703 MET A C 1
ATOM 5452 O O . MET A 1 703 ? -7.772 -2.496 28.414 1.00 76.50 703 MET A O 1
ATOM 5456 N N . SER A 1 704 ? -8.571 -0.402 28.408 1.00 76.88 704 SER A N 1
ATOM 5457 C CA . SER A 1 704 ? -8.008 -0.048 29.720 1.00 76.88 704 SER A CA 1
ATOM 5458 C C . SER A 1 704 ? -8.785 -0.667 30.892 1.00 76.88 704 SER A C 1
ATOM 5460 O O . SER A 1 704 ? -8.254 -0.818 32.000 1.00 76.88 704 SER A O 1
ATOM 5462 N N . GLY A 1 705 ? -10.057 -1.018 30.672 1.00 75.00 705 GLY A N 1
ATOM 5463 C CA . GLY A 1 705 ? -10.979 -1.504 31.695 1.00 75.00 705 GLY A CA 1
ATOM 5464 C C . GLY A 1 705 ? -11.300 -0.465 32.776 1.00 75.00 705 GLY A C 1
ATOM 5465 O O . GLY A 1 705 ? -11.774 -0.838 33.859 1.00 75.00 705 GLY A O 1
ATOM 5466 N N . LYS A 1 706 ? -10.994 0.814 32.536 1.00 77.88 706 LYS A N 1
ATOM 5467 C CA . LYS A 1 706 ? -11.271 1.947 33.425 1.00 77.88 706 LYS A CA 1
ATOM 5468 C C . LYS A 1 706 ? -11.976 3.030 32.609 1.00 77.88 706 LYS A C 1
ATOM 5470 O O . LYS A 1 706 ? -11.533 3.364 31.521 1.00 77.88 706 LYS A O 1
ATOM 5475 N N . GLY A 1 707 ? -13.055 3.582 33.149 1.00 77.12 707 GLY A N 1
ATOM 5476 C CA . GLY A 1 707 ? -13.798 4.679 32.533 1.00 77.12 707 GLY A CA 1
ATOM 5477 C C . GLY A 1 707 ? -14.153 5.728 33.577 1.00 77.12 707 GLY A C 1
ATOM 5478 O O . GLY A 1 707 ? -14.264 5.403 34.759 1.00 77.12 707 GLY A O 1
ATOM 5479 N N . GLN A 1 708 ? -14.297 6.975 33.133 1.00 77.88 708 GLN A N 1
ATOM 5480 C CA . GLN A 1 708 ? -14.695 8.100 33.990 1.00 77.88 708 GLN A CA 1
ATOM 5481 C C . GLN A 1 708 ? -16.220 8.276 34.046 1.00 77.88 708 GLN A C 1
ATOM 5483 O O . GLN A 1 708 ? -16.734 8.884 34.978 1.00 77.88 708 GLN A O 1
ATOM 5488 N N . ARG A 1 709 ? -16.945 7.729 33.063 1.00 83.38 709 ARG A N 1
ATOM 5489 C CA . ARG A 1 709 ? -18.396 7.894 32.913 1.00 83.38 709 ARG A CA 1
ATOM 5490 C C . ARG A 1 709 ? -19.175 6.893 33.754 1.00 83.38 709 ARG A C 1
ATOM 5492 O O . ARG A 1 709 ? -18.861 5.695 33.763 1.00 83.38 709 ARG A O 1
ATOM 5499 N N . SER A 1 710 ? -20.219 7.380 34.414 1.00 85.44 710 SER A N 1
ATOM 5500 C CA . SER A 1 710 ? -21.156 6.546 35.172 1.00 85.44 710 SER A CA 1
ATOM 5501 C C . SER A 1 710 ? -21.986 5.660 34.240 1.00 85.44 710 SER A C 1
ATOM 5503 O O . SER A 1 710 ? -22.100 5.917 33.040 1.00 85.44 710 SER A O 1
ATOM 5505 N N . PHE A 1 711 ? -22.564 4.585 34.771 1.00 85.25 711 PHE A N 1
ATOM 5506 C CA . PHE A 1 711 ? -23.422 3.706 33.980 1.00 85.25 711 PHE A CA 1
ATOM 5507 C C . PHE A 1 711 ? -24.668 4.430 33.439 1.00 85.25 711 PHE A C 1
ATOM 5509 O O . PHE A 1 711 ? -25.047 4.214 32.289 1.00 85.25 711 PHE A O 1
ATOM 5516 N N . ALA A 1 712 ? -25.257 5.327 34.235 1.00 85.62 712 ALA A N 1
ATOM 5517 C CA . ALA A 1 712 ? -26.409 6.139 33.843 1.00 85.62 712 ALA A CA 1
ATOM 5518 C C . ALA A 1 712 ? -26.129 6.991 32.591 1.00 85.62 712 ALA A C 1
ATOM 5520 O O . ALA A 1 712 ? -26.895 6.954 31.630 1.00 85.62 712 ALA A O 1
ATOM 5521 N N . GLU A 1 713 ? -24.983 7.680 32.554 1.00 84.31 713 GLU A N 1
ATOM 5522 C CA . GLU A 1 713 ? -24.578 8.499 31.401 1.00 84.31 713 GLU A CA 1
ATOM 5523 C C . GLU A 1 713 ? -24.382 7.657 30.135 1.00 84.31 713 GLU A C 1
ATOM 5525 O O . GLU A 1 713 ? -24.765 8.075 29.041 1.00 84.31 713 GLU A O 1
ATOM 5530 N N . ARG A 1 714 ? -23.809 6.451 30.264 1.00 87.81 714 ARG A N 1
ATOM 5531 C CA . ARG A 1 714 ? -23.640 5.532 29.124 1.00 87.81 714 ARG A CA 1
ATOM 5532 C C . ARG A 1 714 ? -24.982 5.035 28.595 1.00 87.81 714 ARG A C 1
ATOM 5534 O O . ARG A 1 714 ? -25.150 4.920 27.381 1.00 87.81 714 ARG A O 1
ATOM 5541 N N . LEU A 1 715 ? -25.937 4.782 29.488 1.00 86.50 715 LEU A N 1
ATOM 5542 C CA . LEU A 1 715 ? -27.285 4.354 29.133 1.00 86.50 715 LEU A CA 1
ATOM 5543 C C . LEU A 1 715 ? -28.048 5.452 28.375 1.00 86.50 715 LEU A C 1
ATOM 5545 O O . LEU A 1 715 ? -28.711 5.152 27.386 1.00 86.50 715 LEU A O 1
ATOM 5549 N N . ASP A 1 716 ? -27.927 6.716 28.782 1.00 85.25 716 ASP A N 1
ATOM 5550 C CA . ASP A 1 716 ? -28.588 7.825 28.083 1.00 85.25 716 ASP A CA 1
ATOM 5551 C C . ASP A 1 716 ? -27.984 8.088 26.695 1.00 85.25 716 ASP A C 1
ATOM 5553 O O . ASP A 1 716 ? -28.724 8.312 25.735 1.00 85.25 716 ASP A O 1
ATOM 5557 N N . ILE A 1 717 ? -26.661 7.951 26.544 1.00 83.94 717 ILE A N 1
ATOM 5558 C CA . ILE A 1 717 ? -26.007 7.982 25.224 1.00 83.94 717 ILE A CA 1
ATOM 5559 C C . ILE A 1 717 ? -26.518 6.830 24.348 1.00 83.94 717 ILE A C 1
ATOM 5561 O O . ILE A 1 717 ? -26.859 7.040 23.184 1.00 83.94 717 ILE A O 1
ATOM 5565 N N . LEU A 1 718 ? -26.603 5.616 24.900 1.00 85.31 718 LEU A N 1
ATOM 5566 C CA . LEU A 1 718 ? -27.092 4.441 24.178 1.00 85.31 718 LEU A CA 1
ATOM 5567 C C . LEU A 1 718 ? -28.550 4.611 23.723 1.00 85.31 718 LEU A C 1
ATOM 5569 O O . LEU A 1 718 ? -28.869 4.268 22.583 1.00 85.31 718 LEU A O 1
ATOM 5573 N N . LYS A 1 719 ? -29.416 5.175 24.578 1.00 83.81 719 LYS A N 1
ATOM 5574 C CA . LYS A 1 719 ? -30.809 5.497 24.231 1.00 83.81 719 LYS A CA 1
ATOM 5575 C C . LYS A 1 719 ? -30.883 6.404 23.013 1.00 83.81 719 LYS A C 1
ATOM 5577 O O . LYS A 1 719 ? -31.634 6.097 22.095 1.00 83.81 719 LYS A O 1
ATOM 5582 N N . GLU A 1 720 ? -30.113 7.491 22.990 1.00 80.44 720 GLU A N 1
ATOM 5583 C CA . GLU A 1 720 ? -30.128 8.436 21.868 1.00 80.44 720 GLU A CA 1
ATOM 5584 C C . GLU A 1 720 ? -29.536 7.829 20.588 1.00 80.44 720 GLU A C 1
ATOM 5586 O O . GLU A 1 720 ? -30.088 8.033 19.507 1.00 80.44 720 GLU A O 1
ATOM 5591 N N . LEU A 1 721 ? -28.477 7.015 20.691 1.00 77.06 721 LEU A N 1
ATOM 5592 C CA . LEU A 1 721 ? -27.894 6.315 19.538 1.00 77.06 721 LEU A CA 1
ATOM 5593 C C . LEU A 1 721 ? -28.866 5.311 18.896 1.00 77.06 721 LEU A C 1
ATOM 5595 O O . LEU A 1 721 ? -28.849 5.133 17.680 1.00 77.06 721 LEU A O 1
ATOM 5599 N N . LEU A 1 722 ? -29.718 4.663 19.698 1.00 75.75 722 LEU A N 1
ATOM 5600 C CA . LEU A 1 722 ? -30.674 3.645 19.239 1.00 75.75 722 LEU A CA 1
ATOM 5601 C C . LEU A 1 722 ? -32.105 4.178 19.036 1.00 75.75 722 LEU A C 1
ATOM 5603 O O . LEU A 1 722 ? -32.985 3.428 18.614 1.00 75.75 722 LEU A O 1
ATOM 5607 N N . LYS A 1 723 ? -32.359 5.467 19.294 1.00 70.12 723 LYS A N 1
ATOM 5608 C CA . LYS A 1 723 ? -33.700 6.085 19.270 1.00 70.12 723 LYS A CA 1
ATOM 5609 C C . LYS A 1 723 ? -34.387 6.020 17.904 1.00 70.12 723 LYS A C 1
ATOM 5611 O O . LYS A 1 723 ? -35.609 5.921 17.842 1.00 70.12 723 LYS A O 1
ATOM 5616 N N . MET A 1 724 ? -33.609 6.052 16.820 1.00 52.62 724 MET A N 1
ATOM 5617 C CA . MET A 1 724 ? -34.109 5.987 15.439 1.00 52.62 724 MET A CA 1
ATOM 5618 C C . MET A 1 724 ? -34.179 4.563 14.862 1.00 52.62 724 MET A C 1
ATOM 5620 O O . MET A 1 724 ? -34.657 4.394 13.747 1.00 52.62 724 MET A O 1
ATOM 5624 N N . ALA A 1 725 ? -33.763 3.529 15.605 1.00 52.44 725 ALA A N 1
ATOM 5625 C CA . ALA A 1 725 ? -33.748 2.140 15.130 1.00 52.44 725 ALA A CA 1
ATOM 5626 C C . ALA A 1 725 ? -35.137 1.457 15.089 1.00 52.44 725 ALA A C 1
ATOM 5628 O O . ALA A 1 725 ? -35.222 0.241 14.938 1.00 52.44 725 ALA A O 1
ATOM 5629 N N . ARG A 1 726 ? -36.250 2.193 15.221 1.00 53.03 726 ARG A N 1
ATOM 5630 C CA . ARG A 1 726 ? -37.602 1.622 15.064 1.00 53.03 726 ARG A CA 1
ATOM 5631 C C . ARG A 1 726 ? -38.108 1.898 13.645 1.00 53.03 726 ARG A C 1
ATOM 5633 O O . ARG A 1 726 ? -38.175 3.068 13.276 1.00 53.03 726 ARG A O 1
ATOM 5640 N N . PRO A 1 727 ? -38.461 0.853 12.865 1.00 49.31 727 PRO A N 1
ATOM 5641 C CA . PRO A 1 727 ? -39.318 -0.257 13.296 1.00 49.31 727 PRO A CA 1
ATOM 5642 C C . PRO A 1 727 ? -38.735 -1.676 13.123 1.00 49.31 727 PRO A C 1
ATOM 5644 O O . PRO A 1 727 ? -39.496 -2.643 13.162 1.00 49.31 727 PRO A O 1
ATOM 5647 N N . ASP A 1 728 ? -37.419 -1.848 12.981 1.00 55.97 728 ASP A N 1
ATOM 5648 C CA . ASP A 1 728 ? -36.848 -3.192 12.853 1.00 55.97 728 ASP A CA 1
ATOM 5649 C C . ASP A 1 728 ? -36.604 -3.807 14.234 1.00 55.97 728 ASP A C 1
ATOM 5651 O O . ASP A 1 728 ? -35.723 -3.400 14.987 1.00 55.97 728 ASP A O 1
ATOM 5655 N N . ARG A 1 729 ? -37.377 -4.848 14.566 1.00 66.44 729 ARG A N 1
ATOM 5656 C CA . ARG A 1 729 ? -37.312 -5.624 15.825 1.00 66.44 729 ARG A CA 1
ATOM 5657 C C . ARG A 1 729 ? -35.943 -6.300 16.085 1.00 66.44 729 ARG A C 1
ATOM 5659 O O . ARG A 1 729 ? -35.816 -7.035 17.061 1.00 66.44 729 ARG A O 1
ATOM 5666 N N . ILE A 1 730 ? -34.935 -6.056 15.243 1.00 75.62 730 ILE A N 1
ATOM 5667 C CA . ILE A 1 730 ? -33.633 -6.731 15.201 1.00 75.62 730 ILE A CA 1
ATOM 5668 C C . ILE A 1 730 ? -32.644 -6.169 16.228 1.00 75.62 730 ILE A C 1
ATOM 5670 O O . ILE A 1 730 ? -31.967 -6.955 16.879 1.00 75.62 730 ILE A O 1
ATOM 5674 N N . VAL A 1 731 ? -32.540 -4.846 16.406 1.00 79.81 731 VAL A N 1
ATOM 5675 C CA . VAL A 1 731 ? -31.610 -4.228 17.375 1.00 79.81 731 VAL A CA 1
ATOM 5676 C C . VAL A 1 731 ? -32.409 -3.442 18.401 1.00 79.81 731 VAL A C 1
ATOM 5678 O O . VAL A 1 731 ? -33.117 -2.501 18.057 1.00 79.81 731 VAL A O 1
ATOM 5681 N N . GLN A 1 732 ? -32.306 -3.830 19.669 1.00 79.81 732 GLN A N 1
ATOM 5682 C CA . GLN A 1 732 ? -33.093 -3.249 20.751 1.00 79.81 732 GLN A CA 1
ATOM 5683 C C . GLN A 1 732 ? -32.201 -2.915 21.941 1.00 79.81 732 GLN A C 1
ATOM 5685 O O . GLN A 1 732 ? -31.291 -3.666 22.285 1.00 79.81 732 GLN A O 1
ATOM 5690 N N . MET A 1 733 ? -32.481 -1.798 22.609 1.00 83.31 733 MET A N 1
ATOM 5691 C CA . MET A 1 733 ? -31.873 -1.524 23.906 1.00 83.31 733 MET A CA 1
ATOM 5692 C C . MET A 1 733 ? -32.579 -2.358 24.980 1.00 83.31 733 MET A C 1
ATOM 5694 O O . MET A 1 733 ? -33.808 -2.352 25.058 1.00 83.31 733 MET A O 1
ATOM 5698 N N . LEU A 1 734 ? -31.818 -3.053 25.824 1.00 85.75 734 LEU A N 1
ATOM 5699 C CA . LEU A 1 734 ? -32.369 -3.733 26.992 1.00 85.75 734 LEU A CA 1
ATOM 5700 C C . LEU A 1 734 ? -32.789 -2.693 28.035 1.00 85.75 734 LEU A C 1
ATOM 5702 O O . LEU A 1 734 ? -31.965 -1.899 28.491 1.00 85.75 734 LEU A O 1
ATOM 5706 N N . GLU A 1 735 ? -34.059 -2.715 28.429 1.00 82.94 735 GLU A N 1
ATOM 5707 C CA . GLU A 1 735 ? -34.585 -1.799 29.437 1.00 82.94 735 GLU A CA 1
ATOM 5708 C C . GLU A 1 735 ? -33.916 -2.029 30.801 1.00 82.94 735 GLU A C 1
ATOM 5710 O O . GLU A 1 735 ? -33.780 -3.167 31.266 1.00 82.94 735 GLU A O 1
ATOM 5715 N N . GLN A 1 736 ? -33.478 -0.935 31.431 1.00 85.00 736 GLN A N 1
ATOM 5716 C CA . GLN A 1 736 ? -32.834 -0.956 32.743 1.00 85.00 736 GLN A CA 1
ATOM 5717 C C . GLN A 1 736 ? -33.530 0.016 33.677 1.00 85.00 736 GLN A C 1
ATOM 5719 O O . GLN A 1 736 ? -33.557 1.222 33.425 1.00 85.00 736 GLN A O 1
ATOM 5724 N N . LYS A 1 737 ? -34.079 -0.524 34.762 1.00 84.94 737 LYS A N 1
ATOM 5725 C CA . LYS A 1 737 ? -34.807 0.234 35.771 1.00 84.94 737 LYS A CA 1
ATOM 5726 C C . LYS A 1 737 ? -33.861 0.595 36.913 1.00 84.94 737 LYS A C 1
ATOM 5728 O O . LYS A 1 737 ? -33.153 -0.274 37.419 1.00 84.94 737 LYS A O 1
ATOM 5733 N N . ASN A 1 738 ? -33.835 1.866 37.303 1.00 83.88 738 ASN A N 1
ATOM 5734 C CA . ASN A 1 738 ? -33.142 2.296 38.515 1.00 83.88 738 ASN A CA 1
ATOM 5735 C C . ASN A 1 738 ? -33.946 1.809 39.732 1.00 83.88 738 ASN A C 1
ATOM 5737 O O . ASN A 1 738 ? -35.151 2.054 39.792 1.00 83.88 738 ASN A O 1
ATOM 5741 N N . LEU A 1 739 ? -33.305 1.079 40.643 1.00 80.25 739 LEU A N 1
ATOM 5742 C CA . LEU A 1 739 ? -33.943 0.555 41.845 1.00 80.25 739 LEU A CA 1
ATOM 5743 C C . LEU A 1 739 ? -33.983 1.637 42.921 1.00 80.25 739 LEU A C 1
ATOM 5745 O O . LEU A 1 739 ? -32.944 2.044 43.435 1.00 80.25 739 LEU A O 1
ATOM 5749 N N . SER A 1 740 ? -35.191 2.056 43.290 1.00 70.31 740 SER A N 1
ATOM 5750 C CA . SER A 1 740 ? -35.388 3.019 44.381 1.00 70.31 740 SER A CA 1
ATOM 5751 C C . SER A 1 740 ? -35.643 2.316 45.718 1.00 70.31 740 SER A C 1
ATOM 5753 O O . SER A 1 740 ? -35.292 2.845 46.769 1.00 70.31 740 SER A O 1
ATOM 5755 N N . SER A 1 741 ? -36.222 1.108 45.693 1.00 71.75 741 SER A N 1
ATOM 5756 C CA . SER A 1 741 ? -36.547 0.325 46.891 1.00 71.75 741 SER A CA 1
ATOM 5757 C C . SER A 1 741 ? -36.369 -1.186 46.685 1.00 71.75 741 SER A C 1
ATOM 5759 O O . SER A 1 741 ? -36.255 -1.687 45.564 1.00 71.75 741 SER A O 1
ATOM 5761 N N . ARG A 1 742 ? -36.353 -1.938 47.795 1.00 71.44 742 ARG A N 1
ATOM 5762 C CA . ARG A 1 742 ? -36.289 -3.412 47.796 1.00 71.44 742 ARG A CA 1
ATOM 5763 C C . ARG A 1 742 ? -37.532 -4.055 47.172 1.00 71.44 742 ARG A C 1
ATOM 5765 O O . ARG A 1 742 ? -37.410 -5.057 46.473 1.00 71.44 742 ARG A O 1
ATOM 5772 N N . GLU A 1 743 ? -38.702 -3.467 47.395 1.00 75.12 743 GLU A N 1
ATOM 5773 C CA . GLU A 1 743 ? -39.985 -3.971 46.891 1.00 75.12 743 GLU A CA 1
ATOM 5774 C C . GLU A 1 743 ? -40.014 -4.007 45.356 1.00 75.12 743 GLU A C 1
ATOM 5776 O O . GLU A 1 743 ? -40.550 -4.939 44.756 1.00 75.12 743 GLU A O 1
ATOM 5781 N N . GLU A 1 744 ? -39.357 -3.045 44.697 1.00 78.56 744 GLU A N 1
ATOM 5782 C CA . GLU A 1 744 ? -39.226 -3.046 43.238 1.00 78.56 744 GLU A CA 1
ATOM 5783 C C . GLU A 1 744 ? -38.394 -4.226 42.727 1.00 78.56 744 GLU A C 1
ATOM 5785 O O . GLU A 1 744 ? -38.716 -4.802 41.687 1.00 78.56 744 GLU A O 1
ATOM 5790 N N . LEU A 1 745 ? -37.345 -4.615 43.457 1.00 78.19 745 LEU A N 1
ATOM 5791 C CA . LEU A 1 745 ? -36.526 -5.768 43.095 1.00 78.19 745 LEU A CA 1
ATOM 5792 C C . LEU A 1 745 ? -37.310 -7.077 43.249 1.00 78.19 745 LEU A C 1
ATOM 5794 O O . LEU A 1 745 ? -37.264 -7.924 42.359 1.00 78.19 745 LEU A O 1
ATOM 5798 N N . GLU A 1 746 ? -38.059 -7.231 44.340 1.00 77.44 746 GLU A N 1
ATOM 5799 C CA . GLU A 1 746 ? -38.911 -8.404 44.576 1.00 77.44 746 GLU A CA 1
ATOM 5800 C C . GLU A 1 746 ? -40.028 -8.508 43.525 1.00 77.44 746 GLU A C 1
ATOM 5802 O O . GLU A 1 746 ? -40.269 -9.587 42.980 1.00 77.44 746 GLU A O 1
ATOM 5807 N N . SER A 1 747 ? -40.628 -7.376 43.142 1.00 81.94 747 SER A N 1
ATOM 5808 C CA . SER A 1 747 ? -41.591 -7.290 42.037 1.00 81.94 747 SER A CA 1
ATOM 5809 C C . SER A 1 747 ? -40.980 -7.680 40.681 1.00 81.94 747 SER A C 1
ATOM 5811 O O . SER A 1 747 ? -41.603 -8.381 39.878 1.00 81.94 747 SER A O 1
ATOM 5813 N N . MET A 1 748 ? -39.732 -7.289 40.409 1.00 80.62 748 MET A N 1
ATOM 5814 C CA . MET A 1 748 ? -39.038 -7.706 39.186 1.00 80.62 748 MET A CA 1
ATOM 5815 C C . MET A 1 748 ? -38.706 -9.199 39.184 1.00 80.62 748 MET A C 1
ATOM 5817 O O . MET A 1 748 ? -38.775 -9.833 38.131 1.00 80.62 748 MET A O 1
ATOM 5821 N N . ILE A 1 749 ? -38.368 -9.774 40.340 1.00 78.44 749 ILE A N 1
ATOM 5822 C CA . ILE A 1 749 ? -38.124 -11.214 40.474 1.00 78.44 749 ILE A CA 1
ATOM 5823 C C . ILE A 1 749 ? -39.425 -11.991 40.244 1.00 78.44 749 ILE A C 1
ATOM 5825 O O . ILE A 1 749 ? -39.424 -12.933 39.454 1.00 78.44 749 ILE A O 1
ATOM 5829 N N . SER A 1 750 ? -40.546 -11.575 40.841 1.00 78.31 750 SER A N 1
ATOM 5830 C CA . SER A 1 750 ? -41.841 -12.235 40.618 1.00 78.31 750 SER A CA 1
ATOM 5831 C C . SER A 1 750 ? -42.301 -12.132 39.160 1.00 78.31 750 SER A C 1
ATOM 5833 O O . SER A 1 750 ? -42.783 -13.113 38.591 1.00 78.31 750 SER A O 1
ATOM 5835 N N . THR A 1 751 ? -42.051 -10.990 38.513 1.00 80.19 751 THR A N 1
ATOM 5836 C CA . THR A 1 751 ? -42.295 -10.800 37.074 1.00 80.19 751 THR A CA 1
ATOM 5837 C C . THR A 1 751 ? -41.398 -11.694 36.215 1.00 80.19 751 THR A C 1
ATOM 5839 O O . THR A 1 751 ? -41.843 -12.231 35.202 1.00 80.19 751 THR A O 1
ATOM 5842 N N . ALA A 1 752 ? -40.136 -11.888 36.607 1.00 77.06 752 ALA A N 1
ATOM 5843 C CA . ALA A 1 752 ? -39.230 -12.793 35.906 1.00 77.06 752 ALA A CA 1
ATOM 5844 C C . ALA A 1 752 ? -39.729 -14.246 35.964 1.00 77.06 752 ALA A C 1
ATOM 5846 O O . ALA A 1 752 ? -39.637 -14.951 34.964 1.00 77.06 752 ALA A O 1
ATOM 5847 N N . ILE A 1 753 ? -40.310 -14.675 37.090 1.00 72.50 753 ILE A N 1
ATOM 5848 C CA . ILE A 1 753 ? -40.897 -16.015 37.239 1.00 72.50 753 ILE A CA 1
ATOM 5849 C C . ILE A 1 753 ? -42.148 -16.155 36.369 1.00 72.50 753 ILE A C 1
ATOM 5851 O O . ILE A 1 753 ? -42.248 -17.114 35.605 1.00 72.50 753 ILE A O 1
ATOM 5855 N N . SER A 1 754 ? -43.081 -15.198 36.443 1.00 74.00 754 SER A N 1
ATOM 5856 C CA . SER A 1 754 ? -44.346 -15.274 35.700 1.00 74.00 754 SER A CA 1
ATOM 5857 C C . SER A 1 754 ? -44.140 -15.246 34.185 1.00 74.00 754 SER A C 1
ATOM 5859 O O . SER A 1 754 ? -44.829 -15.960 33.461 1.00 74.00 754 SER A O 1
ATOM 5861 N N . LYS A 1 755 ? -43.148 -14.483 33.706 1.00 70.62 755 LYS A N 1
ATOM 5862 C CA . LYS A 1 755 ? -42.764 -14.418 32.287 1.00 70.62 755 LYS A CA 1
ATOM 5863 C C . LYS A 1 755 ? -41.750 -15.489 31.861 1.00 70.62 755 LYS A C 1
ATOM 5865 O O . LYS A 1 755 ? -41.375 -15.533 30.691 1.00 70.62 755 LYS A O 1
ATOM 5870 N N . GLY A 1 756 ? -41.284 -16.338 32.781 1.00 67.50 756 GLY A N 1
ATOM 5871 C CA . GLY A 1 756 ? -40.329 -17.416 32.496 1.00 67.50 756 GLY A CA 1
ATOM 5872 C C . GLY A 1 756 ? -38.926 -16.951 32.076 1.00 67.50 756 GLY A C 1
ATOM 5873 O O . GLY A 1 756 ? -38.262 -17.637 31.300 1.00 67.50 756 GLY A O 1
ATOM 5874 N N . TRP A 1 757 ? -38.475 -15.786 32.545 1.00 75.75 757 TRP A N 1
ATOM 5875 C CA . TRP A 1 757 ? -37.137 -15.245 32.280 1.00 75.75 757 TRP A CA 1
ATOM 5876 C C . TRP A 1 757 ? -36.043 -15.983 33.066 1.00 75.75 757 TRP A C 1
ATOM 5878 O O . TRP A 1 757 ? -36.294 -16.548 34.127 1.00 75.75 757 TRP A O 1
ATOM 5888 N N . GLU A 1 758 ? -34.789 -15.921 32.593 1.00 73.00 758 GLU A N 1
ATOM 5889 C CA . GLU A 1 758 ? -33.656 -16.607 33.242 1.00 73.00 758 GLU A CA 1
ATOM 5890 C C . GLU A 1 758 ? -33.345 -16.080 34.660 1.00 73.00 758 GLU A C 1
ATOM 5892 O O . GLU A 1 758 ? -32.702 -16.750 35.472 1.00 73.00 758 GLU A O 1
ATOM 5897 N N . GLY A 1 759 ? -33.747 -14.839 34.934 1.00 81.81 759 GLY A N 1
ATOM 5898 C CA . GLY A 1 759 ? -33.531 -14.135 36.191 1.00 81.81 759 GLY A CA 1
ATOM 5899 C C . GLY A 1 759 ? -33.396 -12.627 35.990 1.00 81.81 759 GLY A C 1
ATOM 5900 O O . GLY A 1 759 ? -33.823 -12.071 34.977 1.00 81.81 759 GLY A O 1
ATOM 5901 N N . VAL A 1 760 ? -32.750 -11.969 36.950 1.00 83.81 760 VAL A N 1
ATOM 5902 C CA . VAL A 1 760 ? -32.511 -10.517 36.959 1.00 83.81 760 VAL A CA 1
ATOM 5903 C C . VAL A 1 760 ? -31.007 -10.248 37.056 1.00 83.81 760 VAL A C 1
ATOM 5905 O O . VAL A 1 760 ? -30.279 -10.943 37.771 1.00 83.81 760 VAL A O 1
ATOM 5908 N N . ILE A 1 761 ? -30.518 -9.251 36.321 1.00 87.06 761 ILE A N 1
ATOM 5909 C CA . ILE A 1 761 ? -29.144 -8.748 36.424 1.00 87.06 761 ILE A CA 1
ATOM 5910 C C . ILE A 1 761 ? -29.166 -7.400 37.139 1.00 87.06 761 ILE A C 1
ATOM 5912 O O . ILE A 1 761 ? -29.902 -6.504 36.736 1.00 87.06 761 ILE A O 1
ATOM 5916 N N . LEU A 1 762 ? -28.313 -7.253 38.154 1.00 85.44 762 LEU A N 1
ATOM 5917 C CA . LEU A 1 762 ? -28.084 -6.005 38.876 1.00 85.44 762 LEU A CA 1
ATOM 5918 C C . LEU A 1 762 ? -26.726 -5.415 38.494 1.00 85.44 762 LEU A C 1
ATOM 5920 O O . LEU A 1 762 ? -25.691 -6.079 38.624 1.00 85.44 762 LEU A O 1
ATOM 5924 N N . ARG A 1 763 ? -26.737 -4.161 38.047 1.00 86.25 763 ARG A N 1
ATOM 5925 C CA . ARG A 1 763 ? -25.569 -3.360 37.667 1.00 86.25 763 ARG A CA 1
ATOM 5926 C C . ARG A 1 763 ? -25.430 -2.193 38.626 1.00 86.25 763 ARG A C 1
ATOM 5928 O O . ARG A 1 763 ? -26.373 -1.428 38.797 1.00 86.25 763 ARG A O 1
ATOM 5935 N N . LYS A 1 764 ? -24.259 -2.034 39.235 1.00 83.50 764 LYS A N 1
ATOM 5936 C CA . LYS A 1 764 ? -23.974 -0.835 40.025 1.00 83.50 764 LYS A CA 1
ATOM 5937 C C . LYS A 1 764 ? -23.646 0.341 39.102 1.00 83.50 764 LYS A C 1
ATOM 5939 O O . LYS A 1 764 ? -22.939 0.149 38.114 1.00 83.50 764 LYS A O 1
ATOM 5944 N N . ASN A 1 765 ? -24.117 1.541 39.433 1.00 83.19 765 ASN A N 1
ATOM 5945 C CA . ASN A 1 765 ? -23.884 2.734 38.621 1.00 83.19 765 ASN A CA 1
ATOM 5946 C C . ASN A 1 765 ? -22.396 3.118 38.549 1.00 83.19 765 ASN A C 1
ATOM 5948 O O . ASN A 1 765 ? -21.874 3.441 37.479 1.00 83.19 765 ASN A O 1
ATOM 5952 N N . VAL A 1 766 ? -21.704 3.033 39.693 1.00 78.56 766 VAL A N 1
ATOM 5953 C CA . VAL A 1 766 ? -20.261 3.271 39.813 1.00 78.56 766 VAL A CA 1
ATOM 5954 C C . VAL A 1 766 ? -19.570 2.031 40.390 1.00 78.56 766 VAL A C 1
ATOM 5956 O O . VAL A 1 766 ? -19.817 1.610 41.522 1.00 78.56 766 VAL A O 1
ATOM 5959 N N . GLY A 1 767 ? -18.664 1.440 39.608 1.00 68.69 767 GLY A N 1
ATOM 5960 C CA . GLY A 1 767 ? -17.852 0.283 40.002 1.00 68.69 767 GLY A CA 1
ATOM 5961 C C . GLY A 1 767 ? -18.060 -0.955 39.126 1.00 68.69 767 GLY A C 1
ATOM 5962 O O . GLY A 1 767 ? -18.845 -0.962 38.186 1.00 68.69 767 GLY A O 1
ATOM 5963 N N . ARG A 1 768 ? -17.319 -2.032 39.422 1.00 65.12 768 ARG A N 1
ATOM 5964 C CA . ARG A 1 768 ? -17.293 -3.273 38.615 1.00 65.12 768 ARG A CA 1
ATOM 5965 C C . ARG A 1 768 ? -18.294 -4.346 39.069 1.00 65.12 768 ARG A C 1
ATOM 5967 O O . ARG A 1 768 ? -18.190 -5.497 38.646 1.00 65.12 768 ARG A O 1
ATOM 5974 N N . ASN A 1 769 ? -19.225 -4.012 39.960 1.00 75.56 769 ASN A N 1
ATOM 5975 C CA . ASN A 1 769 ? -20.104 -5.002 40.576 1.00 75.56 769 ASN A CA 1
ATOM 5976 C C . ASN A 1 769 ? -21.293 -5.323 39.665 1.00 75.56 769 ASN A C 1
ATOM 5978 O O . ASN A 1 769 ? -22.153 -4.480 39.420 1.00 75.56 769 ASN A O 1
ATOM 5982 N N . LEU A 1 770 ? -21.327 -6.573 39.203 1.00 81.88 770 LEU A N 1
ATOM 5983 C CA . LEU A 1 770 ? -22.408 -7.158 38.421 1.00 81.88 770 LEU A CA 1
ATOM 5984 C C . LEU A 1 770 ? -22.907 -8.405 39.155 1.00 81.88 770 LEU A C 1
ATOM 5986 O O . LEU A 1 770 ? -22.131 -9.339 39.388 1.00 81.88 770 LEU A O 1
ATOM 5990 N N . LEU A 1 771 ? -24.184 -8.428 39.522 1.00 82.75 771 LEU A N 1
ATOM 5991 C CA . LEU A 1 771 ? -24.808 -9.563 40.201 1.00 82.75 771 LEU A CA 1
ATOM 5992 C C . LEU A 1 771 ? -25.872 -10.170 39.296 1.00 82.75 771 LEU A C 1
ATOM 5994 O O . LEU A 1 771 ? -26.586 -9.457 38.597 1.00 82.75 771 LEU A O 1
ATOM 5998 N N . LYS A 1 772 ? -25.983 -11.495 39.315 1.00 83.50 772 LYS A N 1
ATOM 5999 C CA . LYS A 1 772 ? -27.120 -12.197 38.715 1.00 83.50 772 LYS A CA 1
ATOM 6000 C C . LYS A 1 772 ? -27.924 -12.865 39.820 1.00 83.50 772 LYS A C 1
ATOM 6002 O O . LYS A 1 772 ? -27.377 -13.652 40.598 1.00 83.50 772 LYS A O 1
ATOM 6007 N N . VAL A 1 773 ? -29.209 -12.550 39.854 1.00 77.81 773 VAL A N 1
ATOM 6008 C CA . VAL A 1 773 ? -30.193 -13.147 40.748 1.00 77.81 773 VAL A CA 1
ATOM 6009 C C . VAL A 1 773 ? -30.976 -14.159 39.927 1.00 77.81 773 VAL A C 1
ATOM 6011 O O . VAL A 1 773 ? -31.580 -13.818 38.910 1.00 77.81 773 VAL A O 1
ATOM 6014 N N . LYS A 1 774 ? -30.892 -15.422 40.335 1.00 72.62 774 LYS A N 1
ATOM 6015 C CA . LYS A 1 774 ? -31.616 -16.535 39.728 1.00 72.62 774 LYS A CA 1
ATOM 6016 C C . LYS A 1 774 ? -32.297 -17.323 40.825 1.00 72.62 774 LYS A C 1
ATOM 6018 O O . LYS A 1 774 ? -31.647 -17.631 41.824 1.00 72.62 774 LYS A O 1
ATOM 6023 N N . GLN A 1 775 ? -33.544 -17.698 40.596 1.00 71.06 775 GLN A N 1
ATOM 6024 C CA . GLN A 1 775 ? -34.225 -18.665 41.439 1.00 71.06 775 GLN A CA 1
ATOM 6025 C C . GLN A 1 775 ? -34.017 -20.064 40.859 1.00 71.06 775 GLN A C 1
ATOM 6027 O O . GLN A 1 775 ? -34.004 -20.245 39.642 1.00 71.06 775 GLN A O 1
ATOM 6032 N N . TRP A 1 776 ? -33.772 -21.030 41.736 1.00 70.31 776 TRP A N 1
ATOM 6033 C CA . TRP A 1 776 ? -33.541 -22.422 41.375 1.00 70.31 776 TRP A CA 1
ATOM 6034 C C . TRP A 1 776 ? -34.628 -23.290 41.993 1.00 70.31 776 TRP A C 1
ATOM 6036 O O . TRP A 1 776 ? -35.032 -23.032 43.126 1.00 70.31 776 TRP A O 1
ATOM 6046 N N . ASN A 1 777 ? -35.031 -24.337 41.279 1.00 74.62 777 ASN A N 1
ATOM 6047 C CA . ASN A 1 777 ? -35.890 -25.381 41.817 1.00 74.62 777 ASN A CA 1
ATOM 6048 C C . ASN A 1 777 ? -35.012 -26.546 42.272 1.00 74.62 777 ASN A C 1
ATOM 6050 O O . ASN A 1 777 ? -34.149 -27.011 41.525 1.00 74.62 777 ASN A O 1
ATOM 6054 N N . ASP A 1 778 ? -35.230 -27.016 43.494 1.00 81.19 778 ASP A N 1
ATOM 6055 C CA . ASP A 1 778 ? -34.571 -28.201 44.033 1.00 81.19 778 ASP A CA 1
ATOM 6056 C C . ASP A 1 778 ? -35.606 -29.344 44.049 1.00 81.19 778 ASP A C 1
ATOM 6058 O O . ASP A 1 778 ? -36.728 -29.157 44.519 1.00 81.19 778 ASP A O 1
ATOM 6062 N N . ALA A 1 779 ? -35.253 -30.517 43.517 1.00 83.06 779 ALA A N 1
ATOM 6063 C CA . ALA A 1 779 ? -36.061 -31.733 43.643 1.00 83.06 779 ALA A CA 1
ATOM 6064 C C . ALA A 1 779 ? -35.176 -32.951 43.926 1.00 83.06 779 ALA A C 1
ATOM 6066 O O . ALA A 1 779 ? -33.989 -32.972 43.588 1.00 83.06 779 ALA A O 1
ATOM 6067 N N . GLU A 1 780 ? -35.756 -33.959 44.567 1.00 84.38 780 GLU A N 1
ATOM 6068 C CA . GLU A 1 780 ? -35.061 -35.190 44.940 1.00 84.38 780 GLU A CA 1
ATOM 6069 C C . GLU A 1 780 ? -35.291 -36.275 43.885 1.00 84.38 780 GLU A C 1
ATOM 6071 O O . GLU A 1 780 ? -36.420 -36.508 43.457 1.00 84.38 780 GLU A O 1
ATOM 6076 N N . TYR A 1 781 ? -34.212 -36.936 43.467 1.00 85.19 781 TYR A N 1
ATOM 6077 C CA . TYR A 1 781 ? -34.232 -38.006 42.470 1.00 85.19 781 TYR A CA 1
ATOM 6078 C C . TYR A 1 781 ? -33.395 -39.189 42.932 1.00 85.19 781 TYR A C 1
ATOM 6080 O O . TYR A 1 781 ? -32.451 -39.028 43.697 1.00 85.19 781 TYR A O 1
ATOM 6088 N N . ILE A 1 782 ? -33.697 -40.375 42.415 1.00 85.69 782 ILE A N 1
ATOM 6089 C CA . ILE A 1 782 ? -32.881 -41.573 42.621 1.00 85.69 782 ILE A CA 1
ATOM 6090 C C . ILE A 1 782 ? -31.960 -41.742 41.414 1.00 85.69 782 ILE A C 1
ATOM 6092 O O . ILE A 1 782 ? -32.420 -41.687 40.270 1.00 85.69 782 ILE A O 1
ATOM 6096 N N . VAL A 1 783 ? -30.667 -41.964 41.656 1.00 86.25 783 VAL A N 1
ATOM 6097 C CA . VAL A 1 783 ? -29.702 -42.243 40.584 1.00 86.25 783 VAL A CA 1
ATOM 6098 C C . VAL A 1 783 ? -29.956 -43.636 40.018 1.00 86.25 783 VAL A C 1
ATOM 6100 O O . VAL A 1 783 ? -29.841 -44.631 40.730 1.00 86.25 783 VAL A O 1
ATOM 6103 N N . LYS A 1 784 ? -30.292 -43.714 38.731 1.00 86.75 784 LYS A N 1
ATOM 6104 C CA . LYS A 1 784 ? -30.588 -44.978 38.039 1.00 86.75 784 LYS A CA 1
ATOM 6105 C C . LYS A 1 784 ? -29.370 -45.569 37.348 1.00 86.75 784 LYS A C 1
ATOM 6107 O O . LYS A 1 784 ? -29.240 -46.784 37.277 1.00 86.75 784 LYS A O 1
ATOM 6112 N N . ASP A 1 785 ? -28.515 -44.710 36.806 1.00 85.19 785 ASP A N 1
ATOM 6113 C CA . ASP A 1 785 ? -27.367 -45.112 35.998 1.00 85.19 785 ASP A CA 1
ATOM 6114 C C . ASP A 1 785 ? -26.259 -44.051 36.076 1.00 85.19 785 ASP A C 1
ATOM 6116 O O . ASP A 1 785 ? -26.509 -42.919 36.498 1.00 85.19 785 ASP A O 1
ATOM 6120 N N . MET A 1 786 ? -25.039 -44.391 35.668 1.00 86.50 786 MET A N 1
ATOM 6121 C CA . MET A 1 786 ? -23.897 -43.477 35.670 1.00 86.50 786 MET A CA 1
ATOM 6122 C C . MET A 1 786 ? -22.939 -43.741 34.509 1.00 86.50 786 MET A C 1
ATOM 6124 O O . MET A 1 786 ? -22.762 -44.866 34.058 1.00 86.50 786 MET A O 1
ATOM 6128 N N . GLU A 1 787 ? -22.281 -42.685 34.047 1.00 86.88 787 GLU A N 1
ATOM 6129 C CA . GLU A 1 787 ? -21.279 -42.731 32.989 1.00 86.88 787 GLU A CA 1
ATOM 6130 C C . GLU A 1 787 ? -19.882 -42.483 33.577 1.00 86.88 787 GLU A C 1
ATOM 6132 O O . GLU A 1 787 ? -19.680 -41.564 34.379 1.00 86.88 787 GLU A O 1
ATOM 6137 N N . ILE A 1 788 ? -18.912 -43.309 33.179 1.00 87.56 788 ILE A N 1
ATOM 6138 C CA . ILE A 1 788 ? -17.510 -43.215 33.602 1.00 87.56 788 ILE A CA 1
ATOM 6139 C C . ILE A 1 788 ? -16.650 -42.918 32.372 1.00 87.56 788 ILE A C 1
ATOM 6141 O O . ILE A 1 788 ? -16.722 -43.624 31.368 1.00 87.56 788 ILE A O 1
ATOM 6145 N N . GLY A 1 789 ? -15.801 -41.897 32.471 1.00 84.88 789 GLY A N 1
ATOM 6146 C CA . GLY A 1 789 ? -14.883 -41.472 31.418 1.00 84.88 789 GLY A CA 1
ATOM 6147 C C . GLY A 1 789 ? -13.467 -41.232 31.940 1.00 84.88 789 GLY A C 1
ATOM 6148 O O . GLY A 1 789 ? -13.216 -41.242 33.143 1.00 84.88 789 GLY A O 1
ATOM 6149 N N . MET A 1 790 ? -12.523 -41.013 31.027 1.00 81.19 790 MET A N 1
ATOM 6150 C CA . MET A 1 790 ? -11.155 -40.603 31.365 1.00 81.19 790 MET A CA 1
ATOM 6151 C C . MET A 1 790 ? -11.094 -39.076 31.503 1.00 81.19 790 MET A C 1
ATOM 6153 O O . MET A 1 790 ? -11.573 -38.357 30.625 1.00 81.19 790 MET A O 1
ATOM 6157 N N . MET A 1 791 ? -10.486 -38.569 32.577 1.00 73.50 791 MET A N 1
ATOM 6158 C CA . MET A 1 791 ? -10.243 -37.138 32.777 1.00 73.50 791 MET A CA 1
ATOM 6159 C C . MET A 1 791 ? -8.839 -36.905 33.328 1.00 73.50 791 MET A C 1
ATOM 6161 O O . MET A 1 791 ? -8.394 -37.599 34.241 1.00 73.50 791 MET A O 1
ATOM 6165 N N . ARG A 1 792 ? -8.161 -35.882 32.803 1.00 73.06 792 ARG A N 1
ATOM 6166 C CA . ARG A 1 792 ? -6.849 -35.461 33.288 1.00 73.06 792 ARG A CA 1
ATOM 6167 C C . ARG A 1 792 ? -6.980 -34.698 34.600 1.00 73.06 792 ARG A C 1
ATOM 6169 O O . ARG A 1 792 ? -7.625 -33.649 34.639 1.00 73.06 792 ARG A O 1
ATOM 6176 N N . ILE A 1 793 ? -6.354 -35.198 35.660 1.00 73.19 793 ILE A N 1
ATOM 6177 C CA . ILE A 1 793 ? -6.362 -34.552 36.976 1.00 73.19 793 ILE A CA 1
ATOM 6178 C C . ILE A 1 793 ? -5.460 -33.304 36.922 1.00 73.19 793 ILE A C 1
ATOM 6180 O O . ILE A 1 793 ? -4.287 -33.438 36.572 1.00 73.19 793 ILE A O 1
ATOM 6184 N N . PRO A 1 794 ? -5.953 -32.094 37.258 1.00 51.25 794 PRO A N 1
ATOM 6185 C CA . PRO A 1 794 ? -5.160 -30.861 37.188 1.00 51.25 794 PRO A CA 1
ATOM 6186 C C . PRO A 1 794 ? -3.907 -30.869 38.071 1.00 51.25 794 PRO A C 1
ATOM 6188 O O . PRO A 1 794 ? -2.888 -30.309 37.674 1.00 51.25 794 PRO A O 1
ATOM 6191 N N . ASP A 1 795 ? -3.977 -31.520 39.234 1.00 54.50 795 ASP A N 1
ATOM 6192 C CA . ASP A 1 795 ? -2.913 -31.486 40.244 1.00 54.50 795 ASP A CA 1
ATOM 6193 C C . ASP A 1 795 ? -1.756 -32.443 39.922 1.00 54.50 795 ASP A C 1
ATOM 6195 O O . ASP A 1 795 ? -0.594 -32.118 40.159 1.00 54.50 795 ASP A O 1
ATOM 6199 N N . THR A 1 796 ? -2.054 -33.615 39.352 1.00 56.88 796 THR A N 1
ATOM 6200 C CA . THR A 1 796 ? -1.054 -34.654 39.039 1.00 56.88 796 THR A CA 1
ATOM 6201 C C . THR A 1 796 ? -0.731 -34.747 37.550 1.00 56.88 796 THR A C 1
ATOM 6203 O O . THR A 1 796 ? 0.304 -35.290 37.174 1.00 56.88 796 THR A O 1
ATOM 6206 N N . GLY A 1 797 ? -1.601 -34.228 36.682 1.00 57.38 797 GLY A N 1
ATOM 6207 C CA . GLY A 1 797 ? -1.450 -34.292 35.232 1.00 57.38 797 GLY A CA 1
ATOM 6208 C C . GLY A 1 797 ? -1.639 -35.690 34.633 1.00 57.38 797 GLY A C 1
ATOM 6209 O O . GLY A 1 797 ? -1.370 -35.840 33.440 1.00 57.38 797 GLY A O 1
ATOM 6210 N N . ILE A 1 798 ? -2.094 -36.671 35.419 1.00 71.81 798 ILE A N 1
ATOM 6211 C CA . ILE A 1 798 ? -2.352 -38.062 35.010 1.00 71.81 798 ILE A CA 1
ATOM 6212 C C . ILE A 1 798 ? -3.825 -38.208 34.599 1.00 71.81 798 ILE A C 1
ATOM 6214 O O . ILE A 1 798 ? -4.706 -37.591 35.204 1.00 71.81 798 ILE A O 1
ATOM 6218 N N . ASP A 1 799 ? -4.088 -39.011 33.567 1.00 74.94 799 ASP A N 1
ATOM 6219 C CA . ASP A 1 799 ? -5.445 -39.374 33.155 1.00 74.94 799 ASP A CA 1
ATOM 6220 C C . ASP A 1 799 ? -5.995 -40.468 34.081 1.00 74.94 799 ASP A C 1
ATOM 6222 O O . ASP A 1 799 ? -5.440 -41.564 34.161 1.00 74.94 799 ASP A O 1
ATOM 6226 N N . SER A 1 800 ? -7.096 -40.170 34.771 1.00 78.00 800 SER A N 1
ATOM 6227 C CA . SER A 1 800 ? -7.762 -41.090 35.698 1.00 78.00 800 SER A CA 1
ATOM 6228 C C . SER A 1 800 ? -9.211 -41.338 35.286 1.00 78.00 800 SER A C 1
ATOM 6230 O O . SER A 1 800 ? -9.853 -40.492 34.657 1.00 78.00 800 SER A O 1
ATOM 6232 N N . LYS A 1 801 ? -9.749 -42.504 35.665 1.00 85.50 801 LYS A N 1
ATOM 6233 C CA . LYS A 1 801 ? -11.173 -42.822 35.493 1.00 85.50 801 LYS A CA 1
ATOM 6234 C C . LYS A 1 801 ? -12.007 -42.010 36.483 1.00 85.50 801 LYS A C 1
ATOM 6236 O O . LYS A 1 801 ? -11.741 -42.038 37.681 1.00 85.50 801 LYS A O 1
ATOM 6241 N N . VAL A 1 802 ? -13.013 -41.300 35.983 1.00 85.50 802 VAL A N 1
ATOM 6242 C CA . VAL A 1 802 ? -13.892 -40.434 36.775 1.00 85.50 802 VAL A CA 1
ATOM 6243 C C . VAL A 1 802 ? -15.341 -40.547 36.311 1.00 85.50 802 VAL A C 1
ATOM 6245 O O . VAL A 1 802 ? -15.607 -40.813 35.140 1.00 85.50 802 VAL A O 1
ATOM 6248 N N . VAL A 1 803 ? -16.293 -40.281 37.206 1.00 85.25 803 VAL A N 1
ATOM 6249 C CA . VAL A 1 803 ? -17.711 -40.161 36.835 1.00 85.25 803 VAL A CA 1
ATOM 6250 C C . VAL A 1 803 ? -17.924 -38.887 36.024 1.00 85.25 803 VAL A C 1
ATOM 6252 O O . VAL A 1 803 ? -17.612 -37.786 36.496 1.00 85.25 803 VAL A O 1
ATOM 6255 N N . THR A 1 804 ? -18.460 -39.014 34.811 1.00 83.44 804 THR A N 1
ATOM 6256 C CA . THR A 1 804 ? -18.796 -37.879 33.938 1.00 83.44 804 THR A CA 1
ATOM 6257 C C . THR A 1 804 ? -20.200 -37.362 34.222 1.00 83.44 804 THR A C 1
ATOM 6259 O O . THR A 1 804 ? -20.357 -36.155 34.438 1.00 83.44 804 THR A O 1
ATOM 6262 N N . ALA A 1 805 ? -21.188 -38.257 34.303 1.00 86.00 805 ALA A N 1
ATOM 6263 C CA . ALA A 1 805 ? -22.586 -37.927 34.568 1.00 86.00 805 ALA A CA 1
ATOM 6264 C C . ALA A 1 805 ? -23.330 -39.043 35.318 1.00 86.00 805 ALA A C 1
ATOM 6266 O O . ALA A 1 805 ? -22.983 -40.215 35.210 1.00 86.00 805 ALA A O 1
ATOM 6267 N N . VAL A 1 806 ? -24.382 -38.668 36.049 1.00 87.69 806 VAL A N 1
ATOM 6268 C CA . VAL A 1 806 ? -25.376 -39.589 36.625 1.00 87.69 806 VAL A CA 1
ATOM 6269 C C . VAL A 1 806 ? -26.722 -39.392 35.940 1.00 87.69 806 VAL A C 1
ATOM 6271 O O . VAL A 1 806 ? -27.054 -38.277 35.547 1.00 87.69 806 VAL A O 1
ATOM 6274 N N . PHE A 1 807 ? -27.509 -40.449 35.786 1.00 87.19 807 PHE A N 1
ATOM 6275 C CA . PHE A 1 807 ? -28.806 -40.403 35.121 1.00 87.19 807 PHE A CA 1
ATOM 6276 C C . PHE A 1 807 ? -29.954 -40.585 36.112 1.00 87.19 807 PHE A C 1
ATOM 6278 O O . PHE A 1 807 ? -29.942 -41.499 36.938 1.00 87.19 807 PHE A O 1
ATOM 6285 N N . ILE A 1 808 ? -30.959 -39.724 35.977 1.00 87.75 808 ILE A N 1
ATOM 6286 C CA . ILE A 1 808 ? -32.202 -39.709 36.757 1.00 87.75 808 ILE A CA 1
ATOM 6287 C C . ILE A 1 808 ? -33.410 -39.858 35.821 1.00 87.75 808 ILE A C 1
ATOM 6289 O O . ILE A 1 808 ? -33.292 -39.618 34.620 1.00 87.75 808 ILE A O 1
ATOM 6293 N N . GLU A 1 809 ? -34.569 -40.224 36.361 1.00 83.94 809 GLU A N 1
ATOM 6294 C CA . GLU A 1 809 ? -35.843 -40.276 35.625 1.00 83.94 809 GLU A CA 1
ATOM 6295 C C . GLU A 1 809 ? -36.715 -39.060 35.988 1.00 83.94 809 GLU A C 1
ATOM 6297 O O . GLU A 1 809 ? -36.926 -38.794 37.172 1.00 83.94 809 GLU A O 1
ATOM 6302 N N . HIS A 1 810 ? -37.222 -38.328 34.984 1.00 79.69 810 HIS A N 1
ATOM 6303 C CA . HIS A 1 810 ? -38.129 -37.177 35.156 1.00 79.69 810 HIS A CA 1
ATOM 6304 C C . HIS A 1 810 ? -39.426 -37.340 34.341 1.00 79.69 810 HIS A C 1
ATOM 6306 O O . HIS A 1 810 ? -39.377 -37.847 33.225 1.00 79.69 810 HIS A O 1
ATOM 6312 N N . LYS A 1 811 ? -40.560 -36.913 34.924 1.00 66.38 811 LYS A N 1
ATOM 6313 C CA . LYS A 1 811 ? -41.982 -37.084 34.516 1.00 66.38 811 LYS A CA 1
ATOM 6314 C C . LYS A 1 811 ? -42.282 -37.248 33.004 1.00 66.38 811 LYS A C 1
ATOM 6316 O O . LYS A 1 811 ? -41.721 -36.524 32.184 1.00 66.38 811 LYS A O 1
ATOM 6321 N N . ASP A 1 812 ? -43.295 -38.064 32.683 1.00 53.66 812 ASP A N 1
ATOM 6322 C CA . ASP A 1 812 ? -44.012 -38.082 31.390 1.00 53.66 812 ASP A CA 1
ATOM 6323 C C . ASP A 1 812 ? -45.318 -37.257 31.481 1.00 53.66 812 ASP A C 1
ATOM 6325 O O . ASP A 1 812 ? -46.023 -37.305 32.492 1.00 53.66 812 ASP A O 1
ATOM 6329 N N . GLU A 1 813 ? -45.650 -36.474 30.447 1.00 40.59 813 GLU A N 1
ATOM 6330 C CA . GLU A 1 813 ? -46.939 -35.762 30.350 1.00 40.59 813 GLU A CA 1
ATOM 6331 C C . GLU A 1 813 ? -48.016 -36.754 29.846 1.00 40.59 813 GLU A C 1
ATOM 6333 O O . GLU A 1 813 ? -47.763 -37.458 28.868 1.00 40.59 813 GLU A O 1
ATOM 6338 N N . PRO A 1 814 ? -49.212 -36.859 30.462 1.00 39.12 814 PRO A N 1
ATOM 6339 C CA . PRO A 1 814 ? -50.287 -37.689 29.925 1.00 39.12 814 PRO A CA 1
ATOM 6340 C C . PRO A 1 814 ? -50.942 -36.976 28.735 1.00 39.12 814 PRO A C 1
ATOM 6342 O O . PRO A 1 814 ? -51.756 -36.067 28.908 1.00 39.12 814 PRO A O 1
ATOM 6345 N N . THR A 1 815 ? -50.607 -37.375 27.509 1.00 38.34 815 THR A N 1
ATOM 6346 C CA . THR A 1 815 ? -51.291 -36.890 26.304 1.00 38.34 815 THR A CA 1
ATOM 6347 C C . THR A 1 815 ? -52.732 -37.405 26.302 1.00 38.34 815 THR A C 1
ATOM 6349 O O . THR A 1 815 ? -52.989 -38.609 26.307 1.00 38.34 815 THR A O 1
ATOM 6352 N N . SER A 1 816 ? -53.695 -36.483 26.311 1.00 36.31 816 SER A N 1
ATOM 6353 C CA . SER A 1 816 ? -55.139 -36.744 26.354 1.00 36.31 816 SER A CA 1
ATOM 6354 C C . SER A 1 816 ? -55.679 -37.340 25.043 1.00 36.31 816 SER A C 1
ATOM 6356 O O . SER A 1 816 ? -56.601 -36.781 24.456 1.00 36.31 816 SER A O 1
ATOM 6358 N N . THR A 1 817 ? -55.140 -38.452 24.537 1.00 36.69 817 THR A N 1
ATOM 6359 C CA . THR A 1 817 ? -55.778 -39.247 23.467 1.00 36.69 817 THR A CA 1
ATOM 6360 C C . THR A 1 817 ? -55.210 -40.670 23.384 1.00 36.69 817 THR A C 1
ATOM 6362 O O . THR A 1 817 ? -54.621 -41.063 22.390 1.00 36.69 817 THR A O 1
ATOM 6365 N N . SER A 1 818 ? -55.400 -41.508 24.402 1.00 33.16 818 SER A N 1
ATOM 6366 C CA . SER A 1 818 ? -55.366 -42.963 24.177 1.00 33.16 818 SER A CA 1
ATOM 6367 C C . SER A 1 818 ? -56.199 -43.703 25.216 1.00 33.16 818 SER A C 1
ATOM 6369 O O . SER A 1 818 ? -55.900 -43.782 26.405 1.00 33.16 818 SER A O 1
ATOM 6371 N N . ARG A 1 819 ? -57.321 -44.232 24.727 1.00 34.59 819 ARG A N 1
ATOM 6372 C CA . ARG A 1 819 ? -58.126 -45.242 25.402 1.00 34.59 819 ARG A CA 1
ATOM 6373 C C . ARG A 1 819 ? -57.278 -46.503 25.595 1.00 34.59 819 ARG A C 1
ATOM 6375 O O . ARG A 1 819 ? -56.682 -46.968 24.636 1.00 34.59 819 ARG A O 1
ATOM 6382 N N . ILE A 1 820 ? -57.359 -47.070 26.802 1.00 40.06 820 ILE A N 1
ATOM 6383 C CA . ILE A 1 820 ? -57.337 -48.513 27.093 1.00 40.06 820 ILE A CA 1
ATOM 6384 C C . ILE A 1 820 ? -56.102 -49.258 26.543 1.00 40.06 820 ILE A C 1
ATOM 6386 O O . ILE A 1 820 ? -56.119 -49.693 25.404 1.00 40.06 820 ILE A O 1
ATOM 6390 N N . PHE A 1 821 ? -55.067 -49.460 27.370 1.00 33.88 821 PHE A N 1
ATOM 6391 C CA . PHE A 1 821 ? -54.428 -50.761 27.674 1.00 33.88 821 PHE A CA 1
ATOM 6392 C C . PHE A 1 821 ? -53.095 -50.564 28.434 1.00 33.88 821 PHE A C 1
ATOM 6394 O O . PHE A 1 821 ? -52.172 -49.911 27.964 1.00 33.88 821 PHE A O 1
ATOM 6401 N N . SER A 1 822 ? -52.986 -51.225 29.592 1.00 31.95 822 SER A N 1
ATOM 6402 C CA . SER A 1 822 ? -51.773 -51.500 30.387 1.00 31.95 822 SER A CA 1
ATOM 6403 C C . SER A 1 822 ? -50.966 -50.316 30.952 1.00 31.95 822 SER A C 1
ATOM 6405 O O . SER A 1 822 ? -50.143 -49.698 30.284 1.00 31.95 822 SER A O 1
ATOM 6407 N N . CYS A 1 823 ? -51.103 -50.103 32.262 1.00 28.53 823 CYS A N 1
ATOM 6408 C CA . CYS A 1 823 ? -50.152 -49.354 33.077 1.00 28.53 823 CYS A CA 1
ATOM 6409 C C . CYS A 1 823 ? -48.771 -50.042 33.026 1.00 28.53 823 CYS A C 1
ATOM 6411 O O . CYS A 1 823 ? -48.591 -51.103 33.627 1.00 28.53 823 CYS A O 1
ATOM 6413 N N . ARG A 1 824 ? -47.787 -49.463 32.325 1.00 33.50 824 ARG A N 1
ATOM 6414 C CA . ARG A 1 824 ? -46.370 -49.822 32.508 1.00 33.50 824 ARG A CA 1
ATOM 6415 C C . ARG A 1 824 ? -45.814 -49.032 33.705 1.00 33.50 824 ARG A C 1
ATOM 6417 O O . ARG A 1 824 ? -45.896 -47.810 33.669 1.00 33.50 824 ARG A O 1
ATOM 6424 N N . PRO A 1 825 ? -45.226 -49.666 34.739 1.00 33.78 825 PRO A N 1
ATOM 6425 C CA . PRO A 1 825 ? -44.843 -48.960 35.969 1.00 33.78 825 PRO A CA 1
ATOM 6426 C C . PRO A 1 825 ? -43.583 -48.079 35.904 1.00 33.78 825 PRO A C 1
ATOM 6428 O O . PRO A 1 825 ? -43.194 -47.564 36.940 1.00 33.78 825 PRO A O 1
ATOM 6431 N N . ASN A 1 826 ? -42.915 -47.914 34.758 1.00 39.53 826 ASN A N 1
ATOM 6432 C CA . ASN A 1 826 ? -41.632 -47.198 34.668 1.00 39.53 826 ASN A CA 1
ATOM 6433 C C . ASN A 1 826 ? -41.453 -46.548 33.283 1.00 39.53 826 ASN A C 1
ATOM 6435 O O . ASN A 1 826 ? -40.702 -47.061 32.453 1.00 39.53 826 ASN A O 1
ATOM 6439 N N . SER A 1 827 ? -42.142 -45.444 33.000 1.00 48.25 827 SER A N 1
ATOM 6440 C CA . SER A 1 827 ? -41.771 -44.562 31.887 1.00 48.25 827 SER A CA 1
ATOM 6441 C C . SER A 1 827 ? -41.541 -43.159 32.443 1.00 48.25 827 SER A C 1
ATOM 6443 O O . SER A 1 827 ? -42.458 -42.418 32.766 1.00 48.25 827 SER A O 1
ATOM 6445 N N . GLY A 1 828 ? -40.279 -42.854 32.717 1.00 57.41 828 GLY A N 1
ATOM 6446 C CA . GLY A 1 828 ? -39.815 -41.501 32.975 1.00 57.41 828 GLY A CA 1
ATOM 6447 C C . GLY A 1 828 ? -38.642 -41.242 32.045 1.00 57.41 828 GLY A C 1
ATOM 6448 O O . GLY A 1 828 ? -37.851 -42.147 31.765 1.00 57.41 828 GLY A O 1
ATOM 6449 N N . ASN A 1 829 ? -38.520 -40.019 31.545 1.00 71.81 829 ASN A N 1
ATOM 6450 C CA . ASN A 1 829 ? -37.460 -39.666 30.613 1.00 71.81 829 ASN A CA 1
ATOM 6451 C C . ASN A 1 829 ? -36.106 -39.627 31.330 1.00 71.81 829 ASN A C 1
ATOM 6453 O O . ASN A 1 829 ? -35.961 -39.013 32.390 1.00 71.81 829 ASN A O 1
ATOM 6457 N N . LYS A 1 830 ? -35.099 -40.286 30.745 1.00 78.38 830 LYS A N 1
ATOM 6458 C CA . LYS A 1 830 ? -33.747 -40.380 31.311 1.00 78.38 830 LYS A CA 1
ATOM 6459 C C . LYS A 1 830 ? -32.993 -39.063 31.096 1.00 78.38 830 LYS A C 1
ATOM 6461 O O . LYS A 1 830 ? -32.668 -38.705 29.965 1.00 78.38 830 LYS A O 1
ATOM 6466 N N . VAL A 1 831 ? -32.678 -38.355 32.179 1.00 80.88 831 VAL A N 1
ATOM 6467 C CA . VAL A 1 831 ? -31.971 -37.064 32.170 1.00 80.88 831 VAL A CA 1
ATOM 6468 C C . VAL A 1 831 ? -30.572 -37.232 32.762 1.00 80.88 831 VAL A C 1
ATOM 6470 O O . VAL A 1 831 ? -30.418 -37.748 33.865 1.00 80.88 831 VAL A O 1
ATOM 6473 N N . GLY A 1 832 ? -29.541 -36.794 32.032 1.00 84.19 832 GLY A N 1
ATOM 6474 C CA . GLY A 1 832 ? -28.147 -36.828 32.485 1.00 84.19 832 GLY A CA 1
ATOM 6475 C C . GLY A 1 832 ? -27.748 -35.577 33.274 1.00 84.19 832 GLY A C 1
ATOM 6476 O O . GLY A 1 832 ? -27.935 -34.452 32.811 1.00 84.19 832 GLY A O 1
ATOM 6477 N N . VAL A 1 833 ? -27.152 -35.770 34.448 1.00 85.19 833 VAL A N 1
ATOM 6478 C CA . VAL A 1 833 ? -26.674 -34.727 35.362 1.00 85.19 833 VAL A CA 1
ATOM 6479 C C . VAL A 1 833 ? -25.159 -34.852 35.518 1.00 85.19 833 VAL A C 1
ATOM 6481 O O . VAL A 1 833 ? -24.651 -35.732 36.210 1.00 85.19 833 VAL A O 1
ATOM 6484 N N . GLY A 1 834 ? -24.420 -33.972 34.841 1.00 80.38 834 GLY A N 1
ATOM 6485 C CA . GLY A 1 834 ? -22.950 -33.991 34.812 1.00 80.38 834 GLY A CA 1
ATOM 6486 C C . GLY A 1 834 ? -22.265 -32.963 35.715 1.00 80.38 834 GLY A C 1
ATOM 6487 O O . GLY A 1 834 ? -21.047 -33.001 35.863 1.00 80.38 834 GLY A O 1
ATOM 6488 N N . SER A 1 835 ? -23.002 -32.025 36.309 1.00 77.62 835 SER A N 1
ATOM 6489 C CA . SER A 1 835 ? -22.478 -30.918 37.127 1.00 77.62 835 SER A CA 1
ATOM 6490 C C . SER A 1 835 ? -22.803 -31.096 38.612 1.00 77.62 835 SER A C 1
ATOM 6492 O O . SER A 1 835 ? -23.854 -31.633 38.941 1.00 77.62 835 SER A O 1
ATOM 6494 N N . GLY A 1 836 ? -21.931 -30.612 39.508 1.00 79.00 836 GLY A N 1
ATOM 6495 C CA . GLY A 1 836 ? -22.142 -30.644 40.969 1.00 79.00 836 GLY A CA 1
ATOM 6496 C C . GLY A 1 836 ? -21.117 -31.461 41.760 1.00 79.00 836 GLY A C 1
ATOM 6497 O O . GLY A 1 836 ? -20.924 -31.204 42.939 1.00 79.00 836 GLY A O 1
ATOM 6498 N N . PHE A 1 837 ? -20.393 -32.372 41.104 1.00 81.81 837 PHE A N 1
ATOM 6499 C CA . PHE A 1 837 ? -19.378 -33.208 41.754 1.00 81.81 837 PHE A CA 1
ATOM 6500 C C . PHE A 1 837 ? -17.996 -32.546 41.807 1.00 81.81 837 PHE A C 1
ATOM 6502 O O . PHE A 1 837 ? -17.506 -32.044 40.784 1.00 81.81 837 PHE A O 1
ATOM 6509 N N . SER A 1 838 ? -17.339 -32.621 42.966 1.00 81.12 838 SER A N 1
ATOM 6510 C CA . SER A 1 838 ? -15.917 -32.300 43.122 1.00 81.12 838 SER A CA 1
ATOM 6511 C C . SER A 1 838 ? -15.029 -33.339 42.420 1.00 81.12 838 SER A C 1
ATOM 6513 O O . SER A 1 838 ? -15.458 -34.458 42.135 1.00 81.12 838 SER A O 1
ATOM 6515 N N . LEU A 1 839 ? -13.772 -32.989 42.124 1.00 78.00 839 LEU A N 1
ATOM 6516 C CA . LEU A 1 839 ? -12.847 -33.918 41.461 1.00 78.00 839 LEU A CA 1
ATOM 6517 C C . LEU A 1 839 ? -12.622 -35.189 42.301 1.00 78.00 839 LEU A C 1
ATOM 6519 O O . LEU A 1 839 ? -12.626 -36.291 41.759 1.00 78.00 839 LEU A O 1
ATOM 6523 N N . SER A 1 840 ? -12.509 -35.037 43.625 1.00 79.50 840 SER A N 1
ATOM 6524 C CA . SER A 1 840 ? -12.375 -36.152 44.566 1.00 79.50 840 SER A CA 1
ATOM 6525 C C . SER A 1 840 ? -13.621 -37.038 44.599 1.00 79.50 840 SER A C 1
ATOM 6527 O O . SER A 1 840 ? -13.490 -38.259 44.569 1.00 79.50 840 SER A O 1
ATOM 6529 N N . GLN A 1 841 ? -14.824 -36.453 44.570 1.00 83.31 841 GLN A N 1
ATOM 6530 C CA . GLN A 1 841 ? -16.080 -37.207 44.469 1.00 83.31 841 GLN A CA 1
ATOM 6531 C C . GLN A 1 841 ? -16.155 -38.008 43.167 1.00 83.31 841 GLN A C 1
ATOM 6533 O O . GLN A 1 841 ? -16.527 -39.177 43.187 1.00 83.31 841 GLN A O 1
ATOM 6538 N N . ARG A 1 842 ? -15.754 -37.425 42.031 1.00 85.62 842 ARG A N 1
ATOM 6539 C CA . ARG A 1 842 ? -15.806 -38.130 40.741 1.00 85.62 842 ARG A CA 1
ATOM 6540 C C . ARG A 1 842 ? -14.858 -39.321 40.662 1.00 85.62 842 ARG A C 1
ATOM 6542 O O . ARG A 1 842 ? -15.217 -40.304 40.025 1.00 85.62 842 ARG A O 1
ATOM 6549 N N . VAL A 1 843 ? -13.669 -39.232 41.261 1.00 84.38 843 VAL A N 1
ATOM 6550 C CA . VAL A 1 843 ? -12.735 -40.369 41.354 1.00 84.38 843 VAL A CA 1
ATOM 6551 C C . VAL A 1 843 ? -13.305 -41.422 42.306 1.00 84.38 843 VAL A C 1
ATOM 6553 O O . VAL A 1 843 ? -13.436 -42.581 41.926 1.00 84.38 843 VAL A O 1
ATOM 6556 N N . ARG A 1 844 ? -13.756 -41.006 43.498 1.00 84.44 844 ARG A N 1
ATOM 6557 C CA . ARG A 1 844 ? -14.327 -41.899 44.519 1.00 84.44 844 ARG A CA 1
ATOM 6558 C C . ARG A 1 844 ? -15.528 -42.693 43.999 1.00 84.44 844 ARG A C 1
ATOM 6560 O O . ARG A 1 844 ? -15.582 -43.902 44.194 1.00 84.44 844 ARG A O 1
ATOM 6567 N N . TYR A 1 845 ? -16.466 -42.042 43.312 1.00 86.44 845 TYR A N 1
ATOM 6568 C CA . TYR A 1 845 ? -17.639 -42.709 42.740 1.00 86.44 845 TYR A CA 1
ATOM 6569 C C . TYR A 1 845 ? -17.304 -43.556 41.505 1.00 86.44 845 TYR A C 1
ATOM 6571 O O . TYR A 1 845 ? -18.022 -44.506 41.216 1.00 86.44 845 TYR A O 1
ATOM 6579 N N . ALA A 1 846 ? -16.211 -43.265 40.790 1.00 85.31 846 ALA A N 1
ATOM 6580 C CA . ALA A 1 846 ? -15.755 -44.111 39.687 1.00 85.31 846 ALA A CA 1
ATOM 6581 C C . ALA A 1 846 ? -15.070 -45.391 40.185 1.00 85.31 846 ALA A C 1
ATOM 6583 O O . ALA A 1 846 ? -15.209 -46.438 39.560 1.00 85.31 846 ALA A O 1
ATOM 6584 N N . GLU A 1 847 ? -14.347 -45.312 41.305 1.00 85.12 847 GLU A N 1
ATOM 6585 C CA . GLU A 1 847 ? -13.748 -46.472 41.976 1.00 85.12 847 GLU A CA 1
ATOM 6586 C C . GLU A 1 847 ? -14.791 -47.308 42.729 1.00 85.12 847 GLU A C 1
ATOM 6588 O O . GLU A 1 847 ? -14.665 -48.530 42.793 1.00 85.12 847 GLU A O 1
ATOM 6593 N N . ARG A 1 848 ? -15.826 -46.662 43.287 1.00 84.44 848 ARG A N 1
ATOM 6594 C CA . ARG A 1 848 ? -16.927 -47.308 44.019 1.00 84.44 848 ARG A CA 1
ATOM 6595 C C . ARG A 1 848 ? -18.302 -46.808 43.545 1.00 84.44 848 ARG A C 1
ATOM 6597 O O . ARG A 1 848 ? -18.889 -45.937 44.196 1.00 84.44 848 ARG A O 1
ATOM 6604 N N . PRO A 1 849 ? -18.838 -47.380 42.451 1.00 83.12 849 PRO A N 1
ATOM 6605 C CA . PRO A 1 849 ? -20.160 -47.039 41.912 1.00 83.12 849 PRO A CA 1
ATOM 6606 C C . PRO A 1 849 ? -21.319 -47.244 42.903 1.00 83.12 849 PRO A C 1
ATOM 6608 O O . PRO A 1 849 ? -22.305 -46.505 42.873 1.00 83.12 849 PRO A O 1
ATOM 6611 N N . ASP A 1 850 ? -21.179 -48.202 43.823 1.00 81.38 850 ASP A N 1
ATOM 6612 C CA . ASP A 1 850 ? -22.206 -48.584 44.807 1.00 81.38 850 ASP A CA 1
ATOM 6613 C C . ASP A 1 850 ? -22.585 -47.450 45.775 1.00 81.38 850 ASP A C 1
ATOM 6615 O O . ASP A 1 850 ? -23.652 -47.467 46.385 1.00 81.38 850 ASP A O 1
ATOM 6619 N N . LEU A 1 851 ? -21.711 -46.448 45.927 1.00 82.88 851 LEU A N 1
ATOM 6620 C CA . LEU A 1 851 ? -21.933 -45.310 46.821 1.00 82.88 851 LEU A CA 1
ATOM 6621 C C . LEU A 1 851 ? -22.959 -44.307 46.281 1.00 82.88 851 LEU A C 1
ATOM 6623 O O . LEU A 1 851 ? -23.472 -43.502 47.053 1.00 82.88 851 LEU A O 1
ATOM 6627 N N . ILE A 1 852 ? -23.246 -44.332 44.976 1.00 82.62 852 ILE A N 1
ATOM 6628 C CA . ILE A 1 852 ? -24.120 -43.346 44.329 1.00 82.62 852 ILE A CA 1
ATOM 6629 C C . ILE A 1 852 ? -25.277 -43.982 43.557 1.00 82.62 852 ILE A C 1
ATOM 6631 O O . ILE A 1 852 ? -26.375 -43.427 43.551 1.00 82.62 852 ILE A O 1
ATOM 6635 N N . LEU A 1 853 ? -25.074 -45.147 42.933 1.00 83.75 853 LEU A N 1
ATOM 6636 C CA . LEU A 1 853 ? -26.136 -45.860 42.220 1.00 83.75 853 LEU A CA 1
ATOM 6637 C C . LEU A 1 853 ? -27.253 -46.278 43.188 1.00 83.75 853 LEU A C 1
ATOM 6639 O O . LEU A 1 853 ? -27.006 -46.873 44.232 1.00 83.75 853 LEU A O 1
ATOM 6643 N N . GLY A 1 854 ? -28.501 -45.953 42.847 1.00 81.12 854 GLY A N 1
ATOM 6644 C CA . GLY A 1 854 ? -29.681 -46.258 43.660 1.00 81.12 854 GLY A CA 1
ATOM 6645 C C . GLY A 1 854 ? -29.882 -45.365 44.891 1.00 81.12 854 GLY A C 1
ATOM 6646 O O . GLY A 1 854 ? -30.879 -45.533 45.594 1.00 81.12 854 GLY A O 1
ATOM 6647 N N . LYS A 1 855 ? -28.989 -44.405 45.159 1.00 84.19 855 LYS A N 1
ATOM 6648 C CA . LYS A 1 855 ? -29.122 -43.461 46.280 1.00 84.19 855 LYS A CA 1
ATOM 6649 C C . LYS A 1 855 ? -29.922 -42.213 45.871 1.00 84.19 855 LYS A C 1
ATOM 6651 O O . LYS A 1 855 ? -29.904 -41.833 44.692 1.00 84.19 855 LYS A O 1
ATOM 6656 N N . PRO A 1 856 ? -30.637 -41.566 46.815 1.00 84.50 856 PRO A N 1
ATOM 6657 C CA . PRO A 1 856 ? -31.282 -40.296 46.541 1.00 84.50 856 PRO A CA 1
ATOM 6658 C C . PRO A 1 856 ? -30.236 -39.184 46.407 1.00 84.50 856 PRO A C 1
ATOM 6660 O O . PRO A 1 856 ? -29.238 -39.136 47.128 1.00 84.50 856 PRO A O 1
ATOM 6663 N N . ILE A 1 857 ? -30.485 -38.266 45.485 1.00 86.44 857 ILE A N 1
ATOM 6664 C CA . ILE A 1 857 ? -29.705 -37.054 45.262 1.00 86.44 857 ILE A CA 1
ATOM 6665 C C . ILE A 1 857 ? -30.648 -35.860 45.140 1.00 86.44 857 ILE A C 1
ATOM 6667 O O . ILE A 1 857 ? -31.729 -35.957 44.557 1.00 86.44 857 ILE A O 1
ATOM 6671 N N . THR A 1 858 ? -30.232 -34.705 45.651 1.00 85.12 858 THR A N 1
ATOM 6672 C CA . THR A 1 858 ? -30.940 -33.447 45.401 1.00 85.12 858 THR A CA 1
ATOM 6673 C C . THR A 1 858 ? -30.383 -32.829 44.130 1.00 85.12 858 THR A C 1
ATOM 6675 O O . THR A 1 858 ? -29.228 -32.389 44.091 1.00 85.12 858 THR A O 1
ATOM 6678 N N . VAL A 1 859 ? -31.205 -32.772 43.086 1.00 83.56 859 VAL A N 1
ATOM 6679 C CA . VAL A 1 859 ? -30.860 -32.112 41.829 1.00 83.56 859 VAL A CA 1
ATOM 6680 C C . VAL A 1 859 ? -31.514 -30.746 41.795 1.00 83.56 859 VAL A C 1
ATOM 6682 O O . VAL A 1 859 ? -32.733 -30.592 41.856 1.00 83.56 859 VAL A O 1
ATOM 6685 N N . ARG A 1 860 ? -30.660 -29.742 41.664 1.00 83.56 860 ARG A N 1
ATOM 6686 C CA . ARG A 1 860 ? -31.033 -28.362 41.421 1.00 83.56 860 ARG A CA 1
ATOM 6687 C C . ARG A 1 860 ? -31.153 -28.131 39.921 1.00 83.56 860 ARG A C 1
ATOM 6689 O O . ARG A 1 860 ? -30.202 -28.401 39.191 1.00 83.56 860 ARG A O 1
ATOM 6696 N N . TYR A 1 861 ? -32.270 -27.588 39.458 1.00 78.88 861 TYR A N 1
ATOM 6697 C CA . TYR A 1 861 ? -32.497 -27.270 38.048 1.00 78.88 861 TYR A CA 1
ATOM 6698 C C . TYR A 1 861 ? -33.185 -25.913 37.885 1.00 78.88 861 TYR A C 1
ATOM 6700 O O . TYR A 1 861 ? -33.772 -25.366 38.818 1.00 78.88 861 TYR A O 1
ATOM 6708 N N . PHE A 1 862 ? -33.038 -25.324 36.699 1.00 65.62 862 PHE A N 1
ATOM 6709 C CA . PHE A 1 862 ? -33.539 -23.979 36.424 1.00 65.62 862 PHE A CA 1
ATOM 6710 C C . PHE A 1 862 ? -35.017 -23.987 36.004 1.00 65.62 862 PHE A C 1
ATOM 6712 O O . PHE A 1 862 ? -35.835 -23.294 36.594 1.00 65.62 862 PHE A O 1
ATOM 6719 N N . ALA A 1 863 ? -35.358 -24.789 34.996 1.00 70.00 863 ALA A N 1
ATOM 6720 C CA . ALA A 1 863 ? -36.721 -24.962 34.503 1.00 70.00 863 ALA A CA 1
ATOM 6721 C C . ALA A 1 863 ? -36.863 -26.341 33.848 1.00 70.00 863 ALA A C 1
ATOM 6723 O O . ALA A 1 863 ? -35.858 -26.971 33.499 1.00 70.00 863 ALA A O 1
ATOM 6724 N N . GLU A 1 864 ? -38.096 -26.794 33.652 1.00 75.06 864 GLU A N 1
ATOM 6725 C CA . GLU A 1 864 ? -38.381 -27.941 32.789 1.00 75.06 864 GLU A CA 1
ATOM 6726 C C . GLU A 1 864 ? -38.339 -27.494 31.315 1.00 75.06 864 GLU A C 1
ATOM 6728 O O . GLU A 1 864 ? -38.769 -26.392 30.965 1.00 75.06 864 GLU A O 1
ATOM 6733 N N . SER A 1 865 ? -37.772 -28.323 30.440 1.00 66.62 865 SER A N 1
ATOM 6734 C CA . SER A 1 865 ? -37.638 -28.061 29.004 1.00 66.62 865 SER A CA 1
ATOM 6735 C C . SER A 1 865 ? -38.326 -29.147 28.186 1.00 66.62 865 SER A C 1
ATOM 6737 O O . SER A 1 865 ? -38.022 -30.325 28.374 1.00 66.62 865 SER A O 1
ATOM 6739 N N . LYS A 1 866 ? -39.179 -28.747 27.235 1.00 65.69 866 LYS A N 1
ATOM 6740 C CA . LYS A 1 866 ? -39.785 -29.644 26.241 1.00 65.69 866 LYS A CA 1
ATOM 6741 C C . LYS A 1 866 ? -38.844 -29.749 25.044 1.00 65.69 866 LYS A C 1
ATOM 6743 O O . LYS A 1 866 ? -38.518 -28.732 24.437 1.00 65.69 866 LYS A O 1
ATOM 6748 N N . THR A 1 867 ? -38.383 -30.952 24.724 1.00 50.41 867 THR A N 1
ATOM 6749 C CA . THR A 1 867 ? -37.560 -31.208 23.535 1.00 50.41 867 THR A CA 1
ATOM 6750 C C . THR A 1 867 ? -38.405 -31.963 22.517 1.00 50.41 867 THR A C 1
ATOM 6752 O O . THR A 1 867 ? -38.897 -33.046 22.820 1.00 50.41 867 THR A O 1
ATOM 6755 N N . GLN A 1 868 ? -38.569 -31.414 21.313 1.00 48.75 868 GLN A N 1
ATOM 6756 C CA . GLN A 1 868 ? -39.162 -32.154 20.197 1.00 48.75 868 GLN A CA 1
ATOM 6757 C C . GLN A 1 868 ? -38.108 -33.114 19.636 1.00 48.75 868 GLN A C 1
ATOM 6759 O O . GLN A 1 868 ? -37.119 -32.690 19.032 1.00 48.75 868 GLN A O 1
ATOM 6764 N N . THR A 1 869 ? -38.260 -34.416 19.869 1.00 41.62 869 THR A N 1
ATOM 6765 C CA . THR A 1 869 ? -37.365 -35.414 19.274 1.00 41.62 869 THR A CA 1
ATOM 6766 C C . THR A 1 869 ? -37.789 -35.735 17.847 1.00 41.62 869 THR A C 1
ATOM 6768 O O . THR A 1 869 ? -38.510 -36.695 17.605 1.00 41.62 869 THR A O 1
ATOM 6771 N N . SER A 1 870 ? -37.253 -35.007 16.864 1.00 36.97 870 SER A N 1
ATOM 6772 C CA . SER A 1 870 ? -37.282 -35.466 15.472 1.00 36.97 870 SER A CA 1
ATOM 6773 C C . SER A 1 870 ? -36.360 -36.687 15.329 1.00 36.97 870 SER A C 1
ATOM 6775 O O . SER A 1 870 ? -35.160 -36.556 15.064 1.00 36.97 870 SER A O 1
ATOM 6777 N N . LYS A 1 871 ? -36.878 -37.907 15.522 1.00 36.03 871 LYS A N 1
ATOM 6778 C CA . LYS A 1 871 ? -36.145 -39.134 15.168 1.00 36.03 871 LYS A CA 1
ATOM 6779 C C . LYS A 1 871 ? -35.926 -39.142 13.652 1.00 36.03 871 LYS A C 1
ATOM 6781 O O . LYS A 1 871 ? -36.763 -39.614 12.889 1.00 36.03 871 LYS A O 1
ATOM 6786 N N . LYS A 1 872 ? -34.768 -38.654 13.198 1.00 32.59 872 LYS A N 1
ATOM 6787 C CA . LYS A 1 872 ? -34.270 -38.873 11.832 1.00 32.59 872 LYS A CA 1
ATOM 6788 C C . LYS A 1 872 ? -34.061 -40.382 11.632 1.00 32.59 872 LYS A C 1
ATOM 6790 O O . LYS A 1 872 ? -32.976 -40.903 11.887 1.00 32.59 872 LYS A O 1
ATOM 6795 N N . LYS A 1 873 ? -35.096 -41.096 11.172 1.00 31.00 873 LYS A N 1
ATOM 6796 C CA . LYS A 1 873 ? -34.961 -42.437 10.587 1.00 31.00 873 LYS A CA 1
ATOM 6797 C C . LYS A 1 873 ? -34.111 -42.302 9.323 1.00 31.00 873 LYS A C 1
ATOM 6799 O O . LYS A 1 873 ? -34.598 -41.960 8.250 1.00 31.00 873 LYS A O 1
ATOM 6804 N N . ARG A 1 874 ? -32.807 -42.559 9.445 1.00 33.88 874 ARG A N 1
ATOM 6805 C CA . ARG A 1 874 ? -32.002 -42.992 8.300 1.00 33.88 874 ARG A CA 1
ATOM 6806 C C . ARG A 1 874 ? -32.590 -44.334 7.852 1.00 33.88 874 ARG A C 1
ATOM 6808 O O . ARG A 1 874 ? -32.510 -45.299 8.599 1.00 33.88 874 ARG A O 1
ATOM 6815 N N . ASN A 1 875 ? -33.164 -44.344 6.651 1.00 36.41 875 ASN A N 1
ATOM 6816 C CA . ASN A 1 875 ? -33.718 -45.486 5.913 1.00 36.41 875 ASN A CA 1
ATOM 6817 C C . ASN A 1 875 ? -35.148 -45.918 6.283 1.00 36.41 875 ASN A C 1
ATOM 6819 O O . ASN A 1 875 ? -35.342 -46.868 7.031 1.00 36.41 875 ASN A O 1
ATOM 6823 N N . ALA A 1 876 ? -36.141 -45.276 5.663 1.00 32.47 876 ALA A N 1
ATOM 6824 C CA . ALA A 1 876 ? -37.304 -45.937 5.056 1.00 32.47 876 ALA A CA 1
ATOM 6825 C C . ALA A 1 876 ? -38.073 -44.905 4.214 1.00 32.47 876 ALA A C 1
ATOM 6827 O O . ALA A 1 876 ? -38.437 -43.843 4.713 1.00 32.47 876 ALA A O 1
ATOM 6828 N N . LYS A 1 877 ? -38.287 -45.196 2.926 1.00 37.47 877 LYS A N 1
ATOM 6829 C CA . LYS A 1 877 ? -39.284 -44.497 2.108 1.00 37.47 877 LYS A CA 1
ATOM 6830 C C . LYS A 1 877 ? -40.667 -44.920 2.621 1.00 37.47 877 LYS A C 1
ATOM 6832 O O . LYS A 1 877 ? -40.903 -46.119 2.728 1.00 37.47 877 LYS A O 1
ATOM 6837 N N . ASN A 1 878 ? -41.530 -43.933 2.859 1.00 38.53 878 ASN A N 1
ATOM 6838 C CA . ASN A 1 878 ? -42.956 -44.009 3.214 1.00 38.53 878 ASN A CA 1
ATOM 6839 C C . ASN A 1 878 ? -43.279 -44.156 4.712 1.00 38.53 878 ASN A C 1
ATOM 6841 O O . ASN A 1 878 ? -43.088 -45.223 5.285 1.00 38.53 878 ASN A O 1
ATOM 6845 N N . SER A 1 879 ? -43.847 -43.092 5.295 1.00 31.94 879 SER A N 1
ATOM 6846 C CA . SER A 1 879 ? -45.004 -43.128 6.215 1.00 31.94 879 SER A CA 1
ATOM 6847 C C . SER A 1 879 ? -45.324 -41.699 6.682 1.00 31.94 879 SER A C 1
ATOM 6849 O O . SER A 1 879 ? -44.456 -41.054 7.268 1.00 31.94 879 SER A O 1
ATOM 6851 N N . GLU A 1 880 ? -46.542 -41.227 6.410 1.00 33.47 880 GLU A N 1
ATOM 6852 C CA . GLU A 1 880 ? -47.076 -39.890 6.736 1.00 33.47 880 GLU A CA 1
ATOM 6853 C C . GLU A 1 880 ? -47.584 -39.736 8.182 1.00 33.47 880 GLU A C 1
ATOM 6855 O O . GLU A 1 880 ? -48.068 -38.669 8.533 1.00 33.47 880 GLU A O 1
ATOM 6860 N N . ASP A 1 881 ? -47.389 -40.721 9.060 1.00 33.88 881 ASP A N 1
ATOM 6861 C CA . ASP A 1 881 ? -47.842 -40.639 10.453 1.00 33.88 881 ASP A CA 1
ATOM 6862 C C . ASP A 1 881 ? -46.639 -40.608 11.409 1.00 33.88 881 ASP A C 1
ATOM 6864 O O . ASP A 1 881 ? -46.090 -41.644 11.795 1.00 33.88 881 ASP A O 1
ATOM 6868 N N . ALA A 1 882 ? -46.184 -39.408 11.769 1.00 32.34 882 ALA A N 1
ATOM 6869 C CA . ALA A 1 882 ? -45.244 -39.201 12.868 1.00 32.34 882 ALA A CA 1
ATOM 6870 C C . ALA A 1 882 ? -45.877 -38.230 13.869 1.00 32.34 882 ALA A C 1
ATOM 6872 O O . ALA A 1 882 ? -45.831 -37.019 13.676 1.00 32.34 882 ALA A O 1
ATOM 6873 N N . GLU A 1 883 ? -46.493 -38.768 14.922 1.00 38.25 883 GLU A N 1
ATOM 6874 C CA . GLU A 1 883 ? -46.885 -37.975 16.086 1.00 38.25 883 GLU A CA 1
ATOM 6875 C C . GLU A 1 883 ? -45.617 -37.520 16.828 1.00 38.25 883 GLU A C 1
ATOM 6877 O O . GLU A 1 883 ? -44.761 -38.330 17.201 1.00 38.25 883 GLU A O 1
ATOM 6882 N N . ASP A 1 884 ? -45.475 -36.206 17.004 1.00 39.25 884 ASP A N 1
ATOM 6883 C CA . ASP A 1 884 ? -44.369 -35.582 17.726 1.00 39.25 884 ASP A CA 1
ATOM 6884 C C . ASP A 1 884 ? -44.502 -35.846 19.240 1.00 39.25 884 ASP A C 1
ATOM 6886 O O . ASP A 1 884 ? -45.167 -35.106 19.965 1.00 39.25 884 ASP A O 1
ATOM 6890 N N . GLU A 1 885 ? -43.847 -36.893 19.752 1.00 46.50 885 GLU A N 1
ATOM 6891 C CA . GLU A 1 885 ? -43.684 -37.088 21.200 1.00 46.50 885 GLU A CA 1
ATOM 6892 C C . GLU A 1 885 ? -42.777 -35.982 21.777 1.00 46.50 885 GLU A C 1
ATOM 6894 O O . GLU A 1 885 ? -41.577 -35.903 21.486 1.00 46.50 885 GLU A O 1
ATOM 6899 N N . ALA A 1 886 ? -43.350 -35.103 22.605 1.00 50.09 886 ALA A N 1
ATOM 6900 C CA . ALA A 1 886 ? -42.609 -34.077 23.330 1.00 50.09 886 ALA A CA 1
ATOM 6901 C C . ALA A 1 886 ? -41.948 -34.680 24.583 1.00 50.09 886 ALA A C 1
ATOM 6903 O O . ALA A 1 886 ? -42.624 -35.047 25.540 1.00 50.09 886 ALA A O 1
ATOM 6904 N N . VAL A 1 887 ? -40.614 -34.748 24.600 1.00 61.91 887 VAL A N 1
ATOM 6905 C CA . VAL A 1 887 ? -39.838 -35.313 25.717 1.00 61.91 887 VAL A CA 1
ATOM 6906 C C . VAL A 1 887 ? -39.517 -34.223 26.743 1.00 61.91 887 VAL A C 1
ATOM 6908 O O . VAL A 1 887 ? -38.921 -33.194 26.402 1.00 61.91 887 VAL A O 1
ATOM 6911 N N . MET A 1 888 ? -39.873 -34.448 28.011 1.00 67.44 888 MET A N 1
ATOM 6912 C CA . MET A 1 888 ? -39.564 -33.537 29.122 1.00 67.44 888 MET A CA 1
ATOM 6913 C C . MET A 1 888 ? -38.145 -33.778 29.652 1.00 67.44 888 MET A C 1
ATOM 6915 O O . MET A 1 888 ? -37.736 -34.907 29.907 1.00 67.44 888 MET A O 1
ATOM 6919 N N . SER A 1 889 ? -37.379 -32.703 29.836 1.00 76.00 889 SER A N 1
ATOM 6920 C CA . SER A 1 889 ? -36.018 -32.733 30.388 1.00 76.00 889 SER A CA 1
ATOM 6921 C C . SER A 1 889 ? -35.791 -31.574 31.362 1.00 76.00 889 SER A C 1
ATOM 6923 O O . SER A 1 889 ? -36.601 -30.649 31.438 1.00 76.00 889 SER A O 1
ATOM 6925 N N . LEU A 1 890 ? -34.697 -31.609 32.124 1.00 78.88 890 LEU A N 1
ATOM 6926 C CA . LEU A 1 890 ? -34.317 -30.543 33.054 1.00 78.88 890 LEU A CA 1
ATOM 6927 C C . LEU A 1 890 ? -33.270 -29.620 32.425 1.00 78.88 890 LEU A C 1
ATOM 6929 O O . LEU A 1 890 ? -32.269 -30.072 31.867 1.00 78.88 890 LEU A O 1
ATOM 6933 N N . ARG A 1 891 ? -33.450 -28.306 32.577 1.00 71.12 891 ARG A N 1
ATOM 6934 C CA . ARG A 1 891 ? -32.484 -27.302 32.116 1.00 71.12 891 ARG A CA 1
ATOM 6935 C C . ARG A 1 891 ? -31.448 -27.009 33.205 1.00 71.12 891 ARG A C 1
ATOM 6937 O O . ARG A 1 891 ? -31.799 -26.589 34.307 1.00 71.12 891 ARG A O 1
ATOM 6944 N N . PHE A 1 892 ? -30.168 -27.183 32.870 1.00 72.19 892 PHE A N 1
ATOM 6945 C CA . PHE A 1 892 ? -29.013 -26.996 33.767 1.00 72.19 892 PHE A CA 1
ATOM 6946 C C . PHE A 1 892 ? -29.078 -27.792 35.091 1.00 72.19 892 PHE A C 1
ATOM 6948 O O . PHE A 1 892 ? -28.868 -27.204 36.158 1.00 72.19 892 PHE A O 1
ATOM 6955 N N . PRO A 1 893 ? -29.352 -29.111 35.060 1.00 83.12 893 PRO A N 1
ATOM 6956 C CA . PRO A 1 893 ? -29.411 -29.904 36.276 1.00 83.12 893 PRO A CA 1
ATOM 6957 C C . PRO A 1 893 ? -28.021 -29.989 36.921 1.00 83.12 893 PRO A C 1
ATOM 6959 O O . PRO A 1 893 ? -27.009 -30.245 36.266 1.00 83.12 893 PRO A O 1
ATOM 6962 N N . THR A 1 894 ? -27.962 -29.751 38.224 1.00 81.94 894 THR A N 1
ATOM 6963 C CA . THR A 1 894 ? -26.736 -29.785 39.022 1.00 81.94 894 THR A CA 1
ATOM 6964 C C . THR A 1 894 ? -27.010 -30.573 40.289 1.00 81.94 894 THR A C 1
ATOM 6966 O O . THR A 1 894 ? -27.973 -30.280 40.995 1.00 81.94 894 THR A O 1
ATOM 6969 N N . VAL A 1 895 ? -26.167 -31.554 40.599 1.00 83.75 895 VAL A N 1
ATOM 6970 C CA . VAL A 1 895 ? -26.233 -32.246 41.886 1.00 83.75 895 VAL A CA 1
ATOM 6971 C C . VAL A 1 895 ? -25.851 -31.248 42.970 1.00 83.75 895 VAL A C 1
ATOM 6973 O O . VAL A 1 895 ? -24.744 -30.712 42.975 1.00 83.75 895 VAL A O 1
ATOM 6976 N N . LYS A 1 896 ? -26.809 -30.937 43.839 1.00 81.50 896 LYS A N 1
ATOM 6977 C CA . LYS A 1 896 ? -26.608 -30.053 44.984 1.00 81.50 896 LYS A CA 1
ATOM 6978 C C . LYS A 1 896 ? -26.107 -30.853 46.180 1.00 81.50 896 LYS A C 1
ATOM 6980 O O . LYS A 1 896 ? -25.224 -30.376 46.877 1.00 81.50 896 LYS A O 1
ATOM 6985 N N . MET A 1 897 ? -26.690 -32.032 46.408 1.00 80.94 897 MET A N 1
ATOM 6986 C CA . MET A 1 897 ? -26.396 -32.895 47.555 1.00 80.94 897 MET A CA 1
ATOM 6987 C C . MET A 1 897 ? -26.553 -34.366 47.159 1.00 80.94 897 MET A C 1
ATOM 6989 O O . MET A 1 897 ? -27.415 -34.700 46.340 1.00 80.94 897 MET A O 1
ATOM 6993 N N . VAL A 1 898 ? -25.727 -35.227 47.750 1.00 79.00 898 VAL A N 1
ATOM 6994 C CA . VAL A 1 898 ? -25.807 -36.689 47.638 1.00 79.00 898 VAL A CA 1
ATOM 6995 C C . VAL A 1 898 ? -26.064 -37.235 49.034 1.00 79.00 898 VAL A C 1
ATOM 6997 O O . VAL A 1 898 ? -25.386 -36.840 49.979 1.00 79.00 898 VAL A O 1
ATOM 7000 N N . TYR A 1 899 ? -27.054 -38.110 49.176 1.00 75.94 899 TYR A N 1
ATOM 7001 C CA . TYR A 1 899 ? -27.376 -38.716 50.462 1.00 75.94 899 TYR A CA 1
ATOM 7002 C C . TYR A 1 899 ? -26.652 -40.065 50.594 1.00 75.94 899 TYR A C 1
ATOM 7004 O O . TYR A 1 899 ? -27.112 -41.081 50.067 1.00 75.94 899 TYR A O 1
ATOM 7012 N N . GLU A 1 900 ? -25.523 -40.080 51.307 1.00 65.00 900 GLU A N 1
ATOM 7013 C CA . GLU A 1 900 ? -24.814 -41.307 51.696 1.00 65.00 900 GLU A CA 1
ATOM 7014 C C . GLU A 1 900 ? -25.397 -41.811 53.035 1.00 65.00 900 GLU A C 1
ATOM 7016 O O . GLU A 1 900 ? -25.425 -41.094 54.031 1.00 65.00 900 GLU A O 1
ATOM 7021 N N . ASP A 1 901 ? -25.951 -43.029 53.040 1.00 56.47 901 ASP A N 1
ATOM 7022 C CA . ASP A 1 901 ? -26.440 -43.757 54.230 1.00 56.47 901 ASP A CA 1
ATOM 7023 C C . ASP A 1 901 ? -27.325 -42.962 55.216 1.00 56.47 901 ASP A C 1
ATOM 7025 O O . ASP A 1 901 ? -27.267 -43.140 56.431 1.00 56.47 901 ASP A O 1
ATOM 7029 N N . GLY A 1 902 ? -28.192 -42.091 54.687 1.00 51.62 902 GLY A N 1
ATOM 7030 C CA . GLY A 1 902 ? -29.169 -41.333 55.478 1.00 51.62 902 GLY A CA 1
ATOM 7031 C C . GLY A 1 902 ? -28.591 -40.138 56.245 1.00 51.62 902 GLY A C 1
ATOM 7032 O O . GLY A 1 902 ? -29.338 -39.459 56.951 1.00 51.62 902 GLY A O 1
ATOM 7033 N N . VAL A 1 903 ? -27.299 -39.837 56.085 1.00 52.78 903 VAL A N 1
ATOM 7034 C CA . VAL A 1 903 ? -26.649 -38.666 56.684 1.00 52.78 903 VAL A CA 1
ATOM 7035 C C . VAL A 1 903 ? -26.423 -37.602 55.609 1.00 52.78 903 VAL A C 1
ATOM 7037 O O . VAL A 1 903 ? -26.018 -37.889 54.485 1.00 52.78 903 VAL A O 1
ATOM 7040 N N . ARG A 1 904 ? -26.744 -36.348 55.954 1.00 47.91 904 ARG A N 1
ATOM 7041 C CA . ARG A 1 904 ? -26.504 -35.182 55.096 1.00 47.91 904 ARG A CA 1
ATOM 7042 C C . ARG A 1 904 ? -25.000 -34.928 55.030 1.00 47.91 904 ARG A C 1
ATOM 7044 O O . ARG A 1 904 ? -24.452 -34.392 55.989 1.00 47.91 904 ARG A O 1
ATOM 7051 N N . ASP A 1 905 ? -24.360 -35.283 53.923 1.00 45.62 905 ASP A N 1
ATOM 7052 C CA . ASP A 1 905 ? -23.010 -34.799 53.632 1.00 45.62 905 ASP A CA 1
ATOM 7053 C C . ASP A 1 905 ? -23.148 -33.349 53.124 1.00 45.62 905 ASP A C 1
ATOM 7055 O O . ASP A 1 905 ? -23.823 -33.097 52.117 1.00 45.62 905 ASP A O 1
ATOM 7059 N N . VAL A 1 906 ? -22.646 -32.388 53.909 1.00 37.78 906 VAL A N 1
ATOM 7060 C CA . VAL A 1 906 ? -22.770 -30.931 53.675 1.00 37.78 906 VAL A CA 1
ATOM 7061 C C . VAL A 1 906 ? -21.604 -30.413 52.849 1.00 37.78 906 VAL A C 1
ATOM 7063 O O . VAL A 1 906 ? -20.448 -30.711 53.221 1.00 37.78 906 VAL A O 1
#

Foldseek 3Di:
DPDPPFEAEAEEDPCVLVLLLLCQQLQGKYKYAQHQVLDPQGADDPLSVQLVVVQPVQFDPWDWDADPSNRMIIIRHHAGAADEEEGENEFPDAPQVNVVSCLLVQQLHPFKHKYKYFYAQDDPQGDHLVCCQPPVVVLQVQFVQPPPFDKDWQAHAHPDHGGTIIITIGGHDQATAFAAAADQAAFPAKEKEKEWAPDDLVLSVLLQVLLCVLCCVPDVRYYYHYHYDDDNRSGDDTWIKMKMWTAHPSRQIEIFIDIDDPPDGSNVRSNVRNVVSVVQVLLTFRHYQNCPLSSVSSNQQHAQDKHKGKAGQNDDSDDDDDDPPHVVVSQVSCCSSRVKHWDWDADPVSRIIMIMTGYQHDRSVNDVDDPDPDDDDDDDDDDDDDDDDVPAQVLLVLLLVLLVVLLVDLDLVVNLVSCLVSVVNLVLLQLLQAQLFALPDAPVVLVVVVVVCVPDDDDDDDSPQPPPRHPVSLSVCSRVVVDDDVRNSVSVNVNCVPRPPDPSSVVSSNCSNVSHSVSPDHPVSVCVSPPPSYDDFADQDADEDDDPVVVVVVCDDPPRWSFFKKKFFDALFFKKKKWWFFPDLPDPDQQTDTDIWIATNGRNTQPQCVVLVVLLSVLSSPLPPDDDPDPLSVLLVVVVNVLSVLGTKMWIWGKFAWDQDPDPDRLTDTDHVLNVVSSVDPDDHGDHMAIATEFMGRPVCRRVVDDPAWSVSRRSSVCSSCVPSPPDNHYHYGDMDRDGDPVVQVVVQVVCVVSVTQFMWMDGRDDSHIHTYADKDKDKWFFADWDWDWDQDSVPRDTAIFTQWTKTFADDDPDPDDDDDDDDPDDGDIEIARAADDPVRGRVCRVPVVQRHGFMFIKIFRDKDWDFDPPPPPDDPDDPDDDGRTHIYTHNIHGNFTQGPNDTPD